Protein 3S52 (pdb70)

CATH classification: 3.90.850.10

Nearest PDB structures (foldseek):
  3s52-assembly2_C  TM=1.003E+00  e=5.191E-43  Yersinia pestis CO92
  3s52-assembly2_B  TM=9.760E-01  e=1.378E-41  Yersinia pestis CO92
  3s52-assembly1_D  TM=9.719E-01  e=2.179E-40  Yersinia pestis CO92
  6sbi-assembly2_C  TM=9.554E-01  e=9.461E-24  Mus musculus
  6fog-assembly4_D  TM=9.236E-01  e=5.322E-24  Homo sapiens

InterPro domains:
  IPR011234 Fumarylacetoacetase-like, C-terminal [PF01557] (30-222)
  IPR036663 Fumarylacetoacetase-like, C-terminal domain superfamily [G3DSA:3.90.850.10] (11-230)
  IPR036663 Fumarylacetoacetase-like, C-terminal domain superfamily [SSF56529] (23-224)

B-factor: mean 24.14, std 11.39, range [5.95, 95.55]

Solvent-accessible surface area: 31736 Å² total

Organism: Yersinia pestis (NCBI:txid632)

Structure (mmCIF, N/CA/C/O backbone):
data_3S52
#
_entry.id   3S52
#
_cell.length_a   61.169
_cell.length_b   92.143
_cell.length_c   157.950
_cell.angle_alpha   90.00
_cell.angle_beta   90.00
_cell.angle_gamma   90.00
#
_symmetry.space_group_name_H-M   'P 21 21 21'
#
loop_
_entity.id
_entity.type
_entity.pdbx_description
1 polymer 'Putative fumarylacetoacetate hydrolase family protein'
2 non-polymer 'SULFATE ION'
3 non-polymer 'CHLORIDE ION'
4 water water
#
loop_
_atom_site.group_PDB
_atom_site.id
_atom_site.type_symbol
_atom_site.label_atom_id
_atom_site.label_alt_id
_atom_site.label_comp_id
_atom_site.label_asym_id
_atom_site.label_entity_id
_atom_site.label_seq_id
_atom_site.pdbx_PDB_ins_code
_atom_site.Cartn_x
_atom_site.Cartn_y
_atom_site.Cartn_z
_atom_site.occupancy
_atom_site.B_iso_or_equiv
_atom_site.auth_seq_id
_atom_site.auth_comp_id
_atom_site.auth_asym_id
_atom_site.auth_atom_id
_atom_site.pdbx_PDB_model_num
ATOM 9 N N . TYR A 1 5 ? 27.773 44.887 -21.799 1.00 23.26 2 TYR A N 1
ATOM 10 C CA . TYR A 1 5 ? 28.789 43.888 -22.054 1.00 18.36 2 TYR A CA 1
ATOM 11 C C . TYR A 1 5 ? 28.226 42.480 -21.923 1.00 20.03 2 TYR A C 1
ATOM 12 O O . TYR A 1 5 ? 27.367 42.224 -21.074 1.00 17.65 2 TYR A O 1
ATOM 21 N N . GLN A 1 6 ? 28.719 41.568 -22.759 1.00 15.93 3 GLN A N 1
ATOM 22 C CA . GLN A 1 6 ? 28.455 40.136 -22.587 1.00 12.93 3 GLN A CA 1
ATOM 23 C C . GLN A 1 6 ? 29.764 39.329 -22.561 1.00 15.55 3 GLN A C 1
ATOM 24 O O . GLN A 1 6 ? 30.697 39.612 -23.314 1.00 16.76 3 GLN A O 1
ATOM 30 N N . HIS A 1 7 ? 29.825 38.321 -21.702 1.00 11.71 4 HIS A N 1
ATOM 31 C CA . HIS A 1 7 ? 30.987 37.440 -21.640 1.00 7.82 4 HIS A CA 1
ATOM 32 C C . HIS A 1 7 ? 31.118 36.698 -22.946 1.00 9.25 4 HIS A C 1
ATOM 33 O O . HIS A 1 7 ? 30.119 36.311 -23.530 1.00 14.69 4 HIS A O 1
ATOM 40 N N . ARG A 1 8 ? 32.350 36.460 -23.377 1.00 13.44 5 ARG A N 1
ATOM 41 C CA . ARG A 1 8 ? 32.597 35.748 -24.616 1.00 16.01 5 ARG A CA 1
ATOM 42 C C . ARG A 1 8 ? 33.788 34.810 -24.485 1.00 13.58 5 ARG A C 1
ATOM 43 O O . ARG A 1 8 ? 34.676 35.045 -23.668 1.00 13.65 5 ARG A O 1
ATOM 51 N N . ASP A 1 9 ? 33.827 33.746 -25.285 1.00 10.54 6 ASP A N 1
ATOM 52 C CA . ASP A 1 9 ? 35.057 32.960 -25.314 1.00 9.92 6 ASP A CA 1
ATOM 53 C C . ASP A 1 9 ? 36.098 33.586 -26.250 1.00 14.12 6 ASP A C 1
ATOM 54 O O . ASP A 1 9 ? 35.828 34.605 -26.897 1.00 12.75 6 ASP A O 1
ATOM 59 N N . TRP A 1 10 ? 37.292 32.999 -26.313 1.00 16.54 7 TRP A N 1
ATOM 60 C CA . TRP A 1 10 ? 38.349 33.586 -27.133 1.00 23.87 7 TRP A CA 1
ATOM 61 C C . TRP A 1 10 ? 37.902 33.750 -28.584 1.00 26.01 7 TRP A C 1
ATOM 62 O O . TRP A 1 10 ? 38.275 34.708 -29.253 1.00 29.28 7 TRP A O 1
ATOM 73 N N . GLN A 1 11 ? 37.100 32.806 -29.063 1.00 25.34 8 GLN A N 1
ATOM 74 C CA . GLN A 1 11 ? 36.628 32.831 -30.440 1.00 27.70 8 GLN A CA 1
ATOM 75 C C . GLN A 1 11 ? 35.542 33.864 -30.696 1.00 30.80 8 GLN A C 1
ATOM 76 O O . GLN A 1 11 ? 35.197 34.125 -31.849 1.00 34.58 8 GLN A O 1
ATOM 82 N N . GLY A 1 12 ? 34.979 34.429 -29.633 1.00 15.77 9 GLY A N 1
ATOM 83 C CA . GLY A 1 12 ? 33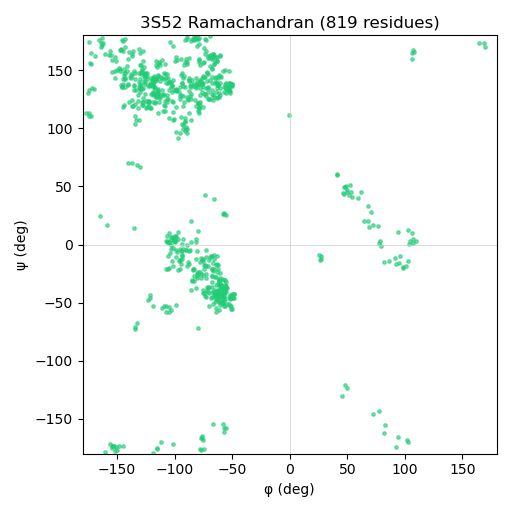.930 35.421 -29.795 1.00 13.95 9 GLY A CA 1
ATOM 84 C C . GLY A 1 12 ? 32.541 34.888 -29.518 1.00 19.49 9 GLY A C 1
ATOM 85 O O . GLY A 1 12 ? 31.563 35.619 -29.612 1.00 23.74 9 GLY A O 1
ATOM 86 N N . ALA A 1 13 ? 32.448 33.610 -29.163 1.00 17.71 10 ALA A N 1
ATOM 87 C CA . ALA A 1 13 ? 31.154 33.020 -28.853 1.00 22.19 10 ALA A CA 1
ATOM 88 C C . ALA A 1 13 ? 30.614 33.552 -27.532 1.00 16.76 10 ALA A C 1
ATOM 89 O O . ALA A 1 13 ? 31.327 33.614 -26.535 1.00 18.04 10 ALA A O 1
ATOM 91 N N . LEU A 1 14 ? 29.337 33.894 -27.520 1.00 13.74 11 LEU A N 1
ATOM 92 C CA . LEU A 1 14 ? 28.671 34.303 -26.293 1.00 15.53 11 LEU A CA 1
ATOM 93 C C . LEU A 1 14 ? 28.692 33.197 -25.244 1.00 21.01 11 LEU A C 1
ATOM 94 O O . LEU A 1 14 ? 28.467 32.029 -25.555 1.00 20.59 11 LEU A O 1
ATOM 99 N N . LEU A 1 15 ? 28.931 33.585 -23.997 1.00 17.48 12 LEU A N 1
ATOM 100 C CA . LEU A 1 15 ? 28.900 32.672 -22.858 1.00 15.53 12 LEU A CA 1
ATOM 101 C C . LEU A 1 15 ? 27.664 33.005 -22.050 1.00 17.19 12 LEU A C 1
ATOM 102 O O . LEU A 1 15 ? 27.153 34.121 -22.124 1.00 15.88 12 LEU A O 1
ATOM 107 N N . ASP A 1 16 ? 27.162 32.032 -21.305 1.00 19.88 13 ASP A N 1
ATOM 108 C CA . ASP A 1 16 ? 25.866 32.167 -20.662 1.00 21.86 13 ASP A CA 1
ATOM 109 C C . ASP A 1 16 ? 25.876 32.607 -19.190 1.00 25.09 13 ASP A C 1
ATOM 110 O O . ASP A 1 16 ? 24.819 32.628 -18.562 1.00 21.93 13 ASP A O 1
ATOM 115 N N . PHE A 1 17 ? 27.049 32.925 -18.634 1.00 20.60 14 PHE A N 1
ATOM 116 C CA . PHE A 1 17 ? 27.118 33.383 -17.247 1.00 14.19 14 PHE A CA 1
ATOM 117 C C . PHE A 1 17 ? 26.536 34.783 -17.165 1.00 14.68 14 PHE A C 1
ATOM 118 O O . PHE A 1 17 ? 26.696 35.564 -18.091 1.00 16.21 14 PHE A O 1
ATOM 126 N N . PRO A 1 18 ? 25.909 35.125 -16.031 1.00 16.92 15 PRO A N 1
ATOM 127 C CA . PRO A 1 18 ? 25.478 36.507 -15.765 1.00 13.04 15 PRO A CA 1
ATOM 128 C C . PRO A 1 18 ? 26.651 37.502 -15.671 1.00 11.07 15 PRO A C 1
ATOM 129 O O . PRO A 1 18 ? 27.792 37.139 -15.399 1.00 18.45 15 PRO A O 1
ATOM 133 N N . VAL A 1 19 ? 26.359 38.770 -15.895 1.00 13.56 16 VAL A N 1
ATOM 134 C CA . VAL A 1 19 ? 27.351 39.811 -15.735 1.00 11.69 16 VAL A CA 1
ATOM 135 C C . VAL A 1 19 ? 26.913 40.657 -14.550 1.00 17.90 16 VAL A C 1
ATOM 136 O O . VAL A 1 19 ? 25.765 41.097 -14.501 1.00 15.78 16 VAL A O 1
ATOM 140 N N . ASN A 1 20 ? 27.791 40.833 -13.566 1.00 10.70 17 ASN A N 1
ATOM 141 C CA . ASN A 1 20 ? 27.470 41.727 -12.448 1.00 11.85 17 ASN A CA 1
ATOM 142 C C . ASN A 1 20 ? 28.585 42.687 -12.097 1.00 12.59 17 ASN A C 1
ATOM 143 O O . ASN A 1 20 ? 28.446 43.903 -12.261 1.00 16.41 17 ASN A O 1
ATOM 148 N N . LYS A 1 21 ? 29.691 42.147 -11.592 1.00 12.20 18 LYS A N 1
ATOM 149 C CA . LYS A 1 21 ? 30.779 43.002 -11.117 1.00 10.46 18 LYS A CA 1
ATOM 150 C C . LYS A 1 21 ? 32.156 42.426 -11.412 1.00 10.65 18 LYS A C 1
ATOM 151 O O . LYS A 1 21 ? 32.299 41.261 -11.808 1.00 9.61 18 LYS A O 1
ATOM 157 N N . VAL A 1 22 ? 33.159 43.267 -11.190 1.00 8.94 19 VAL A N 1
ATOM 158 C CA . VAL A 1 22 ? 34.566 42.922 -11.334 1.00 7.48 19 VAL A CA 1
ATOM 159 C C . VAL A 1 22 ? 35.250 43.316 -10.018 1.00 12.20 19 VAL A C 1
ATOM 160 O O . VAL A 1 22 ? 35.187 44.475 -9.626 1.00 16.16 19 VAL A O 1
ATOM 164 N N . VAL A 1 23 ? 35.848 42.351 -9.319 1.00 10.83 20 VAL A N 1
ATOM 165 C CA . VAL A 1 23 ? 36.557 42.619 -8.065 1.00 7.73 20 VAL A CA 1
ATOM 166 C C . VAL A 1 23 ? 38.036 42.615 -8.389 1.00 11.56 20 VAL A C 1
ATOM 167 O O . VAL A 1 23 ? 38.526 41.727 -9.073 1.00 14.13 20 VAL A O 1
ATOM 171 N N . CYS A 1 24 ? 38.736 43.640 -7.930 1.00 7.18 21 CYS A N 1
ATOM 172 C CA . CYS A 1 24 ? 40.072 43.942 -8.423 1.00 5.97 21 CYS A CA 1
ATOM 173 C C . CYS A 1 24 ? 41.015 44.113 -7.275 1.00 12.78 21 CYS A C 1
ATOM 174 O O . CYS A 1 24 ? 40.593 44.477 -6.180 1.00 13.64 21 CYS A O 1
ATOM 177 N N . VAL A 1 25 ? 42.302 43.873 -7.524 1.00 14.94 22 VAL A N 1
ATOM 178 C CA . VAL A 1 25 ? 43.305 44.094 -6.492 1.00 15.50 22 VAL A CA 1
ATOM 179 C C . VAL A 1 25 ? 44.312 45.163 -6.918 1.00 12.25 22 VAL A C 1
ATOM 180 O O . VAL A 1 25 ? 44.796 45.150 -8.045 1.00 16.75 22 VAL A O 1
ATOM 184 N N . GLY A 1 26 ? 44.624 46.094 -6.022 1.00 9.61 23 GLY A N 1
ATOM 185 C CA . GLY A 1 26 ? 45.673 47.069 -6.305 1.00 14.90 23 GLY A CA 1
ATOM 186 C C . GLY A 1 26 ? 46.983 46.654 -5.660 1.00 20.96 23 GLY A C 1
ATOM 187 O O . GLY A 1 26 ? 47.000 45.825 -4.747 1.00 25.18 23 GLY A O 1
ATOM 188 N N . SER A 1 27 ? 48.087 47.218 -6.132 1.00 15.46 24 SER A N 1
ATOM 189 C CA . SER A 1 27 ? 49.378 46.970 -5.512 1.00 13.80 24 SER A CA 1
ATOM 190 C C . SER A 1 27 ? 49.676 45.488 -5.384 1.00 15.15 24 SER A C 1
ATOM 191 O O . SER A 1 27 ? 50.092 45.060 -4.317 1.00 13.44 24 SER A O 1
ATOM 194 N N . ASN A 1 28 ? 49.437 44.703 -6.433 1.00 9.24 25 ASN A N 1
ATOM 195 C CA . ASN A 1 28 ? 49.757 43.268 -6.379 1.00 9.18 25 ASN A CA 1
ATOM 196 C C . ASN A 1 28 ? 51.069 42.791 -7.061 1.00 11.54 25 ASN A C 1
ATOM 197 O O . ASN A 1 28 ? 51.338 41.601 -7.119 1.00 10.81 25 ASN A O 1
ATOM 202 N N . TYR A 1 29 ? 51.860 43.718 -7.595 1.00 16.99 26 TYR A N 1
ATOM 203 C CA . TYR A 1 29 ? 53.186 43.412 -8.140 1.00 6.30 26 TYR A CA 1
ATOM 204 C C . TYR A 1 29 ? 54.190 44.421 -7.576 1.00 10.55 26 TYR A C 1
ATOM 205 O O . TYR A 1 29 ? 53.966 45.637 -7.655 1.00 10.47 26 TYR A O 1
ATOM 214 N N . ALA A 1 30 ? 55.295 43.934 -7.026 1.00 13.05 27 ALA A N 1
ATOM 215 C CA . ALA A 1 30 ? 56.255 44.814 -6.346 1.00 17.27 27 ALA A CA 1
ATOM 216 C C . ALA A 1 30 ? 56.815 45.938 -7.220 1.00 15.70 27 ALA A C 1
ATOM 217 O O . ALA A 1 30 ? 56.955 47.069 -6.760 1.00 17.81 27 ALA A O 1
ATOM 219 N N . GLU A 1 31 ? 57.136 45.633 -8.475 1.00 10.03 28 GLU A N 1
ATOM 220 C CA . GLU A 1 31 ? 57.674 46.652 -9.368 1.00 19.67 28 GLU A CA 1
ATOM 221 C C . GLU A 1 31 ? 56.637 47.725 -9.721 1.00 18.52 28 GLU A C 1
ATOM 222 O O . GLU A 1 31 ? 56.995 48.863 -10.014 1.00 16.55 28 GLU A O 1
ATOM 228 N N . HIS A 1 32 ? 55.356 47.369 -9.684 1.00 12.64 29 HIS A N 1
ATOM 229 C CA . HIS A 1 32 ? 54.316 48.361 -9.898 1.00 13.84 29 HIS A CA 1
ATOM 230 C C . HIS A 1 32 ? 54.157 49.233 -8.653 1.00 17.62 29 HIS A C 1
ATOM 231 O O . HIS A 1 32 ? 54.014 50.464 -8.746 1.00 19.30 29 HIS A O 1
ATOM 238 N N . ILE A 1 33 ? 54.197 48.608 -7.484 1.00 14.15 30 ILE A N 1
ATOM 239 C CA . ILE A 1 33 ? 54.175 49.383 -6.256 1.00 10.06 30 ILE A CA 1
ATOM 240 C C . ILE A 1 33 ? 55.300 50.426 -6.237 1.00 18.67 30 ILE A C 1
ATOM 241 O O . ILE A 1 33 ? 55.117 51.553 -5.773 1.00 17.07 30 ILE A O 1
ATOM 246 N N . LYS A 1 34 ? 56.455 50.051 -6.770 1.00 17.55 31 LYS A N 1
ATOM 247 C CA . LYS A 1 34 ? 57.628 50.914 -6.757 1.00 23.14 31 LYS A CA 1
ATOM 248 C C . LYS A 1 34 ? 57.467 52.118 -7.702 1.00 27.01 31 LYS A C 1
ATOM 249 O O . LYS A 1 34 ? 57.810 53.243 -7.340 1.00 31.03 31 LYS A O 1
ATOM 255 N N . GLU A 1 35 ? 56.915 51.887 -8.891 1.00 21.32 32 GLU A N 1
ATOM 256 C CA . GLU A 1 35 ? 56.727 52.960 -9.870 1.00 20.37 32 GLU A CA 1
ATOM 257 C C . GLU A 1 35 ? 55.583 53.909 -9.494 1.00 20.98 32 GLU A C 1
ATOM 258 O O . GLU A 1 35 ? 55.552 55.049 -9.954 1.00 22.68 32 GLU A O 1
ATOM 272 N N . GLY A 1 37 ? 55.309 54.833 -6.452 1.00 27.37 34 GLY A N 1
ATOM 273 C CA . GLY A 1 37 ? 55.837 55.466 -5.254 1.00 33.26 34 GLY A CA 1
ATOM 274 C C . GLY A 1 37 ? 55.143 55.052 -3.963 1.00 36.52 34 GLY A C 1
ATOM 275 O O . GLY A 1 37 ? 55.269 55.720 -2.943 1.00 35.80 34 GLY A O 1
ATOM 276 N N . SER A 1 38 ? 54.406 53.949 -3.994 1.00 34.19 35 SER A N 1
ATOM 277 C CA . SER A 1 38 ? 53.707 53.487 -2.796 1.00 33.94 35 SER A CA 1
ATOM 278 C C . SER A 1 38 ? 54.417 52.330 -2.099 1.00 30.22 35 SER A C 1
ATOM 279 O O . SER A 1 38 ? 55.567 52.010 -2.400 1.00 28.55 35 SER A O 1
ATOM 282 N N . THR A 1 39 ? 53.748 51.748 -1.116 1.00 33.18 36 THR A N 1
ATOM 283 C CA . THR A 1 39 ? 54.248 50.541 -0.480 1.00 38.06 36 THR A CA 1
ATOM 284 C C . THR A 1 39 ? 53.159 49.485 -0.434 1.00 30.83 36 THR A C 1
ATOM 285 O O . THR A 1 39 ? 51.980 49.779 -0.630 1.00 32.22 36 THR A O 1
ATOM 289 N N . ALA A 1 40 ? 53.563 48.251 -0.165 1.00 23.59 37 ALA A N 1
ATOM 290 C CA . ALA A 1 40 ? 52.616 47.146 -0.061 1.00 22.34 37 ALA A CA 1
ATOM 291 C C . ALA A 1 40 ? 51.694 47.306 1.148 1.00 22.82 37 ALA A C 1
ATOM 292 O O . ALA A 1 40 ? 51.995 48.050 2.088 1.00 21.16 37 ALA A O 1
ATOM 294 N N . SER A 1 41 ? 50.574 46.591 1.124 1.00 16.36 38 SER A N 1
ATOM 295 C CA . SER A 1 41 ? 49.613 46.655 2.214 1.00 17.46 38 SER A CA 1
ATOM 296 C C . SER A 1 41 ? 49.605 45.311 2.921 1.00 18.91 38 SER A C 1
ATOM 297 O O . SER A 1 41 ? 49.960 44.298 2.326 1.00 20.69 38 SER A O 1
ATOM 300 N N . VAL A 1 42 ? 49.232 45.284 4.196 1.00 16.90 39 VAL A N 1
ATOM 301 C CA . VAL A 1 42 ? 49.260 44.009 4.900 1.00 15.50 39 VAL A CA 1
ATOM 302 C C . VAL A 1 42 ? 48.308 43.037 4.241 1.00 17.17 39 VAL A C 1
ATOM 303 O O . VAL A 1 42 ? 48.656 41.878 4.008 1.00 20.04 39 VAL A O 1
ATOM 307 N N . GLU A 1 43 ? 47.110 43.519 3.929 1.00 14.92 40 GLU A N 1
ATOM 308 C CA . GLU A 1 43 ? 46.108 42.707 3.241 1.00 12.15 40 GLU A CA 1
ATOM 309 C C . GLU A 1 43 ? 45.799 43.293 1.871 1.00 12.32 40 GLU A C 1
ATOM 310 O O . GLU A 1 43 ? 45.977 44.502 1.645 1.00 13.61 40 GLU A O 1
ATOM 316 N N . PRO A 1 44 ? 45.340 42.438 0.945 1.00 14.26 41 PRO A N 1
ATOM 317 C CA . PRO A 1 44 ? 45.100 42.878 -0.424 1.00 13.36 41 PRO A CA 1
ATOM 318 C C . PRO A 1 44 ? 44.242 44.126 -0.463 1.00 16.64 41 PRO A C 1
ATOM 319 O O . PRO A 1 44 ? 43.253 44.238 0.262 1.00 16.32 41 PRO A O 1
ATOM 323 N N . VAL A 1 45 ? 44.639 45.056 -1.319 1.00 17.90 42 VAL A N 1
ATOM 324 C CA . VAL A 1 45 ? 43.863 46.258 -1.598 1.00 13.63 42 VAL A CA 1
ATOM 325 C C . VAL A 1 45 ? 42.772 45.914 -2.605 1.00 13.95 42 VAL A C 1
ATOM 326 O O . VAL A 1 45 ? 43.058 45.467 -3.709 1.00 16.88 42 VAL A O 1
ATOM 330 N N . LEU A 1 46 ? 41.518 46.095 -2.208 1.00 9.45 43 LEU A N 1
ATOM 331 C CA . LEU A 1 46 ? 40.388 45.641 -3.021 1.00 13.62 43 LEU A CA 1
ATOM 332 C C . LEU A 1 46 ? 39.526 46.806 -3.477 1.00 16.38 43 LEU A C 1
ATOM 333 O O . LEU A 1 46 ? 39.214 47.696 -2.692 1.00 12.25 43 LEU A O 1
ATOM 338 N N . PHE A 1 47 ? 39.139 46.804 -4.747 1.00 16.26 44 PHE A N 1
ATOM 339 C CA . PHE A 1 47 ? 38.116 47.730 -5.214 1.00 15.27 44 PHE A CA 1
ATOM 340 C C . PHE A 1 47 ? 37.311 47.009 -6.272 1.00 14.69 44 PHE A C 1
ATOM 341 O O . PHE A 1 47 ? 37.652 45.882 -6.643 1.00 15.33 44 PHE A O 1
ATOM 349 N N . ILE A 1 48 ? 36.258 47.645 -6.772 1.00 8.78 45 ILE A N 1
ATOM 350 C CA . ILE A 1 48 ? 35.308 46.940 -7.635 1.00 10.10 45 ILE A CA 1
ATOM 351 C C . ILE A 1 48 ? 34.925 47.825 -8.813 1.00 9.56 45 ILE A C 1
ATOM 352 O O . ILE A 1 48 ? 34.848 49.038 -8.656 1.00 13.14 45 ILE A O 1
ATOM 357 N N . LYS A 1 49 ? 34.698 47.219 -9.981 1.00 7.39 46 LYS A N 1
ATOM 358 C CA . LYS A 1 49 ? 34.150 47.928 -11.125 1.00 7.51 46 LYS A CA 1
ATOM 359 C C . LYS A 1 49 ? 32.766 47.353 -11.425 1.00 16.44 46 LYS A C 1
ATOM 360 O O . LYS A 1 49 ? 32.535 46.151 -11.256 1.00 16.63 46 LYS A O 1
ATOM 366 N N . PRO A 1 50 ? 31.835 48.204 -11.879 1.00 16.12 47 PRO A N 1
ATOM 367 C CA . PRO A 1 50 ? 30.477 47.697 -12.112 1.00 12.51 47 PRO A CA 1
ATOM 368 C C . PRO A 1 50 ? 30.317 47.194 -13.537 1.00 14.07 47 PRO A C 1
ATOM 369 O O . PRO A 1 50 ? 31.228 47.354 -14.342 1.00 12.18 47 PRO A O 1
ATOM 373 N N . GLU A 1 51 ? 29.155 46.636 -13.855 1.00 12.62 48 GLU A N 1
ATOM 374 C CA . GLU A 1 51 ? 28.899 46.140 -15.201 1.00 13.28 48 GLU A CA 1
ATOM 375 C C . GLU A 1 51 ? 29.129 47.224 -16.268 1.00 10.19 48 GLU A C 1
ATOM 376 O O . GLU A 1 51 ? 29.597 46.939 -17.373 1.00 13.22 48 GLU A O 1
ATOM 382 N N . THR A 1 52 ? 28.804 48.469 -15.944 1.00 9.44 49 THR A N 1
ATOM 383 C CA . THR A 1 52 ? 28.995 49.557 -16.898 1.00 12.48 49 THR A CA 1
ATOM 384 C C . THR A 1 52 ? 30.461 49.849 -17.259 1.00 14.77 49 THR A C 1
ATOM 385 O O . THR A 1 52 ? 30.734 50.599 -18.199 1.00 16.04 49 THR A O 1
ATOM 389 N N . ALA A 1 53 ? 31.403 49.293 -16.504 1.00 11.30 50 ALA A N 1
ATOM 390 C CA . ALA A 1 53 ? 32.829 49.470 -16.825 1.00 7.28 50 ALA A CA 1
ATOM 391 C C . ALA A 1 53 ? 33.254 48.510 -17.943 1.00 12.50 50 ALA A C 1
ATOM 392 O O . ALA A 1 53 ? 34.174 48.785 -18.713 1.00 12.99 50 ALA A O 1
ATOM 394 N N . LEU A 1 54 ? 32.572 47.372 -18.013 1.00 15.69 51 LEU A N 1
ATOM 395 C CA . LEU A 1 54 ? 32.983 46.285 -18.886 1.00 18.23 51 LEU A CA 1
ATOM 396 C C . LEU A 1 54 ? 32.659 46.518 -20.357 1.00 15.98 51 LEU A C 1
ATOM 397 O O . LEU A 1 54 ? 31.582 46.992 -20.690 1.00 11.85 51 LEU A O 1
ATOM 402 N N . CYS A 1 55 ? 33.601 46.161 -21.230 1.00 17.52 52 CYS A N 1
ATOM 403 C CA . CYS A 1 55 ? 33.392 46.220 -22.674 1.00 15.37 52 CYS A CA 1
ATOM 404 C C . CYS A 1 55 ? 34.321 45.252 -23.404 1.00 15.32 52 CYS A C 1
ATOM 405 O O . CYS A 1 55 ? 35.262 44.710 -22.812 1.00 12.36 52 CYS A O 1
ATOM 408 N N . ASP A 1 56 ? 34.033 45.011 -24.678 1.00 13.08 53 ASP A N 1
ATOM 409 C CA . ASP A 1 56 ? 34.801 44.053 -25.471 1.00 16.86 53 ASP A CA 1
ATOM 410 C C . ASP A 1 56 ? 36.112 44.728 -25.929 1.00 16.94 53 ASP A C 1
ATOM 411 O O . ASP A 1 56 ? 36.106 45.669 -26.718 1.00 16.58 53 ASP A O 1
ATOM 416 N N . ILE A 1 57 ? 37.242 44.226 -25.446 1.00 11.22 54 ILE A N 1
ATOM 417 C CA . ILE A 1 57 ? 38.532 44.812 -25.797 1.00 13.49 54 ILE A CA 1
ATOM 418 C C . ILE A 1 57 ? 38.804 44.765 -27.305 1.00 15.36 54 ILE A C 1
ATOM 419 O O . ILE A 1 57 ? 39.562 45.572 -27.832 1.00 22.82 54 ILE A O 1
ATOM 424 N N . ARG A 1 58 ? 38.181 43.829 -28.010 1.00 12.17 55 ARG A N 1
ATOM 425 C CA . ARG A 1 58 ? 38.473 43.679 -29.435 1.00 15.76 55 ARG A CA 1
ATOM 426 C C . ARG A 1 58 ? 37.885 44.818 -30.260 1.00 18.92 55 ARG A C 1
ATOM 427 O O . ARG A 1 58 ? 38.286 45.030 -31.394 1.00 17.78 55 ARG A O 1
ATOM 435 N N . GLN A 1 59 ? 36.922 45.532 -29.691 1.00 16.03 56 GLN A N 1
ATOM 436 C CA . GLN A 1 59 ? 36.334 46.688 -30.352 1.00 16.22 56 GLN A CA 1
ATOM 437 C C . GLN A 1 59 ? 37.137 47.932 -29.988 1.00 16.91 56 GLN A C 1
ATOM 438 O O . GLN A 1 59 ? 37.801 47.960 -28.940 1.00 15.19 56 GLN A O 1
ATOM 444 N N . PRO A 1 60 ? 37.061 48.980 -30.824 1.00 18.39 57 PRO A N 1
ATOM 445 C CA . PRO A 1 60 ? 37.753 50.216 -30.435 1.00 15.57 57 PRO A CA 1
ATOM 446 C C . PRO A 1 60 ? 37.401 50.618 -29.011 1.00 19.63 57 PRO A C 1
ATOM 447 O O . PRO A 1 60 ? 36.248 50.529 -28.592 1.00 16.91 57 PRO A O 1
ATOM 451 N N . VAL A 1 61 ? 38.412 51.059 -28.275 1.00 18.88 58 VAL A N 1
ATOM 452 C CA . VAL A 1 61 ? 38.287 51.332 -26.853 1.00 17.69 58 VAL A CA 1
ATOM 453 C C . VAL A 1 61 ? 38.139 52.829 -26.607 1.00 20.25 58 VAL A C 1
ATOM 454 O O . VAL A 1 61 ? 39.055 53.600 -26.851 1.00 16.93 58 VAL A O 1
ATOM 458 N N . SER A 1 62 ? 36.971 53.224 -26.119 1.00 18.49 59 SER A N 1
ATOM 459 C CA . SER A 1 62 ? 36.678 54.623 -25.825 1.00 18.33 59 SER A CA 1
ATOM 460 C C . SER A 1 62 ? 37.261 55.020 -24.473 1.00 21.96 59 SER A C 1
ATOM 461 O O . SER A 1 62 ? 37.143 54.278 -23.502 1.00 25.11 59 SER A O 1
ATOM 464 N N . ILE A 1 63 ? 37.886 56.190 -24.406 1.00 16.75 60 ILE A N 1
ATOM 465 C CA . ILE A 1 63 ? 38.353 56.713 -23.128 1.00 15.31 60 ILE A CA 1
ATOM 466 C C . ILE A 1 63 ? 37.776 58.120 -22.921 1.00 20.93 60 ILE A C 1
ATOM 467 O O . ILE A 1 63 ? 37.561 58.841 -23.894 1.00 16.32 60 ILE A O 1
ATOM 472 N N . PRO A 1 64 ? 37.501 58.508 -21.661 1.00 16.67 61 PRO A N 1
ATOM 473 C CA . PRO A 1 64 ? 36.935 59.851 -21.485 1.00 21.23 61 PRO A CA 1
ATOM 474 C C . PRO A 1 64 ? 37.979 60.933 -21.770 1.00 24.18 61 PRO A C 1
ATOM 475 O O . PRO A 1 64 ? 39.167 60.686 -21.544 1.00 19.50 61 PRO A O 1
ATOM 479 N N . LYS A 1 65 ? 37.556 62.077 -22.315 1.00 22.26 62 LYS A N 1
ATOM 480 C CA . LYS A 1 65 ? 38.494 63.155 -22.637 1.00 22.53 62 LYS A CA 1
ATOM 481 C C . LYS A 1 65 ? 38.707 64.267 -21.591 1.00 28.61 62 LYS A C 1
ATOM 482 O O . LYS A 1 65 ? 39.683 65.019 -21.694 1.00 35.14 62 LYS A O 1
ATOM 488 N N . ASP A 1 66 ? 37.812 64.404 -20.612 1.00 27.46 63 ASP A N 1
ATOM 489 C CA . ASP A 1 66 ? 37.876 65.577 -19.716 1.00 38.39 63 ASP A CA 1
ATOM 490 C C . ASP A 1 66 ? 38.456 65.403 -18.300 1.00 33.87 63 ASP A C 1
ATOM 491 O O . ASP A 1 66 ? 38.542 66.379 -17.523 1.00 28.82 63 ASP A O 1
ATOM 496 N N . PHE A 1 67 ? 38.797 64.166 -17.956 1.00 28.33 64 PHE A N 1
ATOM 497 C CA . PHE A 1 67 ? 39.172 63.804 -16.589 1.00 31.54 64 PHE A CA 1
ATOM 498 C C . PHE A 1 67 ? 40.670 63.689 -16.316 1.00 28.58 64 PHE A C 1
ATOM 499 O O . PHE A 1 67 ? 41.079 63.205 -15.252 1.00 27.15 64 PHE A O 1
ATOM 507 N N . GLY A 1 68 ? 41.478 64.073 -17.296 1.00 23.25 65 GLY A N 1
ATOM 508 C CA . GLY A 1 68 ? 42.919 63.973 -17.166 1.00 19.56 65 GLY A CA 1
ATOM 509 C C . GLY A 1 68 ? 43.386 62.758 -17.945 1.00 25.01 65 GLY A C 1
ATOM 510 O O . GLY A 1 68 ? 42.627 62.191 -18.726 1.00 21.92 65 GLY A O 1
ATOM 511 N N . SER A 1 69 ? 44.634 62.358 -17.745 1.00 20.05 66 SER A N 1
ATOM 512 C CA . SER A 1 69 ? 45.197 61.272 -18.537 1.00 24.02 66 SER A CA 1
ATOM 513 C C . SER A 1 69 ? 44.633 59.922 -18.105 1.00 14.57 66 SER A C 1
ATOM 514 O O . SER A 1 69 ? 44.347 59.700 -16.925 1.00 18.79 66 SER A O 1
ATOM 517 N N . VAL A 1 70 ? 44.453 59.045 -19.086 1.00 20.78 67 VAL A N 1
ATOM 518 C CA . VAL A 1 70 ? 43.983 57.691 -18.874 1.00 13.46 67 VAL A CA 1
ATOM 519 C C . VAL A 1 70 ? 45.151 56.716 -19.053 1.00 19.27 67 VAL A C 1
ATOM 520 O O . VAL A 1 70 ? 45.795 56.691 -20.110 1.00 13.20 67 VAL A O 1
ATOM 524 N N . HIS A 1 71 ? 45.422 55.920 -18.018 1.00 19.04 68 HIS A N 1
ATOM 525 C CA . HIS A 1 71 ? 46.539 54.973 -18.033 1.00 15.22 68 HIS A CA 1
ATOM 526 C C . HIS A 1 71 ? 46.100 53.517 -18.233 1.00 13.36 68 HIS A C 1
ATOM 527 O O . HIS A 1 71 ? 45.106 53.078 -17.657 1.00 14.56 68 HIS A O 1
ATOM 534 N N . HIS A 1 72 ? 46.855 52.768 -19.030 1.00 11.43 69 HIS A N 1
ATOM 535 C CA . HIS A 1 72 ? 46.607 51.340 -19.188 1.00 14.58 69 HIS A CA 1
ATOM 536 C C . HIS A 1 72 ? 47.171 50.549 -17.984 1.00 15.56 69 HIS A C 1
ATOM 537 O O . HIS A 1 72 ? 48.241 50.884 -17.467 1.00 11.65 69 HIS A O 1
ATOM 544 N N . GLU A 1 73 ? 46.428 49.554 -17.491 1.00 12.68 70 GLU A N 1
ATOM 545 C CA . GLU A 1 73 ? 47.028 48.578 -16.593 1.00 11.18 70 GLU A CA 1
ATOM 546 C C . GLU A 1 73 ? 46.606 47.178 -17.013 1.00 13.77 70 GLU A C 1
ATOM 547 O O . GLU A 1 73 ? 45.512 46.735 -16.657 1.00 18.86 70 GLU A O 1
ATOM 553 N N . ILE A 1 74 ? 47.505 46.441 -17.655 1.00 8.30 71 ILE A N 1
ATOM 554 C CA . ILE A 1 74 ? 47.161 45.109 -18.156 1.00 9.06 71 ILE A CA 1
ATOM 555 C C . ILE A 1 74 ? 47.124 44.128 -16.977 1.00 14.29 71 ILE A C 1
ATOM 556 O O . ILE A 1 74 ? 47.905 44.263 -16.028 1.00 12.78 71 ILE A O 1
ATOM 561 N N . GLU A 1 75 ? 46.189 43.179 -17.018 1.00 8.68 72 GLU A N 1
ATOM 562 C CA . GLU A 1 75 ? 45.967 42.272 -15.893 1.00 10.24 72 GLU A CA 1
ATOM 563 C C . GLU A 1 75 ? 45.363 40.966 -16.352 1.00 13.20 72 GLU A C 1
ATOM 564 O O . GLU A 1 75 ? 44.598 40.933 -17.320 1.00 14.63 72 GLU A O 1
ATOM 570 N N . LEU A 1 76 ? 45.702 39.897 -15.641 1.00 10.06 73 LEU A N 1
ATOM 571 C CA . LEU A 1 76 ? 45.048 38.609 -15.831 1.00 14.14 73 LEU A CA 1
ATOM 572 C C . LEU A 1 76 ? 43.644 38.693 -15.232 1.00 17.42 73 LEU A C 1
ATOM 573 O O . LEU A 1 76 ? 43.477 39.132 -14.082 1.00 10.11 73 LEU A O 1
ATOM 578 N N . ALA A 1 77 ? 42.635 38.319 -16.017 1.00 6.96 74 ALA A N 1
ATOM 579 C CA . ALA A 1 77 ? 41.255 38.298 -15.513 1.00 6.91 74 ALA A CA 1
ATOM 580 C C . ALA A 1 77 ? 40.814 36.847 -15.315 1.00 15.66 74 ALA A C 1
ATOM 581 O O . ALA A 1 77 ? 41.106 35.992 -16.142 1.00 14.89 74 ALA A O 1
ATOM 583 N N . VAL A 1 78 ? 40.107 36.585 -14.223 1.00 8.41 75 VAL A N 1
ATOM 584 C CA . VAL A 1 78 ? 39.657 35.245 -13.883 1.00 14.06 75 VAL A CA 1
ATOM 585 C C . VAL A 1 78 ? 38.134 35.261 -13.847 1.00 14.70 75 VAL A C 1
ATOM 586 O O . VAL A 1 78 ? 37.536 36.128 -13.212 1.00 11.59 75 VAL A O 1
ATOM 590 N N . LEU A 1 79 ? 37.515 34.323 -14.552 1.00 11.75 76 LEU A N 1
ATOM 591 C CA . LEU A 1 79 ? 36.060 34.209 -14.590 1.00 8.11 76 LEU A CA 1
ATOM 592 C C . LEU A 1 79 ? 35.596 33.190 -13.560 1.00 14.82 76 LEU A C 1
ATOM 593 O O . LEU A 1 79 ? 36.052 32.040 -13.555 1.00 12.70 76 LEU A O 1
ATOM 598 N N . ILE A 1 80 ? 34.686 33.613 -12.688 1.00 12.77 77 ILE A N 1
ATOM 599 C CA . ILE A 1 80 ? 34.128 32.727 -11.687 1.00 12.94 77 ILE A CA 1
ATOM 600 C C . ILE A 1 80 ? 32.924 31.979 -12.277 1.00 16.03 77 ILE A C 1
ATOM 601 O O . ILE A 1 80 ? 32.021 32.598 -12.833 1.00 16.49 77 ILE A O 1
ATOM 606 N N . GLY A 1 81 ? 32.921 30.652 -12.171 1.00 16.40 78 GLY A N 1
ATOM 607 C CA . GLY A 1 81 ? 31.819 29.852 -12.697 1.00 17.26 78 GLY A CA 1
ATOM 608 C C . GLY A 1 81 ? 30.873 29.287 -11.649 1.00 19.25 78 GLY A C 1
ATOM 609 O O . GLY A 1 81 ? 29.823 28.736 -11.987 1.00 18.16 78 GLY A O 1
ATOM 610 N N . THR A 1 82 ? 31.250 29.408 -10.377 1.00 18.79 79 THR A N 1
ATOM 611 C CA . THR A 1 82 ? 30.452 28.886 -9.270 1.00 17.03 79 THR A CA 1
ATOM 612 C C . THR A 1 82 ? 30.505 29.898 -8.144 1.00 18.68 79 THR A C 1
ATOM 613 O O . THR A 1 82 ? 31.578 30.383 -7.824 1.00 21.27 79 THR A O 1
ATOM 617 N N . PRO A 1 83 ? 29.366 30.168 -7.486 1.00 19.52 80 PRO A N 1
ATOM 618 C CA . PRO A 1 83 ? 29.393 31.262 -6.510 1.00 14.86 80 PRO A CA 1
ATOM 619 C C . PRO A 1 83 ? 30.310 30.969 -5.333 1.00 15.99 80 PRO A C 1
ATOM 620 O O . PRO A 1 83 ? 30.439 29.829 -4.874 1.00 12.31 80 PRO A O 1
ATOM 624 N N . LEU A 1 84 ? 30.977 32.009 -4.856 1.00 9.79 81 LEU A N 1
ATOM 625 C CA . LEU A 1 84 ? 31.901 31.863 -3.736 1.00 10.55 81 LEU A CA 1
ATOM 626 C C . LEU A 1 84 ? 31.587 32.869 -2.638 1.00 17.84 81 LEU A C 1
ATOM 627 O O . LEU A 1 84 ? 31.487 34.076 -2.902 1.00 16.01 81 LEU A O 1
ATOM 632 N N . LYS A 1 85 ? 31.404 32.375 -1.415 1.00 14.11 82 LYS A N 1
ATOM 633 C CA . LYS A 1 85 ? 31.244 33.258 -0.262 1.00 19.67 82 LYS A CA 1
ATOM 634 C C . LYS A 1 85 ? 32.016 32.665 0.915 1.00 15.72 82 LYS A C 1
ATOM 635 O O . LYS A 1 85 ? 31.765 31.527 1.299 1.00 15.48 82 LYS A O 1
ATOM 641 N N . GLN A 1 86 ? 32.959 33.424 1.468 1.00 19.34 83 GLN A N 1
ATOM 642 C CA . GLN A 1 86 ? 33.795 32.910 2.552 1.00 23.93 83 GLN A CA 1
ATOM 643 C C . GLN A 1 86 ? 34.341 31.545 2.166 1.00 27.89 83 GLN A C 1
ATOM 644 O O . GLN A 1 86 ? 34.228 30.590 2.924 1.00 24.63 83 GLN A O 1
ATOM 650 N N . ALA A 1 87 ? 34.927 31.457 0.976 1.00 21.57 84 ALA A N 1
ATOM 651 C CA . ALA A 1 87 ? 35.306 30.170 0.411 1.00 21.20 84 ALA A CA 1
ATOM 652 C C . ALA A 1 87 ? 36.747 29.794 0.743 1.00 23.08 84 ALA A C 1
ATOM 653 O O . ALA A 1 87 ? 37.625 30.651 0.788 1.00 21.12 84 ALA A O 1
ATOM 655 N N . SER A 1 88 ? 36.975 28.507 0.970 1.00 24.08 85 SER A N 1
ATOM 656 C CA . SER A 1 88 ? 38.312 27.977 1.191 1.00 24.55 85 SER A CA 1
ATOM 657 C C . SER A 1 88 ? 39.093 28.009 -0.113 1.00 21.48 85 SER A C 1
ATOM 658 O O . SER A 1 88 ? 38.516 28.124 -1.194 1.00 22.98 85 SER A O 1
ATOM 661 N N . GLU A 1 89 ? 40.413 27.909 -0.012 1.00 17.32 86 GLU A N 1
ATOM 662 C CA . GLU A 1 89 ? 41.246 27.912 -1.202 1.00 20.71 86 GLU A CA 1
ATOM 663 C C . GLU A 1 89 ? 40.859 26.790 -2.156 1.00 19.11 86 GLU A C 1
ATOM 664 O O . GLU A 1 89 ? 40.818 26.992 -3.359 1.00 17.18 86 GLU A O 1
ATOM 670 N N . ASP A 1 90 ? 40.549 25.611 -1.622 1.00 20.10 87 ASP A N 1
ATOM 671 C CA . ASP A 1 90 ? 40.154 24.497 -2.483 1.00 19.46 87 ASP A CA 1
ATOM 672 C C . ASP A 1 90 ? 38.820 24.739 -3.207 1.00 20.65 87 ASP A C 1
ATOM 673 O O . ASP A 1 90 ? 38.682 24.432 -4.394 1.00 19.43 87 ASP A O 1
ATOM 675 N N . ARG A 1 91 ? 37.849 25.312 -2.511 1.00 22.53 88 ARG A N 1
ATOM 676 C CA . ARG A 1 91 ? 36.589 25.631 -3.159 1.00 19.36 88 ARG A CA 1
ATOM 677 C C . ARG A 1 91 ? 36.805 26.667 -4.266 1.00 14.15 88 ARG A C 1
ATOM 678 O O . ARG A 1 91 ? 36.205 26.577 -5.342 1.00 14.35 88 ARG A O 1
ATOM 686 N N . VAL A 1 92 ? 37.674 27.641 -4.004 1.00 14.64 89 VAL A N 1
ATOM 687 C CA . VAL A 1 92 ? 38.010 28.660 -5.003 1.00 14.62 89 VAL A CA 1
ATOM 688 C C . VAL A 1 92 ? 38.613 28.012 -6.238 1.00 21.62 89 VAL A C 1
ATOM 689 O O . VAL A 1 92 ? 38.158 28.246 -7.358 1.00 18.03 89 VAL A O 1
ATOM 693 N N . ALA A 1 93 ? 39.631 27.186 -6.034 1.00 19.13 90 ALA A N 1
ATOM 694 C CA . ALA A 1 93 ? 40.253 26.487 -7.155 1.00 23.57 90 ALA A CA 1
ATOM 695 C C . ALA A 1 93 ? 39.214 25.814 -8.077 1.00 29.28 90 ALA A C 1
ATOM 696 O O . ALA A 1 93 ? 39.333 25.888 -9.297 1.00 28.70 90 ALA A O 1
ATOM 698 N N . ARG A 1 94 ? 38.200 25.171 -7.494 1.00 20.99 91 ARG A N 1
ATOM 699 C CA . ARG A 1 94 ? 37.208 24.410 -8.266 1.00 23.94 91 ARG A CA 1
ATOM 700 C C . ARG A 1 94 ? 36.198 25.310 -8.969 1.00 21.18 91 ARG A C 1
ATOM 701 O O . ARG A 1 94 ? 35.422 24.853 -9.815 1.00 19.15 91 ARG A O 1
ATOM 709 N N . ALA A 1 95 ? 36.168 26.576 -8.578 1.00 21.03 92 ALA A N 1
ATOM 710 C CA . ALA A 1 95 ? 35.139 27.492 -9.047 1.00 18.58 92 ALA A CA 1
ATOM 711 C C . ALA A 1 95 ? 35.555 28.293 -10.288 1.00 20.37 92 ALA A C 1
ATOM 712 O O . ALA A 1 95 ? 34.736 28.989 -10.894 1.00 22.62 92 ALA A O 1
ATOM 714 N N . ILE A 1 96 ? 36.826 28.219 -10.653 1.00 17.75 93 ILE A N 1
ATOM 715 C CA . ILE A 1 96 ? 37.321 29.057 -11.746 1.00 19.39 93 ILE A CA 1
ATOM 716 C C . ILE A 1 96 ? 36.915 28.497 -13.119 1.00 16.88 93 ILE A C 1
ATOM 717 O O . ILE A 1 96 ? 37.153 27.321 -13.416 1.00 11.89 93 ILE A O 1
ATOM 722 N N . ALA A 1 97 ? 36.208 29.312 -13.902 1.00 12.30 94 ALA A N 1
ATOM 723 C CA . ALA A 1 97 ? 35.736 28.905 -15.230 1.00 17.92 94 ALA A CA 1
ATOM 724 C C . ALA A 1 97 ? 36.734 29.107 -16.375 1.00 20.67 94 ALA A C 1
ATOM 725 O O . ALA A 1 97 ? 36.818 28.299 -17.286 1.00 24.99 94 ALA A O 1
ATOM 727 N N . GLY A 1 98 ? 37.475 30.201 -16.352 1.00 17.51 95 GLY A N 1
ATOM 728 C CA . GLY A 1 98 ? 38.379 30.482 -17.452 1.00 14.91 95 GLY A CA 1
ATOM 729 C C . GLY A 1 98 ? 39.229 31.698 -17.176 1.00 16.29 95 GLY A C 1
ATOM 730 O O . GLY A 1 98 ? 39.045 32.384 -16.167 1.00 10.94 95 GLY A O 1
ATOM 731 N N . TYR A 1 99 ? 40.163 31.973 -18.071 1.00 12.27 96 TYR A N 1
ATOM 732 C CA . TYR A 1 99 ? 41.029 33.115 -17.874 1.00 10.40 96 TYR A CA 1
ATOM 733 C C . TYR A 1 99 ? 41.043 34.043 -19.083 1.00 13.64 96 TYR A C 1
ATOM 734 O O . TYR A 1 99 ? 40.862 33.610 -20.214 1.00 12.82 96 TYR A O 1
ATOM 743 N N . GLY A 1 100 ? 41.306 35.319 -18.834 1.00 12.58 97 GLY A N 1
ATOM 744 C CA . GLY A 1 100 ? 41.258 36.321 -19.874 1.00 8.10 97 GLY A CA 1
ATOM 745 C C . GLY A 1 100 ? 42.248 37.418 -19.539 1.00 11.51 97 GLY A C 1
ATOM 746 O O . GLY A 1 100 ? 43.005 37.309 -18.575 1.00 14.10 97 GLY A O 1
ATOM 747 N N . VAL A 1 101 ? 42.278 38.449 -20.369 1.00 10.03 98 VAL A N 1
ATOM 748 C CA . VAL A 1 101 ? 43.160 39.567 -20.118 1.00 12.46 98 VAL A CA 1
ATOM 749 C C . VAL A 1 101 ? 42.356 40.852 -20.216 1.00 15.58 98 VAL A C 1
ATOM 750 O O . VAL A 1 101 ? 41.535 41.015 -21.126 1.00 15.48 98 VAL A O 1
ATOM 754 N N . ALA A 1 102 ? 42.565 41.748 -19.254 1.00 11.64 99 ALA A N 1
ATOM 755 C CA . ALA A 1 102 ? 41.860 43.023 -19.246 1.00 12.87 99 ALA A CA 1
ATOM 756 C C . ALA A 1 102 ? 42.820 44.199 -19.117 1.00 11.83 99 ALA A C 1
ATOM 757 O O . ALA A 1 102 ? 44.000 44.030 -18.795 1.00 14.78 99 ALA A O 1
ATOM 759 N N . LEU A 1 103 ? 42.289 45.387 -19.377 1.00 14.24 100 LEU A N 1
ATOM 760 C CA . LEU A 1 103 ? 42.930 46.651 -19.023 1.00 13.35 100 LEU A CA 1
ATOM 761 C C . LEU A 1 103 ? 42.137 47.290 -17.893 1.00 16.55 100 LEU A C 1
ATOM 762 O O . LEU A 1 103 ? 40.955 47.592 -18.048 1.00 19.28 100 LEU A O 1
ATOM 767 N N . ASP A 1 104 ? 42.775 47.509 -16.752 1.00 18.68 101 ASP A N 1
ATOM 768 C CA . ASP A 1 104 ? 42.103 48.242 -15.712 1.00 18.07 101 ASP A CA 1
ATOM 769 C C . ASP A 1 104 ? 42.522 49.667 -16.013 1.00 25.31 101 ASP A C 1
ATOM 770 O O . ASP A 1 104 ? 43.572 50.135 -15.551 1.00 28.57 101 ASP A O 1
ATOM 775 N N . LEU A 1 105 ? 41.642 50.388 -16.711 1.00 15.66 102 LEU A N 1
ATOM 776 C CA . LEU A 1 105 ? 41.937 51.761 -17.124 1.00 14.68 102 LEU A CA 1
ATOM 777 C C . LEU A 1 105 ? 41.678 52.678 -15.953 1.00 11.38 102 LEU A C 1
ATOM 778 O O . LEU A 1 105 ? 40.664 52.554 -15.268 1.00 14.60 102 LEU A O 1
ATOM 783 N N . THR A 1 106 ? 42.570 53.635 -15.755 1.00 11.09 103 THR A N 1
ATOM 784 C CA . THR A 1 106 ? 42.566 54.399 -14.525 1.00 11.50 103 THR A CA 1
ATOM 785 C C . THR A 1 106 ? 42.741 55.864 -14.848 1.00 11.31 103 THR A C 1
ATOM 786 O O . THR 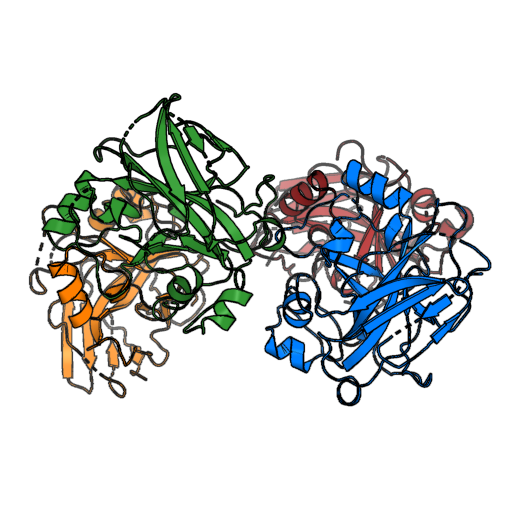A 1 106 ? 43.600 56.217 -15.649 1.00 13.64 103 THR A O 1
ATOM 790 N N . LEU A 1 107 ? 41.974 56.733 -14.204 1.00 13.88 104 LEU A N 1
ATOM 791 C CA . LEU A 1 107 ? 42.248 58.144 -14.411 1.00 15.77 104 LEU A CA 1
ATOM 792 C C . LEU A 1 107 ? 43.260 58.448 -13.336 1.00 15.63 104 LEU A C 1
ATOM 793 O O . LEU A 1 107 ? 42.923 58.716 -12.186 1.00 17.59 104 LEU A O 1
ATOM 798 N N . ARG A 1 108 ? 44.520 58.476 -13.746 1.00 18.97 105 ARG A N 1
ATOM 799 C CA . ARG A 1 108 ? 45.612 58.370 -12.790 1.00 15.64 105 ARG A CA 1
ATOM 800 C C . ARG A 1 108 ? 45.729 59.631 -11.956 1.00 20.30 105 ARG A C 1
ATOM 801 O O . ARG A 1 108 ? 46.037 59.559 -10.771 1.00 21.14 105 ARG A O 1
ATOM 809 N N . GLU A 1 109 ? 45.504 60.784 -12.586 1.00 20.04 106 GLU A N 1
ATOM 810 C CA . GLU A 1 109 ? 45.559 62.061 -11.886 1.00 22.49 106 GLU A CA 1
ATOM 811 C C . GLU A 1 109 ? 44.477 62.137 -10.817 1.00 18.06 106 GLU A C 1
ATOM 812 O O . GLU A 1 109 ? 44.748 62.535 -9.686 1.00 15.47 106 GLU A O 1
ATOM 818 N N . LEU A 1 110 ? 43.251 61.764 -11.172 1.00 17.46 107 LEU A N 1
ATOM 819 C CA . LEU A 1 110 ? 42.167 61.734 -10.182 1.00 16.73 107 LEU A CA 1
ATOM 820 C C . LEU A 1 110 ? 42.497 60.761 -9.059 1.00 17.73 107 LEU A C 1
ATOM 821 O O . LEU A 1 110 ? 42.392 61.106 -7.879 1.00 19.30 107 LEU A O 1
ATOM 826 N N . GLN A 1 111 ? 42.891 59.542 -9.421 1.00 15.56 108 GLN A N 1
ATOM 827 C CA . GLN A 1 111 ? 43.252 58.547 -8.410 1.00 12.81 108 GLN A CA 1
ATOM 828 C C . GLN A 1 111 ? 44.267 59.111 -7.428 1.00 11.43 108 GLN A C 1
ATOM 829 O O . GLN A 1 111 ? 44.116 58.969 -6.213 1.00 16.07 108 GLN A O 1
ATOM 835 N N . ALA A 1 112 ? 45.298 59.768 -7.942 1.00 16.25 109 ALA A N 1
ATOM 836 C CA . ALA A 1 112 ? 46.299 60.348 -7.045 1.00 16.56 109 ALA A CA 1
ATOM 837 C C . ALA A 1 112 ? 45.666 61.345 -6.069 1.00 14.27 109 ALA A C 1
ATOM 838 O O . ALA A 1 112 ? 46.009 61.375 -4.892 1.00 20.32 109 ALA A O 1
ATOM 840 N N . GLY A 1 113 ? 44.729 62.151 -6.547 1.00 16.48 110 GLY A N 1
ATOM 841 C CA . GLY A 1 113 ? 44.035 63.079 -5.665 1.00 13.43 110 GLY A CA 1
ATOM 842 C C . GLY A 1 113 ? 43.189 62.362 -4.617 1.00 17.49 110 GLY A C 1
ATOM 843 O O . GLY A 1 113 ? 43.184 62.748 -3.449 1.00 19.15 110 GLY A O 1
ATOM 844 N N . PHE A 1 114 ? 42.463 61.323 -5.038 1.00 18.12 111 PHE A N 1
ATOM 845 C CA . PHE A 1 114 ? 41.651 60.519 -4.122 1.00 21.83 111 PHE A CA 1
ATOM 846 C C . PHE A 1 114 ? 42.502 59.926 -2.995 1.00 20.16 111 PHE A C 1
ATOM 847 O O . PHE A 1 114 ? 42.108 59.974 -1.828 1.00 19.94 111 PHE A O 1
ATOM 855 N N . LYS A 1 115 ? 43.670 59.385 -3.345 1.00 17.75 112 LYS A N 1
ATOM 856 C CA . LYS A 1 115 ? 44.586 58.815 -2.350 1.00 17.47 112 LYS A CA 1
ATOM 857 C C . LYS A 1 115 ? 45.022 59.841 -1.306 1.00 19.00 112 LYS A C 1
ATOM 858 O O . LYS A 1 115 ? 45.001 59.567 -0.107 1.00 24.94 112 LYS A O 1
ATOM 864 N N . LYS A 1 116 ? 45.417 61.026 -1.758 1.00 22.03 113 LYS A N 1
ATOM 865 C CA . LYS A 1 116 ? 45.869 62.055 -0.833 1.00 20.74 113 LYS A CA 1
ATOM 866 C C . LYS A 1 116 ? 44.740 62.580 0.053 1.00 23.80 113 LYS A C 1
ATOM 867 O O . LYS A 1 116 ? 44.980 63.031 1.170 1.00 25.22 113 LYS A O 1
ATOM 873 N N . ALA A 1 117 ? 43.509 62.511 -0.440 1.00 18.98 114 ALA A N 1
ATOM 874 C CA . ALA A 1 117 ? 42.362 63.035 0.303 1.00 18.76 114 ALA A CA 1
ATOM 875 C C . ALA A 1 117 ? 41.663 61.941 1.104 1.00 20.90 114 ALA A C 1
ATOM 876 O O . ALA A 1 117 ? 40.710 62.210 1.825 1.00 22.93 114 ALA A O 1
ATOM 878 N N . GLY A 1 118 ? 42.118 60.705 0.959 1.00 16.49 115 GLY A N 1
ATOM 879 C CA . GLY A 1 118 ? 41.442 59.578 1.582 1.00 16.94 115 GLY A CA 1
ATOM 880 C C . GLY A 1 118 ? 40.016 59.416 1.068 1.00 20.61 115 GLY A C 1
ATOM 881 O O . GLY A 1 118 ? 39.103 59.177 1.843 1.00 27.17 115 GLY A O 1
ATOM 882 N N . GLN A 1 119 ? 39.832 59.514 -0.247 1.00 14.54 116 GLN A N 1
ATOM 883 C CA . GLN A 1 119 ? 38.498 59.468 -0.860 1.00 13.81 116 GLN A CA 1
ATOM 884 C C . GLN A 1 119 ? 38.340 58.174 -1.665 1.00 13.20 116 GLN A C 1
ATOM 885 O O . GLN A 1 119 ? 39.329 57.533 -1.984 1.00 15.65 116 GLN A O 1
ATOM 891 N N . PRO A 1 120 ? 37.097 57.752 -1.929 1.00 17.12 117 PRO A N 1
ATOM 892 C CA . PRO A 1 120 ? 36.880 56.501 -2.665 1.00 17.92 117 PRO A CA 1
ATOM 893 C C . PRO A 1 120 ? 37.396 56.608 -4.100 1.00 17.31 117 PRO A C 1
ATOM 894 O O . PRO A 1 120 ? 37.521 57.707 -4.639 1.00 14.19 117 PRO A O 1
ATOM 898 N N . TRP A 1 121 ? 37.723 55.473 -4.704 1.00 10.24 118 TRP A N 1
ATOM 899 C CA . TRP A 1 121 ? 38.403 55.496 -5.992 1.00 10.51 118 TRP A CA 1
ATOM 900 C C . TRP A 1 121 ? 37.472 55.395 -7.200 1.00 9.26 118 TRP A C 1
ATOM 901 O O . TRP A 1 121 ? 37.939 55.491 -8.339 1.00 11.89 118 TRP A O 1
ATOM 912 N N . GLU A 1 122 ? 36.175 55.189 -6.960 1.00 9.47 119 GLU A N 1
ATOM 913 C CA . GLU A 1 122 ? 35.233 54.845 -8.037 1.00 12.10 119 GLU A CA 1
ATOM 914 C C . GLU A 1 122 ? 35.282 55.759 -9.261 1.00 14.05 119 GLU A C 1
ATOM 915 O O . GLU A 1 122 ? 35.199 55.293 -10.399 1.00 15.13 119 GLU A O 1
ATOM 921 N N . LYS A 1 123 ? 35.373 57.065 -9.041 1.00 11.70 120 LYS A N 1
ATOM 922 C CA . LYS A 1 123 ? 35.399 57.963 -10.185 1.00 12.41 120 LYS A CA 1
ATOM 923 C C . LYS A 1 123 ? 36.623 57.704 -11.055 1.00 12.75 120 LYS A C 1
ATOM 924 O O . LYS A 1 123 ? 36.570 57.901 -12.272 1.00 10.74 120 LYS A O 1
ATOM 930 N N . ALA A 1 124 ? 37.740 57.326 -10.429 1.00 11.94 121 ALA A N 1
ATOM 931 C CA . ALA A 1 124 ? 38.972 57.030 -11.172 1.00 14.37 121 ALA A CA 1
ATOM 932 C C . ALA A 1 124 ? 39.058 55.615 -11.749 1.00 12.47 121 ALA A C 1
ATOM 933 O O . ALA A 1 124 ? 39.801 55.373 -12.712 1.00 16.95 121 ALA A O 1
ATOM 935 N N . LYS A 1 125 ? 38.447 54.666 -11.058 1.00 8.97 122 LYS A N 1
ATOM 936 C CA . LYS A 1 125 ? 38.511 53.259 -11.470 1.00 13.76 122 LYS A CA 1
ATOM 937 C C . LYS A 1 125 ? 37.265 52.601 -12.066 1.00 18.03 122 LYS A C 1
ATOM 938 O O . LYS A 1 125 ? 37.353 51.541 -12.705 1.00 18.75 122 LYS A O 1
ATOM 944 N N . ALA A 1 126 ? 36.105 53.190 -11.786 1.00 15.06 123 ALA A N 1
ATOM 945 C CA . ALA A 1 126 ? 34.810 52.570 -12.107 1.00 13.04 123 ALA A CA 1
ATOM 946 C C . ALA A 1 126 ? 34.049 53.187 -13.268 1.00 14.92 123 ALA A C 1
ATOM 947 O O . ALA A 1 126 ? 32.924 52.769 -13.560 1.00 11.89 123 ALA A O 1
ATOM 949 N N . PHE A 1 127 ? 34.636 54.196 -13.907 1.00 14.79 124 PHE A N 1
ATOM 950 C CA . PHE A 1 127 ? 33.927 54.976 -14.913 1.00 12.91 124 PHE A CA 1
ATOM 951 C C . PHE A 1 127 ? 33.550 54.097 -16.116 1.00 16.49 124 PHE A C 1
ATOM 952 O O . PHE A 1 127 ? 34.112 53.011 -16.307 1.00 12.75 124 PHE A O 1
ATOM 960 N N . ASP A 1 128 ? 32.585 54.553 -16.913 1.00 9.96 125 ASP A N 1
ATOM 961 C CA . ASP A 1 128 ? 32.111 53.761 -18.048 1.00 12.43 125 ASP A CA 1
ATOM 962 C C . ASP A 1 128 ? 33.265 53.331 -18.927 1.00 14.34 125 ASP A C 1
ATOM 963 O O . ASP A 1 128 ? 34.117 54.146 -19.269 1.00 12.14 125 ASP A O 1
ATOM 968 N N . GLY A 1 129 ? 33.285 52.055 -19.290 1.00 15.86 126 GLY A N 1
ATOM 969 C CA . GLY A 1 129 ? 34.291 51.532 -20.191 1.00 14.23 126 GLY A CA 1
ATOM 970 C C . GLY A 1 129 ? 35.676 51.395 -19.594 1.00 14.33 126 GLY A C 1
ATOM 971 O O . GLY A 1 129 ? 36.641 51.206 -20.332 1.00 16.13 126 GLY A O 1
ATOM 972 N N . SER A 1 130 ? 35.795 51.427 -18.269 1.00 11.88 127 SER A N 1
ATOM 973 C CA . SER A 1 130 ? 37.138 51.382 -17.660 1.00 14.91 127 SER A CA 1
ATOM 974 C C . SER A 1 130 ? 37.708 49.962 -17.564 1.00 16.99 127 SER A C 1
ATOM 975 O O . SER A 1 130 ? 38.750 49.741 -16.941 1.00 14.89 127 SER A O 1
ATOM 978 N N . CYS A 1 131 ? 36.990 48.991 -18.112 1.00 11.63 128 CYS A N 1
ATOM 979 C CA . CYS A 1 131 ? 37.459 47.612 -18.061 1.00 11.40 128 CYS A CA 1
ATOM 980 C C . CYS A 1 131 ? 37.193 46.863 -19.373 1.00 16.73 128 CYS A C 1
ATOM 981 O O . CYS A 1 131 ? 36.351 45.972 -19.439 1.00 17.04 128 CYS A O 1
ATOM 984 N N . PRO A 1 132 ? 37.929 47.230 -20.424 1.00 13.78 129 PRO A N 1
ATOM 985 C CA . PRO A 1 132 ? 37.995 46.462 -21.671 1.00 9.11 129 PRO A CA 1
ATOM 986 C C . PRO A 1 132 ? 38.564 45.091 -21.372 1.00 11.05 129 PRO A C 1
ATOM 987 O O . PRO A 1 132 ? 39.620 45.004 -20.735 1.00 11.34 129 PRO A O 1
ATOM 991 N N . ILE A 1 133 ? 37.904 44.041 -21.850 1.00 9.10 130 ILE A N 1
ATOM 992 C CA . ILE A 1 133 ? 38.324 42.688 -21.525 1.00 9.02 130 ILE A CA 1
ATOM 993 C C . ILE A 1 133 ? 38.186 41.751 -22.727 1.00 13.82 130 ILE A C 1
ATOM 994 O O . ILE A 1 133 ? 37.314 41.950 -23.587 1.00 10.60 130 ILE A O 1
ATOM 999 N N . SER A 1 134 ? 39.063 40.749 -22.775 1.00 9.91 131 SER A N 1
ATOM 1000 C CA . SER A 1 134 ? 39.071 39.731 -23.820 1.00 11.56 131 SER A CA 1
ATOM 1001 C C . SER A 1 134 ? 38.003 38.658 -23.581 1.00 17.42 131 SER A C 1
ATOM 1002 O O . SER A 1 134 ? 37.299 38.666 -22.569 1.00 9.22 131 SER A O 1
ATOM 1005 N N . GLY A 1 135 ? 37.923 37.716 -24.513 1.00 9.33 132 GLY A N 1
ATOM 1006 C CA . GLY A 1 135 ? 37.164 36.502 -24.308 1.00 12.73 132 GLY A CA 1
ATOM 1007 C C . GLY A 1 135 ? 37.933 35.637 -23.324 1.00 13.59 132 GLY A C 1
ATOM 1008 O O . GLY A 1 135 ? 39.106 35.893 -23.054 1.00 11.81 132 GLY A O 1
ATOM 1009 N N . PHE A 1 136 ? 37.277 34.613 -22.798 1.00 12.87 133 PHE A N 1
ATOM 1010 C CA . PHE A 1 136 ? 37.901 33.712 -21.844 1.00 13.27 133 PHE A CA 1
ATOM 1011 C C . PHE A 1 136 ? 38.361 32.391 -22.450 1.00 16.93 133 PHE A C 1
ATOM 1012 O O . PHE A 1 136 ? 37.695 31.824 -23.328 1.00 17.75 133 PHE A O 1
ATOM 1020 N N . ILE A 1 137 ? 39.519 31.941 -21.972 1.00 11.28 134 ILE A N 1
ATOM 1021 C CA . ILE A 1 137 ? 40.123 30.660 -22.324 1.00 10.17 134 ILE A CA 1
ATOM 1022 C C . ILE A 1 137 ? 39.761 29.581 -21.307 1.00 11.86 134 ILE A C 1
ATOM 1023 O O . ILE A 1 137 ? 39.826 29.823 -20.113 1.00 16.59 134 ILE A O 1
ATOM 1028 N N . PRO A 1 138 ? 39.387 28.374 -21.774 1.00 14.54 135 PRO A N 1
ATOM 1029 C CA . PRO A 1 138 ? 38.982 27.353 -20.801 1.00 13.58 135 PRO A CA 1
ATOM 1030 C C . PRO A 1 138 ? 40.093 27.032 -19.816 1.00 15.09 135 PRO A C 1
ATOM 1031 O O . PRO A 1 138 ? 41.274 27.027 -20.166 1.00 15.26 135 PRO A O 1
ATOM 1035 N N . VAL A 1 139 ? 39.712 26.763 -18.579 1.00 16.81 136 VAL A N 1
ATOM 1036 C CA . VAL A 1 139 ? 40.668 26.293 -17.585 1.00 18.57 136 VAL A CA 1
ATOM 1037 C C . VAL A 1 139 ? 41.534 25.146 -18.133 1.00 22.83 136 VAL A C 1
ATOM 1038 O O . VAL A 1 139 ? 42.752 25.122 -17.926 1.00 21.15 136 VAL A O 1
ATOM 1042 N N . ALA A 1 140 ? 40.903 24.212 -18.843 1.00 21.44 137 ALA A N 1
ATOM 1043 C CA . ALA A 1 140 ? 41.596 23.037 -19.396 1.00 28.26 137 ALA A CA 1
ATOM 1044 C C . ALA A 1 140 ? 42.712 23.343 -20.409 1.00 33.56 137 ALA A C 1
ATOM 1045 O O . ALA A 1 140 ? 43.657 22.572 -20.534 1.00 37.63 137 ALA A O 1
ATOM 1047 N N . GLU A 1 141 ? 42.585 24.428 -21.166 1.00 24.25 138 GLU A N 1
ATOM 1048 C CA . GLU A 1 141 ? 43.611 24.778 -22.145 1.00 25.00 138 GLU A CA 1
ATOM 1049 C C . GLU A 1 141 ? 44.600 25.836 -21.649 1.00 24.33 138 GLU A C 1
ATOM 1050 O O . GLU A 1 141 ? 45.581 26.137 -22.335 1.00 26.04 138 GLU A O 1
ATOM 1056 N N . PHE A 1 142 ? 44.352 26.410 -20.474 1.00 15.80 139 PHE A N 1
ATOM 1057 C CA . PHE A 1 142 ? 45.110 27.601 -20.077 1.00 14.73 139 PHE A CA 1
ATOM 1058 C C . PHE A 1 142 ? 46.474 27.312 -19.445 1.00 21.43 139 PHE A C 1
ATOM 1059 O O . PHE A 1 142 ? 47.377 28.133 -19.508 1.00 19.28 139 PHE A O 1
ATOM 1067 N N . GLY A 1 143 ? 46.616 26.153 -18.822 1.00 23.34 140 GLY A N 1
ATOM 1068 C CA . GLY A 1 143 ? 47.861 25.829 -18.147 1.00 26.70 140 GLY A CA 1
ATOM 1069 C C . GLY A 1 143 ? 47.922 26.435 -16.753 1.00 26.51 140 GLY A C 1
ATOM 1070 O O . GLY A 1 143 ? 46.890 26.732 -16.145 1.00 19.60 140 GLY A O 1
ATOM 1071 N N . ASP A 1 144 ? 49.136 26.649 -16.257 1.00 22.68 141 ASP A N 1
ATOM 1072 C CA . ASP A 1 144 ? 49.316 27.152 -14.909 1.00 17.65 141 ASP A CA 1
ATOM 1073 C C . ASP A 1 144 ? 49.063 28.648 -14.921 1.00 12.09 141 ASP A C 1
ATOM 1074 O O . ASP A 1 144 ? 49.821 29.420 -15.506 1.00 15.18 141 ASP A O 1
ATOM 1079 N N . ALA A 1 145 ? 47.984 29.048 -14.254 1.00 19.27 142 ALA A N 1
ATOM 1080 C CA . ALA A 1 145 ? 47.531 30.438 -14.198 1.00 15.60 142 ALA A CA 1
ATOM 1081 C C . ALA A 1 145 ? 48.551 31.367 -13.548 1.00 13.67 142 ALA A C 1
ATOM 1082 O O . ALA A 1 145 ? 48.697 32.521 -13.944 1.00 12.68 142 ALA A O 1
ATOM 1084 N N . GLN A 1 146 ? 49.249 30.826 -12.555 1.00 13.18 143 GLN A N 1
ATOM 1085 C CA . GLN A 1 146 ? 50.252 31.554 -11.793 1.00 15.87 143 GLN A CA 1
ATOM 1086 C C . GLN A 1 146 ? 51.585 31.658 -12.530 1.00 20.04 143 GLN A C 1
ATOM 1087 O O . GLN A 1 146 ? 52.590 32.055 -11.949 1.00 22.98 143 GLN A O 1
ATOM 1093 N N . GLN A 1 147 ? 51.589 31.302 -13.809 1.00 15.68 144 GLN A N 1
ATOM 1094 C CA . GLN A 1 147 ? 52.803 31.372 -14.614 1.00 20.62 144 GLN A CA 1
ATOM 1095 C C . GLN A 1 147 ? 52.523 31.984 -15.980 1.00 21.04 144 GLN A C 1
ATOM 1096 O O . GLN A 1 147 ? 53.339 31.904 -16.893 1.00 21.26 144 GLN A O 1
ATOM 1102 N N . ALA A 1 148 ? 51.355 32.598 -16.105 1.00 17.15 145 ALA A N 1
ATOM 1103 C CA . ALA A 1 148 ? 50.943 33.246 -17.354 1.00 17.52 145 ALA A CA 1
ATOM 1104 C C . ALA A 1 148 ? 51.675 34.555 -17.687 1.00 15.28 145 ALA A C 1
ATOM 1105 O O . ALA A 1 148 ? 51.935 35.375 -16.811 1.00 17.25 145 ALA A O 1
ATOM 1107 N N . ASP A 1 149 ? 51.984 34.736 -18.970 1.00 14.71 146 ASP A N 1
ATOM 1108 C CA . ASP A 1 149 ? 52.635 35.929 -19.476 1.00 18.19 146 ASP A CA 1
ATOM 1109 C C . ASP A 1 149 ? 51.622 36.959 -19.982 1.00 17.63 146 ASP A C 1
ATOM 1110 O O . ASP A 1 149 ? 50.637 36.615 -20.622 1.00 22.51 146 ASP A O 1
ATOM 1115 N N . LEU A 1 150 ? 51.880 38.224 -19.683 1.00 13.73 147 LEU A N 1
ATOM 1116 C CA . LEU A 1 150 ? 51.035 39.319 -20.131 1.00 15.13 147 LEU A CA 1
ATOM 1117 C C . LEU A 1 150 ? 51.924 40.350 -20.803 1.00 17.31 147 LEU A C 1
ATOM 1118 O O . LEU A 1 150 ? 52.955 40.722 -20.256 1.00 15.73 147 LEU A O 1
ATOM 1123 N N . SER A 1 151 ? 51.514 40.844 -21.963 1.00 10.60 148 SER A N 1
ATOM 1124 C CA . SER A 1 151 ? 52.292 41.871 -22.627 1.00 14.79 148 SER A CA 1
ATOM 1125 C C . SER A 1 151 ? 51.371 42.867 -23.301 1.00 12.13 148 SER A C 1
ATOM 1126 O O . SER A 1 151 ? 50.307 42.513 -23.810 1.00 11.98 148 SER A O 1
ATOM 1129 N N . LEU A 1 152 ? 51.772 44.128 -23.272 1.00 9.61 149 LEU A N 1
ATOM 1130 C CA . LEU A 1 152 ? 50.987 45.170 -23.896 1.00 15.06 149 LEU A CA 1
ATOM 1131 C C . LEU A 1 152 ? 51.960 45.954 -24.716 1.00 15.95 149 LEU A C 1
ATOM 1132 O O . LEU A 1 152 ? 52.959 46.421 -24.189 1.00 13.13 149 LEU A O 1
ATOM 1137 N N . THR A 1 153 ? 51.675 46.052 -26.009 1.00 15.79 150 THR A N 1
ATOM 1138 C CA . THR A 1 153 ? 52.476 46.816 -26.949 1.00 17.07 150 THR A CA 1
ATOM 1139 C C . THR A 1 153 ? 51.596 47.961 -27.429 1.00 14.30 150 THR A C 1
ATOM 1140 O O . THR A 1 153 ? 50.447 47.747 -27.802 1.00 14.00 150 THR A O 1
ATOM 1144 N N . ILE A 1 154 ? 52.120 49.180 -27.375 1.00 15.48 151 ILE A N 1
ATOM 1145 C CA . ILE A 1 154 ? 51.390 50.338 -27.858 1.00 16.75 151 ILE A CA 1
ATOM 1146 C C . ILE A 1 154 ? 52.211 51.037 -28.934 1.00 12.88 151 ILE A C 1
ATOM 1147 O O . ILE A 1 154 ? 53.365 51.415 -28.698 1.00 13.94 151 ILE A O 1
ATOM 1152 N N . ASN A 1 155 ? 51.611 51.175 -30.112 1.00 15.75 152 ASN A N 1
ATOM 1153 C CA . ASN A 1 155 ? 52.272 51.740 -31.288 1.00 13.91 152 ASN A CA 1
ATOM 1154 C C . ASN A 1 155 ? 53.618 51.074 -31.528 1.00 13.72 152 ASN A C 1
ATOM 1155 O O . ASN A 1 155 ? 54.626 51.744 -31.748 1.00 19.62 152 ASN A O 1
ATOM 1160 N N . GLY A 1 156 ? 53.632 49.746 -31.473 1.00 20.63 153 GLY A N 1
ATOM 1161 C CA . GLY A 1 156 ? 54.832 48.980 -31.778 1.00 18.44 153 GLY A CA 1
ATOM 1162 C C . GLY A 1 156 ? 55.895 48.943 -30.693 1.00 23.20 153 GLY A C 1
ATOM 1163 O O . GLY A 1 156 ? 56.945 48.329 -30.877 1.00 22.71 153 GLY A O 1
ATOM 1164 N N . GLU A 1 157 ? 55.629 49.589 -29.559 1.00 17.38 154 GLU A N 1
ATOM 1165 C CA . GLU A 1 157 ? 56.592 49.642 -28.461 1.00 17.72 154 GLU A CA 1
ATOM 1166 C C . GLU A 1 157 ? 56.076 48.898 -27.229 1.00 21.10 154 GLU A C 1
ATOM 1167 O O . GLU A 1 157 ? 54.957 49.137 -26.770 1.00 21.41 154 GLU A O 1
ATOM 1173 N N . ILE A 1 158 ? 56.887 48.011 -26.675 1.00 17.26 155 ILE A N 1
ATOM 1174 C CA . ILE A 1 158 ? 56.450 47.262 -25.500 1.00 16.93 155 ILE A CA 1
ATOM 1175 C C . ILE A 1 158 ? 56.301 48.207 -24.326 1.00 19.09 155 ILE A C 1
ATOM 1176 O O . ILE A 1 158 ? 57.214 48.954 -24.006 1.00 20.03 155 ILE A O 1
ATOM 1181 N N . ARG A 1 159 ? 55.147 48.152 -23.682 1.00 13.46 156 ARG A N 1
ATOM 1182 C CA . ARG A 1 159 ? 54.801 49.037 -22.568 1.00 21.71 156 ARG A CA 1
ATOM 1183 C C . ARG A 1 159 ? 54.781 48.274 -21.244 1.00 20.03 156 ARG A C 1
ATOM 1184 O O . ARG A 1 159 ? 55.331 48.731 -20.237 1.00 18.35 156 ARG A O 1
ATOM 1192 N N . GLN A 1 160 ? 54.032 47.180 -21.216 1.00 13.45 157 GLN A N 1
ATOM 1193 C CA . GLN A 1 160 ? 54.107 46.256 -20.093 1.00 12.36 157 GLN A CA 1
ATOM 1194 C C . GLN A 1 160 ? 54.406 44.844 -20.583 1.00 15.89 157 GLN A C 1
ATOM 1195 O O . GLN A 1 160 ? 53.921 44.429 -21.640 1.00 15.14 157 GLN A O 1
ATOM 1201 N N . GLN A 1 161 ? 55.285 44.148 -19.870 1.00 15.04 158 GLN A N 1
ATOM 1202 C CA . GLN A 1 161 ? 55.511 42.723 -20.110 1.00 18.69 158 GLN A CA 1
ATOM 1203 C C . GLN A 1 161 ? 55.791 42.069 -18.772 1.00 26.03 158 GLN A C 1
ATOM 1204 O O . GLN A 1 161 ? 56.800 42.379 -18.143 1.00 21.32 158 GLN A O 1
ATOM 1210 N N . GLY A 1 162 ? 54.953 41.125 -18.357 1.00 19.25 159 GLY A N 1
ATOM 1211 C CA . GLY A 1 162 ? 55.096 40.571 -17.029 1.00 19.13 159 GLY A CA 1
ATOM 1212 C C . GLY A 1 162 ? 54.595 39.147 -16.949 1.00 20.38 159 GLY A C 1
ATOM 1213 O O . GLY A 1 162 ? 54.198 38.565 -17.953 1.00 17.02 159 GLY A O 1
ATOM 1214 N N . ASN A 1 163 ? 54.639 38.580 -15.753 1.00 15.09 160 ASN A N 1
ATOM 1215 C CA . ASN A 1 163 ? 54.198 37.215 -15.572 1.00 20.84 160 ASN A CA 1
ATOM 1216 C C . ASN A 1 163 ? 53.542 37.095 -14.214 1.00 17.22 160 ASN A C 1
ATOM 1217 O O . ASN A 1 163 ? 54.035 37.663 -13.235 1.00 12.89 160 ASN A O 1
ATOM 1222 N N . THR A 1 164 ? 52.427 36.372 -14.153 1.00 12.17 161 THR A N 1
ATOM 1223 C CA . THR A 1 164 ? 51.669 36.258 -12.903 1.00 15.06 161 THR A CA 1
ATOM 1224 C C . THR A 1 164 ? 52.433 35.569 -11.769 1.00 18.57 161 THR A C 1
ATOM 1225 O O . THR A 1 164 ? 51.982 35.574 -10.616 1.00 13.09 161 THR A O 1
ATOM 1229 N N . ARG A 1 165 ? 53.584 34.976 -12.076 1.00 17.39 162 ARG A N 1
ATOM 1230 C CA . ARG A 1 165 ? 54.401 34.408 -11.004 1.00 15.26 162 ARG A CA 1
ATOM 1231 C C . ARG A 1 165 ? 54.859 35.502 -10.043 1.00 22.20 162 ARG A C 1
ATOM 1232 O O . ARG A 1 165 ? 55.264 35.218 -8.909 1.00 17.98 162 ARG A O 1
ATOM 1240 N N . ASP A 1 166 ? 54.783 36.757 -10.483 1.00 13.99 163 ASP A N 1
ATOM 1241 C CA . ASP A 1 166 ? 55.267 37.856 -9.661 1.00 11.85 163 ASP A CA 1
ATOM 1242 C C . ASP A 1 166 ? 54.172 38.442 -8.763 1.00 18.24 163 ASP A C 1
ATOM 1243 O O . ASP A 1 166 ? 54.425 39.359 -7.993 1.00 21.47 163 ASP A O 1
ATOM 1256 N N . ILE A 1 168 ? 52.078 39.282 -5.710 1.00 11.68 165 ILE A N 1
ATOM 1257 C CA . ILE A 1 168 ? 52.369 39.276 -4.278 1.00 11.18 165 ILE A CA 1
ATOM 1258 C C . ILE A 1 168 ? 51.381 38.373 -3.551 1.00 11.72 165 ILE A C 1
ATOM 1259 O O . ILE A 1 168 ? 51.776 37.544 -2.749 1.00 15.69 165 ILE A O 1
ATOM 1264 N N . THR A 1 169 ? 50.095 38.522 -3.846 1.00 7.10 166 THR A N 1
ATOM 1265 C CA . THR A 1 169 ? 49.109 37.567 -3.357 1.00 11.38 166 THR A CA 1
ATOM 1266 C C . THR A 1 169 ? 48.634 36.739 -4.553 1.00 13.57 166 THR A C 1
ATOM 1267 O O . THR A 1 169 ? 48.044 37.284 -5.477 1.00 17.48 166 THR A O 1
ATOM 1271 N N . PRO A 1 170 ? 48.929 35.425 -4.556 1.00 14.79 167 PRO A N 1
ATOM 1272 C CA . PRO A 1 170 ? 48.592 34.531 -5.667 1.00 14.10 167 PRO A CA 1
ATOM 1273 C C . PRO A 1 170 ? 47.083 34.438 -5.869 1.00 10.04 167 PRO A C 1
ATOM 1274 O O . PRO A 1 170 ? 46.328 34.775 -4.956 1.00 12.38 167 PRO A O 1
ATOM 1278 N N . ILE A 1 171 ? 46.665 33.986 -7.051 1.00 7.84 168 ILE A N 1
ATOM 1279 C CA . ILE A 1 171 ? 45.255 33.976 -7.454 1.00 12.55 168 ILE A CA 1
ATOM 1280 C C . ILE A 1 171 ? 44.287 33.341 -6.458 1.00 9.66 168 ILE A C 1
ATOM 1281 O O . ILE A 1 171 ? 43.270 33.933 -6.089 1.00 11.50 168 ILE A O 1
ATOM 1286 N N . ILE A 1 172 ? 44.583 32.119 -6.042 1.00 8.12 169 ILE A N 1
ATOM 1287 C CA . ILE A 1 172 ? 43.656 31.396 -5.176 1.00 8.68 169 ILE A CA 1
ATOM 1288 C C . ILE A 1 172 ? 43.436 32.035 -3.791 1.00 14.89 169 ILE A C 1
ATOM 1289 O O . ILE A 1 172 ? 42.309 32.368 -3.442 1.00 13.44 169 ILE A O 1
ATOM 1294 N N . PRO A 1 173 ? 44.509 32.227 -3.007 1.00 14.97 170 PRO A N 1
ATOM 1295 C CA . PRO A 1 173 ? 44.309 32.960 -1.750 1.00 13.10 170 PRO A CA 1
ATOM 1296 C C . PRO A 1 173 ? 43.703 34.356 -1.950 1.00 11.56 170 PRO A C 1
ATOM 1297 O O . PRO A 1 173 ? 42.996 34.852 -1.067 1.00 11.44 170 PRO A O 1
ATOM 1301 N N . LEU A 1 174 ? 43.978 34.997 -3.080 1.00 9.84 171 LEU A N 1
ATOM 1302 C CA . LEU A 1 174 ? 43.408 36.326 -3.311 1.00 16.82 171 LEU A CA 1
ATOM 1303 C C . LEU A 1 174 ? 41.883 36.219 -3.408 1.00 15.94 171 LEU A C 1
ATOM 1304 O O . LEU A 1 174 ? 41.130 36.950 -2.749 1.00 12.73 171 LEU A O 1
ATOM 1309 N N . ILE A 1 175 ? 41.429 35.289 -4.230 1.00 15.72 172 ILE A N 1
ATOM 1310 C CA . ILE A 1 175 ? 40.007 35.152 -4.458 1.00 10.68 172 ILE A CA 1
ATOM 1311 C C . ILE A 1 175 ? 39.335 34.670 -3.182 1.00 14.27 172 ILE A C 1
ATOM 1312 O O . ILE A 1 175 ? 38.231 35.089 -2.852 1.00 11.53 172 ILE A O 1
ATOM 1317 N N . SER A 1 176 ? 40.021 33.806 -2.445 1.00 17.02 173 SER A N 1
ATOM 1318 C CA . SER A 1 176 ? 39.505 33.361 -1.167 1.00 12.17 173 SER A CA 1
ATOM 1319 C C . SER A 1 176 ? 39.296 34.579 -0.276 1.00 15.98 173 SER A C 1
ATOM 1320 O O . SER A 1 176 ? 38.223 34.779 0.295 1.00 15.91 173 SER A O 1
ATOM 1323 N N . TYR A 1 177 ? 40.325 35.407 -0.180 1.00 14.34 174 TYR A N 1
ATOM 1324 C CA . TYR A 1 177 ? 40.240 36.635 0.601 1.00 15.01 174 TYR A CA 1
ATOM 1325 C C . TYR A 1 177 ? 39.072 37.546 0.179 1.00 17.82 174 TYR A C 1
ATOM 1326 O O . TYR A 1 177 ? 38.267 37.963 1.030 1.00 15.76 174 TYR A O 1
ATOM 1343 N N . SER A 1 179 ? 36.342 36.859 -1.227 1.00 10.17 176 SER A N 1
ATOM 1344 C CA . SER A 1 179 ? 35.039 36.258 -0.919 1.00 10.11 176 SER A CA 1
ATOM 1345 C C . SER A 1 179 ? 34.662 36.422 0.559 1.00 15.09 176 SER A C 1
ATOM 1346 O O . SER A 1 179 ? 33.535 36.125 0.927 1.00 18.05 176 SER A O 1
ATOM 1349 N N . ARG A 1 180 ? 35.591 36.875 1.407 1.00 10.08 177 ARG A N 1
ATOM 1350 C CA . ARG A 1 180 ? 35.250 37.139 2.807 1.00 12.36 177 ARG A CA 1
ATOM 1351 C C . ARG A 1 180 ? 34.397 38.392 2.891 1.00 15.90 177 ARG A C 1
ATOM 1352 O O . ARG A 1 180 ? 33.587 38.542 3.789 1.00 14.46 177 ARG A O 1
ATOM 1360 N N . PHE A 1 181 ? 34.598 39.291 1.937 1.00 8.66 178 PHE A N 1
ATOM 1361 C CA . PHE A 1 181 ? 33.887 40.570 1.874 1.00 16.98 178 PHE A CA 1
ATOM 1362 C C . PHE A 1 181 ? 32.715 40.512 0.904 1.00 18.64 178 PHE A C 1
ATOM 1363 O O . PHE A 1 181 ? 31.620 40.979 1.222 1.00 16.32 178 PHE A O 1
ATOM 1371 N N . PHE A 1 182 ? 32.999 40.073 -0.323 1.00 15.10 179 PHE A N 1
ATOM 1372 C CA . PHE A 1 182 ? 32.011 40.082 -1.398 1.00 9.97 179 PHE A CA 1
ATOM 1373 C C . PHE A 1 182 ? 31.652 38.677 -1.883 1.00 14.75 179 PHE A C 1
ATOM 1374 O O . PHE A 1 182 ? 32.526 37.866 -2.178 1.00 12.99 179 PHE A O 1
ATOM 1382 N N . THR A 1 183 ? 30.362 38.373 -1.923 1.00 11.24 180 THR A N 1
ATOM 1383 C CA . THR A 1 183 ? 29.944 37.149 -2.597 1.00 16.12 180 THR A CA 1
ATOM 1384 C C . THR A 1 183 ? 30.328 37.303 -4.066 1.00 16.39 180 THR A C 1
ATOM 1385 O O . THR A 1 183 ? 29.991 38.302 -4.704 1.00 12.76 180 THR A O 1
ATOM 1389 N N . LEU A 1 184 ? 31.060 36.337 -4.601 1.00 16.40 181 LEU A N 1
ATOM 1390 C CA . LEU A 1 184 ? 31.415 36.367 -6.012 1.00 13.29 181 LEU A CA 1
ATOM 1391 C C . LEU A 1 184 ? 30.481 35.432 -6.766 1.00 15.78 181 LEU A C 1
ATOM 1392 O O . LEU A 1 184 ? 30.578 34.214 -6.633 1.00 19.50 181 LEU A O 1
ATOM 1397 N N . ARG A 1 185 ? 29.562 36.001 -7.538 1.00 13.02 182 ARG A N 1
ATOM 1398 C CA . ARG A 1 185 ? 28.567 35.192 -8.216 1.00 16.16 182 ARG A CA 1
ATOM 1399 C C . ARG A 1 185 ? 29.192 34.551 -9.447 1.00 16.93 182 ARG A C 1
ATOM 1400 O O . ARG A 1 185 ? 30.193 35.042 -9.973 1.00 10.12 182 ARG A O 1
ATOM 1408 N N . ALA A 1 186 ? 28.608 33.450 -9.897 1.00 15.64 183 ALA A N 1
ATOM 1409 C CA . ALA A 1 186 ? 28.966 32.907 -11.197 1.00 22.35 183 ALA A CA 1
ATOM 1410 C C . ALA A 1 186 ? 28.851 34.051 -12.191 1.00 16.92 183 ALA A C 1
ATOM 1411 O O . ALA A 1 186 ? 27.867 34.788 -12.177 1.00 14.12 183 ALA A O 1
ATOM 1413 N N . GLY A 1 187 ? 29.865 34.222 -13.032 1.00 14.08 184 GLY A N 1
ATOM 1414 C CA . GLY A 1 187 ? 29.860 35.306 -13.995 1.00 11.62 184 GLY A CA 1
ATOM 1415 C C . GLY A 1 187 ? 30.607 36.534 -13.503 1.00 15.95 184 GLY A C 1
ATOM 1416 O O . GLY A 1 187 ? 30.837 37.462 -14.271 1.00 13.72 184 GLY A O 1
ATOM 1417 N N . ASP A 1 188 ? 30.981 36.567 -12.224 1.00 15.54 185 ASP A N 1
ATOM 1418 C CA . ASP A 1 188 ? 31.805 37.683 -11.775 1.00 10.33 185 ASP A CA 1
ATOM 1419 C C . ASP A 1 188 ? 33.217 37.488 -12.296 1.00 12.90 185 ASP A C 1
ATOM 1420 O O . ASP A 1 188 ? 33.627 36.374 -12.612 1.00 9.56 185 ASP A O 1
ATOM 1425 N N . ILE A 1 189 ? 33.957 38.583 -12.391 1.00 13.58 186 ILE A N 1
ATOM 1426 C CA . ILE A 1 189 ? 35.308 38.543 -12.907 1.00 11.50 186 ILE A CA 1
ATOM 1427 C C . ILE A 1 189 ? 36.234 39.056 -11.815 1.00 10.43 186 ILE A C 1
ATOM 1428 O O . ILE A 1 189 ? 35.881 39.984 -11.080 1.00 14.47 186 ILE A O 1
ATOM 1433 N N . VAL A 1 190 ? 37.418 38.460 -11.712 1.00 7.69 187 VAL A N 1
ATOM 1434 C CA . VAL A 1 190 ? 38.422 38.942 -10.779 1.00 8.31 187 VAL A CA 1
ATOM 1435 C C . VAL A 1 190 ? 39.629 39.416 -11.561 1.00 13.55 187 VAL A C 1
ATOM 1436 O O . VAL A 1 190 ? 40.126 38.696 -12.439 1.00 14.17 187 VAL A O 1
ATOM 1440 N N . LEU A 1 191 ? 40.071 40.641 -11.272 1.00 11.50 188 LEU A N 1
ATOM 1441 C CA . LEU A 1 191 ? 41.293 41.187 -11.862 1.00 11.80 188 LEU A CA 1
ATOM 1442 C C . LEU A 1 191 ? 42.404 41.017 -10.850 1.00 8.84 188 LEU A C 1
ATOM 1443 O O . LEU A 1 191 ? 42.219 41.301 -9.665 1.00 18.33 188 LEU A O 1
ATOM 1448 N N . THR A 1 192 ? 43.539 40.511 -11.310 1.00 10.26 189 THR A N 1
ATOM 1449 C CA . THR A 1 192 ? 44.603 40.076 -10.412 1.00 10.58 189 THR A CA 1
ATOM 1450 C C . THR A 1 192 ? 45.767 41.075 -10.239 1.00 8.83 189 THR A C 1
ATOM 1451 O O . THR A 1 192 ? 46.754 40.763 -9.580 1.00 13.73 189 THR A O 1
ATOM 1455 N N . GLY A 1 193 ? 45.668 42.244 -10.857 1.00 14.66 190 GLY A N 1
ATOM 1456 C CA . GLY A 1 193 ? 46.645 43.302 -10.645 1.00 13.93 190 GLY A CA 1
ATOM 1457 C C . GLY A 1 193 ? 47.561 43.507 -11.834 1.00 17.98 190 GLY A C 1
ATOM 1458 O O . GLY A 1 193 ? 47.647 42.660 -12.725 1.00 12.28 190 GLY A O 1
ATOM 1459 N N . THR A 1 194 ? 48.274 44.629 -11.845 1.00 9.13 191 THR A N 1
ATOM 1460 C CA . THR A 1 194 ? 49.082 44.951 -13.004 1.00 12.80 191 THR A CA 1
ATOM 1461 C C . THR A 1 194 ? 50.575 45.012 -12.646 1.00 11.86 191 THR A C 1
ATOM 1462 O O . THR A 1 194 ? 50.951 45.506 -11.585 1.00 16.95 191 THR A O 1
ATOM 1466 N N . PRO A 1 195 ? 51.430 44.511 -13.549 1.00 13.62 192 PRO A N 1
ATOM 1467 C CA . PRO A 1 195 ? 52.878 44.587 -13.347 1.00 10.75 192 PRO A CA 1
ATOM 1468 C C . PRO A 1 195 ? 53.349 45.996 -13.685 1.00 15.97 192 PRO A C 1
ATOM 1469 O O . PRO A 1 195 ? 52.515 46.858 -13.988 1.00 16.18 192 PRO A O 1
ATOM 1473 N N . GLN A 1 196 ? 54.657 46.229 -13.641 1.00 15.83 193 GLN A N 1
ATOM 1474 C CA . GLN A 1 196 ? 55.211 47.559 -13.884 1.00 13.76 193 GLN A CA 1
ATOM 1475 C C . GLN A 1 196 ? 54.993 47.991 -15.335 1.00 20.77 193 GLN A C 1
ATOM 1476 O O . GLN A 1 196 ? 54.672 47.167 -16.198 1.00 19.48 193 GLN A O 1
ATOM 1482 N N . GLY A 1 197 ? 55.144 49.285 -15.595 1.00 21.79 194 GLY A N 1
ATOM 1483 C CA . GLY A 1 197 ? 55.036 49.789 -16.950 1.00 19.24 194 GLY A CA 1
ATOM 1484 C C . GLY A 1 197 ? 53.763 50.567 -17.226 1.00 13.96 194 GLY A C 1
ATOM 1485 O O . GLY A 1 197 ? 53.514 50.975 -18.348 1.00 11.82 194 GLY A O 1
ATOM 1486 N N . VAL A 1 198 ? 52.952 50.778 -16.204 1.00 11.66 195 VAL A N 1
ATOM 1487 C CA . VAL A 1 198 ? 51.716 51.516 -16.386 1.00 13.23 195 VAL A CA 1
ATOM 1488 C C . VAL A 1 198 ? 51.990 52.891 -16.994 1.00 21.65 195 VAL A C 1
ATOM 1489 O O . VAL A 1 198 ? 52.957 53.567 -16.622 1.00 17.41 195 VAL A O 1
ATOM 1493 N N . GLY A 1 199 ? 51.138 53.306 -17.929 1.00 15.95 196 GLY A N 1
ATOM 1494 C CA . GLY A 1 199 ? 51.363 54.555 -18.628 1.00 17.59 196 GLY A CA 1
ATOM 1495 C C . GLY A 1 199 ? 50.151 55.095 -19.354 1.00 16.45 196 GLY A C 1
ATOM 1496 O O . GLY A 1 199 ? 49.129 54.423 -19.456 1.00 18.67 196 GLY A O 1
ATOM 1497 N N . PRO A 1 200 ? 50.265 56.325 -19.873 1.00 17.47 197 PRO A N 1
ATOM 1498 C CA . PRO A 1 200 ? 49.127 57.004 -20.505 1.00 17.43 197 PRO A CA 1
ATOM 1499 C C . PRO A 1 200 ? 48.838 56.470 -21.904 1.00 20.37 197 PRO A C 1
ATOM 1500 O O . PRO A 1 200 ? 49.721 55.975 -22.599 1.00 17.99 197 PRO A O 1
ATOM 1512 N N . GLN A 1 202 ? 46.464 57.614 -25.528 1.00 23.55 199 GLN A N 1
ATOM 1513 C CA . GLN A 1 202 ? 45.678 58.682 -26.139 1.00 26.71 199 GLN A CA 1
ATOM 1514 C C . GLN A 1 202 ? 44.937 58.187 -27.368 1.00 18.06 199 GLN A C 1
ATOM 1515 O O . GLN A 1 202 ? 45.241 57.126 -27.920 1.00 17.24 199 GLN A O 1
ATOM 1521 N N . SER A 1 203 ? 43.938 58.959 -27.770 1.00 16.45 200 SER A N 1
ATOM 1522 C CA . SER A 1 203 ? 43.162 58.640 -28.944 1.00 21.76 200 SER A CA 1
ATOM 1523 C C . SER A 1 203 ? 44.096 58.396 -30.136 1.00 23.10 200 SER A C 1
ATOM 1524 O O . SER A 1 203 ? 45.008 59.179 -30.400 1.00 24.81 200 SER A O 1
ATOM 1527 N N . GLY A 1 204 ? 43.886 57.289 -30.838 1.00 19.63 201 GLY A N 1
ATOM 1528 C CA . GLY A 1 204 ? 44.695 56.975 -32.009 1.00 19.60 201 GLY A CA 1
ATOM 1529 C C . GLY A 1 204 ? 45.762 55.914 -31.766 1.00 14.84 201 GLY A C 1
ATOM 1530 O O . GLY A 1 204 ? 46.331 55.385 -32.708 1.00 21.38 201 GLY A O 1
ATOM 1531 N N . ASP A 1 205 ? 46.043 55.600 -30.507 1.00 13.93 202 ASP A N 1
ATOM 1532 C CA . ASP A 1 205 ? 47.033 54.569 -30.209 1.00 15.14 202 ASP A CA 1
ATOM 1533 C C . ASP A 1 205 ? 46.525 53.213 -30.665 1.00 17.94 202 ASP A C 1
ATOM 1534 O O . ASP A 1 205 ? 45.329 52.932 -30.586 1.00 14.06 202 ASP A O 1
ATOM 1547 N N . LEU A 1 207 ? 46.858 49.182 -29.951 1.00 17.30 204 LEU A N 1
ATOM 1548 C CA . LEU A 1 207 ? 47.242 48.286 -28.884 1.00 17.13 204 LEU A CA 1
ATOM 1549 C C . LEU A 1 207 ? 47.356 46.866 -29.398 1.00 15.53 204 LEU A C 1
ATOM 1550 O O . LEU A 1 207 ? 46.483 46.392 -30.121 1.00 17.20 204 LEU A O 1
ATOM 1555 N N . LYS A 1 208 ? 48.431 46.188 -29.028 1.00 17.04 205 LYS A N 1
ATOM 1556 C CA . LYS A 1 208 ? 48.498 44.741 -29.231 1.00 18.41 205 LYS A CA 1
ATOM 1557 C C . LYS A 1 208 ? 48.649 44.111 -27.864 1.00 18.55 205 LYS A C 1
ATOM 1558 O O . LYS A 1 208 ? 49.581 44.441 -27.127 1.00 16.03 205 LYS A O 1
ATOM 1564 N N . ILE A 1 209 ? 47.726 43.223 -27.513 1.00 17.99 206 ILE A N 1
ATOM 1565 C CA . ILE A 1 209 ? 47.724 42.657 -26.176 1.00 19.30 206 ILE A CA 1
ATOM 1566 C C . ILE A 1 209 ? 47.912 41.164 -26.276 1.00 18.55 206 ILE A C 1
ATOM 1567 O O . ILE A 1 209 ? 47.273 40.511 -27.090 1.00 20.80 206 ILE A O 1
ATOM 1580 N N . LEU A 1 211 ? 48.237 37.349 -24.145 1.00 15.75 208 LEU A N 1
ATOM 1581 C CA . LEU A 1 211 ? 48.066 36.543 -22.943 1.00 13.64 208 LEU A CA 1
ATOM 1582 C C . LEU A 1 211 ? 48.630 35.193 -23.331 1.00 17.37 208 LEU A C 1
ATOM 1583 O O . LEU A 1 211 ? 48.080 34.505 -24.202 1.00 17.34 208 LEU A O 1
ATOM 1588 N N . ASN A 1 212 ? 49.738 34.838 -22.697 1.00 15.52 209 ASN A N 1
ATOM 1589 C CA . ASN A 1 212 ? 50.572 33.760 -23.179 1.00 19.86 209 ASN A CA 1
ATOM 1590 C C . ASN A 1 212 ? 50.754 33.926 -24.677 1.00 22.63 209 ASN A C 1
ATOM 1591 O O . ASN A 1 212 ? 51.072 35.019 -25.137 1.00 24.95 209 ASN A O 1
ATOM 1596 N N . GLY A 1 213 ? 50.524 32.864 -25.438 1.00 15.26 210 GLY A N 1
ATOM 1597 C CA . GLY A 1 213 ? 50.733 32.933 -26.872 1.00 35.67 210 GLY A CA 1
ATOM 1598 C C . GLY A 1 213 ? 49.552 33.456 -27.683 1.00 38.74 210 GLY A C 1
ATOM 1599 O O . GLY A 1 213 ? 49.476 33.215 -28.893 1.00 43.98 210 GLY A O 1
ATOM 1600 N N . LYS A 1 214 ? 48.630 34.171 -27.043 1.00 21.06 211 LYS A N 1
ATOM 1601 C CA . LYS A 1 214 ? 47.401 34.532 -27.738 1.00 22.55 211 LYS A CA 1
ATOM 1602 C C . LYS A 1 214 ? 47.213 36.036 -27.790 1.00 19.72 211 LYS A C 1
ATOM 1603 O O . LYS A 1 214 ? 47.436 36.724 -26.797 1.00 19.76 211 LYS A O 1
ATOM 1609 N N . THR A 1 215 ? 46.786 36.532 -28.948 1.00 21.13 212 THR A N 1
ATOM 1610 C CA . THR A 1 215 ? 46.809 37.967 -29.229 1.00 22.73 212 THR A CA 1
ATOM 1611 C C . THR A 1 215 ? 45.442 38.610 -29.502 1.00 21.50 212 THR A C 1
ATOM 1612 O O . THR A 1 215 ? 44.604 38.031 -30.189 1.00 21.71 212 THR A O 1
ATOM 1616 N N . VAL A 1 216 ? 45.220 39.802 -28.948 1.00 17.51 213 VAL A N 1
ATOM 1617 C CA . VAL A 1 216 ? 44.106 40.653 -29.367 1.00 14.89 213 VAL A CA 1
ATOM 1618 C C . VAL A 1 216 ? 44.656 42.022 -29.740 1.00 24.68 213 VAL A C 1
ATOM 1619 O O . VAL A 1 216 ? 45.605 42.511 -29.119 1.00 18.59 213 VAL A O 1
ATOM 1623 N N . ASN A 1 217 ? 44.047 42.640 -30.747 1.00 17.93 214 ASN A N 1
ATOM 1624 C CA . ASN A 1 217 ? 44.443 43.961 -31.207 1.00 21.89 214 ASN A CA 1
ATOM 1625 C C . ASN A 1 217 ? 43.288 44.941 -31.183 1.00 24.17 214 ASN A C 1
ATOM 1626 O O . ASN A 1 217 ? 42.135 44.587 -31.445 1.00 26.31 214 ASN A O 1
ATOM 1631 N N . THR A 1 218 ? 43.598 46.185 -30.872 1.00 22.33 215 THR A N 1
ATOM 1632 C CA . THR A 1 218 ? 42.560 47.189 -30.863 1.00 26.00 215 THR A CA 1
ATOM 1633 C C . THR A 1 218 ? 43.174 48.580 -30.971 1.00 24.22 215 THR A C 1
ATOM 1634 O O . THR A 1 218 ? 44.390 48.728 -31.098 1.00 18.37 215 THR A O 1
ATOM 1638 N N . ARG A 1 219 ? 42.318 49.589 -30.949 1.00 15.08 216 ARG A N 1
ATOM 1639 C CA . ARG A 1 219 ? 42.731 50.961 -31.158 1.00 20.63 216 ARG A CA 1
ATOM 1640 C C . ARG A 1 219 ? 41.979 51.811 -30.153 1.00 16.53 216 ARG A C 1
ATOM 1641 O O . ARG A 1 219 ? 40.839 51.487 -29.799 1.00 15.93 216 ARG A O 1
ATOM 1649 N N . ILE A 1 220 ? 42.612 52.878 -29.677 1.00 17.92 217 ILE A N 1
ATOM 1650 C CA . ILE A 1 220 ? 41.944 53.827 -28.789 1.00 21.62 217 ILE A CA 1
ATOM 1651 C C . ILE A 1 220 ? 41.201 54.861 -29.632 1.00 24.83 217 ILE A C 1
ATOM 1652 O O . ILE A 1 220 ? 41.787 55.462 -30.537 1.00 23.70 217 ILE A O 1
ATOM 1657 N N . ILE A 1 221 ? 39.923 55.078 -29.325 1.00 30.17 218 ILE A N 1
ATOM 1658 C CA . ILE A 1 221 ? 39.063 55.920 -30.158 1.00 36.17 218 ILE A CA 1
ATOM 1659 C C . ILE A 1 221 ? 37.592 55.767 -29.800 1.00 35.73 218 ILE A C 1
ATOM 1660 O O . ILE A 1 221 ? 36.922 54.848 -30.276 1.00 36.49 218 ILE A O 1
ATOM 1670 N N . TYR B 1 5 ? 33.763 25.316 18.097 1.00 53.74 2 TYR B N 1
ATOM 1671 C CA . TYR B 1 5 ? 32.710 24.942 19.039 1.00 37.44 2 TYR B CA 1
ATOM 1672 C C . TYR B 1 5 ? 31.842 26.127 19.428 1.00 30.35 2 TYR B C 1
ATOM 1673 O O . TYR B 1 5 ? 32.318 27.257 19.450 1.00 30.90 2 TYR B O 1
ATOM 1682 N N . GLN B 1 6 ? 30.573 25.877 19.746 1.00 22.18 3 GLN B N 1
ATOM 1683 C CA . GLN B 1 6 ? 29.719 26.939 20.291 1.00 28.26 3 GLN B CA 1
ATOM 1684 C C . GLN B 1 6 ? 29.096 26.521 21.615 1.00 27.06 3 GLN B C 1
ATOM 1685 O O . GLN B 1 6 ? 28.798 25.346 21.819 1.00 24.20 3 GLN B O 1
ATOM 1691 N N . HIS B 1 7 ? 28.895 27.477 22.520 1.00 21.08 4 HIS B N 1
ATOM 1692 C CA . HIS B 1 7 ? 28.259 27.161 23.794 1.00 21.01 4 HIS B CA 1
ATOM 1693 C C . HIS B 1 7 ? 26.835 26.662 23.537 1.00 21.79 4 HIS B C 1
ATOM 1694 O O . HIS B 1 7 ? 26.164 27.149 22.632 1.00 20.54 4 HIS B O 1
ATOM 1701 N N . ARG B 1 8 ? 26.376 25.695 24.328 1.00 20.57 5 ARG B N 1
ATOM 1702 C CA . ARG B 1 8 ? 24.991 25.231 24.224 1.00 25.36 5 ARG B CA 1
ATOM 1703 C C . ARG B 1 8 ? 24.420 24.960 25.604 1.00 25.53 5 ARG B C 1
ATOM 1704 O O . ARG B 1 8 ? 25.179 24.766 26.550 1.00 27.72 5 ARG B O 1
ATOM 1712 N N . ASP B 1 9 ? 23.091 24.935 25.728 1.00 23.00 6 ASP B N 1
ATOM 1713 C CA . ASP B 1 9 ? 22.492 24.458 26.972 1.00 24.87 6 ASP B CA 1
ATOM 1714 C C . ASP B 1 9 ? 22.499 22.931 26.931 1.00 30.00 6 ASP B C 1
ATOM 1715 O O . ASP B 1 9 ? 22.903 22.343 25.933 1.00 28.75 6 ASP B O 1
ATOM 1720 N N . TRP B 1 10 ? 22.058 22.289 28.004 1.00 32.62 7 TRP B N 1
ATOM 1721 C CA . TRP B 1 10 ? 22.201 20.845 28.096 1.00 27.32 7 TRP B CA 1
ATOM 1722 C C . TRP B 1 10 ? 21.545 20.154 26.918 1.00 28.18 7 TRP B C 1
ATOM 1723 O O . TRP B 1 10 ? 22.059 19.140 26.424 1.00 27.64 7 TRP B O 1
ATOM 1734 N N . GLN B 1 11 ? 20.424 20.703 26.450 1.00 25.45 8 GLN B N 1
ATOM 1735 C CA . GLN B 1 11 ? 19.680 20.056 25.366 1.00 28.02 8 GLN B CA 1
ATOM 1736 C C . GLN B 1 11 ? 20.296 20.261 23.990 1.00 33.58 8 GLN B C 1
ATOM 1737 O O . GLN B 1 11 ? 19.908 19.600 23.032 1.00 38.32 8 GLN B O 1
ATOM 1743 N N . GLY B 1 12 ? 21.257 21.171 23.890 1.00 33.74 9 GLY B N 1
ATOM 1744 C CA . GLY B 1 12 ? 21.935 21.409 22.629 1.00 26.72 9 GLY B CA 1
ATOM 1745 C C . GLY B 1 12 ? 21.572 22.702 21.933 1.00 28.27 9 GLY B C 1
ATOM 1746 O O . GLY B 1 12 ? 22.096 22.988 20.857 1.00 34.07 9 GLY B O 1
ATOM 1747 N N . ALA B 1 13 ? 20.694 23.496 22.541 1.00 19.15 10 ALA B N 1
ATOM 1748 C CA . ALA B 1 13 ? 20.346 24.790 21.981 1.00 23.05 10 ALA B CA 1
ATOM 1749 C C . ALA B 1 13 ? 21.449 25.817 22.270 1.00 29.66 10 ALA B C 1
ATOM 1750 O O . ALA B 1 13 ? 22.029 25.822 23.355 1.00 33.01 10 ALA B O 1
ATOM 1752 N N . LEU B 1 14 ? 21.731 26.683 21.299 1.00 30.74 11 LEU B N 1
ATOM 1753 C CA . LEU B 1 14 ? 22.815 27.657 21.425 1.00 36.59 11 LEU B CA 1
ATOM 1754 C C . LEU B 1 14 ? 22.540 28.726 22.483 1.00 36.53 11 LEU B C 1
ATOM 1755 O O . LEU B 1 14 ? 21.462 29.314 22.522 1.00 38.32 11 LEU B O 1
ATOM 1760 N N . LEU B 1 15 ? 23.536 28.976 23.325 1.00 31.72 12 LEU B N 1
ATOM 1761 C CA . LEU B 1 15 ? 23.492 30.050 24.316 1.00 29.56 12 LEU B CA 1
ATOM 1762 C C . LEU B 1 15 ? 24.153 31.279 23.706 1.00 31.91 12 LEU B C 1
ATOM 1763 O O . LEU B 1 15 ? 25.077 31.146 22.907 1.00 34.11 12 LEU B O 1
ATOM 1768 N N . ASP B 1 16 ? 23.712 32.479 24.054 1.00 32.35 13 ASP B N 1
ATOM 1769 C CA . ASP B 1 16 ? 24.339 33.621 23.408 1.00 37.42 13 ASP B CA 1
ATOM 1770 C C . ASP B 1 16 ? 25.427 34.189 24.329 1.00 34.09 13 ASP B C 1
ATOM 1771 O O . ASP B 1 16 ? 25.205 35.113 25.119 1.00 24.61 13 ASP B O 1
ATOM 1776 N N . PHE B 1 17 ? 26.638 33.672 24.121 1.00 30.65 14 PHE B N 1
ATOM 1777 C CA . PHE B 1 17 ? 27.861 34.148 24.755 1.00 28.29 14 PHE B CA 1
ATOM 1778 C C . PHE B 1 17 ? 28.962 33.820 23.770 1.00 24.97 14 PHE B C 1
ATOM 1779 O O . PHE B 1 17 ? 28.870 32.813 23.067 1.00 26.51 14 PHE B O 1
ATOM 1787 N N . PRO B 1 18 ? 30.024 34.632 23.731 1.00 24.19 15 PRO B N 1
ATOM 1788 C CA . PRO B 1 18 ? 31.108 34.225 22.837 1.00 28.20 15 PRO B CA 1
ATOM 1789 C C . PRO B 1 18 ? 31.991 33.151 23.465 1.00 23.53 15 PRO B C 1
ATOM 1790 O O . PRO B 1 18 ? 31.805 32.748 24.626 1.00 17.27 15 PRO B O 1
ATOM 1794 N N . VAL B 1 19 ? 32.950 32.692 22.676 1.00 23.16 16 VAL B N 1
ATOM 1795 C CA . VAL B 1 19 ? 33.868 31.643 23.071 1.00 18.39 16 VAL B CA 1
ATOM 1796 C C . VAL B 1 19 ? 35.257 32.265 23.105 1.00 20.36 16 VAL B C 1
ATOM 1797 O O . VAL B 1 19 ? 35.658 32.941 22.162 1.00 25.59 16 VAL B O 1
ATOM 1801 N N . ASN B 1 20 ? 35.990 32.086 24.213 1.00 17.29 17 ASN B N 1
ATOM 1802 C CA . ASN B 1 20 ? 37.326 32.656 24.285 1.00 19.77 17 ASN B CA 1
ATOM 1803 C C . ASN B 1 20 ? 38.399 31.712 24.826 1.00 15.53 17 ASN B C 1
ATOM 1804 O O . ASN B 1 20 ? 39.257 31.249 24.073 1.00 22.38 17 ASN B O 1
ATOM 1809 N N . LYS B 1 21 ? 38.331 31.432 26.114 1.00 12.75 18 LYS B N 1
ATOM 1810 C CA . LYS B 1 21 ? 39.314 30.560 26.771 1.00 18.86 18 LYS B CA 1
ATOM 1811 C C . LYS B 1 21 ? 38.691 29.745 27.907 1.00 17.21 18 LYS B C 1
ATOM 1812 O O . LYS B 1 21 ? 37.554 30.001 28.317 1.00 14.38 18 LYS B O 1
ATOM 1818 N N . VAL B 1 22 ? 39.442 28.756 28.386 1.00 14.81 19 VAL B N 1
ATOM 1819 C CA . VAL B 1 22 ? 39.064 27.934 29.530 1.00 19.29 19 VAL B CA 1
ATOM 1820 C C . VAL B 1 22 ? 40.148 28.091 30.609 1.00 20.09 19 VAL B C 1
ATOM 1821 O O . VAL B 1 22 ? 41.309 27.782 30.353 1.00 18.93 19 VAL B O 1
ATOM 1825 N N . VAL B 1 23 ? 39.793 28.617 31.785 1.00 12.42 20 VAL B N 1
ATOM 1826 C CA . VAL B 1 23 ? 40.763 28.734 32.883 1.00 10.89 20 VAL B CA 1
ATOM 1827 C C . VAL B 1 23 ? 40.593 27.527 33.816 1.00 16.15 20 VAL B C 1
ATOM 1828 O O . VAL B 1 23 ? 39.480 27.193 34.213 1.00 21.81 20 VAL B O 1
ATOM 1832 N N . CYS B 1 24 ? 41.699 26.880 34.158 1.00 14.20 21 CYS B N 1
ATOM 1833 C CA . CYS B 1 24 ? 41.666 25.563 34.786 1.00 10.98 21 CYS B CA 1
ATOM 1834 C C . CYS B 1 24 ? 42.491 25.504 36.050 1.00 18.86 21 CYS B C 1
ATOM 1835 O O . CYS B 1 24 ? 43.511 26.188 36.162 1.00 20.69 21 CYS B O 1
ATOM 1838 N N . VAL B 1 25 ? 42.077 24.638 36.976 1.00 16.94 22 VAL B N 1
ATOM 1839 C CA . VAL B 1 25 ? 42.842 24.384 38.187 1.00 14.47 22 VAL B CA 1
ATOM 1840 C C . VAL B 1 25 ? 43.415 22.957 38.205 1.00 20.59 22 VAL B C 1
ATOM 1841 O O . VAL B 1 25 ? 42.769 21.999 37.761 1.00 19.64 22 VAL B O 1
ATOM 1845 N N . GLY B 1 26 ? 44.642 22.818 38.685 1.00 17.71 23 GLY B N 1
ATOM 1846 C CA . GLY B 1 26 ? 45.208 21.495 38.881 1.00 18.36 23 GLY B CA 1
ATOM 1847 C C . GLY B 1 26 ? 45.100 21.079 40.340 1.00 25.74 23 GLY B C 1
ATOM 1848 O O . GLY B 1 26 ? 44.969 21.929 41.227 1.00 32.19 23 GLY B O 1
ATOM 1849 N N . SER B 1 27 ? 45.155 19.775 40.586 1.00 26.12 24 SER B N 1
ATOM 1850 C CA . SER B 1 27 ? 45.149 19.220 41.938 1.00 34.76 24 SER B CA 1
ATOM 1851 C C . SER B 1 27 ? 44.168 19.948 42.855 1.00 36.28 24 SER B C 1
ATOM 1852 O O . SER B 1 27 ? 44.572 20.550 43.860 1.00 36.46 24 SER B O 1
ATOM 1855 N N . ASN B 1 28 ? 42.886 19.918 42.495 1.00 31.11 25 ASN B N 1
ATOM 1856 C CA . ASN B 1 28 ? 41.856 20.553 43.319 1.00 28.58 25 ASN B CA 1
ATOM 1857 C C . ASN B 1 28 ? 41.012 19.623 44.205 1.00 30.93 25 ASN B C 1
ATOM 1858 O O . ASN B 1 28 ? 40.035 20.058 44.817 1.00 28.67 25 ASN B O 1
ATOM 1863 N N . TYR B 1 29 ? 41.359 18.338 44.213 1.00 26.75 26 TYR B N 1
ATOM 1864 C CA . TYR B 1 29 ? 40.681 17.335 45.030 1.00 25.03 26 TYR B CA 1
ATOM 1865 C C . TYR B 1 29 ? 41.759 16.570 45.798 1.00 28.11 26 TYR B C 1
ATOM 1866 O O . TYR B 1 29 ? 42.805 16.237 45.232 1.00 32.74 26 TYR B O 1
ATOM 1875 N N . ALA B 1 30 ? 41.509 16.285 47.072 1.00 31.21 27 ALA B N 1
ATOM 1876 C CA . ALA B 1 30 ? 42.525 15.676 47.937 1.00 45.84 27 ALA B CA 1
ATOM 1877 C C . ALA B 1 30 ? 43.088 14.346 47.397 1.00 49.88 27 ALA B C 1
ATOM 1878 O O . ALA B 1 30 ? 44.299 14.075 47.473 1.00 46.01 27 ALA B O 1
ATOM 1880 N N . GLU B 1 31 ? 42.196 13.532 46.841 1.00 84.19 28 GLU B N 1
ATOM 1881 C CA . GLU B 1 31 ? 42.524 12.173 46.424 1.00 83.01 28 GLU B CA 1
ATOM 1882 C C . GLU B 1 31 ? 43.291 12.109 45.102 1.00 77.59 28 GLU B C 1
ATOM 1883 O O . GLU B 1 31 ? 43.986 11.129 44.831 1.00 73.40 28 GLU B O 1
ATOM 1885 N N . HIS B 1 32 ? 43.146 13.143 44.276 1.00 72.43 29 HIS B N 1
ATOM 1886 C CA . HIS B 1 32 ? 43.849 13.215 42.997 1.00 66.38 29 HIS B CA 1
ATOM 1887 C C . HIS B 1 32 ? 45.333 13.553 43.176 1.00 67.17 29 HIS B C 1
ATOM 1888 O O . HIS B 1 32 ? 46.197 12.981 42.508 1.00 51.52 29 HIS B O 1
ATOM 1895 N N . ILE B 1 33 ? 45.622 14.483 44.081 1.00 66.41 30 ILE B N 1
ATOM 1896 C CA . ILE B 1 33 ? 46.999 14.840 44.399 1.00 67.25 30 ILE B CA 1
ATOM 1897 C C . ILE B 1 33 ? 47.797 13.613 44.827 1.00 66.76 30 ILE B C 1
ATOM 1898 O O . ILE B 1 33 ? 48.884 13.360 44.308 1.00 67.53 30 ILE B O 1
ATOM 1903 N N . SER B 1 41 ? 49.244 22.888 46.459 1.00 63.98 38 SER B N 1
ATOM 1904 C CA . SER B 1 41 ? 50.205 23.978 46.578 1.00 65.79 38 SER B CA 1
ATOM 1905 C C . SER B 1 41 ? 49.781 24.995 47.638 1.00 61.47 38 SER B C 1
ATOM 1906 O O . SER B 1 41 ? 48.813 24.787 48.370 1.00 53.64 38 SER B O 1
ATOM 1909 N N . VAL B 1 42 ? 50.517 26.096 47.722 1.00 60.10 39 VAL B N 1
ATOM 1910 C CA . VAL B 1 42 ? 50.127 27.174 48.618 1.00 59.09 39 VAL B CA 1
ATOM 1911 C C . VAL B 1 42 ? 48.873 27.864 48.072 1.00 56.86 39 VAL B C 1
ATOM 1912 O O . VAL B 1 42 ? 47.861 27.972 48.763 1.00 66.04 39 VAL B O 1
ATOM 1916 N N . GLU B 1 43 ? 48.939 28.284 46.812 1.00 40.15 40 GLU B N 1
ATOM 1917 C CA . GLU B 1 43 ? 47.800 28.860 46.116 1.00 30.31 40 GLU B CA 1
ATOM 1918 C C . GLU B 1 43 ? 47.409 27.890 44.989 1.00 29.65 40 GLU B C 1
ATOM 1919 O O . GLU B 1 43 ? 48.232 27.087 44.555 1.00 38.07 40 GLU B O 1
ATOM 1925 N N . PRO B 1 44 ? 46.147 27.947 44.529 1.00 27.42 41 PRO B N 1
ATOM 1926 C CA . PRO B 1 44 ? 45.675 27.092 43.435 1.00 26.50 41 PRO B CA 1
ATOM 1927 C C . PRO B 1 44 ? 46.586 27.110 42.205 1.00 33.94 41 PRO B C 1
ATOM 1928 O O . PRO B 1 44 ? 47.051 28.161 41.769 1.00 26.46 41 PRO B O 1
ATOM 1932 N N . VAL B 1 45 ? 46.828 25.931 41.652 1.00 17.79 42 VAL B N 1
ATOM 1933 C CA . VAL B 1 45 ? 47.580 25.779 40.404 1.00 16.58 42 VAL B CA 1
ATOM 1934 C C . VAL B 1 45 ? 46.670 26.076 39.216 1.00 18.08 42 VAL B C 1
ATOM 1935 O O . VAL B 1 45 ? 45.639 25.420 39.041 1.00 26.20 42 VAL B O 1
ATOM 1939 N N . LEU B 1 46 ? 47.051 27.046 38.392 1.00 10.34 43 LEU B N 1
ATOM 1940 C CA . LEU B 1 46 ? 46.216 27.474 37.267 1.00 10.59 43 LEU B CA 1
ATOM 1941 C C . LEU B 1 46 ? 46.882 27.290 35.911 1.00 13.78 43 LEU B C 1
ATOM 1942 O O . LEU B 1 46 ? 48.064 27.562 35.741 1.00 13.48 43 LEU B O 1
ATOM 1947 N N . PHE B 1 47 ? 46.111 26.838 34.935 1.00 11.46 44 PHE B N 1
ATOM 1948 C CA . PHE B 1 47 ? 46.586 26.785 33.562 1.00 12.60 44 PHE B CA 1
ATOM 1949 C C . PHE B 1 47 ? 45.407 27.081 32.672 1.00 16.49 44 PHE B C 1
ATOM 1950 O O . PHE B 1 47 ? 44.265 27.086 33.132 1.00 13.14 44 PHE B O 1
ATOM 1958 N N . ILE B 1 48 ? 45.672 27.351 31.404 1.00 9.49 45 ILE B N 1
ATOM 1959 C CA . ILE B 1 48 ? 44.607 27.806 30.527 1.00 8.88 45 ILE B CA 1
ATOM 1960 C C . ILE B 1 48 ? 44.561 26.988 29.256 1.00 17.20 45 ILE B C 1
ATOM 1961 O O . ILE B 1 48 ? 45.595 26.516 28.779 1.00 21.19 45 ILE B O 1
ATOM 1966 N N . LYS B 1 49 ? 43.366 26.826 28.701 1.00 10.38 46 LYS B N 1
ATOM 1967 C CA . LYS B 1 49 ? 43.223 26.169 27.411 1.00 17.73 46 LYS B CA 1
ATOM 1968 C C . LYS B 1 49 ? 42.613 27.160 26.428 1.00 13.37 46 LYS B C 1
ATOM 1969 O O . LYS B 1 49 ? 41.722 27.928 26.790 1.00 19.24 46 LYS B O 1
ATOM 1975 N N . PRO B 1 50 ? 43.067 27.134 25.170 1.00 17.69 47 PRO B N 1
ATOM 1976 C CA . PRO B 1 50 ? 42.508 28.100 24.218 1.00 17.21 47 PRO B CA 1
ATOM 1977 C C . PRO B 1 50 ? 41.222 27.572 23.614 1.00 17.32 47 PRO B C 1
ATOM 1978 O O . PRO B 1 50 ? 40.820 26.426 23.874 1.00 16.18 47 PRO B O 1
ATOM 1982 N N . GLU B 1 51 ? 40.598 28.395 22.783 1.00 15.55 48 GLU B N 1
ATOM 1983 C CA . GLU B 1 51 ? 39.350 28.022 22.124 1.00 14.85 48 GLU B CA 1
ATOM 1984 C C . GLU B 1 51 ? 39.479 26.753 21.252 1.00 20.74 48 GLU B C 1
ATOM 1985 O O . GLU B 1 51 ? 38.504 26.007 21.068 1.00 14.10 48 GLU B O 1
ATOM 1991 N N . THR B 1 52 ? 40.670 26.517 20.708 1.00 12.75 49 THR B N 1
ATOM 1992 C CA . THR B 1 52 ? 40.868 25.358 19.842 1.00 16.70 49 THR B CA 1
ATOM 1993 C C . THR B 1 52 ? 40.824 24.047 20.618 1.00 13.70 49 THR B C 1
ATOM 1994 O O . THR B 1 52 ? 40.726 22.973 20.023 1.00 20.11 49 THR B O 1
ATOM 1998 N N . ALA B 1 53 ? 40.888 24.142 21.942 1.00 9.74 50 ALA B N 1
ATOM 1999 C CA . ALA B 1 53 ? 40.779 22.968 22.810 1.00 19.60 50 ALA B CA 1
ATOM 2000 C C . ALA B 1 53 ? 39.336 22.477 22.947 1.00 18.55 50 ALA B C 1
ATOM 2001 O O . ALA B 1 53 ? 39.090 21.294 23.177 1.00 15.21 50 ALA B O 1
ATOM 2003 N N . LEU B 1 54 ? 38.381 23.394 22.827 1.00 17.35 51 LEU B N 1
ATOM 2004 C CA . LEU B 1 54 ? 36.983 23.056 23.088 1.00 15.66 51 LEU B CA 1
ATOM 2005 C C . LEU B 1 54 ? 36.327 22.227 21.989 1.00 19.81 51 LEU B C 1
ATOM 2006 O O . LEU B 1 54 ? 36.620 22.390 20.810 1.00 19.00 51 LEU B O 1
ATOM 2011 N N . CYS B 1 55 ? 35.446 21.320 22.387 1.00 21.79 52 CYS B N 1
ATOM 2012 C CA . CYS B 1 55 ? 34.631 20.595 21.418 1.00 18.83 52 CYS B CA 1
ATOM 2013 C C . CYS B 1 55 ? 33.403 19.983 22.082 1.00 22.51 52 CYS B C 1
ATOM 2014 O O . CYS B 1 55 ? 33.345 19.855 23.304 1.00 24.39 52 CYS B O 1
ATOM 2017 N N . ASP B 1 56 ? 32.431 19.595 21.267 1.00 23.26 53 ASP B N 1
ATOM 2018 C CA . ASP B 1 56 ? 31.168 19.077 21.758 1.00 18.65 53 ASP B CA 1
ATOM 2019 C C . ASP B 1 56 ? 31.332 17.617 22.191 1.00 20.42 53 ASP B C 1
ATOM 2020 O O . ASP B 1 56 ? 31.620 16.747 21.377 1.00 27.19 53 ASP B O 1
ATOM 2025 N N . ILE B 1 57 ? 31.123 17.358 23.476 1.00 18.54 54 ILE B N 1
ATOM 2026 C CA . ILE B 1 57 ? 31.296 16.025 24.048 1.00 21.93 54 ILE B CA 1
ATOM 2027 C C . ILE B 1 57 ? 30.278 15.009 23.518 1.00 23.06 54 ILE B C 1
ATOM 2028 O O . ILE B 1 57 ? 30.533 13.808 23.537 1.00 20.89 54 ILE B O 1
ATOM 2033 N N . ARG B 1 58 ? 29.134 15.488 23.030 1.00 23.22 55 ARG B N 1
ATOM 2034 C CA . ARG B 1 58 ? 28.121 14.590 22.468 1.00 22.05 55 ARG B CA 1
ATOM 2035 C C . ARG B 1 58 ? 28.627 13.945 21.183 1.00 26.28 55 ARG B C 1
ATOM 2036 O O . ARG B 1 58 ? 28.122 12.907 20.756 1.00 29.91 55 ARG B O 1
ATOM 2044 N N . GLN B 1 59 ? 29.617 14.574 20.558 1.00 26.77 56 GLN B N 1
ATOM 2045 C CA . GLN B 1 59 ? 30.217 14.027 19.349 1.00 28.23 56 GLN B CA 1
ATOM 2046 C C . GLN B 1 59 ? 31.366 13.067 19.687 1.00 31.56 56 GLN B C 1
ATOM 2047 O O . GLN B 1 59 ? 31.889 13.082 20.807 1.00 24.61 56 GLN B O 1
ATOM 2053 N N . PRO B 1 60 ? 31.741 12.203 18.729 1.00 32.08 57 PRO B N 1
ATOM 2054 C CA . PRO B 1 60 ? 32.888 11.317 18.944 1.00 30.46 57 PRO B CA 1
ATOM 2055 C C . PRO B 1 60 ? 34.124 12.138 19.310 1.00 29.19 57 PRO B C 1
ATOM 2056 O O . PRO B 1 60 ? 34.402 13.150 18.668 1.00 29.04 57 PRO B O 1
ATOM 2060 N N . VAL B 1 61 ? 34.842 11.706 20.341 1.00 23.16 58 VAL B N 1
ATOM 2061 C CA . VAL B 1 61 ? 35.976 12.463 20.864 1.00 24.75 58 VAL B CA 1
ATOM 2062 C C . VAL B 1 61 ? 37.293 12.021 20.228 1.00 25.67 58 VAL B C 1
ATOM 2063 O O . VAL B 1 61 ? 37.715 10.868 20.342 1.00 20.67 58 VAL B O 1
ATOM 2067 N N . SER B 1 62 ? 37.941 12.956 19.553 1.00 26.63 59 SER B N 1
ATOM 2068 C CA . SER B 1 62 ? 39.202 12.677 18.900 1.00 26.60 59 SER B CA 1
ATOM 2069 C C . SER B 1 62 ? 40.353 12.856 19.894 1.00 27.97 59 SER B C 1
ATOM 2070 O O . SER B 1 62 ? 40.376 13.826 20.653 1.00 22.19 59 SER B O 1
ATOM 2073 N N . ILE B 1 63 ? 41.298 11.917 19.904 1.00 19.41 60 ILE B N 1
ATOM 2074 C CA . ILE B 1 63 ? 42.507 12.069 20.718 1.00 23.86 60 ILE B CA 1
ATOM 2075 C C . ILE B 1 63 ? 43.778 11.915 19.873 1.00 24.73 60 ILE B C 1
ATOM 2076 O O . ILE B 1 63 ? 43.784 11.163 18.908 1.00 22.93 60 ILE B O 1
ATOM 2081 N N . PRO B 1 64 ? 44.853 12.646 20.221 1.00 19.50 61 PRO B N 1
ATOM 2082 C CA . PRO B 1 64 ? 46.104 12.522 19.443 1.00 23.02 61 PRO B CA 1
ATOM 2083 C C . PRO B 1 64 ? 46.751 11.147 19.606 1.00 23.11 61 PRO B C 1
ATOM 2084 O O . PRO B 1 64 ? 46.616 10.549 20.678 1.00 21.47 61 PRO B O 1
ATOM 2088 N N . LYS B 1 65 ? 47.360 10.619 18.542 1.00 22.87 62 LYS B N 1
ATOM 2089 C CA . LYS B 1 65 ? 47.986 9.295 18.592 1.00 29.02 62 LYS B CA 1
ATOM 2090 C C . LYS B 1 65 ? 49.496 9.176 18.877 1.00 34.07 62 LYS B C 1
ATOM 2091 O O . LYS B 1 65 ? 49.964 8.103 19.279 1.00 33.42 62 LYS B O 1
ATOM 2097 N N . ASP B 1 66 ? 50.255 10.245 18.641 1.00 24.98 63 ASP B N 1
ATOM 2098 C CA . ASP B 1 66 ? 51.722 10.183 18.743 1.00 20.12 63 ASP B CA 1
ATOM 2099 C C . ASP B 1 66 ? 52.336 10.796 20.006 1.00 23.55 63 ASP B C 1
ATOM 2100 O O . ASP B 1 66 ? 53.559 10.809 20.163 1.00 25.24 63 ASP B O 1
ATOM 2105 N N . PHE B 1 67 ? 51.480 11.335 20.871 1.00 15.26 64 PHE B N 1
ATOM 2106 C CA . PHE B 1 67 ? 51.897 12.140 22.024 1.00 13.83 64 PHE B CA 1
ATOM 2107 C C . PHE B 1 67 ? 51.982 11.378 23.351 1.00 19.41 64 PHE B C 1
ATOM 2108 O O . PHE B 1 67 ? 52.007 11.998 24.412 1.00 18.04 64 PHE B O 1
ATOM 2116 N N . GLY B 1 68 ? 51.896 10.055 23.307 1.00 17.90 65 GLY B N 1
ATOM 2117 C CA . GLY B 1 68 ? 51.900 9.259 24.526 1.00 18.46 65 GLY B CA 1
ATOM 2118 C C . GLY B 1 68 ? 50.470 9.027 24.975 1.00 19.17 65 GLY B C 1
ATOM 2119 O O . GLY B 1 68 ? 49.540 9.420 24.278 1.00 20.26 65 GLY B O 1
ATOM 2120 N N . SER B 1 69 ? 50.283 8.413 26.139 1.00 21.36 66 SER B N 1
ATOM 2121 C CA . SER B 1 69 ? 48.936 8.113 26.636 1.00 28.39 66 SER B CA 1
ATOM 2122 C C . SER B 1 69 ? 48.097 9.371 26.896 1.00 26.60 66 SER B C 1
ATOM 2123 O O . SER B 1 69 ? 48.596 10.376 27.401 1.00 21.65 66 SER B O 1
ATOM 2126 N N . VAL B 1 70 ? 46.824 9.309 26.520 1.00 21.89 67 VAL B N 1
ATOM 2127 C CA . VAL B 1 70 ? 45.887 10.392 26.766 1.00 16.06 67 VAL B CA 1
ATOM 2128 C C . VAL B 1 70 ? 45.020 9.994 27.954 1.00 20.87 67 VAL B C 1
ATOM 2129 O O . VAL B 1 70 ? 44.395 8.930 27.942 1.00 22.39 67 VAL B O 1
ATOM 2133 N N . HIS B 1 71 ? 44.998 10.825 28.992 1.00 16.39 68 HIS B N 1
ATOM 2134 C CA . HIS B 1 71 ? 44.222 10.508 30.188 1.00 14.88 68 HIS B CA 1
ATOM 2135 C C . HIS B 1 71 ? 42.983 11.378 30.352 1.00 24.68 68 HIS B C 1
ATOM 2136 O O . HIS B 1 71 ? 42.977 12.552 29.991 1.00 21.45 68 HIS B O 1
ATOM 2143 N N . HIS B 1 72 ? 41.939 10.790 30.922 1.00 22.92 69 HIS B N 1
ATOM 2144 C CA . HIS B 1 72 ? 40.716 11.520 31.203 1.00 21.63 69 HIS B CA 1
ATOM 2145 C C . HIS B 1 72 ? 40.792 12.184 32.569 1.00 22.72 69 HIS B C 1
ATOM 2146 O O . HIS B 1 72 ? 41.377 11.625 33.509 1.00 15.29 69 HIS B O 1
ATOM 2153 N N . GLU B 1 73 ? 40.265 13.404 32.658 1.00 17.99 70 GLU B N 1
ATOM 2154 C CA . GLU B 1 73 ? 39.931 13.986 33.952 1.00 20.86 70 GLU B CA 1
ATOM 2155 C C . GLU B 1 73 ? 38.539 14.609 33.904 1.00 22.12 70 GLU B C 1
ATOM 2156 O O . GLU B 1 73 ? 38.355 15.703 33.361 1.00 21.05 70 GLU B O 1
ATOM 2162 N N . ILE B 1 74 ? 37.568 13.971 34.546 1.00 18.68 71 ILE B N 1
ATOM 2163 C CA . ILE B 1 74 ? 36.220 14.521 34.532 1.00 17.90 71 ILE B CA 1
ATOM 2164 C C . ILE B 1 74 ? 36.197 15.709 35.481 1.00 19.24 71 ILE B C 1
ATOM 2165 O O . ILE B 1 74 ? 36.821 15.679 36.532 1.00 19.99 71 ILE B O 1
ATOM 2170 N N . GLU B 1 75 ? 35.523 16.778 35.089 1.00 17.68 72 GLU B N 1
ATOM 2171 C CA . GLU B 1 75 ? 35.520 17.987 35.903 1.00 20.56 72 GLU B CA 1
ATOM 2172 C C . GLU B 1 75 ? 34.194 18.712 35.753 1.00 16.42 72 GLU B C 1
ATOM 2173 O O . GLU B 1 75 ? 33.554 18.639 34.707 1.00 22.42 72 GLU B O 1
ATOM 2179 N N . LEU B 1 76 ? 33.790 19.427 36.798 1.00 12.90 73 LEU B N 1
ATOM 2180 C CA . LEU B 1 76 ? 32.661 20.337 36.689 1.00 11.79 73 LEU B CA 1
ATOM 2181 C C . LEU B 1 76 ? 33.136 21.583 35.936 1.00 25.48 73 LEU B C 1
ATOM 2182 O O . LEU B 1 76 ? 34.179 22.151 36.271 1.00 18.97 73 LEU B O 1
ATOM 2187 N N . ALA B 1 77 ? 32.378 22.014 34.930 1.00 21.65 74 ALA B N 1
ATOM 2188 C CA . ALA B 1 77 ? 32.717 23.235 34.200 1.00 18.91 74 ALA B CA 1
ATOM 2189 C C . ALA B 1 77 ? 31.736 24.352 34.526 1.00 19.37 74 ALA B C 1
ATOM 2190 O O . ALA B 1 77 ? 30.566 24.109 34.783 1.00 14.84 74 ALA B O 1
ATOM 2192 N N . VAL B 1 78 ? 32.223 25.581 34.508 1.00 21.19 75 VAL B N 1
ATOM 2193 C CA . VAL B 1 78 ? 31.413 26.714 34.894 1.00 17.07 75 VAL B CA 1
ATOM 2194 C C . VAL B 1 78 ? 31.440 27.727 33.766 1.00 16.03 75 VAL B C 1
ATOM 2195 O O . VAL B 1 78 ? 32.498 28.085 33.277 1.00 15.64 75 VAL B O 1
ATOM 2199 N N . LEU B 1 79 ? 30.264 28.176 33.343 1.00 16.00 76 LEU B N 1
ATOM 2200 C CA . LEU B 1 79 ? 30.177 29.191 32.309 1.00 14.33 76 LEU B CA 1
ATOM 2201 C C . LEU B 1 79 ? 30.136 30.576 32.941 1.00 12.43 76 LEU B C 1
ATOM 2202 O O . LEU B 1 79 ? 29.268 30.850 33.768 1.00 15.36 76 LEU B O 1
ATOM 2207 N N . ILE B 1 80 ? 31.074 31.446 32.576 1.00 16.84 77 ILE B N 1
ATOM 2208 C CA . ILE B 1 80 ? 31.027 32.831 33.051 1.00 17.96 77 ILE B CA 1
ATOM 2209 C C . ILE B 1 80 ? 30.075 33.663 32.182 1.00 20.25 77 ILE B C 1
ATOM 2210 O O . ILE B 1 80 ? 30.251 33.735 30.965 1.00 19.96 77 ILE B O 1
ATOM 2215 N N . GLY B 1 81 ? 29.085 34.306 32.799 1.00 22.33 78 GLY B N 1
ATOM 2216 C CA . GLY B 1 81 ? 28.137 35.131 32.057 1.00 15.81 78 GLY B CA 1
ATOM 2217 C C . GLY B 1 81 ? 28.383 36.634 32.056 1.00 27.21 78 GLY B C 1
ATOM 2218 O O . GLY B 1 81 ? 27.749 37.375 31.303 1.00 30.80 78 GLY B O 1
ATOM 2219 N N . THR B 1 82 ? 29.296 37.091 32.906 1.00 25.96 79 THR B N 1
ATOM 2220 C CA . THR B 1 82 ? 29.583 38.513 33.062 1.00 18.74 79 THR B CA 1
ATOM 2221 C C . THR B 1 82 ? 31.083 38.645 33.320 1.00 18.83 79 THR B C 1
ATOM 2222 O O . THR B 1 82 ? 31.654 37.798 33.990 1.00 21.18 79 THR B O 1
ATOM 2226 N N . PRO B 1 83 ? 31.723 39.713 32.810 1.00 20.81 80 PRO B N 1
ATOM 2227 C CA . PRO B 1 83 ? 33.188 39.753 32.930 1.00 24.63 80 PRO B CA 1
ATOM 2228 C C . PRO B 1 83 ? 33.680 39.916 34.365 1.00 22.51 80 PRO B C 1
ATOM 2229 O O . PRO B 1 83 ? 33.120 40.696 35.134 1.00 19.06 80 PRO B O 1
ATOM 2233 N N . LEU B 1 84 ? 34.730 39.182 34.715 1.00 16.08 81 LEU B N 1
ATOM 2234 C CA . LEU B 1 84 ? 35.296 39.266 36.049 1.00 15.76 81 LEU B CA 1
ATOM 2235 C C . LEU B 1 84 ? 36.777 39.631 35.997 1.00 18.29 81 LEU B C 1
ATOM 2236 O O . LEU B 1 84 ? 37.566 38.958 35.345 1.00 14.09 81 LEU B O 1
ATOM 2241 N N . LYS B 1 85 ? 37.143 40.720 36.669 1.00 12.40 82 LYS B N 1
ATOM 2242 C CA . LYS B 1 85 ? 38.542 41.101 36.824 1.00 15.90 82 LYS B CA 1
ATOM 2243 C C . LYS B 1 85 ? 38.767 41.516 38.277 1.00 12.32 82 LYS B C 1
ATOM 2244 O O . LYS B 1 85 ? 38.128 42.457 38.764 1.00 13.85 82 LYS B O 1
ATOM 2250 N N . GLN B 1 86 ? 39.652 40.812 38.975 1.00 15.68 83 GLN B N 1
ATOM 2251 C CA . GLN B 1 86 ? 39.876 41.082 40.390 1.00 19.12 83 GLN B CA 1
ATOM 2252 C C . GLN B 1 86 ? 38.523 41.180 41.084 1.00 24.01 83 GLN B C 1
ATOM 2253 O O . GLN B 1 86 ? 38.250 42.142 41.801 1.00 17.24 83 GLN B O 1
ATOM 2259 N N . ALA B 1 87 ? 37.669 40.193 40.838 1.00 19.84 84 ALA B N 1
ATOM 2260 C CA . ALA B 1 87 ? 36.298 40.226 41.327 1.00 15.80 84 ALA B CA 1
ATOM 2261 C C . A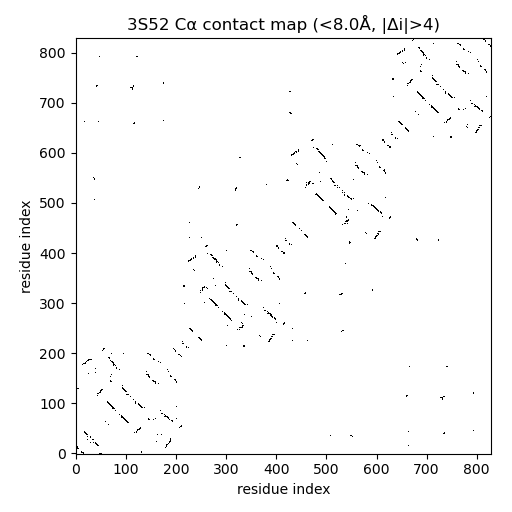LA B 1 87 ? 36.169 39.636 42.731 1.00 18.21 84 ALA B C 1
ATOM 2262 O O . ALA B 1 87 ? 36.854 38.672 43.086 1.00 21.35 84 ALA B O 1
ATOM 2264 N N . SER B 1 88 ? 35.297 40.236 43.531 1.00 16.35 85 SER B N 1
ATOM 2265 C CA . SER B 1 88 ? 34.934 39.689 44.829 1.00 17.47 85 SER B CA 1
ATOM 2266 C C . SER B 1 88 ? 34.119 38.408 44.648 1.00 22.24 85 SER B C 1
ATOM 2267 O O . SER B 1 88 ? 33.573 38.135 43.567 1.00 15.92 85 SER B O 1
ATOM 2270 N N . GLU B 1 89 ? 34.038 37.622 45.712 1.00 13.54 86 GLU B N 1
ATOM 2271 C CA . GLU B 1 89 ? 33.267 36.391 45.685 1.00 16.17 86 GLU B CA 1
ATOM 2272 C C . GLU B 1 89 ? 31.785 36.657 45.396 1.00 26.14 86 GLU B C 1
ATOM 2273 O O . GLU B 1 89 ? 31.159 35.900 44.659 1.00 23.48 86 GLU B O 1
ATOM 2279 N N . ASP B 1 90 ? 31.237 37.741 45.953 1.00 17.80 87 ASP B N 1
ATOM 2280 C CA . ASP B 1 90 ? 29.864 38.158 45.650 1.00 22.44 87 ASP B CA 1
ATOM 2281 C C . ASP B 1 90 ? 29.653 38.460 44.167 1.00 20.99 87 ASP B C 1
ATOM 2282 O O . ASP B 1 90 ? 28.640 38.077 43.592 1.00 18.56 87 ASP B O 1
ATOM 2287 N N . ARG B 1 91 ? 30.591 39.181 43.564 1.00 15.82 88 ARG B N 1
ATOM 2288 C CA . ARG B 1 91 ? 30.505 39.513 42.140 1.00 19.96 88 ARG B CA 1
ATOM 2289 C C . ARG B 1 91 ? 30.589 38.223 41.315 1.00 19.09 88 ARG B C 1
ATOM 2290 O O . ARG B 1 91 ? 29.831 38.015 40.363 1.00 22.65 88 ARG B O 1
ATOM 2298 N N . VAL B 1 92 ? 31.498 37.339 41.700 1.00 15.61 89 VAL B N 1
ATOM 2299 C CA . VAL B 1 92 ? 31.596 36.026 41.051 1.00 20.50 89 VAL B CA 1
ATOM 2300 C C . VAL B 1 92 ? 30.280 35.239 41.126 1.00 22.99 89 VAL B C 1
ATOM 2301 O O . VAL B 1 92 ? 29.833 34.659 40.137 1.00 18.54 89 VAL B O 1
ATOM 2305 N N . ALA B 1 93 ? 29.673 35.206 42.306 1.00 22.83 90 ALA B N 1
ATOM 2306 C CA . ALA B 1 93 ? 28.447 34.432 42.497 1.00 28.15 90 ALA B CA 1
ATOM 2307 C C . ALA B 1 93 ? 27.322 34.947 41.606 1.00 27.81 90 ALA B C 1
ATOM 2308 O O . ALA B 1 93 ? 26.459 34.187 41.174 1.00 31.71 90 ALA B O 1
ATOM 2310 N N . ARG B 1 94 ? 27.351 36.244 41.327 1.00 21.42 91 ARG B N 1
ATOM 2311 C CA . ARG B 1 94 ? 26.369 36.872 40.453 1.00 23.43 91 ARG B CA 1
ATOM 2312 C C . ARG B 1 94 ? 26.661 36.661 38.969 1.00 23.73 91 ARG B C 1
ATOM 2313 O O . ARG B 1 94 ? 25.761 36.761 38.143 1.00 26.41 91 ARG B O 1
ATOM 2321 N N . ALA B 1 95 ? 27.922 36.404 38.630 1.00 19.56 92 ALA B N 1
ATOM 2322 C CA . ALA B 1 95 ? 28.323 36.311 37.225 1.00 20.57 92 ALA B CA 1
ATOM 2323 C C . ALA B 1 95 ? 28.162 34.922 36.597 1.00 22.68 92 ALA B C 1
ATOM 2324 O O . ALA B 1 95 ? 28.187 34.778 35.370 1.00 21.47 92 ALA B O 1
ATOM 2326 N N . ILE B 1 96 ? 28.018 33.897 37.428 1.00 18.73 93 ILE B N 1
ATOM 2327 C CA . ILE B 1 96 ? 27.985 32.530 36.921 1.00 21.40 93 ILE B CA 1
ATOM 2328 C C . ILE B 1 96 ? 26.742 32.313 36.092 1.00 22.14 93 ILE B C 1
ATOM 2329 O O . ILE B 1 96 ? 25.646 32.599 36.552 1.00 20.51 93 ILE B O 1
ATOM 2334 N N . ALA B 1 97 ? 26.916 31.871 34.846 1.00 21.76 94 ALA B N 1
ATOM 2335 C CA . ALA B 1 97 ? 25.768 31.675 33.966 1.00 24.74 94 ALA B CA 1
ATOM 2336 C C . ALA B 1 97 ? 25.230 30.242 33.917 1.00 30.59 94 ALA B C 1
ATOM 2337 O O . ALA B 1 97 ? 24.103 30.026 33.486 1.00 34.04 94 ALA B O 1
ATOM 2339 N N . GLY B 1 98 ? 25.994 29.276 34.416 1.00 23.63 95 GLY B N 1
ATOM 2340 C CA . GLY B 1 98 ? 25.583 27.890 34.303 1.00 20.43 95 GLY B CA 1
ATOM 2341 C C . GLY B 1 98 ? 26.659 26.848 34.553 1.00 24.48 95 GLY B C 1
ATOM 2342 O O . GLY B 1 98 ? 27.836 27.175 34.708 1.00 17.48 95 GLY B O 1
ATOM 2343 N N . TYR B 1 99 ? 26.248 25.581 34.575 1.00 18.77 96 TYR B N 1
ATOM 2344 C CA . TYR B 1 99 ? 27.159 24.488 34.885 1.00 16.70 96 TYR B CA 1
ATOM 2345 C C . TYR B 1 99 ? 27.067 23.340 33.866 1.00 21.11 96 TYR B C 1
ATOM 2346 O O . TYR B 1 99 ? 25.997 23.034 33.333 1.00 19.12 96 TYR B O 1
ATOM 2355 N N . GLY B 1 100 ? 28.198 22.688 33.636 1.00 19.99 97 GLY B N 1
ATOM 2356 C CA . GLY B 1 100 ? 28.294 21.635 32.643 1.00 21.64 97 GLY B CA 1
ATOM 2357 C C . GLY B 1 100 ? 29.367 20.670 33.109 1.00 16.33 97 GLY B C 1
ATOM 2358 O O . GLY B 1 100 ? 29.869 20.784 34.223 1.00 17.05 97 GLY B O 1
ATOM 2359 N N . VAL B 1 101 ? 29.694 19.687 32.286 1.00 20.94 98 VAL B N 1
ATOM 2360 C CA . VAL B 1 101 ? 30.766 18.781 32.642 1.00 18.43 98 VAL B CA 1
ATOM 2361 C C . VAL B 1 101 ? 31.740 18.671 31.480 1.00 21.75 98 VAL B C 1
ATOM 2362 O O . VAL B 1 101 ? 31.328 18.664 30.318 1.00 15.96 98 VAL B O 1
ATOM 2366 N N . ALA B 1 102 ? 33.029 18.585 31.798 1.00 18.32 99 ALA B N 1
ATOM 2367 C CA . ALA B 1 102 ? 34.056 18.495 30.775 1.00 18.01 99 ALA B CA 1
ATOM 2368 C C . ALA B 1 102 ? 35.019 17.371 31.069 1.00 22.63 99 ALA B C 1
ATOM 2369 O O . ALA B 1 102 ? 35.016 16.802 32.158 1.00 21.64 99 ALA B O 1
ATOM 2371 N N . LEU B 1 103 ? 35.840 17.049 30.077 1.00 24.31 100 LEU B N 1
ATOM 2372 C CA . LEU B 1 103 ? 37.017 16.234 30.312 1.00 18.70 100 LEU B CA 1
ATOM 2373 C C . LEU B 1 103 ? 38.236 17.108 30.056 1.00 21.13 100 LEU B C 1
ATOM 2374 O O . LEU B 1 103 ? 38.388 17.674 28.975 1.00 32.27 100 LEU B O 1
ATOM 2379 N N . ASP B 1 104 ? 39.103 17.247 31.046 1.00 22.84 101 ASP B N 1
ATOM 2380 C CA . ASP B 1 104 ? 40.332 17.956 30.786 1.00 19.07 101 ASP B CA 1
ATOM 2381 C C . ASP B 1 104 ? 41.297 16.845 30.390 1.00 23.71 101 ASP B C 1
ATOM 2382 O O . ASP B 1 104 ? 41.890 16.169 31.235 1.00 29.65 101 ASP B O 1
ATOM 2387 N N . LEU B 1 105 ? 41.483 16.701 29.079 1.00 20.41 102 LEU B N 1
ATOM 2388 C CA . LEU B 1 105 ? 42.282 15.607 28.550 1.00 13.00 102 LEU B CA 1
ATOM 2389 C C . LEU B 1 105 ? 43.721 16.010 28.758 1.00 19.75 102 LEU B C 1
ATOM 2390 O O . LEU B 1 105 ? 44.085 17.160 28.509 1.00 24.85 102 LEU B O 1
ATOM 2395 N N . THR B 1 106 ? 44.533 15.086 29.250 1.00 18.18 103 THR B N 1
ATOM 2396 C CA . THR B 1 106 ? 45.898 15.420 29.640 1.00 17.04 103 THR B CA 1
ATOM 2397 C C . THR B 1 106 ? 46.882 14.437 29.030 1.00 21.47 103 THR B C 1
ATOM 2398 O O . THR B 1 106 ? 46.695 13.226 29.157 1.00 16.67 103 THR B O 1
ATOM 2402 N N . LEU B 1 107 ? 47.953 14.933 28.407 1.00 15.09 104 LEU B N 1
ATOM 2403 C CA . LEU B 1 107 ? 48.950 13.996 27.912 1.00 17.78 104 LEU B CA 1
ATOM 2404 C C . LEU B 1 107 ? 49.948 13.807 29.023 1.00 16.81 104 LEU B C 1
ATOM 2405 O O . LEU B 1 107 ? 50.935 14.541 29.139 1.00 16.48 104 LEU B O 1
ATOM 2410 N N . ARG B 1 108 ? 49.766 12.708 29.741 1.00 24.22 105 ARG B N 1
ATOM 2411 C CA . ARG B 1 108 ? 50.313 12.582 31.089 1.00 23.85 105 ARG B CA 1
ATOM 2412 C C . ARG B 1 108 ? 51.803 12.337 31.069 1.00 20.18 105 ARG B C 1
ATOM 2413 O O . ARG B 1 108 ? 52.541 12.869 31.899 1.00 16.39 105 ARG B O 1
ATOM 2421 N N . GLU B 1 109 ? 52.244 11.525 30.118 1.00 19.69 106 GLU B N 1
ATOM 2422 C CA . GLU B 1 109 ? 53.665 11.231 29.977 1.00 24.87 106 GLU B CA 1
ATOM 2423 C C . GLU B 1 109 ? 54.429 12.463 29.533 1.00 21.44 106 GLU B C 1
ATOM 2424 O O . GLU B 1 109 ? 55.501 12.744 30.062 1.00 21.01 106 GLU B O 1
ATOM 2430 N N . LEU B 1 110 ? 53.899 13.177 28.541 1.00 14.88 107 LEU B N 1
ATOM 2431 C CA . LEU B 1 110 ? 54.531 14.422 28.092 1.00 16.75 107 LEU B CA 1
ATOM 2432 C C . LEU B 1 110 ? 54.621 15.377 29.266 1.00 18.77 107 LEU B C 1
ATOM 2433 O O . LEU B 1 110 ? 55.658 16.016 29.483 1.00 19.09 107 LEU B O 1
ATOM 2438 N N . GLN B 1 111 ? 53.520 15.472 30.012 1.00 15.73 108 GLN B N 1
ATOM 2439 C CA . GLN B 1 111 ? 53.427 16.394 31.153 1.00 16.49 108 GLN B CA 1
ATOM 2440 C C . GLN B 1 111 ? 54.465 16.074 32.219 1.00 19.84 108 GLN B C 1
ATOM 2441 O O . GLN B 1 111 ? 55.097 16.972 32.769 1.00 22.06 108 GLN B O 1
ATOM 2447 N N . ALA B 1 112 ? 54.625 14.790 32.523 1.00 12.43 109 ALA B N 1
ATOM 2448 C CA . ALA B 1 112 ? 55.590 14.375 33.531 1.00 16.40 109 ALA B CA 1
ATOM 2449 C C . ALA B 1 112 ? 56.988 14.859 33.165 1.00 18.44 109 ALA B C 1
ATOM 2450 O O . ALA B 1 112 ? 57.762 15.266 34.029 1.00 20.94 109 ALA B O 1
ATOM 2452 N N . GLY B 1 113 ? 57.310 14.822 31.877 1.00 18.95 110 GLY B N 1
ATOM 2453 C CA . GLY B 1 113 ? 58.587 15.336 31.411 1.00 17.70 110 GLY B CA 1
ATOM 2454 C C . GLY B 1 113 ? 58.700 16.845 31.597 1.00 23.97 110 GLY B C 1
ATOM 2455 O O . GLY B 1 113 ? 59.736 17.344 32.043 1.00 21.00 110 GLY B O 1
ATOM 2456 N N . PHE B 1 114 ? 57.632 17.575 31.273 1.00 23.50 111 PHE B N 1
ATOM 2457 C CA . PHE B 1 114 ? 57.621 19.029 31.438 1.00 17.26 111 PHE B CA 1
ATOM 2458 C C . PHE B 1 114 ? 57.814 19.438 32.902 1.00 24.35 111 PHE B C 1
ATOM 2459 O O . PHE B 1 114 ? 58.648 20.300 33.203 1.00 22.94 111 PHE B O 1
ATOM 2467 N N . LYS B 1 115 ? 57.045 18.836 33.808 1.00 20.76 112 LYS B N 1
ATOM 2468 C CA . LYS B 1 115 ? 57.189 19.141 35.234 1.00 22.05 112 LYS B CA 1
ATOM 2469 C C . LYS B 1 115 ? 58.638 18.989 35.674 1.00 25.59 112 LYS B C 1
ATOM 2470 O O . LYS B 1 115 ? 59.163 19.827 36.407 1.00 23.10 112 LYS B O 1
ATOM 2476 N N . LYS B 1 116 ? 59.273 17.901 35.244 1.00 22.14 113 LYS B N 1
ATOM 2477 C CA . LYS B 1 116 ? 60.635 17.595 35.663 1.00 23.34 113 LYS B CA 1
ATOM 2478 C C . LYS B 1 116 ? 61.633 18.639 35.185 1.00 24.22 113 LYS B C 1
ATOM 2479 O O . LYS B 1 116 ? 62.606 18.941 35.881 1.00 23.77 113 LYS B O 1
ATOM 2485 N N . ALA B 1 117 ? 61.382 19.183 33.997 1.00 16.06 114 ALA B N 1
ATOM 2486 C CA . ALA B 1 117 ? 62.276 20.144 33.377 1.00 14.67 114 ALA B CA 1
ATOM 2487 C C . ALA B 1 117 ? 61.878 21.573 33.718 1.00 18.45 114 ALA B C 1
ATOM 2488 O O . ALA B 1 117 ? 62.557 22.512 33.329 1.00 20.81 114 ALA B O 1
ATOM 2490 N N . GLY B 1 118 ? 60.774 21.730 34.440 1.00 17.29 115 GLY B N 1
ATOM 2491 C CA . GLY B 1 118 ? 60.266 23.053 34.758 1.00 22.74 115 GLY B CA 1
ATOM 2492 C C . GLY B 1 118 ? 59.687 23.778 33.553 1.00 22.04 115 GLY B C 1
ATOM 2493 O O . GLY B 1 118 ? 59.697 25.006 33.498 1.00 29.51 115 GLY B O 1
ATOM 2494 N N . GLN B 1 119 ? 59.193 23.012 32.584 1.00 18.65 116 GLN B N 1
ATOM 2495 C CA . GLN B 1 119 ? 58.623 23.554 31.352 1.00 8.17 116 GLN B CA 1
ATOM 2496 C C . GLN B 1 119 ? 57.119 23.814 31.425 1.00 14.05 116 GLN B C 1
ATOM 2497 O O . GLN B 1 119 ? 56.416 23.203 32.228 1.00 16.30 116 GLN B O 1
ATOM 2503 N N . PRO B 1 120 ? 56.614 24.720 30.570 1.00 15.20 117 PRO B N 1
ATOM 2504 C CA . PRO B 1 120 ? 55.168 24.997 30.544 1.00 14.41 117 PRO B CA 1
ATOM 2505 C C . PRO B 1 120 ? 54.355 23.769 30.122 1.00 13.25 117 PRO B C 1
ATOM 2506 O O . PRO B 1 120 ? 54.893 22.877 29.470 1.00 14.91 117 PRO B O 1
ATOM 2510 N N . TRP B 1 121 ? 53.078 23.745 30.494 1.00 13.31 118 TRP B N 1
ATOM 2511 C CA . TRP B 1 121 ? 52.216 22.585 30.333 1.00 14.46 118 TRP B CA 1
ATOM 2512 C C . TRP B 1 121 ? 51.387 22.576 29.044 1.00 15.52 118 TRP B C 1
ATOM 2513 O O . TRP B 1 121 ? 50.737 21.575 28.733 1.00 14.38 118 TRP B O 1
ATOM 2524 N N . GLU B 1 122 ? 51.384 23.681 28.304 1.00 14.71 119 GLU B N 1
ATOM 2525 C CA . GLU B 1 122 ? 50.446 23.823 27.186 1.00 15.73 119 GLU B CA 1
ATOM 2526 C C . GLU B 1 122 ? 50.401 22.629 26.228 1.00 14.10 119 GLU B C 1
ATOM 2527 O O . GLU B 1 122 ? 49.312 22.182 25.849 1.00 15.45 119 GLU B O 1
ATOM 2533 N N . LYS B 1 123 ? 51.561 22.118 25.822 1.00 9.98 120 LYS B N 1
ATOM 2534 C CA . LYS B 1 123 ? 51.576 20.980 24.903 1.00 11.10 120 LYS B CA 1
ATOM 2535 C C . LYS B 1 123 ? 50.787 19.777 25.450 1.00 16.80 120 LYS B C 1
ATOM 2536 O O . LYS B 1 123 ? 50.133 19.053 24.688 1.00 15.53 120 LYS B O 1
ATOM 2542 N N . ALA B 1 124 ? 50.864 19.563 26.761 1.00 17.10 121 ALA B N 1
ATOM 2543 C CA . ALA B 1 124 ? 50.156 18.459 27.413 1.00 12.00 121 ALA B CA 1
ATOM 2544 C C . ALA B 1 124 ? 48.688 18.731 27.797 1.00 18.42 121 ALA B C 1
ATOM 2545 O O . ALA B 1 124 ? 47.894 17.795 27.916 1.00 17.46 121 ALA B O 1
ATOM 2547 N N . LYS B 1 125 ? 48.367 19.980 28.124 1.00 13.39 122 LYS B N 1
ATOM 2548 C CA . LYS B 1 125 ? 46.991 20.376 28.459 1.00 11.92 122 LYS B CA 1
ATOM 2549 C C . LYS B 1 125 ? 46.157 21.174 27.446 1.00 16.32 122 LYS B C 1
ATOM 2550 O O . LYS B 1 125 ? 44.932 21.254 27.571 1.00 15.94 122 LYS B O 1
ATOM 2556 N N . ALA B 1 126 ? 46.822 21.825 26.500 1.00 10.58 123 ALA B N 1
ATOM 2557 C CA . ALA B 1 126 ? 46.152 22.817 25.644 1.00 14.10 123 ALA B CA 1
ATOM 2558 C C . ALA B 1 126 ? 45.907 22.404 24.194 1.00 13.62 123 ALA B C 1
ATOM 2559 O O . ALA B 1 126 ? 45.461 23.217 23.375 1.00 12.36 123 ALA B O 1
ATOM 2561 N N . PHE B 1 127 ? 46.259 21.167 23.869 1.00 13.20 124 PHE B N 1
ATOM 2562 C CA . PHE B 1 127 ? 46.232 20.702 22.488 1.00 9.79 124 PHE B CA 1
ATOM 2563 C C . PHE B 1 127 ? 44.805 20.641 21.948 1.00 10.62 124 PHE B C 1
ATOM 2564 O O . PHE B 1 127 ? 43.843 20.664 22.715 1.00 14.43 124 PHE B O 1
ATOM 2572 N N . ASP B 1 128 ? 44.676 20.585 20.624 1.00 13.73 125 ASP B N 1
ATOM 2573 C CA . ASP B 1 128 ? 43.371 20.574 19.973 1.00 16.70 125 ASP B CA 1
ATOM 2574 C C . ASP B 1 128 ? 42.463 19.494 20.522 1.00 20.00 125 ASP B C 1
ATOM 2575 O O . ASP B 1 128 ? 42.855 18.331 20.669 1.00 16.93 125 ASP B O 1
ATOM 2580 N N . GLY B 1 129 ? 41.237 19.882 20.819 1.00 18.81 126 GLY B N 1
ATOM 2581 C CA . GLY B 1 129 ? 40.260 18.941 21.325 1.00 18.00 126 GLY B CA 1
ATOM 2582 C C . GLY B 1 129 ? 40.572 18.428 22.713 1.00 19.99 126 GLY B C 1
ATOM 2583 O O . GLY B 1 129 ? 40.047 17.396 23.121 1.00 16.71 126 GLY B O 1
ATOM 2584 N N . SER B 1 130 ? 41.397 19.145 23.465 1.00 12.70 127 SER B N 1
ATOM 2585 C CA . SER B 1 130 ? 41.723 18.680 24.820 1.00 18.88 127 SER B CA 1
ATOM 2586 C C . SER B 1 130 ? 40.639 19.038 25.848 1.00 22.76 127 SER B C 1
ATOM 2587 O O . SER B 1 130 ? 40.797 18.775 27.039 1.00 15.92 127 SER B O 1
ATOM 2590 N N . CYS B 1 131 ? 39.554 19.666 25.399 1.00 18.77 128 CYS B N 1
ATOM 2591 C CA . CYS B 1 131 ? 38.463 19.970 26.315 1.00 16.19 128 CYS B CA 1
ATOM 2592 C C . CYS B 1 131 ? 37.079 19.692 25.722 1.00 21.81 128 CYS B C 1
ATOM 2593 O O . CYS B 1 131 ? 36.319 20.623 25.449 1.00 18.52 128 CYS B O 1
ATOM 2596 N N . PRO B 1 132 ? 36.742 18.404 25.542 1.00 19.65 129 PRO B N 1
ATOM 2597 C CA . PRO B 1 132 ? 35.364 18.011 25.221 1.00 19.10 129 PRO B CA 1
ATOM 2598 C C . PRO B 1 132 ? 34.455 18.448 26.361 1.00 16.27 129 PRO B C 1
ATOM 2599 O O . PRO B 1 132 ? 34.787 18.226 27.526 1.00 19.94 129 PRO B O 1
ATOM 2603 N N . ILE B 1 133 ? 33.313 19.040 26.046 1.00 16.64 130 ILE B N 1
ATOM 2604 C CA . ILE B 1 133 ? 32.496 19.630 27.098 1.00 11.27 130 ILE B CA 1
ATOM 2605 C C . ILE B 1 133 ? 31.016 19.523 26.760 1.00 15.50 130 ILE B C 1
ATOM 2606 O O . ILE B 1 133 ? 30.646 19.504 25.585 1.00 18.39 130 ILE B O 1
ATOM 2611 N N . SER B 1 134 ? 30.188 19.409 27.795 1.00 19.14 131 SER B N 1
ATOM 2612 C CA . SER B 1 134 ? 28.735 19.339 27.652 1.00 16.88 131 SER B CA 1
ATOM 2613 C C . SER B 1 134 ? 28.113 20.720 27.459 1.00 24.18 131 SER B C 1
ATOM 2614 O O . SER B 1 134 ? 28.806 21.730 27.444 1.00 24.15 131 SER B O 1
ATOM 2617 N N . GLY B 1 135 ? 26.791 20.762 27.318 1.00 24.43 132 GLY B N 1
ATOM 2618 C CA . GLY B 1 135 ? 26.089 22.029 27.362 1.00 20.46 132 GLY B CA 1
ATOM 2619 C C . GLY B 1 135 ? 25.912 22.438 28.810 1.00 20.54 132 GLY B C 1
ATOM 2620 O O . GLY B 1 135 ? 26.174 21.650 29.716 1.00 21.46 132 GLY B O 1
ATOM 2621 N N . PHE B 1 136 ? 25.459 23.668 29.036 1.00 22.91 133 PHE B N 1
ATOM 2622 C CA . PHE B 1 136 ? 25.330 24.186 30.396 1.00 17.89 133 PHE B CA 1
ATOM 2623 C C . PHE B 1 136 ? 23.903 24.178 30.921 1.00 22.69 133 PHE B C 1
ATOM 2624 O O . PHE B 1 136 ? 22.958 24.508 30.211 1.00 27.10 133 PHE B O 1
ATOM 2632 N N . ILE B 1 137 ? 23.769 23.768 32.174 1.00 25.03 134 ILE B N 1
ATOM 2633 C CA . ILE B 1 137 ? 22.505 23.801 32.891 1.00 22.96 134 ILE B CA 1
ATOM 2634 C C . ILE B 1 137 ? 22.447 25.132 33.636 1.00 27.71 134 ILE B C 1
ATOM 2635 O O . ILE B 1 137 ? 23.388 25.472 34.360 1.00 24.62 134 ILE B O 1
ATOM 2640 N N . PRO B 1 138 ? 21.352 25.896 33.448 1.00 29.22 135 PRO B N 1
ATOM 2641 C CA . PRO B 1 138 ? 21.191 27.218 34.077 1.00 28.80 135 PRO B CA 1
ATOM 2642 C C . PRO B 1 138 ? 21.314 27.120 35.596 1.00 26.34 135 PRO B C 1
ATOM 2643 O O . PRO B 1 138 ? 20.979 26.079 36.149 1.00 26.18 135 PRO B O 1
ATOM 2647 N N . VAL B 1 139 ? 21.790 28.178 36.251 1.00 27.70 136 VAL B N 1
ATOM 2648 C CA . VAL B 1 139 ? 21.992 28.161 37.695 1.00 31.36 136 VAL B CA 1
ATOM 2649 C C . VAL B 1 139 ? 20.713 27.804 38.459 1.00 37.30 136 VAL B C 1
ATOM 2650 O O . VAL B 1 139 ? 20.748 27.066 39.448 1.00 38.88 136 VAL B O 1
ATOM 2654 N N . ALA B 1 140 ? 19.584 28.321 37.990 1.00 33.13 137 ALA B N 1
ATOM 2655 C CA . ALA B 1 140 ? 18.294 28.057 38.624 1.00 35.22 137 ALA B CA 1
ATOM 2656 C C . ALA B 1 140 ? 17.943 26.572 38.656 1.00 39.07 137 ALA B C 1
ATOM 2657 O O . ALA B 1 140 ? 17.303 26.106 39.593 1.00 46.82 137 ALA B O 1
ATOM 2659 N N . GLU B 1 141 ? 18.341 25.834 37.626 1.00 40.07 138 GLU B N 1
ATOM 2660 C CA . GLU B 1 141 ? 17.989 24.422 37.542 1.00 37.53 138 GLU B CA 1
ATOM 2661 C C . GLU B 1 141 ? 19.033 23.477 38.121 1.00 40.20 138 GLU B C 1
ATOM 2662 O O . GLU B 1 141 ? 18.757 22.295 38.306 1.00 46.64 138 GLU B O 1
ATOM 2668 N N . PHE B 1 142 ? 20.231 23.980 38.398 1.00 37.21 139 PHE B N 1
ATOM 2669 C CA . PHE B 1 142 ? 21.324 23.086 38.772 1.00 34.31 139 PHE B CA 1
ATOM 2670 C C . PHE B 1 142 ? 21.367 22.687 40.240 1.00 37.94 139 PHE B C 1
ATOM 2671 O O . PHE B 1 142 ? 21.951 21.657 40.586 1.00 40.68 139 PHE B O 1
ATOM 2679 N N . GLY B 1 143 ? 20.742 23.481 41.105 1.00 38.44 140 GLY B N 1
ATOM 2680 C CA . GLY B 1 143 ? 20.804 23.197 42.529 1.00 28.61 140 GLY B CA 1
ATOM 2681 C C . GLY B 1 143 ? 22.141 23.638 43.091 1.00 34.03 140 GLY B C 1
ATOM 2682 O O . GLY B 1 143 ? 22.705 24.642 42.649 1.00 37.94 140 GLY B O 1
ATOM 2683 N N . ASP B 1 144 ? 22.680 22.878 44.034 1.00 30.92 141 ASP B N 1
ATOM 2684 C CA . ASP B 1 144 ? 23.872 23.326 44.736 1.00 29.78 141 ASP B CA 1
ATOM 2685 C C . ASP B 1 144 ? 25.121 22.829 44.004 1.00 30.70 141 ASP B C 1
ATOM 2686 O O . ASP B 1 144 ? 25.467 21.644 44.056 1.00 27.84 141 ASP B O 1
ATOM 2691 N N . ALA B 1 145 ? 25.826 23.756 43.363 1.00 25.99 142 ALA B N 1
ATOM 2692 C CA . ALA B 1 145 ? 26.921 23.386 42.477 1.00 30.40 142 ALA B CA 1
ATOM 2693 C C . ALA B 1 145 ? 28.053 22.742 43.256 1.00 26.67 142 ALA B C 1
ATOM 2694 O O . ALA B 1 145 ? 28.877 22.022 42.692 1.00 25.22 142 ALA B O 1
ATOM 2696 N N . GLN B 1 146 ? 28.082 23.005 44.557 1.00 22.59 143 GLN B N 1
ATOM 2697 C CA . GLN B 1 146 ? 29.169 22.548 45.413 1.00 29.50 143 GLN B CA 1
ATOM 2698 C C . GLN B 1 146 ? 28.862 21.173 45.996 1.00 29.00 143 GLN B C 1
ATOM 2699 O O . GLN B 1 146 ? 29.664 20.614 46.731 1.00 32.61 143 GLN B O 1
ATOM 2705 N N . GLN B 1 147 ? 27.654 20.687 45.725 1.00 30.86 144 GLN B N 1
ATOM 2706 C CA . GLN B 1 147 ? 27.241 19.304 45.979 1.00 34.63 144 GLN B CA 1
ATOM 2707 C C . GLN B 1 147 ? 27.125 18.341 44.777 1.00 31.25 144 GLN B C 1
ATOM 2708 O O . GLN B 1 147 ? 26.525 17.280 44.907 1.00 32.84 144 GLN B O 1
ATOM 2714 N N . ALA B 1 148 ? 27.596 18.754 43.602 1.00 32.78 145 ALA B N 1
ATOM 2715 C CA . ALA B 1 148 ? 27.359 18.009 42.354 1.00 33.16 145 ALA B CA 1
ATOM 2716 C C . ALA B 1 148 ? 28.132 16.696 42.185 1.00 30.74 145 ALA B C 1
ATOM 2717 O O . ALA B 1 148 ? 29.339 16.629 42.419 1.00 29.22 145 ALA B O 1
ATOM 2719 N N . ASP B 1 149 ? 27.424 15.663 41.736 1.00 34.52 146 ASP B N 1
ATOM 2720 C CA . ASP B 1 149 ? 28.030 14.360 41.465 1.00 33.30 146 ASP B CA 1
ATOM 2721 C C . ASP B 1 149 ? 28.599 14.248 40.056 1.00 29.37 146 ASP B C 1
ATOM 2722 O O . ASP B 1 149 ? 27.938 14.592 39.076 1.00 24.06 146 ASP B O 1
ATOM 2727 N N . LEU B 1 150 ? 29.828 13.749 39.979 1.00 26.15 147 LEU B N 1
ATOM 2728 C CA . LEU B 1 150 ? 30.512 13.511 38.717 1.00 24.62 147 LEU B CA 1
ATOM 2729 C C . LEU B 1 150 ? 30.810 12.028 38.566 1.00 23.76 147 LEU B C 1
ATOM 2730 O O . LEU B 1 150 ? 31.268 11.378 39.507 1.00 26.73 147 LEU B O 1
ATOM 2735 N N . SER B 1 151 ? 30.558 11.490 37.383 1.00 19.80 148 SER B N 1
ATOM 2736 C CA . SER B 1 151 ? 30.851 10.088 37.141 1.00 24.57 148 SER B CA 1
ATOM 2737 C C . SER B 1 151 ? 31.315 9.820 35.715 1.00 25.81 148 SER B C 1
ATOM 2738 O O . SER B 1 151 ? 30.727 10.319 34.762 1.00 25.58 148 SER B O 1
ATOM 2741 N N . LEU B 1 152 ? 32.358 9.008 35.586 1.00 25.05 149 LEU B N 1
ATOM 2742 C CA . LEU B 1 152 ? 32.879 8.604 34.290 1.00 23.82 149 LEU B CA 1
ATOM 2743 C C . LEU B 1 152 ? 33.006 7.086 34.234 1.00 26.82 149 LEU B C 1
ATOM 2744 O O . LEU B 1 152 ? 33.689 6.483 35.063 1.00 24.03 149 LEU B O 1
ATOM 2749 N N . THR B 1 153 ? 32.339 6.487 33.256 1.00 20.22 150 THR B N 1
ATOM 2750 C CA . THR B 1 153 ? 32.413 5.055 33.004 1.00 20.61 150 THR B CA 1
ATOM 2751 C C . THR B 1 153 ? 32.977 4.849 31.607 1.00 25.39 150 THR B C 1
ATOM 2752 O O . THR B 1 153 ? 32.543 5.498 30.644 1.00 27.72 150 THR B O 1
ATOM 2756 N N . ILE B 1 154 ? 33.969 3.971 31.501 1.00 25.04 151 ILE B N 1
ATOM 2757 C CA . ILE B 1 154 ? 34.532 3.604 30.212 1.00 21.21 151 ILE B CA 1
ATOM 2758 C C . ILE B 1 154 ? 34.352 2.097 30.013 1.00 30.15 151 ILE B C 1
ATOM 2759 O O . ILE B 1 154 ? 34.671 1.300 30.900 1.00 25.05 151 ILE B O 1
ATOM 2764 N N . ASN B 1 155 ? 33.812 1.718 28.858 1.00 27.40 152 ASN B N 1
ATOM 2765 C CA . ASN B 1 155 ? 33.542 0.315 28.560 1.00 26.97 152 ASN B CA 1
ATOM 2766 C C . ASN B 1 155 ? 32.868 -0.398 29.725 1.00 32.48 152 ASN B C 1
ATOM 2767 O O . ASN B 1 155 ? 33.255 -1.509 30.092 1.00 33.39 152 ASN B O 1
ATOM 2772 N N . GLY B 1 156 ? 31.875 0.259 30.319 1.00 30.95 153 GLY B N 1
ATOM 2773 C CA . GLY B 1 156 ? 31.079 -0.342 31.376 1.00 34.59 153 GLY B CA 1
ATOM 2774 C C . GLY B 1 156 ? 31.715 -0.390 32.755 1.00 38.25 153 GLY B C 1
ATOM 2775 O O . GLY B 1 156 ? 31.124 -0.913 33.695 1.00 39.82 153 GLY B O 1
ATOM 2776 N N . GLU B 1 157 ? 32.912 0.164 32.895 1.00 31.42 154 GLU B N 1
ATOM 2777 C CA . GLU B 1 157 ? 33.602 0.120 34.175 1.00 29.20 154 GLU B CA 1
ATOM 2778 C C . GLU B 1 157 ? 33.737 1.528 34.723 1.00 29.52 154 GLU B C 1
ATOM 2779 O O . GLU B 1 157 ? 34.158 2.429 34.000 1.00 28.18 154 GLU B O 1
ATOM 2785 N N . ILE B 1 158 ? 33.366 1.734 35.986 1.00 29.11 155 ILE B N 1
ATOM 2786 C CA . ILE B 1 158 ? 33.510 3.061 36.573 1.00 25.81 155 ILE B CA 1
ATOM 2787 C C . ILE B 1 158 ? 34.993 3.392 36.704 1.00 32.00 155 ILE B C 1
ATOM 2788 O O . ILE B 1 158 ? 35.780 2.594 37.221 1.00 29.28 155 ILE B O 1
ATOM 2793 N N . ARG B 1 159 ? 35.358 4.569 36.215 1.00 28.66 156 ARG B N 1
ATOM 2794 C CA . ARG B 1 159 ? 36.731 5.070 36.218 1.00 20.66 156 ARG B CA 1
ATOM 2795 C C . ARG B 1 159 ? 36.891 6.185 37.247 1.00 29.40 156 ARG B C 1
ATOM 2796 O O . ARG B 1 159 ? 37.850 6.196 38.022 1.00 32.94 156 ARG B O 1
ATOM 2804 N N . GLN B 1 160 ? 36.026 7.190 37.159 1.00 23.69 157 GLN B N 1
ATOM 2805 C CA . GLN B 1 160 ? 35.963 8.219 38.183 1.00 23.60 157 GLN B CA 1
ATOM 2806 C C . GLN B 1 160 ? 34.550 8.463 38.680 1.00 27.46 157 GLN B C 1
ATOM 2807 O O . GLN B 1 160 ? 33.599 8.513 37.896 1.00 25.18 157 GLN B O 1
ATOM 2813 N N . GLN B 1 161 ? 34.414 8.606 39.993 1.00 22.53 158 GLN B N 1
ATOM 2814 C CA . GLN B 1 161 ? 33.202 9.179 40.539 1.00 29.24 158 GLN B CA 1
ATOM 2815 C C . GLN B 1 161 ? 33.523 9.972 41.803 1.00 34.11 158 GLN B C 1
ATOM 2816 O O . GLN B 1 161 ? 34.337 9.560 42.635 1.00 43.29 158 GLN B O 1
ATOM 2822 N N . GLY B 1 162 ? 32.902 11.135 41.917 1.00 27.05 159 GLY B N 1
ATOM 2823 C CA . GLY B 1 162 ? 33.167 12.016 43.031 1.00 29.29 159 GLY B CA 1
ATOM 2824 C C . GLY B 1 162 ? 32.077 13.057 43.075 1.00 30.54 159 GLY B C 1
ATOM 2825 O O . GLY B 1 162 ? 31.204 13.096 42.205 1.00 27.61 159 GLY B O 1
ATOM 2826 N N . ASN B 1 163 ? 32.133 13.899 44.096 1.00 28.14 160 ASN B N 1
ATOM 2827 C CA . ASN B 1 163 ? 31.175 14.971 44.271 1.00 30.08 160 ASN B CA 1
ATOM 2828 C C . ASN B 1 163 ? 31.961 16.258 44.496 1.00 30.69 160 ASN B C 1
ATOM 2829 O O . ASN B 1 163 ? 33.044 16.227 45.084 1.00 23.56 160 ASN B O 1
ATOM 2834 N N . THR B 1 164 ? 31.427 17.381 44.026 1.00 29.46 161 THR B N 1
ATOM 2835 C CA . THR B 1 164 ? 32.144 18.656 44.105 1.00 27.33 161 THR B CA 1
ATOM 2836 C C . THR B 1 164 ? 32.321 19.167 45.541 1.00 28.57 161 THR B C 1
ATOM 2837 O O . THR B 1 164 ? 33.063 20.115 45.780 1.00 25.77 161 THR B O 1
ATOM 2841 N N . ARG B 1 165 ? 31.648 18.538 46.501 1.00 19.88 162 ARG B N 1
ATOM 2842 C CA . ARG B 1 165 ? 31.815 18.926 47.895 1.00 20.79 162 ARG B CA 1
ATOM 2843 C C . ARG B 1 165 ? 33.242 18.668 48.346 1.00 26.73 162 ARG B C 1
ATOM 2844 O O . ARG B 1 165 ? 33.693 19.221 49.344 1.00 26.31 162 ARG B O 1
ATOM 2852 N N . ASP B 1 166 ? 33.953 17.835 47.594 1.00 24.75 163 ASP B N 1
ATOM 2853 C CA . ASP B 1 166 ? 35.317 17.460 47.940 1.00 22.81 163 ASP B CA 1
ATOM 2854 C C . ASP B 1 166 ? 36.397 18.384 47.361 1.00 26.76 163 ASP B C 1
ATOM 2855 O O . ASP B 1 166 ? 37.590 18.138 47.546 1.00 25.80 163 ASP B O 1
ATOM 2868 N N . ILE B 1 168 ? 39.050 21.271 47.045 1.00 19.89 165 ILE B N 1
ATOM 2869 C CA . ILE B 1 168 ? 39.889 21.898 48.062 1.00 21.78 165 ILE B CA 1
ATOM 2870 C C . ILE B 1 168 ? 39.611 23.401 48.123 1.00 24.11 165 ILE B C 1
ATOM 2871 O O . ILE B 1 168 ? 39.459 23.973 49.204 1.00 24.54 165 ILE B O 1
ATOM 2876 N N . THR B 1 169 ? 39.557 24.039 46.955 1.00 23.84 166 THR B N 1
ATOM 2877 C CA . THR B 1 169 ? 39.116 25.435 46.852 1.00 20.50 166 THR B CA 1
ATOM 2878 C C . THR B 1 169 ? 37.755 25.442 46.153 1.00 20.46 166 THR B C 1
ATOM 2879 O O . THR B 1 169 ? 37.664 25.056 44.991 1.00 23.98 166 THR B O 1
ATOM 2883 N N . PRO B 1 170 ? 36.693 25.863 46.861 1.00 19.97 167 PRO B N 1
ATOM 2884 C CA . PRO B 1 170 ? 35.338 25.876 46.288 1.00 25.72 167 PRO B CA 1
ATOM 2885 C C . PRO B 1 170 ? 35.204 26.765 45.046 1.00 28.92 167 PRO B C 1
ATOM 2886 O O . PRO B 1 170 ? 36.075 27.598 44.785 1.00 25.54 167 PRO B O 1
ATOM 2890 N N . ILE B 1 171 ? 34.128 26.557 44.289 1.00 21.04 168 ILE B N 1
ATOM 2891 C CA . ILE B 1 171 ? 33.900 27.240 43.016 1.00 24.34 168 ILE B CA 1
ATOM 2892 C C . ILE B 1 171 ? 34.060 28.760 43.085 1.00 19.98 168 ILE B C 1
ATOM 2893 O O . ILE B 1 171 ? 34.851 29.352 42.350 1.00 17.14 168 ILE B O 1
ATOM 2898 N N . ILE B 1 172 ? 33.318 29.396 43.974 1.00 13.45 169 ILE B N 1
ATOM 2899 C CA . ILE B 1 172 ? 33.326 30.860 44.011 1.00 14.96 169 ILE B CA 1
ATOM 2900 C C . ILE B 1 172 ? 34.690 31.441 44.442 1.00 16.08 169 ILE B C 1
ATOM 2901 O O . ILE B 1 172 ? 35.256 32.280 43.747 1.00 19.68 169 ILE B O 1
ATOM 2906 N N . PRO B 1 173 ? 35.245 30.973 45.566 1.00 22.33 170 PRO B N 1
ATOM 2907 C CA . PRO B 1 173 ? 36.596 31.436 45.903 1.00 20.62 170 PRO B CA 1
ATOM 2908 C C . PRO B 1 173 ? 37.595 31.139 44.782 1.00 21.29 170 PRO B C 1
ATOM 2909 O O . PRO B 1 173 ? 38.446 31.967 44.474 1.00 14.35 170 PRO B O 1
ATOM 2913 N N . LEU B 1 174 ? 37.474 29.974 44.160 1.00 15.36 171 LEU B N 1
ATOM 2914 C CA . LEU B 1 174 ? 38.372 29.617 43.073 1.00 17.71 171 LEU B CA 1
ATOM 2915 C C . LEU B 1 174 ? 38.345 30.640 41.952 1.00 18.65 171 LEU B C 1
ATOM 2916 O O . LEU B 1 174 ? 39.386 31.131 41.525 1.00 18.64 171 LEU B O 1
ATOM 2921 N N . ILE B 1 175 ? 37.146 30.942 41.470 1.00 15.14 172 ILE B N 1
ATOM 2922 C CA . ILE B 1 175 ? 36.969 31.889 40.380 1.00 13.09 172 ILE B CA 1
ATOM 2923 C C . ILE B 1 175 ? 37.374 33.310 40.783 1.00 16.09 172 ILE B C 1
ATOM 2924 O O . ILE B 1 175 ? 37.982 34.033 40.006 1.00 12.65 172 ILE B O 1
ATOM 2929 N N . SER B 1 176 ? 37.068 33.711 42.006 1.00 13.61 173 SER B N 1
ATOM 2930 C CA . SER B 1 176 ? 37.576 35.002 42.474 1.00 11.14 173 SER B CA 1
ATOM 2931 C C . SER B 1 176 ? 39.107 35.023 42.364 1.00 16.48 173 SER B C 1
ATOM 2932 O O . SER B 1 176 ? 39.696 35.972 41.850 1.00 16.41 173 SER B O 1
ATOM 2935 N N . TYR B 1 177 ? 39.749 33.957 42.828 1.00 19.35 174 TYR B N 1
ATOM 2936 C CA . TYR B 1 177 ? 41.202 33.848 42.722 1.00 17.69 174 TYR B CA 1
ATOM 2937 C C . TYR B 1 177 ? 41.708 33.959 41.283 1.00 16.56 174 TYR B C 1
ATOM 2938 O O . TYR B 1 177 ? 42.619 34.734 40.991 1.00 19.20 174 TYR B O 1
ATOM 2955 N N . SER B 1 179 ? 40.440 35.403 38.735 1.00 15.44 176 SER B N 1
ATOM 2956 C CA . SER B 1 179 ? 40.245 36.728 38.148 1.00 14.90 176 SER B CA 1
ATOM 2957 C C . SER B 1 179 ? 41.301 37.742 38.582 1.00 18.38 176 SER B C 1
ATOM 2958 O O . SER B 1 179 ? 41.400 38.824 38.008 1.00 19.45 176 SER B O 1
ATOM 2961 N N . ARG B 1 180 ? 42.078 37.407 39.605 1.00 19.80 177 ARG B N 1
ATOM 2962 C CA . ARG B 1 180 ? 43.156 38.281 40.048 1.00 19.60 177 ARG B CA 1
ATOM 2963 C C . ARG B 1 180 ? 44.350 38.234 39.097 1.00 28.68 177 ARG B C 1
ATOM 2964 O O . ARG B 1 180 ? 45.233 39.094 39.157 1.00 26.24 177 ARG B O 1
ATOM 2972 N N . PHE B 1 181 ? 44.353 37.226 38.221 1.00 20.51 178 PHE B N 1
ATOM 2973 C CA . PHE B 1 181 ? 45.403 37.012 37.209 1.00 25.93 178 PHE B CA 1
ATOM 2974 C C . PHE B 1 181 ? 44.887 37.262 35.805 1.00 28.87 178 PHE B C 1
ATOM 2975 O O . PHE B 1 181 ? 45.510 37.975 35.019 1.00 27.14 178 PHE B O 1
ATOM 2983 N N . PHE B 1 182 ? 43.803 36.576 35.462 1.00 19.91 179 PHE B N 1
ATOM 2984 C CA . PHE B 1 182 ? 43.219 36.693 34.138 1.00 23.90 179 PHE B CA 1
ATOM 2985 C C . PHE B 1 182 ? 41.835 37.314 34.184 1.00 25.65 179 PHE B C 1
ATOM 2986 O O . PHE B 1 182 ? 41.009 36.946 35.007 1.00 26.45 179 PHE B O 1
ATOM 2994 N N . THR B 1 183 ? 41.579 38.273 33.307 1.00 20.00 180 THR B N 1
ATOM 2995 C CA . THR B 1 183 ? 40.216 38.713 33.124 1.00 17.12 180 THR B CA 1
ATOM 2996 C C . THR B 1 183 ? 39.423 37.556 32.565 1.00 16.06 180 THR B C 1
ATOM 2997 O O . THR B 1 183 ? 39.859 36.893 31.619 1.00 11.91 180 THR B O 1
ATOM 3001 N N . LEU B 1 184 ? 38.271 37.288 33.166 1.00 10.31 181 LEU B N 1
ATOM 3002 C CA . LEU B 1 184 ? 37.413 36.227 32.666 1.00 18.06 181 LEU B CA 1
ATOM 3003 C C . LEU B 1 184 ? 36.272 36.925 31.964 1.00 21.32 181 LEU B C 1
ATOM 3004 O O . LEU B 1 184 ? 35.448 37.563 32.610 1.00 20.78 181 LEU B O 1
ATOM 3009 N N . ARG B 1 185 ? 36.244 36.840 30.641 1.00 16.94 182 ARG B N 1
ATOM 3010 C CA . ARG B 1 185 ? 35.186 37.485 29.873 1.00 15.59 182 ARG B CA 1
ATOM 3011 C C . ARG B 1 185 ? 33.905 36.668 29.894 1.00 19.27 182 ARG B C 1
ATOM 3012 O O . ARG B 1 185 ? 33.929 35.475 30.188 1.00 19.71 182 ARG B O 1
ATOM 3020 N N . ALA B 1 186 ? 32.781 37.317 29.610 1.00 21.55 183 ALA B N 1
ATOM 3021 C CA . ALA B 1 186 ? 31.541 36.596 29.400 1.00 17.58 183 ALA B CA 1
ATOM 3022 C C . ALA B 1 186 ? 31.832 35.529 28.353 1.00 17.45 183 ALA B C 1
ATOM 3023 O O . ALA B 1 186 ? 32.491 35.799 27.352 1.00 20.53 183 ALA B O 1
ATOM 3025 N N . GLY B 1 187 ? 31.360 34.313 28.583 1.00 17.40 184 GLY B N 1
ATOM 3026 C CA . GLY B 1 187 ? 31.618 33.241 27.639 1.00 16.37 184 GLY B CA 1
ATOM 3027 C C . GLY B 1 187 ? 32.871 32.436 27.936 1.00 19.74 184 GLY B C 1
ATOM 3028 O O . GLY B 1 187 ? 33.092 31.381 27.332 1.00 16.23 184 GLY B O 1
ATOM 3029 N N . ASP B 1 188 ? 33.704 32.918 28.854 1.00 17.07 185 ASP B N 1
ATOM 3030 C CA . ASP B 1 188 ? 34.826 32.108 29.320 1.00 17.59 185 ASP B CA 1
ATOM 3031 C C . ASP B 1 188 ? 34.325 30.932 30.153 1.00 17.03 185 ASP B C 1
ATOM 3032 O O . ASP B 1 188 ? 33.248 30.977 30.757 1.00 13.55 185 ASP B O 1
ATOM 3037 N N . ILE B 1 189 ? 35.106 29.865 30.176 1.00 15.68 186 ILE B N 1
ATOM 3038 C CA . ILE B 1 189 ? 34.724 28.682 30.920 1.00 14.96 186 ILE B CA 1
ATOM 3039 C C . ILE B 1 189 ? 35.765 28.450 31.999 1.00 15.13 186 ILE B C 1
ATOM 3040 O O . ILE B 1 189 ? 36.952 28.673 31.777 1.00 13.18 186 ILE B O 1
ATOM 3045 N N . VAL B 1 190 ? 35.321 28.012 33.165 1.00 11.05 187 VAL B N 1
ATOM 3046 C CA . VAL B 1 190 ? 36.238 27.607 34.216 1.00 9.40 187 VAL B CA 1
ATOM 3047 C C . VAL B 1 190 ? 36.091 26.117 34.476 1.00 18.08 187 VAL B C 1
ATOM 3048 O O . VAL B 1 190 ? 34.969 25.614 34.605 1.00 17.61 187 VAL B O 1
ATOM 3052 N N . LEU B 1 191 ? 37.216 25.404 34.533 1.00 15.57 188 LEU B N 1
ATOM 3053 C CA . LEU B 1 191 ? 37.215 24.004 34.969 1.00 13.41 188 LEU B CA 1
ATOM 3054 C C . LEU B 1 191 ? 37.705 23.936 36.411 1.00 17.15 188 LEU B C 1
ATOM 3055 O O . LEU B 1 191 ? 38.650 24.627 36.797 1.00 17.57 188 LEU B O 1
ATOM 3060 N N . THR B 1 192 ? 37.022 23.136 37.216 1.00 17.91 189 THR B N 1
ATOM 3061 C CA . THR B 1 192 ? 37.214 23.147 38.658 1.00 11.42 189 THR B CA 1
ATOM 3062 C C . THR B 1 192 ? 38.058 22.033 39.309 1.00 14.61 189 THR B C 1
ATOM 3063 O O . THR B 1 192 ? 38.105 21.941 40.532 1.00 17.91 189 THR B O 1
ATOM 3067 N N . GLY B 1 193 ? 38.686 21.174 38.515 1.00 23.62 190 GLY B N 1
ATOM 3068 C CA . GLY B 1 193 ? 39.480 20.090 39.072 1.00 16.69 190 GLY B CA 1
ATOM 3069 C C . GLY B 1 193 ? 38.817 18.727 38.944 1.00 21.87 190 GLY B C 1
ATOM 3070 O O . GLY B 1 193 ? 37.605 18.634 38.763 1.00 19.97 190 GLY B O 1
ATOM 3071 N N . THR B 1 194 ? 39.614 17.662 39.035 1.00 23.68 191 THR B N 1
ATOM 3072 C CA . THR B 1 194 ? 39.106 16.302 38.818 1.00 19.94 191 THR B CA 1
ATOM 3073 C C . THR B 1 194 ? 39.254 15.426 40.066 1.00 21.49 191 THR B C 1
ATOM 3074 O O . THR B 1 194 ? 40.237 15.528 40.784 1.00 21.11 191 THR B O 1
ATOM 3078 N N . PRO B 1 195 ? 38.271 14.551 40.321 1.00 25.96 192 PRO B N 1
ATOM 3079 C CA . PRO B 1 195 ? 38.412 13.609 41.432 1.00 28.07 192 PRO B CA 1
ATOM 3080 C C . PRO B 1 195 ? 39.485 12.585 41.110 1.00 28.32 192 PRO B C 1
ATOM 3081 O O . PRO B 1 195 ? 40.066 12.627 40.025 1.00 23.61 192 PRO B O 1
ATOM 3085 N N . GLN B 1 196 ? 39.728 11.662 42.032 1.00 32.12 193 GLN B N 1
ATOM 3086 C CA . GLN B 1 196 ? 40.685 10.587 41.800 1.00 36.04 193 GLN B CA 1
ATOM 3087 C C . GLN B 1 196 ? 40.186 9.646 40.699 1.00 29.49 193 GLN B C 1
ATOM 3088 O O . GLN B 1 196 ? 39.019 9.700 40.294 1.00 24.13 193 GLN B O 1
ATOM 3094 N N . GLY B 1 197 ? 41.095 8.831 40.178 1.00 27.79 194 GLY B N 1
ATOM 3095 C CA . GLY B 1 197 ? 40.750 7.847 39.177 1.00 24.60 194 GLY B CA 1
ATOM 3096 C C . GLY B 1 197 ? 41.157 8.251 37.781 1.00 24.19 194 GLY B C 1
ATOM 3097 O O . GLY B 1 197 ? 40.742 7.633 36.801 1.00 22.65 194 GLY B O 1
ATOM 3098 N N . VAL B 1 198 ? 41.976 9.289 37.677 1.00 23.08 195 VAL B N 1
ATOM 3099 C CA . VAL B 1 198 ? 42.514 9.661 36.375 1.00 20.08 195 VAL B CA 1
ATOM 3100 C C . VAL B 1 198 ? 43.173 8.429 35.731 1.00 25.58 195 VAL B C 1
ATOM 3101 O O . VAL B 1 198 ? 43.827 7.641 36.409 1.00 24.19 195 VAL B O 1
ATOM 3105 N N . GLY B 1 199 ? 42.972 8.237 34.434 1.00 29.66 196 GLY B N 1
ATOM 3106 C CA . GLY B 1 199 ? 43.561 7.089 33.765 1.00 28.90 196 GLY B CA 1
ATOM 3107 C C . GLY B 1 199 ? 43.559 7.235 32.257 1.00 24.23 196 GLY B C 1
ATOM 3108 O O . GLY B 1 199 ? 42.966 8.165 31.734 1.00 25.80 196 GLY B O 1
ATOM 3109 N N . PRO B 1 200 ? 44.201 6.292 31.551 1.00 25.69 197 PRO B N 1
ATOM 3110 C CA . PRO B 1 200 ? 44.345 6.367 30.094 1.00 23.35 197 PRO B CA 1
ATOM 3111 C C . PRO B 1 200 ? 43.067 6.016 29.340 1.00 22.47 197 PRO B C 1
ATOM 3112 O O . PRO B 1 200 ? 42.228 5.269 29.835 1.00 27.17 197 PRO B O 1
ATOM 3124 N N . GLN B 1 202 ? 41.601 5.063 25.167 1.00 27.86 199 GLN B N 1
ATOM 3125 C CA . GLN B 1 202 ? 42.069 4.594 23.878 1.00 31.80 199 GLN B CA 1
ATOM 3126 C C . GLN B 1 202 ? 40.981 4.684 22.827 1.00 27.52 199 GLN B C 1
ATOM 3127 O O . GLN B 1 202 ? 39.802 4.666 23.149 1.00 23.72 199 GLN B O 1
ATOM 3133 N N . SER B 1 203 ? 41.389 4.776 21.569 1.00 22.60 200 SER B N 1
ATOM 3134 C CA . SER B 1 203 ? 40.452 4.801 20.462 1.00 26.46 200 SER B CA 1
ATOM 3135 C C . SER B 1 203 ? 39.544 3.587 20.560 1.00 24.20 200 SER B C 1
ATOM 3136 O O . SER B 1 203 ? 40.007 2.480 20.812 1.00 28.36 200 SER B O 1
ATOM 3139 N N . GLY B 1 204 ? 38.246 3.801 20.381 1.00 24.18 201 GLY B N 1
ATOM 3140 C CA . GLY B 1 204 ? 37.273 2.736 20.521 1.00 29.54 201 GLY B CA 1
ATOM 3141 C C . GLY B 1 204 ? 36.556 2.701 21.865 1.00 31.89 201 GLY B C 1
ATOM 3142 O O . GLY B 1 204 ? 35.489 2.093 21.983 1.00 30.13 201 GLY B O 1
ATOM 3143 N N . ASP B 1 205 ? 37.130 3.340 22.884 1.00 26.67 202 ASP B N 1
ATOM 3144 C CA . ASP B 1 205 ? 36.507 3.353 24.207 1.00 20.97 202 ASP B CA 1
ATOM 3145 C C . ASP B 1 205 ? 35.096 3.941 24.168 1.00 24.03 202 ASP B C 1
ATOM 3146 O O . ASP B 1 205 ? 34.830 4.885 23.432 1.00 25.56 202 ASP B O 1
ATOM 3159 N N . LEU B 1 207 ? 32.215 5.814 26.239 1.00 26.47 204 LEU B N 1
ATOM 3160 C CA . LEU B 1 207 ? 32.128 6.691 27.403 1.00 27.55 204 LEU B CA 1
ATOM 3161 C C . LEU B 1 207 ? 30.709 7.008 27.836 1.00 30.50 204 LEU B C 1
ATOM 3162 O O . LEU B 1 207 ? 29.863 7.375 27.023 1.00 31.18 204 LEU B O 1
ATOM 3167 N N . LYS B 1 208 ? 30.466 6.889 29.134 1.00 28.54 205 LYS B N 1
ATOM 3168 C CA . LYS B 1 208 ? 29.210 7.321 29.719 1.00 24.59 205 LYS B CA 1
ATOM 3169 C C . LYS B 1 208 ? 29.534 8.295 30.831 1.00 23.19 205 LYS B C 1
ATOM 3170 O O . LYS B 1 208 ? 30.197 7.945 31.814 1.00 24.63 205 LYS B O 1
ATOM 3176 N N . ILE B 1 209 ? 29.076 9.525 30.671 1.00 19.95 206 ILE B N 1
ATOM 3177 C CA . ILE B 1 209 ? 29.428 10.570 31.611 1.00 22.78 206 ILE B CA 1
ATOM 3178 C C . ILE B 1 209 ? 28.168 11.003 32.312 1.00 27.91 206 ILE B C 1
ATOM 3179 O O . ILE B 1 209 ? 27.122 11.132 31.679 1.00 28.03 206 ILE B O 1
ATOM 3192 N N . LEU B 1 211 ? 26.526 13.863 35.148 1.00 22.25 208 LEU B N 1
ATOM 3193 C CA . LEU B 1 211 ? 26.613 15.036 35.975 1.00 26.18 208 LEU B CA 1
ATOM 3194 C C . LEU B 1 211 ? 25.313 15.062 36.750 1.00 28.25 208 LEU B C 1
ATOM 3195 O O . LEU B 1 211 ? 24.242 15.253 36.174 1.00 27.14 208 LEU B O 1
ATOM 3200 N N . ASN B 1 212 ? 25.414 14.863 38.059 1.00 25.41 209 ASN B N 1
ATOM 3201 C CA . ASN B 1 212 ? 24.248 14.547 38.852 1.00 30.85 209 ASN B CA 1
ATOM 3202 C C . ASN B 1 212 ? 23.522 13.411 38.162 1.00 35.75 209 ASN B C 1
ATOM 3203 O O . ASN B 1 212 ? 24.122 12.369 37.898 1.00 38.22 209 ASN B O 1
ATOM 3208 N N . GLY B 1 213 ? 22.256 13.595 37.832 1.00 43.47 210 GLY B N 1
ATOM 3209 C CA . GLY B 1 213 ? 21.529 12.515 37.188 1.00 53.20 210 GLY B CA 1
ATOM 3210 C C . GLY B 1 213 ? 21.810 12.402 35.702 1.00 51.51 210 GLY B C 1
ATOM 3211 O O . GLY B 1 213 ? 21.680 11.328 35.117 1.00 55.60 210 GLY B O 1
ATOM 3212 N N . LYS B 1 214 ? 22.226 13.516 35.105 1.00 40.15 211 LYS B N 1
ATOM 3213 C CA . LYS B 1 214 ? 22.191 13.708 33.663 1.00 34.13 211 LYS B CA 1
ATOM 3214 C C . LYS B 1 214 ? 23.318 13.007 32.906 1.00 37.40 211 LYS B C 1
ATOM 3215 O O . LYS B 1 214 ? 24.499 13.172 33.225 1.00 31.12 211 LYS B O 1
ATOM 3221 N N . THR B 1 215 ? 22.933 12.243 31.885 1.00 35.20 212 THR B N 1
ATOM 3222 C CA . THR B 1 215 ? 23.856 11.357 31.186 1.00 29.71 212 THR B CA 1
ATOM 3223 C C . THR B 1 215 ? 24.195 11.833 29.778 1.00 28.35 212 THR B C 1
ATOM 3224 O O . THR B 1 215 ? 23.350 12.372 29.068 1.00 34.19 212 THR B O 1
ATOM 3228 N N . VAL B 1 216 ? 25.452 11.645 29.393 1.00 30.48 213 VAL B N 1
ATOM 3229 C CA . VAL B 1 216 ? 25.869 11.806 28.007 1.00 29.01 213 VAL B CA 1
ATOM 3230 C C . VAL B 1 216 ? 26.657 10.563 27.604 1.00 30.14 213 VAL B C 1
ATOM 3231 O O . VAL B 1 216 ? 27.485 10.066 28.376 1.00 25.64 213 VAL B O 1
ATOM 3235 N N . ASN B 1 217 ? 26.373 10.038 26.414 1.00 27.15 214 ASN B N 1
ATOM 3236 C CA . ASN B 1 217 ? 27.082 8.867 25.906 1.00 26.62 214 ASN B CA 1
ATOM 3237 C C . ASN B 1 217 ? 27.913 9.253 24.695 1.00 28.69 214 ASN B C 1
ATOM 3238 O O . ASN B 1 217 ? 27.399 9.837 23.749 1.00 34.83 214 ASN B O 1
ATOM 3243 N N . THR B 1 218 ? 29.198 8.928 24.719 1.00 27.02 215 THR B N 1
ATOM 3244 C CA . THR B 1 218 ? 30.065 9.237 23.589 1.00 27.36 215 THR B CA 1
ATOM 3245 C C . THR B 1 218 ? 31.162 8.181 23.451 1.00 16.57 215 THR B C 1
ATOM 3246 O O . THR B 1 218 ? 31.136 7.163 24.128 1.00 20.94 215 THR B O 1
ATOM 3250 N N . ARG B 1 219 ? 32.108 8.405 22.559 1.00 25.41 216 ARG B N 1
ATOM 3251 C CA . ARG B 1 219 ? 33.121 7.399 22.310 1.00 27.86 216 ARG B CA 1
ATOM 3252 C C . ARG B 1 219 ? 34.383 8.053 21.782 1.00 25.78 216 ARG B C 1
ATOM 3253 O O . ARG B 1 219 ? 34.345 9.164 21.257 1.00 26.47 216 ARG B O 1
ATOM 3261 N N . ILE B 1 220 ? 35.500 7.350 21.916 1.00 26.01 217 ILE B N 1
ATOM 3262 C CA . ILE B 1 220 ? 36.790 7.884 21.507 1.00 26.34 217 ILE B CA 1
ATOM 3263 C C . ILE B 1 220 ? 37.085 7.392 20.096 1.00 26.95 217 ILE B C 1
ATOM 3264 O O . ILE B 1 220 ? 37.015 6.196 19.833 1.00 22.35 217 ILE B O 1
ATOM 3269 N N . ILE B 1 221 ? 37.405 8.311 19.191 1.00 25.63 218 ILE B N 1
ATOM 3270 C CA . ILE B 1 221 ? 37.563 7.973 17.780 1.00 27.32 218 ILE B CA 1
ATOM 3271 C C . ILE B 1 221 ? 37.805 9.214 16.947 1.00 32.79 218 ILE B C 1
ATOM 3272 O O . ILE B 1 221 ? 36.855 9.892 16.555 1.00 40.43 218 ILE B O 1
ATOM 3274 N N . TYR C 1 5 ? 41.625 44.540 22.300 1.00 39.29 2 TYR C N 1
ATOM 3275 C CA . TYR C 1 5 ? 42.711 44.725 21.338 1.00 32.37 2 TYR C CA 1
ATOM 3276 C C . TYR C 1 5 ? 42.264 44.349 19.949 1.00 23.65 2 TYR C C 1
ATOM 3277 O O . TYR C 1 5 ? 41.561 43.359 19.767 1.00 28.03 2 TYR C O 1
ATOM 3286 N N . GLN C 1 6 ? 42.710 45.117 18.964 1.00 20.03 3 GLN C N 1
ATOM 3287 C CA . GLN C 1 6 ? 42.460 44.778 17.570 1.00 16.31 3 GLN C CA 1
ATOM 3288 C C . GLN C 1 6 ? 43.799 44.758 16.842 1.00 19.49 3 GLN C C 1
ATOM 3289 O O . GLN C 1 6 ? 44.691 45.527 17.189 1.00 19.27 3 GLN C O 1
ATOM 3295 N N . HIS C 1 7 ? 43.957 43.857 15.869 1.00 14.08 4 HIS C N 1
ATOM 3296 C CA . HIS C 1 7 ? 45.182 43.812 15.069 1.00 10.13 4 HIS C CA 1
ATOM 3297 C C . HIS C 1 7 ? 45.245 45.044 14.187 1.00 12.08 4 HIS C C 1
ATOM 3298 O O . HIS C 1 7 ? 44.236 45.444 13.613 1.00 11.01 4 HIS C O 1
ATOM 3305 N N . ARG C 1 8 ? 46.436 45.601 14.015 1.00 12.84 5 ARG C N 1
ATOM 3306 C CA . AR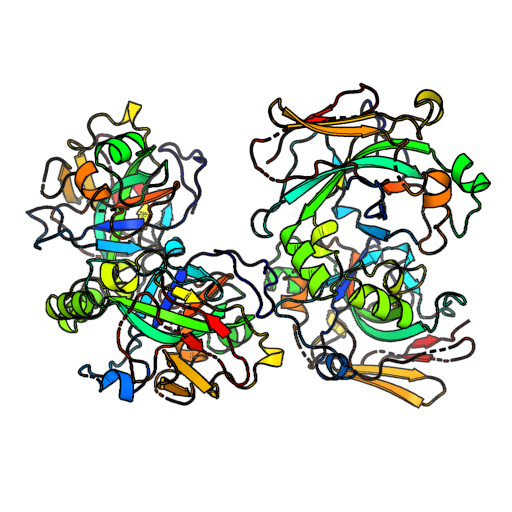G C 1 8 ? 46.585 46.782 13.172 1.00 12.61 5 ARG C CA 1
ATOM 3307 C C . ARG C 1 8 ? 47.813 46.674 12.298 1.00 11.77 5 ARG C C 1
ATOM 3308 O O . ARG C 1 8 ? 48.706 45.872 12.576 1.00 13.87 5 ARG C O 1
ATOM 3316 N N . ASP C 1 9 ? 47.878 47.475 11.237 1.00 11.01 6 ASP C N 1
ATOM 3317 C CA . ASP C 1 9 ? 49.142 47.569 10.528 1.00 10.85 6 ASP C CA 1
ATOM 3318 C C . ASP C 1 9 ? 50.023 48.582 11.240 1.00 11.38 6 ASP C C 1
ATOM 3319 O O . ASP C 1 9 ? 49.605 49.210 12.220 1.00 13.58 6 ASP C O 1
ATOM 3324 N N . TRP C 1 10 ? 51.241 48.738 10.750 1.00 13.66 7 TRP C N 1
ATOM 3325 C CA . TRP C 1 10 ? 52.219 49.568 11.423 1.00 23.96 7 TRP C CA 1
ATOM 3326 C C . TRP C 1 10 ? 51.745 51.010 11.514 1.00 23.33 7 TRP C C 1
ATOM 3327 O O . TRP C 1 10 ? 52.068 51.709 12.474 1.00 30.10 7 TRP C O 1
ATOM 3338 N N . GLN C 1 11 ? 50.975 51.451 10.521 1.00 14.06 8 GLN C N 1
ATOM 3339 C CA . GLN C 1 11 ? 50.451 52.828 10.513 1.00 23.15 8 GLN C CA 1
ATOM 3340 C C . GLN C 1 11 ? 49.206 53.030 11.386 1.00 24.50 8 GLN C C 1
ATOM 3341 O O . GLN C 1 11 ? 48.736 54.149 11.534 1.00 29.32 8 GLN C O 1
ATOM 3347 N N . GLY C 1 12 ? 48.670 51.949 11.945 1.00 14.91 9 GLY C N 1
ATOM 3348 C CA . GLY C 1 12 ? 47.548 52.036 12.866 1.00 14.98 9 GLY C CA 1
ATOM 3349 C C . GLY C 1 12 ? 46.210 51.622 12.271 1.00 12.38 9 GLY C C 1
ATOM 3350 O O . GLY C 1 12 ? 45.178 51.704 12.935 1.00 18.19 9 GLY C O 1
ATOM 3351 N N . ALA C 1 13 ? 46.227 51.183 11.018 1.00 15.38 10 ALA C N 1
ATOM 3352 C CA . ALA C 1 13 ? 45.009 50.758 10.328 1.00 18.33 10 ALA C CA 1
ATOM 3353 C C . ALA C 1 13 ? 44.499 49.442 10.898 1.00 15.82 10 ALA C C 1
ATOM 3354 O O . ALA C 1 13 ? 45.260 48.504 11.109 1.00 14.43 10 ALA C O 1
ATOM 3356 N N . LEU C 1 14 ? 43.201 49.374 11.138 1.00 18.27 11 LEU C N 1
ATOM 3357 C CA . LEU C 1 14 ? 42.591 48.149 11.605 1.00 11.24 11 LEU C CA 1
ATOM 3358 C C . LEU C 1 14 ? 42.764 47.057 10.565 1.00 15.08 11 LEU C C 1
ATOM 3359 O O . LEU C 1 14 ? 42.578 47.325 9.376 1.00 15.64 11 LEU C O 1
ATOM 3364 N N . LEU C 1 15 ? 43.110 45.836 10.988 1.00 11.17 12 LEU C N 1
ATOM 3365 C CA . LEU C 1 15 ? 43.057 44.727 10.032 1.00 15.94 12 LEU C CA 1
ATOM 3366 C C . LEU C 1 15 ? 41.789 43.925 10.273 1.00 19.33 12 LEU C C 1
ATOM 3367 O O . LEU C 1 15 ? 41.113 44.101 11.291 1.00 21.41 12 LEU C O 1
ATOM 3372 N N . ASP C 1 16 ? 41.514 42.997 9.365 1.00 17.06 13 ASP C N 1
ATOM 3373 C CA . ASP C 1 16 ? 40.254 42.247 9.363 1.00 16.99 13 ASP C CA 1
ATOM 3374 C C . ASP C 1 16 ? 40.319 40.846 9.974 1.00 13.49 13 ASP C C 1
ATOM 3375 O O . ASP C 1 16 ? 39.392 40.060 9.803 1.00 20.41 13 ASP C O 1
ATOM 3380 N N . PHE C 1 17 ? 41.454 40.491 10.565 1.00 17.36 14 PHE C N 1
ATOM 3381 C CA . PHE C 1 17 ? 41.586 39.188 11.228 1.00 19.69 14 PHE C CA 1
ATOM 3382 C C . PHE C 1 17 ? 40.993 39.194 12.633 1.00 20.95 14 PHE C C 1
ATOM 3383 O O . PHE C 1 17 ? 41.103 40.185 13.350 1.00 22.30 14 PHE C O 1
ATOM 3391 N N . PRO C 1 18 ? 40.364 38.084 13.044 1.00 21.70 15 PRO C N 1
ATOM 3392 C CA . PRO C 1 18 ? 39.924 38.091 14.442 1.00 22.92 15 PRO C CA 1
ATOM 3393 C C . PRO C 1 18 ? 41.105 37.923 15.401 1.00 17.09 15 PRO C C 1
ATOM 3394 O O . PRO C 1 18 ? 42.229 37.703 14.965 1.00 21.67 15 PRO C O 1
ATOM 3398 N N . VAL C 1 19 ? 40.826 37.985 16.697 1.00 16.55 16 VAL C N 1
ATOM 3399 C CA . VAL C 1 19 ? 41.836 37.877 17.732 1.00 16.96 16 VAL C CA 1
ATOM 3400 C C . VAL C 1 19 ? 41.494 36.661 18.565 1.00 21.02 16 VAL C C 1
ATOM 3401 O O . VAL C 1 19 ? 40.340 36.482 18.962 1.00 21.07 16 VAL C O 1
ATOM 3405 N N . ASN C 1 20 ? 42.470 35.783 18.771 1.00 17.75 17 ASN C N 1
ATOM 3406 C CA A ASN C 1 20 ? 42.224 34.554 19.522 0.56 19.44 17 ASN C CA 1
ATOM 3407 C CA B ASN C 1 20 ? 42.225 34.563 19.519 0.44 19.44 17 ASN C CA 1
ATOM 3408 C C . ASN C 1 20 ? 43.280 34.259 20.585 1.00 15.91 17 ASN C C 1
ATOM 3409 O O . ASN C 1 20 ? 43.022 34.367 21.788 1.00 19.21 17 ASN C O 1
ATOM 3418 N N . LYS C 1 21 ? 44.475 33.880 20.135 1.00 11.05 18 LYS C N 1
ATOM 3419 C CA . LYS C 1 21 ? 45.563 33.511 21.050 1.00 6.46 18 LYS C CA 1
ATOM 3420 C C . LYS C 1 21 ? 46.913 33.919 20.471 1.00 12.38 18 LYS C C 1
ATOM 3421 O O . LYS C 1 21 ? 47.010 34.295 19.300 1.00 14.86 18 LYS C O 1
ATOM 3427 N N . VAL C 1 22 ? 47.932 33.872 21.318 1.00 12.73 19 VAL C N 1
ATOM 3428 C CA . VAL C 1 22 ? 49.325 34.078 20.939 1.00 12.23 19 VAL C CA 1
ATOM 3429 C C . VAL C 1 22 ? 50.126 32.833 21.330 1.00 16.47 19 VAL C C 1
ATOM 3430 O O . VAL C 1 22 ? 50.166 32.467 22.511 1.00 14.45 19 VAL C O 1
ATOM 3434 N N . VAL C 1 23 ? 50.742 32.161 20.358 1.00 13.64 20 VAL C N 1
ATOM 3435 C CA . VAL C 1 23 ? 51.535 30.982 20.673 1.00 6.91 20 VAL C CA 1
ATOM 3436 C C . VAL C 1 23 ? 53.014 31.381 20.732 1.00 12.58 20 VAL C C 1
ATOM 3437 O O . VAL C 1 23 ? 53.508 32.068 19.839 1.00 12.13 20 VAL C O 1
ATOM 3441 N N . CYS C 1 24 ? 53.716 30.961 21.781 1.00 18.30 21 CYS C N 1
ATOM 3442 C CA . CYS C 1 24 ? 55.083 31.436 22.034 1.00 13.65 21 CYS C CA 1
ATOM 3443 C C . CYS C 1 24 ? 56.078 30.320 22.236 1.00 10.64 21 CYS C C 1
ATOM 3444 O O . CYS C 1 24 ? 55.700 29.219 22.636 1.00 12.12 21 CYS C O 1
ATOM 3447 N N . VAL C 1 25 ? 57.354 30.636 22.005 1.00 8.59 22 VAL C N 1
ATOM 3448 C CA . VAL C 1 25 ? 58.445 29.687 22.172 1.00 14.58 22 VAL C CA 1
ATOM 3449 C C . VAL C 1 25 ? 59.403 30.216 23.236 1.00 18.87 22 VAL C C 1
ATOM 3450 O O . VAL C 1 25 ? 59.798 31.374 23.196 1.00 15.66 22 VAL C O 1
ATOM 3454 N N . GLY C 1 26 ? 59.757 29.375 24.202 1.00 15.29 23 GLY C N 1
ATOM 3455 C CA . GLY C 1 26 ? 60.782 29.739 25.161 1.00 20.39 23 GLY C CA 1
ATOM 3456 C C . GLY C 1 26 ? 62.132 29.220 24.699 1.00 17.19 23 GLY C C 1
ATOM 3457 O O . GLY C 1 26 ? 62.197 28.298 23.885 1.00 20.19 23 GLY C O 1
ATOM 3458 N N . SER C 1 27 ? 63.206 29.811 25.214 1.00 18.29 24 SER C N 1
ATOM 3459 C CA . SER C 1 27 ? 64.560 29.324 24.959 1.00 16.02 24 SER C CA 1
ATOM 3460 C C . SER C 1 27 ? 64.840 29.157 23.474 1.00 17.09 24 SER C C 1
ATOM 3461 O O . SER C 1 27 ? 65.238 28.065 23.036 1.00 20.73 24 SER C O 1
ATOM 3464 N N . ASN C 1 28 ? 64.567 30.192 22.687 1.00 12.64 25 ASN C N 1
ATOM 3465 C CA . ASN C 1 28 ? 64.905 30.164 21.269 1.00 16.20 25 ASN C CA 1
ATOM 3466 C C . ASN C 1 28 ? 66.186 30.891 20.838 1.00 17.90 25 ASN C C 1
ATOM 3467 O O . ASN C 1 28 ? 66.441 31.006 19.641 1.00 17.31 25 ASN C O 1
ATOM 3472 N N . TYR C 1 29 ? 66.928 31.459 21.789 1.00 20.23 26 TYR C N 1
ATOM 3473 C CA . TYR C 1 29 ? 68.212 32.089 21.485 1.00 14.36 26 TYR C CA 1
ATOM 3474 C C . TYR C 1 29 ? 69.200 31.607 22.505 1.00 16.89 26 TYR C C 1
ATOM 3475 O O . TYR C 1 29 ? 68.921 31.651 23.711 1.00 15.97 26 TYR C O 1
ATOM 3484 N N . ALA C 1 30 ? 70.376 31.200 22.035 1.00 16.62 27 ALA C N 1
ATOM 3485 C CA . ALA C 1 30 ? 71.368 30.554 22.904 1.00 19.78 27 ALA C CA 1
ATOM 3486 C C . ALA C 1 30 ? 71.843 31.424 24.076 1.00 19.78 27 ALA C C 1
ATOM 3487 O O . ALA C 1 30 ? 72.084 30.922 25.169 1.00 21.81 27 ALA C O 1
ATOM 3489 N N . GLU C 1 31 ? 71.950 32.726 23.866 1.00 18.61 28 GLU C N 1
ATOM 3490 C CA . GLU C 1 31 ? 72.414 33.610 24.936 1.00 17.10 28 GLU C CA 1
ATOM 3491 C C . GLU C 1 31 ? 71.314 33.867 25.952 1.00 17.31 28 GLU C C 1
ATOM 3492 O O . GLU C 1 31 ? 71.593 34.191 27.105 1.00 15.95 28 GLU C O 1
ATOM 3498 N N . HIS C 1 32 ? 70.061 33.741 25.530 1.00 14.45 29 HIS C N 1
ATOM 3499 C CA . HIS C 1 32 ? 68.976 33.883 26.490 1.00 17.31 29 HIS C CA 1
ATOM 3500 C C . HIS C 1 32 ? 68.929 32.637 27.371 1.00 20.72 29 HIS C C 1
ATOM 3501 O O . HIS C 1 32 ? 68.792 32.730 28.585 1.00 18.63 29 HIS C O 1
ATOM 3508 N N . ILE C 1 33 ? 69.059 31.469 26.755 1.00 19.09 30 ILE C N 1
ATOM 3509 C CA . ILE C 1 33 ? 69.146 30.225 27.516 1.00 18.03 30 ILE C CA 1
ATOM 3510 C C . ILE C 1 33 ? 70.229 30.349 28.591 1.00 19.32 30 ILE C C 1
ATOM 3511 O O . ILE C 1 33 ? 70.010 30.005 29.756 1.00 25.19 30 ILE C O 1
ATOM 3516 N N . LYS C 1 34 ? 71.393 30.857 28.202 1.00 25.29 31 LYS C N 1
ATOM 3517 C CA . LYS C 1 34 ? 72.506 31.013 29.146 1.00 31.70 31 LYS C CA 1
ATOM 3518 C C . LYS C 1 34 ? 72.173 31.936 30.325 1.00 27.78 31 LYS C C 1
ATOM 3519 O O . LYS C 1 34 ? 72.388 31.574 31.477 1.00 23.89 31 LYS C O 1
ATOM 3525 N N . GLU C 1 35 ? 71.636 33.120 30.051 1.00 30.22 32 GLU C N 1
ATOM 3526 C CA . GLU C 1 35 ? 71.314 34.048 31.137 1.00 24.91 32 GLU C CA 1
ATOM 3527 C C . GLU C 1 35 ? 70.196 33.515 32.040 1.00 25.37 32 GLU C C 1
ATOM 3528 O O . GLU C 1 35 ? 70.125 33.869 33.208 1.00 26.88 32 GLU C O 1
ATOM 3542 N N . GLY C 1 37 ? 70.003 30.432 32.862 1.00 27.45 34 GLY C N 1
ATOM 3543 C CA . GLY C 1 37 ? 70.548 29.238 33.493 1.00 28.89 34 GLY C CA 1
ATOM 3544 C C . GLY C 1 37 ? 69.796 27.994 33.051 1.00 34.88 34 GLY C C 1
ATOM 3545 O O . GLY C 1 37 ? 69.749 26.988 33.759 1.00 28.62 34 GLY C O 1
ATOM 3546 N N . SER C 1 38 ? 69.191 28.079 31.872 1.00 31.54 35 SER C N 1
ATOM 3547 C CA . SER C 1 38 ? 68.399 26.992 31.324 1.00 31.94 35 SER C CA 1
ATOM 3548 C C . SER C 1 38 ? 69.273 26.050 30.490 1.00 32.81 35 SER C C 1
ATOM 3549 O O . SER C 1 38 ? 70.474 26.279 30.325 1.00 32.13 35 SER C O 1
ATOM 3552 N N . THR C 1 39 ? 68.665 24.992 29.966 1.00 33.42 36 THR C N 1
ATOM 3553 C CA . THR C 1 39 ? 69.355 24.051 29.088 1.00 43.99 36 THR C CA 1
ATOM 3554 C C . THR C 1 39 ? 68.491 23.823 27.856 1.00 42.75 36 THR C C 1
ATOM 3555 O O . THR C 1 39 ? 67.282 23.624 27.984 1.00 44.19 36 THR C O 1
ATOM 3559 N N . ALA C 1 40 ? 69.105 23.834 26.673 1.00 34.15 37 ALA C N 1
ATOM 3560 C CA . ALA C 1 40 ? 68.361 23.652 25.427 1.00 32.86 37 ALA C CA 1
ATOM 3561 C C . ALA C 1 40 ? 67.612 22.322 25.429 1.00 32.29 37 ALA C C 1
ATOM 3562 O O . ALA C 1 40 ? 68.058 21.356 26.038 1.00 30.55 37 ALA C O 1
ATOM 3564 N N . SER C 1 41 ? 66.474 22.281 24.742 1.00 29.46 38 SER C N 1
ATOM 3565 C CA . SER C 1 41 ? 65.661 21.073 24.672 1.00 25.49 38 SER C CA 1
ATOM 3566 C C . SER C 1 41 ? 65.605 20.569 23.237 1.00 22.10 38 SER C C 1
ATOM 3567 O O . SER C 1 41 ? 65.843 21.328 22.298 1.00 19.67 38 SER C O 1
ATOM 3570 N N . VAL C 1 42 ? 65.310 19.284 23.058 1.00 13.90 39 VAL C N 1
ATOM 3571 C CA . VAL C 1 42 ? 65.270 18.725 21.712 1.00 12.94 39 VAL C CA 1
ATOM 3572 C C . VAL C 1 42 ? 64.185 19.397 20.879 1.00 17.46 39 VAL C C 1
ATOM 3573 O O . VAL C 1 42 ? 64.408 19.727 19.731 1.00 19.69 39 VAL C O 1
ATOM 3577 N N . GLU C 1 43 ? 63.018 19.604 21.476 1.00 12.03 40 GLU C N 1
ATOM 3578 C CA . GLU C 1 43 ? 61.892 20.188 20.764 1.00 17.05 40 GLU C CA 1
ATOM 3579 C C . GLU C 1 43 ? 61.537 21.549 21.374 1.00 13.64 40 GLU C C 1
ATOM 3580 O O . GLU C 1 43 ? 61.804 21.796 22.541 1.00 11.88 40 GLU C O 1
ATOM 3586 N N . PRO C 1 44 ? 60.955 22.433 20.568 1.00 16.92 41 PRO C N 1
ATOM 3587 C CA . PRO C 1 44 ? 60.645 23.776 21.060 1.00 18.49 41 PRO C CA 1
ATOM 3588 C C . PRO C 1 44 ? 59.789 23.766 22.315 1.00 16.08 41 PRO C C 1
ATOM 3589 O O . PRO C 1 44 ? 58.831 22.996 22.436 1.00 13.56 41 PRO C O 1
ATOM 3593 N N . VAL C 1 45 ? 60.183 24.611 23.261 1.00 14.14 42 VAL C N 1
ATOM 3594 C CA . VAL C 1 45 ? 59.396 24.873 24.458 1.00 15.27 42 VAL C CA 1
ATOM 3595 C C . VAL C 1 45 ? 58.284 25.859 24.095 1.00 15.91 42 VAL C C 1
ATOM 3596 O O . VAL C 1 45 ? 58.564 26.973 23.654 1.00 17.94 42 VAL C O 1
ATOM 3600 N N . LEU C 1 46 ? 57.031 25.459 24.307 1.00 10.71 43 LEU C N 1
ATOM 3601 C CA . LEU C 1 46 ? 55.876 26.239 23.858 1.00 10.24 43 LEU C CA 1
ATOM 3602 C C . LEU C 1 46 ? 54.955 26.643 25.006 1.00 13.64 43 LEU C C 1
ATOM 3603 O O . LEU C 1 46 ? 54.685 25.855 25.923 1.00 14.12 43 LEU C O 1
ATOM 3608 N N . PHE C 1 47 ? 54.468 27.873 24.953 1.00 10.95 44 PHE C N 1
ATOM 3609 C CA . PHE C 1 47 ? 53.381 28.271 25.829 1.00 9.57 44 PHE C CA 1
ATOM 3610 C C . PHE C 1 47 ? 52.450 29.199 25.075 1.00 10.30 44 PHE C C 1
ATOM 3611 O O . PHE C 1 47 ? 52.713 29.562 23.933 1.00 14.21 44 PHE C O 1
ATOM 3619 N N . ILE C 1 48 ? 51.367 29.605 25.714 1.00 8.68 45 ILE C N 1
ATOM 3620 C CA . ILE C 1 48 ? 50.367 30.383 25.016 1.00 11.36 45 ILE C CA 1
ATOM 3621 C C . ILE C 1 48 ? 49.864 31.525 25.888 1.00 14.60 45 ILE C C 1
ATOM 3622 O O . ILE C 1 48 ? 49.693 31.354 27.098 1.00 14.95 45 ILE C O 1
ATOM 3627 N N . LYS C 1 49 ? 49.588 32.668 25.269 1.00 12.33 46 LYS C N 1
ATOM 3628 C CA . LYS C 1 49 ? 48.935 33.755 25.972 1.00 12.80 46 LYS C CA 1
ATOM 3629 C C . LYS C 1 49 ? 47.559 33.974 25.349 1.00 18.92 46 LYS C C 1
ATOM 3630 O O . LYS C 1 49 ? 47.377 33.835 24.135 1.00 18.86 46 LYS C O 1
ATOM 3636 N N . PRO C 1 50 ? 46.577 34.326 26.187 1.00 18.86 47 PRO C N 1
ATOM 3637 C CA . PRO C 1 50 ? 45.229 34.448 25.643 1.00 17.58 47 PRO C CA 1
ATOM 3638 C C . PRO C 1 50 ? 45.008 35.866 25.143 1.00 16.87 47 PRO C C 1
ATOM 3639 O O . PRO C 1 50 ? 45.882 36.715 25.319 1.00 9.99 47 PRO C O 1
ATOM 3643 N N . GLU C 1 51 ? 43.845 36.110 24.552 1.00 14.83 48 GLU C N 1
ATOM 3644 C CA . GLU C 1 51 ? 43.495 37.412 23.988 1.00 13.34 48 GLU C CA 1
ATOM 3645 C C . GLU C 1 51 ? 43.625 38.551 25.014 1.00 11.11 48 GLU C C 1
ATOM 3646 O O . GLU C 1 51 ? 43.958 39.677 24.658 1.00 15.17 48 GLU C O 1
ATOM 3652 N N . THR C 1 52 ? 43.360 38.246 26.278 1.00 10.53 49 THR C N 1
ATOM 3653 C CA . THR C 1 52 ? 43.410 39.250 27.355 1.00 14.21 49 THR C CA 1
ATOM 3654 C C . THR C 1 52 ? 44.826 39.720 27.649 1.00 14.51 49 THR C C 1
ATOM 3655 O O . THR C 1 52 ? 45.024 40.664 28.410 1.00 12.84 49 THR C O 1
ATOM 3659 N N . ALA C 1 53 ? 45.818 39.040 27.079 1.00 10.76 50 ALA C N 1
ATOM 3660 C CA . ALA C 1 53 ? 47.215 39.468 27.215 1.00 7.81 50 ALA C CA 1
ATOM 3661 C C . ALA C 1 53 ? 47.559 40.607 26.234 1.00 13.71 50 ALA C C 1
ATOM 3662 O O . ALA C 1 53 ? 48.456 41.412 26.485 1.00 11.26 50 ALA C O 1
ATOM 3664 N N . LEU C 1 54 ? 46.846 40.655 25.115 1.00 12.31 51 LEU C N 1
ATOM 3665 C CA . LEU C 1 54 ? 47.191 41.542 24.004 1.00 16.26 51 LEU C CA 1
ATOM 3666 C C . LEU C 1 54 ? 46.805 42.980 24.263 1.00 18.29 51 LEU C C 1
ATOM 3667 O O . LEU C 1 54 ? 45.716 43.266 24.756 1.00 19.94 51 LEU C O 1
ATOM 3672 N N . CYS C 1 55 ? 47.703 43.880 23.888 1.00 13.06 52 CYS C N 1
ATOM 3673 C CA . CYS C 1 55 ? 47.405 45.300 23.900 1.00 12.04 52 CYS C CA 1
ATOM 3674 C C . CYS C 1 55 ? 48.298 46.046 22.895 1.00 16.92 52 CYS C C 1
ATOM 3675 O O . CYS C 1 55 ? 49.321 45.537 22.435 1.00 17.89 52 CYS C O 1
ATOM 3678 N N . ASP C 1 56 ? 47.891 47.259 22.559 1.00 14.26 53 ASP C N 1
ATOM 3679 C CA . ASP C 1 56 ? 48.592 48.071 21.575 1.00 14.99 53 ASP C CA 1
ATOM 3680 C C . ASP C 1 56 ? 49.823 48.687 22.251 1.00 15.02 53 ASP C C 1
ATOM 3681 O O . ASP C 1 56 ? 49.710 49.486 23.172 1.00 19.76 53 ASP C O 1
ATOM 3686 N N . ILE C 1 57 ? 51.006 48.343 21.759 1.00 14.81 54 ILE C N 1
ATOM 3687 C CA . ILE C 1 57 ? 52.241 48.807 22.374 1.00 12.05 54 ILE C CA 1
ATOM 3688 C C . ILE C 1 57 ? 52.417 50.322 22.226 1.00 19.07 54 ILE C C 1
ATOM 3689 O O . ILE C 1 57 ? 53.218 50.923 22.932 1.00 19.70 54 ILE C O 1
ATOM 3694 N N . ARG C 1 58 ? 51.661 50.942 21.321 1.00 15.79 55 ARG C N 1
ATOM 3695 C CA A ARG C 1 58 ? 51.806 52.377 21.106 0.44 20.57 55 ARG C CA 1
ATOM 3696 C CA B ARG C 1 58 ? 51.764 52.384 21.088 0.56 20.48 55 ARG C CA 1
ATOM 3697 C C . ARG C 1 58 ? 51.190 53.186 22.245 1.00 22.99 55 ARG C C 1
ATOM 3698 O O . ARG C 1 58 ? 51.518 54.357 22.429 1.00 26.00 55 ARG C O 1
ATOM 3713 N N . GLN C 1 59 ? 50.299 52.560 22.998 1.00 23.48 56 GLN C N 1
ATOM 3714 C CA . GLN C 1 59 ? 49.701 53.194 24.161 1.00 21.17 56 GLN C CA 1
ATOM 3715 C C . GLN C 1 59 ? 50.565 52.909 25.381 1.00 22.05 56 GLN C C 1
ATOM 3716 O O . GLN C 1 59 ? 51.288 51.911 25.397 1.00 24.03 56 GLN C O 1
ATOM 3722 N N . PRO C 1 60 ? 50.497 53.780 26.410 1.00 17.87 57 PRO C N 1
ATOM 3723 C CA . PRO C 1 60 ? 51.266 53.526 27.631 1.00 14.95 57 PRO C CA 1
ATOM 3724 C C . PRO C 1 60 ? 50.972 52.114 28.136 1.00 19.68 57 PRO C C 1
ATOM 3725 O O . PRO C 1 60 ? 49.831 51.666 28.107 1.00 26.35 57 PRO C O 1
ATOM 3729 N N . VAL C 1 61 ? 52.009 51.426 28.586 1.00 22.61 58 VAL C N 1
ATOM 3730 C CA . VAL C 1 61 ? 51.919 50.012 28.898 1.00 17.43 58 VAL C CA 1
ATOM 3731 C C . VAL C 1 61 ? 51.737 49.847 30.403 1.00 21.07 58 VAL C C 1
ATOM 3732 O O . VAL C 1 61 ? 52.581 50.267 31.194 1.00 20.42 58 VAL C O 1
ATOM 3736 N N . SER C 1 62 ? 50.619 49.266 30.809 1.00 20.11 59 SER C N 1
ATOM 3737 C CA . SER C 1 62 ? 50.415 49.030 32.235 1.00 27.20 59 SER C CA 1
ATOM 3738 C C . SER C 1 62 ? 51.071 47.717 32.616 1.00 22.74 59 SER C C 1
ATOM 3739 O O . SER C 1 62 ? 51.050 46.756 31.846 1.00 21.81 59 SER C O 1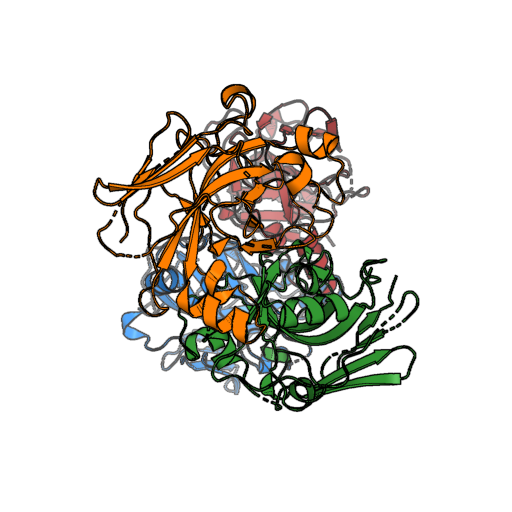
ATOM 3742 N N . ILE C 1 63 ? 51.683 47.682 33.788 1.00 20.61 60 ILE C N 1
ATOM 3743 C CA . ILE C 1 63 ? 52.228 46.431 34.304 1.00 20.82 60 ILE C CA 1
ATOM 3744 C C . ILE C 1 63 ? 51.626 46.148 35.670 1.00 22.20 60 ILE C C 1
ATOM 3745 O O . ILE C 1 63 ? 51.341 47.077 36.433 1.00 22.15 60 ILE C O 1
ATOM 3750 N N . PRO C 1 64 ? 51.438 44.861 35.997 1.00 23.67 61 PRO C N 1
ATOM 3751 C CA . PRO C 1 64 ? 50.817 44.580 37.288 1.00 27.58 61 PRO C CA 1
ATOM 3752 C C . PRO C 1 64 ? 51.737 45.021 38.398 1.00 30.76 61 PRO C C 1
ATOM 3753 O O . PRO C 1 64 ? 52.958 45.086 38.208 1.00 25.51 61 PRO C O 1
ATOM 3757 N N . LYS C 1 65 ? 51.152 45.298 39.553 1.00 33.81 62 LYS C N 1
ATOM 3758 C CA . LYS C 1 65 ? 51.925 45.651 40.722 1.00 35.41 62 LYS C CA 1
ATOM 3759 C C . LYS C 1 65 ? 51.745 44.531 41.743 1.00 33.37 62 LYS C C 1
ATOM 3760 O O . LYS C 1 65 ? 50.770 43.773 41.696 1.00 34.34 62 LYS C O 1
ATOM 3762 N N . ASP C 1 66 ? 52.716 44.415 42.634 1.00 29.00 63 ASP C N 1
ATOM 3763 C CA . ASP C 1 66 ? 52.685 43.461 43.729 1.00 20.29 63 ASP C CA 1
ATOM 3764 C C . ASP C 1 66 ? 52.706 42.003 43.290 1.00 21.56 63 ASP C C 1
ATOM 3765 O O . ASP C 1 66 ? 52.344 41.122 44.062 1.00 24.58 63 ASP C O 1
ATOM 3770 N N . PHE C 1 67 ? 53.148 41.741 42.067 1.00 18.09 64 PHE C N 1
ATOM 3771 C CA . PHE C 1 67 ? 53.536 40.392 41.690 1.00 22.00 64 PHE C CA 1
ATOM 3772 C C . PHE C 1 67 ? 55.053 40.189 41.692 1.00 21.98 64 PHE C C 1
ATOM 3773 O O . PHE C 1 67 ? 55.540 39.097 41.429 1.00 31.97 64 PHE C O 1
ATOM 3781 N N . GLY C 1 68 ? 55.800 41.246 41.971 1.00 25.15 65 GLY C N 1
ATOM 3782 C CA . GLY C 1 68 ? 57.244 41.183 41.855 1.00 26.96 65 GLY C CA 1
ATOM 3783 C C . GLY C 1 68 ? 57.725 41.868 40.593 1.00 25.06 65 GLY C C 1
ATOM 3784 O O . GLY C 1 68 ? 56.961 42.548 39.927 1.00 20.89 65 GLY C O 1
ATOM 3785 N N . SER C 1 69 ? 58.999 41.702 40.266 1.00 23.41 66 SER C N 1
ATOM 3786 C CA . SER C 1 69 ? 59.537 42.373 39.093 1.00 30.75 66 SER C CA 1
ATOM 3787 C C . SER C 1 69 ? 58.880 41.857 37.817 1.00 16.90 66 SER C C 1
ATOM 3788 O O . SER C 1 69 ? 58.596 40.665 37.668 1.00 20.37 66 SER C O 1
ATOM 3791 N N . VAL C 1 70 ? 58.605 42.793 36.927 1.00 17.72 67 VAL C N 1
ATOM 3792 C CA . VAL C 1 70 ? 58.090 42.494 35.611 1.00 20.24 67 VAL C CA 1
ATOM 3793 C C . VAL C 1 70 ? 59.224 42.723 34.623 1.00 16.71 67 VAL C C 1
ATOM 3794 O O . VAL C 1 70 ? 59.798 43.801 34.573 1.00 21.03 67 VAL C O 1
ATOM 3798 N N . HIS C 1 71 ? 59.530 41.707 33.830 1.00 13.31 68 HIS C N 1
ATOM 3799 C CA . HIS C 1 71 ? 60.641 41.779 32.907 1.00 17.27 68 HIS C CA 1
ATOM 3800 C C . HIS C 1 71 ? 60.217 41.914 31.441 1.00 16.70 68 HIS C C 1
ATOM 3801 O O . HIS C 1 71 ? 59.215 41.327 30.992 1.00 16.99 68 HIS C O 1
ATOM 3808 N N . HIS C 1 72 ? 60.988 42.700 30.697 1.00 15.79 69 HIS C N 1
ATOM 3809 C CA . HIS C 1 72 ? 60.756 42.860 29.268 1.00 16.40 69 HIS C CA 1
ATOM 3810 C C . HIS C 1 72 ? 61.410 41.707 28.495 1.00 18.75 69 HIS C C 1
ATOM 3811 O O . HIS C 1 72 ? 62.519 41.260 28.827 1.00 15.88 69 HIS C O 1
ATOM 3818 N N . GLU C 1 73 ? 60.691 41.161 27.522 1.00 10.43 70 GLU C N 1
ATOM 3819 C CA . GLU C 1 73 ? 61.331 40.264 26.587 1.00 13.50 70 GLU C CA 1
ATOM 3820 C C . GLU C 1 73 ? 60.879 40.636 25.184 1.00 19.73 70 GLU C C 1
ATOM 3821 O O . GLU C 1 73 ? 59.761 40.325 24.776 1.00 19.48 70 GLU C O 1
ATOM 3827 N N . ILE C 1 74 ? 61.781 41.175 24.391 1.00 18.15 71 ILE C N 1
ATOM 3828 C CA . ILE C 1 74 ? 61.362 41.669 23.093 1.00 14.57 71 ILE C CA 1
ATOM 3829 C C . ILE C 1 74 ? 61.443 40.490 22.143 1.00 12.54 71 ILE C C 1
ATOM 3830 O O . ILE C 1 74 ? 62.342 39.658 22.261 1.00 16.33 71 ILE C O 1
ATOM 3835 N N . GLU C 1 75 ? 60.485 40.387 21.227 1.00 12.41 72 GLU C N 1
ATOM 3836 C CA . GLU C 1 75 ? 60.437 39.235 20.333 1.00 11.66 72 GLU C CA 1
ATOM 3837 C C . GLU C 1 75 ? 59.859 39.632 18.987 1.00 15.17 72 GLU C C 1
ATOM 3838 O O . GLU C 1 75 ? 59.055 40.560 18.900 1.00 11.38 72 GLU C O 1
ATOM 3844 N N . LEU C 1 76 ? 60.252 38.919 17.940 1.00 9.31 73 LEU C N 1
ATOM 3845 C CA . LEU C 1 76 ? 59.610 39.085 16.653 1.00 9.59 73 LEU C CA 1
ATOM 3846 C C . LEU C 1 76 ? 58.251 38.416 16.732 1.00 12.52 73 LEU C C 1
ATOM 3847 O O . LEU C 1 76 ? 58.139 37.264 17.143 1.00 10.58 73 LEU C O 1
ATOM 3852 N N . ALA C 1 77 ? 57.211 39.131 16.330 1.00 11.05 74 ALA C N 1
ATOM 3853 C CA . ALA C 1 77 ? 55.875 38.558 16.317 1.00 9.60 74 ALA C CA 1
ATOM 3854 C C . ALA C 1 77 ? 55.488 38.269 14.879 1.00 15.43 74 ALA C C 1
ATOM 3855 O O . ALA C 1 77 ? 55.821 39.047 13.989 1.00 11.21 74 ALA C O 1
ATOM 3857 N N . VAL C 1 78 ? 54.767 37.164 14.677 1.00 14.24 75 VAL C N 1
ATOM 3858 C CA . VAL C 1 78 ? 54.311 36.727 13.359 1.00 14.88 75 VAL C CA 1
ATOM 3859 C C . VAL C 1 78 ? 52.785 36.588 13.313 1.00 11.13 75 VAL C C 1
ATOM 3860 O O . VAL C 1 78 ? 52.195 35.846 14.084 1.00 16.54 75 VAL C O 1
ATOM 3864 N N . LEU C 1 79 ? 52.158 37.289 12.381 1.00 9.47 76 LEU C N 1
ATOM 3865 C CA . LEU C 1 79 ? 50.712 37.230 12.212 1.00 9.99 76 LEU C CA 1
ATOM 3866 C C . LEU C 1 79 ? 50.337 36.108 11.262 1.00 16.59 76 LEU C C 1
ATOM 3867 O O . LEU C 1 79 ? 50.822 36.088 10.131 1.00 12.22 76 LEU C O 1
ATOM 3872 N N . ILE C 1 80 ? 49.477 35.189 11.706 1.00 12.20 77 ILE C N 1
ATOM 3873 C CA . ILE C 1 80 ? 49.043 34.094 10.841 1.00 14.50 77 ILE C CA 1
ATOM 3874 C C . ILE C 1 80 ? 47.798 34.521 10.065 1.00 16.20 77 ILE C C 1
ATOM 3875 O O . ILE C 1 80 ? 46.810 34.941 10.655 1.00 13.88 77 ILE C O 1
ATOM 3880 N N . GLY C 1 81 ? 47.837 34.394 8.747 1.00 13.99 78 GLY C N 1
ATOM 3881 C CA . GLY C 1 81 ? 46.735 34.840 7.908 1.00 18.69 78 GLY C CA 1
ATOM 3882 C C . GLY C 1 81 ? 45.815 33.768 7.332 1.00 23.46 78 GLY C C 1
ATOM 3883 O O . GLY C 1 81 ? 44.812 34.087 6.703 1.00 23.66 78 GLY C O 1
ATOM 3884 N N . THR C 1 82 ? 46.175 32.501 7.517 1.00 23.95 79 THR C N 1
ATOM 3885 C CA . THR C 1 82 ? 45.377 31.371 7.036 1.00 22.56 79 THR C CA 1
ATOM 3886 C C . THR C 1 82 ? 45.472 30.268 8.085 1.00 16.43 79 THR C C 1
ATOM 3887 O O . THR C 1 82 ? 46.538 30.058 8.656 1.00 22.89 79 THR C O 1
ATOM 3891 N N . PRO C 1 83 ? 44.379 29.534 8.321 1.00 15.63 80 PRO C N 1
ATOM 3892 C CA . PRO C 1 83 ? 44.437 28.537 9.399 1.00 16.81 80 PRO C CA 1
ATOM 3893 C C . PRO C 1 83 ? 45.512 27.475 9.144 1.00 20.89 80 PRO C C 1
ATOM 3894 O O . PRO C 1 83 ? 45.770 27.100 8.007 1.00 20.44 80 PRO C O 1
ATOM 3898 N N . LEU C 1 84 ? 46.152 27.012 10.205 1.00 23.88 81 LEU C N 1
ATOM 3899 C CA . LEU C 1 84 ? 47.178 25.991 10.074 1.00 17.19 81 LEU C CA 1
ATOM 3900 C C . LEU C 1 84 ? 47.003 24.901 11.116 1.00 15.16 81 LEU C C 1
ATOM 3901 O O . LEU C 1 84 ? 47.043 25.159 12.319 1.00 14.62 81 LEU C O 1
ATOM 3906 N N . LYS C 1 85 ? 46.831 23.679 10.641 1.00 11.95 82 LYS C N 1
ATOM 3907 C CA . LYS C 1 85 ? 46.787 22.535 11.524 1.00 17.57 82 LYS C CA 1
ATOM 3908 C C . LYS C 1 85 ? 47.616 21.420 10.889 1.00 15.66 82 LYS C C 1
ATOM 3909 O O . LYS C 1 85 ? 47.380 21.058 9.745 1.00 15.81 82 LYS C O 1
ATOM 3915 N N . GLN C 1 86 ? 48.600 20.915 11.627 1.00 13.63 83 GLN C N 1
ATOM 3916 C CA . GLN C 1 86 ? 49.490 19.867 11.134 1.00 15.67 83 GLN C CA 1
ATOM 3917 C C . GLN C 1 86 ? 50.064 20.267 9.788 1.00 14.76 83 GLN C C 1
ATOM 3918 O O . GLN C 1 86 ? 50.167 19.446 8.882 1.00 13.97 83 GLN C O 1
ATOM 3924 N N . ALA C 1 87 ? 50.458 21.536 9.691 1.00 12.94 84 ALA C N 1
ATOM 3925 C CA . ALA C 1 87 ? 50.866 22.161 8.438 1.00 17.12 84 ALA C CA 1
ATOM 3926 C C . ALA C 1 87 ? 52.295 21.837 8.048 1.00 16.38 84 ALA C C 1
ATOM 3927 O O . ALA C 1 87 ? 53.179 21.861 8.894 1.00 14.63 84 ALA C O 1
ATOM 3929 N N . SER C 1 88 ? 52.524 21.601 6.754 1.00 16.08 85 SER C N 1
ATOM 3930 C CA . SER C 1 88 ? 53.880 21.460 6.196 1.00 16.25 85 SER C CA 1
ATOM 3931 C C . SER C 1 88 ? 54.642 22.782 6.258 1.00 19.76 85 SER C C 1
ATOM 3932 O O . SER C 1 88 ? 54.037 23.831 6.445 1.00 15.68 85 SER C O 1
ATOM 3935 N N . GLU C 1 89 ? 55.971 22.736 6.146 1.00 17.22 86 GLU C N 1
ATOM 3936 C CA . GLU C 1 89 ? 56.742 23.973 6.099 1.00 15.06 86 GLU C CA 1
ATOM 3937 C C . GLU C 1 89 ? 56.271 24.872 4.952 1.00 19.20 86 GLU C C 1
ATOM 3938 O O . GLU C 1 89 ? 56.105 26.071 5.133 1.00 13.10 86 GLU C O 1
ATOM 3944 N N . ASP C 1 90 ? 56.010 24.287 3.787 1.00 19.36 87 ASP C N 1
ATOM 3945 C CA . ASP C 1 90 ? 55.531 25.067 2.650 1.00 23.25 87 ASP C CA 1
ATOM 3946 C C . ASP C 1 90 ? 54.191 25.750 2.941 1.00 20.74 87 ASP C C 1
ATOM 3947 O O . ASP C 1 90 ? 53.998 26.914 2.606 1.00 19.75 87 ASP C O 1
ATOM 3952 N N . ARG C 1 91 ? 53.258 25.032 3.557 1.00 20.53 88 ARG C N 1
ATOM 3953 C CA . ARG C 1 91 ? 51.964 25.631 3.855 1.00 26.53 88 ARG C CA 1
ATOM 3954 C C . ARG C 1 91 ? 52.114 26.801 4.830 1.00 24.98 88 ARG C C 1
ATOM 3955 O O . ARG C 1 91 ? 51.490 27.849 4.659 1.00 18.84 88 ARG C O 1
ATOM 3963 N N . VAL C 1 92 ? 52.944 26.611 5.852 1.00 19.03 89 VAL C N 1
ATOM 3964 C CA . VAL C 1 92 ? 53.257 27.681 6.797 1.00 15.63 89 VAL C CA 1
ATOM 3965 C C . VAL C 1 92 ? 53.774 28.927 6.081 1.00 20.43 89 VAL C C 1
ATOM 3966 O O . VAL C 1 92 ? 53.286 30.035 6.316 1.00 24.21 89 VAL C O 1
ATOM 3970 N N . ALA C 1 93 ? 54.769 28.752 5.215 1.00 18.80 90 ALA C N 1
ATOM 3971 C CA . ALA C 1 93 ? 55.320 29.887 4.463 1.00 20.46 90 ALA C CA 1
ATOM 3972 C C . ALA C 1 93 ? 54.229 30.724 3.778 1.00 20.46 90 ALA C C 1
ATOM 3973 O O . ALA C 1 93 ? 54.260 31.948 3.818 1.00 24.54 90 ALA C O 1
ATOM 3975 N N . ARG C 1 94 ? 53.264 30.051 3.161 1.00 19.38 91 ARG C N 1
ATOM 3976 C CA . ARG C 1 94 ? 52.176 30.713 2.444 1.00 25.04 91 ARG C CA 1
ATOM 3977 C C . ARG C 1 94 ? 51.119 31.348 3.356 1.00 22.59 91 ARG C C 1
ATOM 3978 O O . ARG C 1 94 ? 50.307 32.153 2.895 1.00 23.70 91 ARG C O 1
ATOM 3986 N N . ALA C 1 95 ? 51.092 30.946 4.624 1.00 12.94 92 ALA C N 1
ATOM 3987 C CA . ALA C 1 95 ? 50.088 31.441 5.559 1.00 17.75 92 ALA C CA 1
ATOM 3988 C C . ALA C 1 95 ? 50.465 32.745 6.300 1.00 15.16 92 ALA C C 1
ATOM 3989 O O . ALA C 1 95 ? 49.607 33.399 6.861 1.00 16.12 92 ALA C O 1
ATOM 3991 N N . ILE C 1 96 ? 51.734 33.137 6.268 1.00 17.41 93 ILE C N 1
ATOM 3992 C CA . ILE C 1 96 ? 52.185 34.244 7.108 1.00 12.11 93 ILE C CA 1
ATOM 3993 C C . ILE C 1 96 ? 51.753 35.560 6.484 1.00 20.43 93 ILE C C 1
ATOM 3994 O O . ILE C 1 96 ? 52.060 35.830 5.329 1.00 23.67 93 ILE C O 1
ATOM 3999 N N . ALA C 1 97 ? 50.948 36.323 7.225 1.00 21.35 94 ALA C N 1
ATOM 4000 C CA . ALA C 1 97 ? 50.436 37.612 6.749 1.00 19.28 94 ALA C CA 1
ATOM 4001 C C . ALA C 1 97 ? 51.296 38.852 7.039 1.00 24.62 94 ALA C C 1
ATOM 4002 O O . ALA C 1 97 ? 51.149 39.873 6.364 1.00 23.86 94 ALA C O 1
ATOM 4004 N N . GLY C 1 98 ? 52.218 38.764 7.993 1.00 14.88 95 GLY C N 1
ATOM 4005 C CA . GLY C 1 98 ? 52.952 39.950 8.389 1.00 15.48 95 GLY C CA 1
ATOM 4006 C C . GLY C 1 98 ? 53.781 39.786 9.642 1.00 17.75 95 GLY C C 1
ATOM 4007 O O . GLY C 1 98 ? 53.676 38.785 10.353 1.00 11.06 95 GLY C O 1
ATOM 4008 N N . TYR C 1 99 ? 54.617 40.782 9.902 1.00 6.63 96 TYR C N 1
ATOM 4009 C CA . TYR C 1 99 ? 55.556 40.724 11.001 1.00 8.81 96 TYR C CA 1
ATOM 4010 C C . TYR C 1 99 ? 55.472 41.950 11.889 1.00 17.49 96 TYR C C 1
ATOM 4011 O O . TYR C 1 99 ? 55.212 43.067 11.426 1.00 17.91 96 TYR C O 1
ATOM 4020 N N . GLY C 1 100 ? 55.766 41.747 13.163 1.00 9.18 97 GLY C N 1
ATOM 4021 C CA . GLY C 1 100 ? 55.683 42.824 14.128 1.00 12.46 97 GLY C CA 1
ATOM 4022 C C . GLY C 1 100 ? 56.633 42.568 15.272 1.00 12.69 97 GLY C C 1
ATOM 4023 O O . GLY C 1 100 ? 57.464 41.649 15.234 1.00 10.68 97 GLY C O 1
ATOM 4024 N N . VAL C 1 101 ? 56.547 43.416 16.283 1.00 13.69 98 VAL C N 1
ATOM 4025 C CA . VAL C 1 101 ? 57.421 43.278 17.428 1.00 13.07 98 VAL C CA 1
ATOM 4026 C C . VAL C 1 101 ? 56.565 43.333 18.689 1.00 9.26 98 VAL C C 1
ATOM 4027 O O . VAL C 1 101 ? 55.598 44.080 18.754 1.00 16.89 98 VAL C O 1
ATOM 4031 N N . ALA C 1 102 ? 56.883 42.497 19.667 1.00 14.23 99 ALA C N 1
ATOM 4032 C CA . ALA C 1 102 ? 56.122 42.498 20.904 1.00 14.25 99 ALA C CA 1
ATOM 4033 C C . ALA C 1 102 ? 57.048 42.427 22.083 1.00 16.62 99 ALA C C 1
ATOM 4034 O O . ALA C 1 102 ? 58.241 42.125 21.939 1.00 11.51 99 ALA C O 1
ATOM 4036 N N . LEU C 1 103 ? 56.498 42.704 23.257 1.00 11.04 100 LEU C N 1
ATOM 4037 C CA . LEU C 1 103 ? 57.197 42.405 24.495 1.00 13.85 100 LEU C CA 1
ATOM 4038 C C . LEU C 1 103 ? 56.473 41.227 25.143 1.00 18.24 100 LEU C C 1
ATOM 4039 O O . LEU C 1 103 ? 55.271 41.304 25.387 1.00 26.86 100 LEU C O 1
ATOM 4044 N N . ASP C 1 104 ? 57.170 40.134 25.425 1.00 18.83 101 ASP C N 1
ATOM 4045 C CA . ASP C 1 104 ? 56.501 39.067 26.139 1.00 22.18 101 ASP C CA 1
ATOM 4046 C C . ASP C 1 104 ? 56.849 39.414 27.582 1.00 23.20 101 ASP C C 1
ATOM 4047 O O . ASP C 1 104 ? 57.921 39.064 28.085 1.00 23.42 101 ASP C O 1
ATOM 4052 N N . LEU C 1 105 ? 55.881 39.988 28.289 1.00 14.74 102 LEU C N 1
ATOM 4053 C CA . LEU C 1 105 ? 56.154 40.522 29.608 1.00 13.20 102 LEU C CA 1
ATOM 4054 C C . LEU C 1 105 ? 56.062 39.333 30.544 1.00 16.98 102 LEU C C 1
ATOM 4055 O O . LEU C 1 105 ? 55.178 38.489 30.399 1.00 21.98 102 LEU C O 1
ATOM 4060 N N . THR C 1 106 ? 56.977 39.249 31.494 1.00 13.02 103 THR C N 1
ATOM 4061 C CA . THR C 1 106 ? 57.095 38.046 32.302 1.00 12.53 103 THR C CA 1
ATOM 4062 C C . THR C 1 106 ? 57.249 38.384 33.775 1.00 17.21 103 THR C C 1
ATOM 4063 O O . THR C 1 106 ? 58.021 39.277 34.132 1.00 16.74 103 THR C O 1
ATOM 4067 N N . LEU C 1 107 ? 56.554 37.658 34.642 1.00 12.13 104 LEU C N 1
ATOM 4068 C CA . LEU C 1 107 ? 56.786 37.895 36.049 1.00 16.66 104 LEU C CA 1
ATOM 4069 C C . LEU C 1 107 ? 57.886 36.900 36.362 1.00 18.71 104 LEU C C 1
ATOM 4070 O O . LEU C 1 107 ? 57.647 35.703 36.539 1.00 16.73 104 LEU C O 1
ATOM 4075 N N . ARG C 1 108 ? 59.084 37.440 36.536 1.00 12.35 105 ARG C N 1
ATOM 4076 C CA . ARG C 1 108 ? 60.302 36.651 36.420 1.00 27.96 105 ARG C CA 1
ATOM 4077 C C . ARG C 1 108 ? 60.425 35.737 37.625 1.00 19.95 105 ARG C C 1
ATOM 4078 O O . ARG C 1 108 ? 60.700 34.550 37.489 1.00 22.03 105 ARG C O 1
ATOM 4086 N N . GLU C 1 109 ? 60.181 36.300 38.802 1.00 18.12 106 GLU C N 1
ATOM 4087 C CA . GLU C 1 109 ? 60.275 35.534 40.037 1.00 28.74 106 GLU C CA 1
ATOM 4088 C C . GLU C 1 109 ? 59.197 34.467 40.164 1.00 24.96 106 GLU C C 1
ATOM 4089 O O . GLU C 1 109 ? 59.472 33.354 40.615 1.00 20.70 106 GLU C O 1
ATOM 4095 N N . LEU C 1 110 ? 57.973 34.805 39.778 1.00 20.27 107 LEU C N 1
ATOM 4096 C CA . LEU C 1 110 ? 56.920 33.805 39.756 1.00 14.74 107 LEU C CA 1
ATOM 4097 C C . LEU C 1 110 ? 57.308 32.669 38.831 1.00 16.34 107 LEU C C 1
ATOM 4098 O O . LEU C 1 110 ? 57.139 31.502 39.175 1.00 24.66 107 LEU C O 1
ATOM 4103 N N . GLN C 1 111 ? 57.827 33.005 37.654 1.00 15.07 108 GLN C N 1
ATOM 4104 C CA . GLN C 1 111 ? 58.164 31.978 36.675 1.00 15.96 108 GLN C CA 1
ATOM 4105 C C . GLN C 1 111 ? 59.209 31.044 37.244 1.00 18.79 108 GLN C C 1
ATOM 4106 O O . GLN C 1 111 ? 59.134 29.824 37.050 1.00 17.36 108 GLN C O 1
ATOM 4112 N N . ALA C 1 112 ? 60.187 31.627 37.938 1.00 18.03 109 ALA C N 1
ATOM 4113 C CA . ALA C 1 112 ? 61.285 30.866 38.521 1.00 21.81 109 ALA C CA 1
ATOM 4114 C C . ALA C 1 112 ? 60.773 29.871 39.550 1.00 26.17 109 ALA C C 1
ATOM 4115 O O . ALA C 1 112 ? 61.247 28.736 39.615 1.00 24.64 109 ALA C O 1
ATOM 4117 N N . GLY C 1 113 ? 59.797 30.294 40.347 1.00 21.89 110 GLY C N 1
ATOM 4118 C CA . GLY C 1 113 ? 59.173 29.403 41.304 1.00 21.60 110 GLY C CA 1
ATOM 4119 C C . GLY C 1 113 ? 58.436 28.286 40.592 1.00 17.57 110 GLY C C 1
ATOM 4120 O O . GLY C 1 113 ? 58.533 27.126 40.982 1.00 20.29 110 GLY C O 1
ATOM 4121 N N . PHE C 1 114 ? 57.686 28.640 39.553 1.00 14.76 111 PHE C N 1
ATOM 4122 C CA . PHE C 1 114 ? 56.935 27.653 38.776 1.00 16.20 111 PHE C CA 1
ATOM 4123 C C . PHE C 1 114 ? 57.858 26.613 38.159 1.00 16.51 111 PHE C C 1
ATOM 4124 O O . PHE C 1 114 ? 57.549 25.417 38.169 1.00 17.30 111 PHE C O 1
ATOM 4132 N N . LYS C 1 115 ? 58.992 27.068 37.624 1.00 15.69 112 LYS C N 1
ATOM 4133 C CA . LYS C 1 115 ? 59.997 26.174 37.052 1.00 23.31 112 LYS C CA 1
ATOM 4134 C C . LYS C 1 115 ? 60.507 25.178 38.095 1.00 22.31 112 LYS C C 1
ATOM 4135 O O . LYS C 1 115 ? 60.687 23.998 37.808 1.00 23.96 112 LYS C O 1
ATOM 4141 N N . LYS C 1 116 ? 60.761 25.671 39.302 1.00 18.14 113 LYS C N 1
ATOM 4142 C CA . LYS C 1 116 ? 61.304 24.836 40.378 1.00 14.71 113 LYS C CA 1
ATOM 4143 C C . LYS C 1 116 ? 60.264 23.824 40.868 1.00 21.48 113 LYS C C 1
ATOM 4144 O O . LYS C 1 116 ? 60.597 22.671 41.184 1.00 28.60 113 LYS C O 1
ATOM 4150 N N . ALA C 1 117 ? 59.001 24.239 40.912 1.00 18.61 114 ALA C N 1
ATOM 4151 C CA . ALA C 1 117 ? 57.928 23.349 41.375 1.00 23.41 114 ALA C CA 1
ATOM 4152 C C . ALA C 1 117 ? 57.316 22.514 40.242 1.00 21.01 114 ALA C C 1
ATOM 4153 O O . ALA C 1 117 ? 56.401 21.726 40.477 1.00 26.69 114 ALA C O 1
ATOM 4155 N N . GLY C 1 118 ? 57.801 22.699 39.020 1.00 17.85 115 GLY C N 1
ATOM 4156 C CA . GLY C 1 118 ? 57.232 22.009 37.867 1.00 14.81 115 GLY C CA 1
ATOM 4157 C C . GLY C 1 118 ? 55.759 22.345 37.680 1.00 20.51 115 GLY C C 1
ATOM 4158 O O . GLY C 1 118 ? 54.948 21.481 37.386 1.00 25.04 115 GLY C O 1
ATOM 4159 N N . GLN C 1 119 ? 55.397 23.603 37.891 1.00 16.84 116 GLN C N 1
ATOM 4160 C CA . GLN C 1 119 ? 54.015 24.005 37.705 1.00 13.72 116 GLN C CA 1
ATOM 4161 C C . GLN C 1 119 ? 53.834 24.774 36.394 1.00 15.75 116 GLN C C 1
ATOM 4162 O O . GLN C 1 119 ? 54.814 25.110 35.727 1.00 14.56 116 GLN C O 1
ATOM 4168 N N . PRO C 1 120 ? 52.582 25.102 36.044 1.00 10.48 117 PRO C N 1
ATOM 4169 C CA . PRO C 1 120 ? 52.376 25.768 34.752 1.00 13.68 117 PRO C CA 1
ATOM 4170 C C . PRO C 1 120 ? 52.734 27.249 34.806 1.00 14.31 117 PRO C C 1
ATOM 4171 O O . PRO C 1 120 ? 52.671 27.850 35.874 1.00 17.52 117 PRO C O 1
ATOM 4175 N N . TRP C 1 121 ? 53.086 27.824 33.662 1.00 7.90 118 TRP C N 1
ATOM 4176 C CA . TRP C 1 121 ? 53.603 29.194 33.611 1.00 15.06 118 TRP C CA 1
ATOM 4177 C C . TRP C 1 121 ? 52.564 30.308 33.487 1.00 14.18 118 TRP C C 1
ATOM 4178 O O . TRP C 1 121 ? 52.916 31.501 33.536 1.00 10.49 118 TRP C O 1
ATOM 4189 N N . GLU C 1 122 ? 51.299 29.940 33.321 1.00 8.01 119 GLU C N 1
ATOM 4190 C CA . GLU C 1 122 ? 50.281 30.917 32.931 1.00 14.11 119 GLU C CA 1
ATOM 4191 C C . GLU C 1 122 ? 50.238 32.166 33.811 1.00 18.30 119 GLU C C 1
ATOM 4192 O O . GLU C 1 122 ? 50.117 33.276 33.294 1.00 17.73 119 GLU C O 1
ATOM 4198 N N . LYS C 1 123 ? 50.328 31.998 35.126 1.00 16.69 120 LYS C N 1
ATOM 4199 C CA . LYS C 1 123 ? 50.265 33.157 36.021 1.00 14.39 120 LYS C CA 1
ATOM 4200 C C . LYS C 1 123 ? 51.372 34.156 35.717 1.00 17.12 120 LYS C C 1
ATOM 4201 O O . LYS C 1 123 ? 51.178 35.369 35.822 1.00 17.22 120 LYS C O 1
ATOM 4207 N N . ALA C 1 124 ? 52.543 33.635 35.384 1.00 13.55 121 ALA C N 1
ATOM 4208 C CA . ALA C 1 124 ? 53.691 34.460 35.017 1.00 15.41 121 ALA C CA 1
ATOM 4209 C C . ALA C 1 124 ? 53.707 34.957 33.572 1.00 19.38 121 ALA C C 1
ATOM 4210 O O . ALA C 1 124 ? 54.293 35.988 33.295 1.00 19.68 121 ALA C O 1
ATOM 4212 N N . LYS C 1 125 ? 53.258 34.144 32.625 1.00 15.08 122 LYS C N 1
ATOM 4213 C CA . LYS C 1 125 ? 53.243 34.600 31.231 1.00 23.21 122 LYS C CA 1
ATOM 4214 C C . LYS C 1 125 ? 51.927 35.078 30.610 1.00 18.64 122 LYS C C 1
ATOM 4215 O O . LYS C 1 125 ? 51.926 35.712 29.553 1.00 21.75 122 LYS C O 1
ATOM 4221 N N . ALA C 1 126 ? 50.817 34.703 31.236 1.00 15.03 123 ALA C N 1
ATOM 4222 C CA . ALA C 1 126 ? 49.486 34.864 30.638 1.00 13.85 123 ALA C CA 1
ATOM 4223 C C . ALA C 1 126 ? 48.613 35.986 31.164 1.00 18.82 123 ALA C C 1
ATOM 4224 O O . ALA C 1 126 ? 47.448 36.114 30.775 1.00 20.75 123 ALA C O 1
ATOM 4226 N N . PHE C 1 127 ? 49.152 36.749 32.102 1.00 14.44 124 PHE C N 1
ATOM 4227 C CA . PHE C 1 127 ? 48.364 37.749 32.814 1.00 16.51 124 PHE C CA 1
ATOM 4228 C C . PHE C 1 127 ? 47.929 38.891 31.889 1.00 19.70 124 PHE C C 1
ATOM 4229 O O . PHE C 1 127 ? 48.521 39.101 30.826 1.00 11.76 124 PHE C O 1
ATOM 4237 N N . ASP C 1 128 ? 46.885 39.609 32.297 1.00 18.89 125 ASP C N 1
ATOM 4238 C CA . ASP C 1 128 ? 46.288 40.646 31.464 1.00 21.78 125 ASP C CA 1
ATOM 4239 C C . ASP C 1 128 ? 47.361 41.610 31.005 1.00 21.43 125 ASP C C 1
ATOM 4240 O O . ASP C 1 128 ? 48.213 42.023 31.798 1.00 20.83 125 ASP C O 1
ATOM 4245 N N . GLY C 1 129 ? 47.329 41.960 29.723 1.00 19.98 126 GLY C N 1
ATOM 4246 C CA . GLY C 1 129 ? 48.283 42.899 29.158 1.00 15.45 126 GLY C CA 1
ATOM 4247 C C . GLY C 1 129 ? 49.726 42.409 29.046 1.00 18.11 126 GLY C C 1
ATOM 4248 O O . GLY C 1 129 ? 50.617 43.210 28.811 1.00 14.54 126 GLY C O 1
ATOM 4249 N N . SER C 1 130 ? 49.964 41.103 29.173 1.00 13.87 127 SER C N 1
ATOM 4250 C CA . SER C 1 130 ? 51.336 40.574 29.120 1.00 15.56 127 SER C CA 1
ATOM 4251 C C . SER C 1 130 ? 51.972 40.582 27.719 1.00 16.63 127 SER C C 1
ATOM 4252 O O . SER C 1 130 ? 53.139 40.213 27.546 1.00 17.04 127 SER C O 1
ATOM 4255 N N . CYS C 1 131 ? 51.201 40.967 26.715 1.00 14.26 128 CYS C N 1
ATOM 4256 C CA . CYS C 1 131 ? 51.726 40.982 25.350 1.00 14.05 128 CYS C CA 1
ATOM 4257 C C . CYS C 1 131 ? 51.423 42.277 24.611 1.00 14.80 128 CYS C C 1
ATOM 4258 O O . CYS C 1 131 ? 50.629 42.289 23.660 1.00 13.47 128 CYS C O 1
ATOM 4261 N N . PRO C 1 132 ? 52.040 43.377 25.046 1.00 11.96 129 PRO C N 1
ATOM 4262 C CA . PRO C 1 132 ? 51.965 44.583 24.220 1.00 9.63 129 PRO C CA 1
ATOM 4263 C C . PRO C 1 132 ? 52.643 44.320 22.895 1.00 11.94 129 PRO C C 1
ATOM 4264 O O . PRO C 1 132 ? 53.728 43.737 22.838 1.00 16.76 129 PRO C O 1
ATOM 4268 N N . ILE C 1 133 ? 52.001 44.732 21.818 1.00 13.81 130 ILE C N 1
ATOM 4269 C CA . ILE C 1 133 ? 52.485 44.370 20.503 1.00 10.69 130 ILE C CA 1
ATOM 4270 C C . ILE C 1 133 ? 52.278 45.510 19.514 1.00 16.85 130 ILE C C 1
ATOM 4271 O O . ILE C 1 133 ? 51.372 46.322 19.668 1.00 13.69 130 ILE C O 1
ATOM 4276 N N . SER C 1 134 ? 53.150 45.570 18.513 1.00 11.61 131 SER C N 1
ATOM 4277 C CA . SER C 1 134 ? 53.106 46.605 17.499 1.00 13.11 131 SER C CA 1
ATOM 4278 C C . SER C 1 134 ? 52.090 46.220 16.438 1.00 17.66 131 SER C C 1
ATOM 4279 O O . SER C 1 134 ? 51.502 45.132 16.480 1.00 13.11 131 SER C O 1
ATOM 4282 N N . GLY C 1 135 ? 51.917 47.104 15.463 1.00 12.38 132 GLY C N 1
ATOM 4283 C CA . GLY C 1 135 ? 51.145 46.782 14.285 1.00 12.32 132 GLY C CA 1
ATOM 4284 C C . GLY C 1 135 ? 52.045 45.951 13.392 1.00 16.18 132 GLY C C 1
ATOM 4285 O O . GLY C 1 135 ? 53.246 45.823 13.653 1.00 8.82 132 GLY C O 1
ATOM 4286 N N . PHE C 1 136 ? 51.476 45.420 12.315 1.00 14.15 133 PHE C N 1
ATOM 4287 C CA . PHE C 1 136 ? 52.196 44.495 11.459 1.00 12.33 133 PHE C CA 1
ATOM 4288 C C . PHE C 1 136 ? 52.700 45.091 10.150 1.00 12.76 133 PHE C C 1
ATOM 4289 O O . PHE C 1 136 ? 52.037 45.901 9.519 1.00 12.52 133 PHE C O 1
ATOM 4297 N N . ILE C 1 137 ? 53.909 44.691 9.781 1.00 17.98 134 ILE C N 1
ATOM 4298 C CA . ILE C 1 137 ? 54.515 45.074 8.515 1.00 14.52 134 ILE C CA 1
ATOM 4299 C C . ILE C 1 137 ? 54.226 44.008 7.469 1.00 12.62 134 ILE C C 1
ATOM 4300 O O . ILE C 1 137 ? 54.304 42.833 7.784 1.00 11.32 134 ILE C O 1
ATOM 4305 N N . PRO C 1 138 ? 53.904 44.407 6.222 1.00 14.79 135 PRO C N 1
ATOM 4306 C CA . PRO C 1 138 ? 53.611 43.402 5.185 1.00 16.66 135 PRO C CA 1
ATOM 4307 C C . PRO C 1 138 ? 54.795 42.488 4.888 1.00 16.64 135 PRO C C 1
ATOM 4308 O O . PRO C 1 138 ? 55.935 42.926 4.936 1.00 12.51 135 PRO C O 1
ATOM 4312 N N . VAL C 1 139 ? 54.516 41.226 4.578 1.00 9.52 136 VAL C N 1
ATOM 4313 C CA . VAL C 1 139 ? 55.551 40.297 4.132 1.00 16.48 136 VAL C CA 1
ATOM 4314 C C . VAL C 1 139 ? 56.383 40.898 3.002 1.00 18.66 136 VAL C C 1
ATOM 4315 O O . VAL C 1 139 ? 57.614 40.828 3.016 1.00 19.10 136 VAL C O 1
ATOM 4319 N N . ALA C 1 140 ? 55.703 41.503 2.034 1.00 15.83 137 ALA C N 1
ATOM 4320 C CA . ALA C 1 140 ? 56.360 42.061 0.852 1.00 19.49 137 ALA C CA 1
ATOM 4321 C C . ALA C 1 140 ? 57.313 43.204 1.182 1.00 18.76 137 ALA C C 1
ATOM 4322 O O . ALA C 1 140 ? 58.230 43.488 0.424 1.00 21.25 137 ALA C O 1
ATOM 4324 N N . GLU C 1 141 ? 57.036 43.913 2.267 1.00 18.64 138 GLU C N 1
ATOM 4325 C CA . GLU C 1 141 ? 57.888 45.008 2.694 1.00 20.18 138 GLU C CA 1
ATOM 4326 C C . GLU C 1 141 ? 58.952 44.657 3.753 1.00 24.74 138 GLU C C 1
ATOM 4327 O O . GLU C 1 141 ? 59.885 45.425 3.970 1.00 22.48 138 GLU C O 1
ATOM 4333 N N . PHE C 1 142 ? 58.839 43.489 4.380 1.00 22.06 139 PHE C N 1
ATOM 4334 C CA . PHE C 1 142 ? 59.640 43.214 5.577 1.00 19.89 139 PHE C CA 1
ATOM 4335 C C . PHE C 1 142 ? 61.048 42.697 5.330 1.00 22.56 139 PHE C C 1
ATOM 4336 O O . PHE C 1 142 ? 61.906 42.795 6.203 1.00 24.74 139 PHE C O 1
ATOM 4344 N N . GLY C 1 143 ? 61.291 42.139 4.152 1.00 23.07 140 GLY C N 1
ATOM 4345 C CA . GLY C 1 143 ? 62.589 41.549 3.875 1.00 20.21 140 GLY C CA 1
ATOM 4346 C C . GLY C 1 143 ? 62.679 40.143 4.445 1.00 15.97 140 GLY C C 1
ATOM 4347 O O . GLY C 1 143 ? 61.672 39.521 4.761 1.00 17.56 140 GLY C O 1
ATOM 4348 N N . ASP C 1 144 ? 63.892 39.636 4.586 1.00 20.75 141 ASP C N 1
ATOM 4349 C CA . ASP C 1 144 ? 64.069 38.274 5.054 1.00 13.39 141 ASP C CA 1
ATOM 4350 C C . ASP C 1 144 ? 63.802 38.272 6.564 1.00 16.67 141 ASP C C 1
ATOM 4351 O O . ASP C 1 144 ? 64.528 38.905 7.337 1.00 15.43 141 ASP C O 1
ATOM 4356 N N . ALA C 1 145 ? 62.790 37.513 6.984 1.00 17.25 142 ALA C N 1
ATOM 4357 C CA . ALA C 1 145 ? 62.314 37.563 8.364 1.00 18.12 142 ALA C CA 1
ATOM 4358 C C . ALA C 1 145 ? 63.279 36.883 9.310 1.00 15.66 142 ALA C C 1
ATOM 4359 O O . ALA C 1 145 ? 63.227 37.090 10.524 1.00 17.89 142 ALA C O 1
ATOM 4361 N N . GLN C 1 146 ? 64.161 36.073 8.746 1.00 13.73 143 GLN C N 1
ATOM 4362 C CA . GLN C 1 146 ? 65.152 35.340 9.533 1.00 16.12 143 GLN C CA 1
ATOM 4363 C C . GLN C 1 146 ? 66.453 36.139 9.611 1.00 17.88 143 GLN C C 1
ATOM 4364 O O . GLN C 1 146 ? 67.475 35.647 10.091 1.00 22.33 143 GLN C O 1
ATOM 4370 N N . GLN C 1 147 ? 66.443 37.311 8.986 1.00 15.10 144 GLN C N 1
ATOM 4371 C CA . GLN C 1 147 ? 67.478 38.344 9.116 1.00 16.87 144 GLN C CA 1
ATOM 4372 C C . GLN C 1 147 ? 67.177 39.569 9.999 1.00 21.27 144 GLN C C 1
ATOM 4373 O O . GLN C 1 147 ? 67.899 40.558 9.909 1.00 21.88 144 GLN C O 1
ATOM 4379 N N . ALA C 1 148 ? 66.044 39.576 10.703 1.00 18.55 145 ALA C N 1
ATOM 4380 C CA . ALA C 1 148 ? 65.521 40.805 11.328 1.00 15.29 145 ALA C CA 1
ATOM 4381 C C . ALA C 1 148 ? 66.255 41.262 12.586 1.00 20.78 145 ALA C C 1
ATOM 4382 O O . ALA C 1 148 ? 66.535 40.457 13.473 1.00 18.13 145 ALA C O 1
ATOM 4384 N N . ASP C 1 149 ? 66.536 42.564 12.675 1.00 14.78 146 ASP C N 1
ATOM 4385 C CA . ASP C 1 149 ? 67.136 43.142 13.886 1.00 16.77 146 ASP C CA 1
ATOM 4386 C C . ASP C 1 149 ? 66.084 43.648 14.888 1.00 20.67 146 ASP C C 1
ATOM 4387 O O . ASP C 1 149 ? 65.120 44.318 14.508 1.00 19.77 146 ASP C O 1
ATOM 4392 N N . LEU C 1 150 ? 66.290 43.341 16.163 1.00 18.59 147 LEU C N 1
ATOM 4393 C CA . LEU C 1 150 ? 65.409 43.812 17.235 1.00 19.22 147 LEU C CA 1
ATOM 4394 C C . LEU C 1 150 ? 66.209 44.608 18.238 1.00 18.53 147 LEU C C 1
ATOM 4395 O O . LEU C 1 150 ? 67.305 44.196 18.621 1.00 20.25 147 LEU C O 1
ATOM 4400 N N . SER C 1 151 ? 65.652 45.730 18.687 1.00 18.88 148 SER C N 1
ATOM 4401 C CA . SER C 1 151 ? 66.300 46.553 19.701 1.00 19.50 148 SER C CA 1
ATOM 4402 C C . SER C 1 151 ? 65.266 47.081 20.680 1.00 21.25 148 SER C C 1
ATOM 4403 O O . SER C 1 151 ? 64.184 47.502 20.278 1.00 16.97 148 SER C O 1
ATOM 4406 N N . LEU C 1 152 ? 65.611 47.054 21.959 1.00 19.04 149 LEU C N 1
ATOM 4407 C CA . LEU C 1 152 ? 64.800 47.660 23.008 1.00 16.32 149 LEU C CA 1
ATOM 4408 C C . LEU C 1 152 ? 65.707 48.560 23.823 1.00 20.58 149 LEU C C 1
ATOM 4409 O O . LEU C 1 152 ? 66.703 48.088 24.378 1.00 18.23 149 LEU C O 1
ATOM 4414 N N . THR C 1 153 ? 65.371 49.851 23.869 1.00 22.98 150 THR C N 1
ATOM 4415 C CA . THR C 1 153 ? 66.096 50.833 24.671 1.00 18.56 150 THR C CA 1
ATOM 4416 C C . THR C 1 153 ? 65.171 51.371 25.758 1.00 21.37 150 THR C C 1
ATOM 4417 O O . THR C 1 153 ? 64.025 51.726 25.480 1.00 25.28 150 THR C O 1
ATOM 4421 N N . ILE C 1 154 ? 65.666 51.423 26.993 1.00 16.76 151 ILE C N 1
ATOM 4422 C CA . ILE C 1 154 ? 64.896 51.945 28.116 1.00 20.33 151 ILE C CA 1
ATOM 4423 C C . ILE C 1 154 ? 65.645 53.088 28.787 1.00 26.55 151 ILE C C 1
ATOM 4424 O O . ILE C 1 154 ? 66.769 52.912 29.262 1.00 24.61 151 ILE C O 1
ATOM 4429 N N . ASN C 1 155 ? 65.020 54.257 28.836 1.00 26.67 152 ASN C N 1
ATOM 4430 C CA . ASN C 1 155 ? 65.674 55.438 29.399 1.00 27.58 152 ASN C CA 1
ATOM 4431 C C . ASN C 1 155 ? 67.025 55.730 28.741 1.00 26.07 152 ASN C C 1
ATOM 4432 O O . ASN C 1 155 ? 67.980 56.089 29.419 1.00 25.05 152 ASN C O 1
ATOM 4437 N N . GLY C 1 156 ? 67.097 55.576 27.420 1.00 26.10 153 GLY C N 1
ATOM 4438 C CA . GLY C 1 156 ? 68.316 55.875 26.686 1.00 23.84 153 GLY C CA 1
ATOM 4439 C C . GLY C 1 156 ? 69.395 54.806 26.732 1.00 25.36 153 GLY C C 1
ATOM 4440 O O . GLY C 1 156 ? 70.451 54.960 26.126 1.00 28.86 153 GLY C O 1
ATOM 4441 N N . GLU C 1 157 ? 69.160 53.718 27.453 1.00 20.38 154 GLU C N 1
ATOM 4442 C CA . GLU C 1 157 ? 70.164 52.664 27.490 1.00 24.82 154 GLU C CA 1
ATOM 4443 C C . GLU C 1 157 ? 69.699 51.395 26.766 1.00 26.94 154 GLU C C 1
ATOM 4444 O O . GLU C 1 157 ? 68.602 50.893 27.022 1.00 24.03 154 GLU C O 1
ATOM 4450 N N . ILE C 1 158 ? 70.528 50.886 25.858 1.00 29.26 155 ILE C N 1
ATOM 4451 C CA . ILE C 1 158 ? 70.224 49.626 25.180 1.00 29.92 155 ILE C CA 1
ATOM 4452 C C . ILE C 1 158 ? 70.129 48.498 26.213 1.00 26.89 155 ILE C C 1
ATOM 4453 O O . ILE C 1 158 ? 71.036 48.305 27.027 1.00 24.59 155 ILE C O 1
ATOM 4458 N N . ARG C 1 159 ? 69.014 47.776 26.184 1.00 22.82 156 ARG C N 1
ATOM 4459 C CA . ARG C 1 159 ? 68.738 46.658 27.101 1.00 21.54 156 ARG C CA 1
ATOM 4460 C C . ARG C 1 159 ? 68.842 45.312 26.377 1.00 24.49 156 ARG C C 1
ATOM 4461 O O . ARG C 1 159 ? 69.506 44.381 26.847 1.00 28.91 156 ARG C O 1
ATOM 4469 N N . GLN C 1 160 ? 68.042 45.159 25.329 1.00 21.97 157 GLN C N 1
ATOM 4470 C CA . GLN C 1 160 ? 68.170 44.008 24.438 1.00 15.44 157 GLN C CA 1
ATOM 4471 C C . GLN C 1 160 ? 68.484 44.408 22.998 1.00 18.95 157 GLN C C 1
ATOM 4472 O O . GLN C 1 160 ? 67.959 45.399 22.494 1.00 19.64 157 GLN C O 1
ATOM 4478 N N . GLN C 1 161 ? 69.348 43.621 22.359 1.00 16.65 158 GLN C N 1
ATOM 4479 C CA . GLN C 1 161 ? 69.653 43.711 20.935 1.00 25.13 158 GLN C CA 1
ATOM 4480 C C . GLN C 1 161 ? 69.861 42.304 20.431 1.00 22.62 158 GLN C C 1
ATOM 4481 O O . GLN C 1 161 ? 70.568 41.517 21.067 1.00 25.51 158 GLN C O 1
ATOM 4487 N N . GLY C 1 162 ? 69.286 41.994 19.282 1.00 18.57 159 GLY C N 1
ATOM 4488 C CA . GLY C 1 162 ? 69.419 40.659 18.730 1.00 17.93 159 GLY C CA 1
ATOM 4489 C C . GLY C 1 162 ? 69.021 40.672 17.274 1.00 22.02 159 GLY C C 1
ATOM 4490 O O . GLY C 1 162 ? 68.503 41.671 16.776 1.00 20.75 159 GLY C O 1
ATOM 4491 N N . ASN C 1 163 ? 69.278 39.568 16.581 1.00 10.85 160 ASN C N 1
ATOM 4492 C CA . ASN C 1 163 ? 68.850 39.436 15.206 1.00 14.86 160 ASN C CA 1
ATOM 4493 C C . ASN C 1 163 ? 68.238 38.056 15.096 1.00 12.80 160 ASN C C 1
ATOM 4494 O O . ASN C 1 163 ? 68.722 37.126 15.729 1.00 15.01 160 ASN C O 1
ATOM 4499 N N . THR C 1 164 ? 67.170 37.913 14.315 1.00 12.50 161 THR C N 1
ATOM 4500 C CA . THR C 1 164 ? 66.467 36.632 14.264 1.00 12.92 161 THR C CA 1
ATOM 4501 C C . THR C 1 164 ? 67.282 35.517 13.608 1.00 19.76 161 THR C C 1
ATOM 4502 O O . THR C 1 164 ? 66.880 34.347 13.668 1.00 19.22 161 THR C O 1
ATOM 4506 N N . ARG C 1 165 ? 68.412 35.858 12.983 1.00 18.68 162 ARG C N 1
ATOM 4507 C CA . ARG C 1 165 ? 69.279 34.816 12.419 1.00 21.71 162 ARG C CA 1
ATOM 4508 C C . ARG C 1 165 ? 69.798 33.894 13.538 1.00 20.25 162 ARG C C 1
ATOM 4509 O O . ARG C 1 165 ? 70.173 32.749 13.296 1.00 19.23 162 ARG C O 1
ATOM 4517 N N . ASP C 1 166 ? 69.783 34.394 14.767 1.00 14.69 163 ASP C N 1
ATOM 4518 C CA . ASP C 1 166 ? 70.244 33.618 15.913 1.00 19.54 163 ASP C CA 1
ATOM 4519 C C . ASP C 1 166 ? 69.171 32.711 16.523 1.00 18.36 163 ASP C C 1
ATOM 4520 O O . ASP C 1 166 ? 69.421 32.059 17.533 1.00 16.60 163 ASP C O 1
ATOM 4533 N N . ILE C 1 168 ? 67.252 29.581 17.447 1.00 16.89 165 ILE C N 1
ATOM 4534 C CA . ILE C 1 168 ? 67.603 28.170 17.455 1.00 13.22 165 ILE C CA 1
ATOM 4535 C C . ILE C 1 168 ? 66.682 27.342 16.557 1.00 15.51 165 ILE C C 1
ATOM 4536 O O . ILE C 1 168 ? 67.142 26.467 15.826 1.00 19.03 165 ILE C O 1
ATOM 4541 N N . THR C 1 169 ? 65.384 27.615 16.619 1.00 14.67 166 THR C N 1
ATOM 4542 C CA . THR C 1 169 ? 64.427 27.025 15.688 1.00 18.52 166 THR C CA 1
ATOM 4543 C C . THR C 1 169 ? 63.852 28.141 14.847 1.00 12.51 166 THR C C 1
ATOM 4544 O O . THR C 1 169 ? 63.135 28.995 15.366 1.00 17.88 166 THR C O 1
ATOM 4548 N N . PRO C 1 170 ? 64.154 28.133 13.545 1.00 15.44 167 PRO C N 1
ATOM 4549 C CA . PRO C 1 170 ? 63.705 29.189 12.630 1.00 15.40 167 PRO C CA 1
ATOM 4550 C C . PRO C 1 170 ? 62.182 29.279 12.558 1.00 15.46 167 PRO C C 1
ATOM 4551 O O . PRO C 1 170 ? 61.487 28.346 12.950 1.00 11.32 167 PRO C O 1
ATOM 4555 N N . ILE C 1 171 ? 61.691 30.412 12.066 1.00 9.73 168 ILE C N 1
ATOM 4556 C CA . ILE C 1 171 ? 60.266 30.726 12.033 1.00 8.33 168 ILE C CA 1
ATOM 4557 C C . ILE C 1 171 ? 59.404 29.635 11.393 1.00 12.14 168 ILE C C 1
ATOM 4558 O O . ILE C 1 171 ? 58.435 29.177 11.987 1.00 13.45 168 ILE C O 1
ATOM 4563 N N . ILE C 1 172 ? 59.756 29.222 10.182 1.00 11.02 169 ILE C N 1
ATOM 4564 C CA . ILE C 1 172 ? 58.901 28.300 9.455 1.00 16.41 169 ILE C CA 1
ATOM 4565 C C . ILE C 1 172 ? 58.804 26.958 10.174 1.00 22.08 169 ILE C C 1
ATOM 4566 O O . ILE C 1 172 ? 57.703 26.486 10.455 1.00 16.59 169 ILE C O 1
ATOM 4571 N N . PRO C 1 173 ? 59.956 26.333 10.469 1.00 19.89 170 PRO C N 1
ATOM 4572 C CA . PRO C 1 173 ? 59.871 25.054 11.185 1.00 18.70 170 PRO C CA 1
ATOM 4573 C C . PRO C 1 173 ? 59.211 25.183 12.554 1.00 19.37 170 PRO C C 1
ATOM 4574 O O . PRO C 1 173 ? 58.534 24.254 12.980 1.00 15.00 170 PRO C O 1
ATOM 4578 N N . LEU C 1 174 ? 59.390 26.319 13.223 1.00 9.53 171 LEU C N 1
ATOM 4579 C CA . LEU C 1 174 ? 58.795 26.523 14.529 1.00 9.84 171 LEU C CA 1
ATOM 4580 C C . LEU C 1 174 ? 57.271 26.499 14.437 1.00 8.70 171 LEU C C 1
ATOM 4581 O O . LEU C 1 174 ? 56.588 25.846 15.239 1.00 10.91 171 LEU C O 1
ATOM 4586 N N . ILE C 1 175 ? 56.741 27.213 13.453 1.00 11.25 172 ILE C N 1
ATOM 4587 C CA . ILE C 1 175 ? 55.289 27.331 13.293 1.00 8.28 172 ILE C CA 1
ATOM 4588 C C . ILE C 1 175 ? 54.708 26.011 12.799 1.00 12.85 172 ILE C C 1
ATOM 4589 O O . ILE C 1 175 ? 53.619 25.607 13.218 1.00 11.81 172 ILE C O 1
ATOM 4594 N N . SER C 1 176 ? 55.447 25.318 11.939 1.00 9.48 173 SER C N 1
ATOM 4595 C CA . SER C 1 176 ? 55.023 23.984 11.520 1.00 10.53 173 SER C CA 1
ATOM 4596 C C . SER C 1 176 ? 54.864 23.079 12.750 1.00 17.76 173 SER C C 1
ATOM 4597 O O . SER C 1 176 ? 53.845 22.406 12.911 1.00 15.22 173 SER C O 1
ATOM 4600 N N . TYR C 1 177 ? 55.876 23.081 13.618 1.00 12.79 174 TYR C N 1
ATOM 4601 C CA . TYR C 1 177 ? 55.834 22.330 14.866 1.00 9.29 174 TYR C CA 1
ATOM 4602 C C . TYR C 1 177 ? 54.641 22.729 15.748 1.00 14.21 174 TYR C C 1
ATOM 4603 O O . TYR C 1 177 ? 53.855 21.885 16.148 1.00 11.69 174 TYR C O 1
ATOM 4620 N N . SER C 1 179 ? 51.868 23.923 15.004 1.00 11.35 176 SER C N 1
ATOM 4621 C CA . SER C 1 179 ? 50.598 23.490 14.423 1.00 16.11 176 SER C CA 1
ATOM 4622 C C . SER C 1 179 ? 50.298 21.998 14.653 1.00 16.70 176 SER C C 1
ATOM 4623 O O . SER C 1 179 ? 49.172 21.559 14.423 1.00 18.30 176 SER C O 1
ATOM 4626 N N . ARG C 1 180 ? 51.290 21.227 15.107 1.00 16.75 177 ARG C N 1
ATOM 4627 C CA . ARG C 1 180 ? 51.078 19.786 15.380 1.00 15.74 177 ARG C CA 1
ATOM 4628 C C . ARG C 1 180 ? 50.282 19.620 16.671 1.00 15.67 177 ARG C C 1
ATOM 4629 O O . ARG C 1 180 ? 49.660 18.591 16.920 1.00 19.98 177 ARG C O 1
ATOM 4637 N N . PHE C 1 181 ? 50.323 20.664 17.489 1.00 15.01 178 PHE C N 1
ATOM 4638 C CA . PHE C 1 181 ? 49.684 20.720 18.797 1.00 14.26 178 PHE C CA 1
ATOM 4639 C C . PHE C 1 181 ? 48.419 21.582 18.774 1.00 19.88 178 PHE C C 1
ATOM 4640 O O . PHE C 1 181 ? 47.355 21.165 19.229 1.00 20.17 178 PHE C O 1
ATOM 4648 N N . PHE C 1 182 ? 48.587 22.844 18.391 1.00 16.07 179 PHE C N 1
ATOM 4649 C CA . PHE C 1 182 ? 47.498 23.805 18.424 1.00 18.14 179 PHE C CA 1
ATOM 4650 C C . PHE C 1 182 ? 47.162 24.271 17.032 1.00 18.12 179 PHE C C 1
ATOM 4651 O O . PHE C 1 182 ? 48.036 24.724 16.301 1.00 17.75 179 PHE C O 1
ATOM 4659 N N . THR C 1 183 ? 45.897 24.179 16.657 1.00 13.89 180 THR C N 1
ATOM 4660 C CA . THR C 1 183 ? 45.479 24.813 15.421 1.00 14.40 180 THR C CA 1
ATOM 4661 C C . THR C 1 183 ? 45.683 26.318 15.552 1.00 14.18 180 THR C C 1
ATOM 4662 O O . THR C 1 183 ? 45.185 26.935 16.498 1.00 16.52 180 THR C O 1
ATOM 4666 N N . LEU C 1 184 ? 46.417 26.894 14.602 1.00 11.62 181 LEU C N 1
ATOM 4667 C CA . LEU C 1 184 ? 46.600 28.340 14.503 1.00 10.53 181 LEU C CA 1
ATOM 4668 C C . LEU C 1 184 ? 45.579 28.925 13.538 1.00 21.01 181 LEU C C 1
ATOM 4669 O O . LEU C 1 184 ? 45.654 28.706 12.330 1.00 20.52 181 LEU C O 1
ATOM 4674 N N . ARG C 1 185 ? 44.623 29.670 14.081 1.00 17.37 182 ARG C N 1
ATOM 4675 C CA . ARG C 1 185 ? 43.593 30.304 13.264 1.00 17.43 182 ARG C CA 1
ATOM 4676 C C . ARG C 1 185 ? 44.123 31.562 12.586 1.00 20.91 182 ARG C C 1
ATOM 4677 O O . ARG C 1 185 ? 45.134 32.114 13.006 1.00 15.11 182 ARG C O 1
ATOM 4685 N N . ALA C 1 186 ? 43.483 31.988 11.504 1.00 12.21 183 ALA C N 1
ATOM 4686 C CA . ALA C 1 186 ? 43.851 33.269 10.916 1.00 18.94 183 ALA C CA 1
ATOM 4687 C C . ALA C 1 186 ? 43.684 34.288 12.038 1.00 21.36 183 ALA C C 1
ATOM 4688 O O . ALA C 1 186 ? 42.714 34.226 12.786 1.00 12.16 183 ALA C O 1
ATOM 4690 N N . GLY C 1 187 ? 44.644 35.191 12.197 1.00 17.47 184 GLY C N 1
ATOM 4691 C CA . GLY C 1 187 ? 44.551 36.158 13.274 1.00 16.45 184 GLY C CA 1
ATOM 4692 C C . GLY C 1 187 ? 45.297 35.737 14.523 1.00 15.67 184 GLY C C 1
ATOM 4693 O O . GLY C 1 187 ? 45.563 36.561 15.394 1.00 17.05 184 GLY C O 1
ATOM 4694 N N . ASP C 1 188 ? 45.653 34.462 14.628 1.00 13.37 185 ASP C N 1
ATOM 4695 C CA . ASP C 1 188 ? 46.529 34.060 15.721 1.00 13.02 185 ASP C CA 1
ATOM 4696 C C . ASP C 1 188 ? 47.929 34.672 15.528 1.00 12.15 185 ASP C C 1
ATOM 4697 O O . ASP C 1 188 ? 48.349 34.950 14.417 1.00 9.75 185 ASP C O 1
ATOM 4702 N N . ILE C 1 189 ? 48.628 34.889 16.630 1.00 8.82 186 ILE C N 1
ATOM 4703 C CA . ILE C 1 189 ? 49.970 35.455 16.612 1.00 9.05 186 ILE C CA 1
ATOM 4704 C C . ILE C 1 189 ? 50.955 34.442 17.158 1.00 12.15 186 ILE C C 1
ATOM 4705 O O . ILE C 1 189 ? 50.630 33.681 18.070 1.00 15.84 186 ILE C O 1
ATOM 4710 N N . VAL C 1 190 ? 52.138 34.409 16.558 1.00 7.27 187 VAL C N 1
ATOM 4711 C CA . VAL C 1 190 ? 53.214 33.554 17.017 1.00 11.49 187 VAL C CA 1
ATOM 4712 C C . VAL C 1 190 ? 54.357 34.445 17.486 1.00 17.53 187 VAL C C 1
ATOM 4713 O O . VAL C 1 190 ? 54.769 35.351 16.759 1.00 13.99 187 VAL C O 1
ATOM 4717 N N . LEU C 1 191 ? 54.829 34.221 18.711 1.00 13.49 188 LEU C N 1
ATOM 4718 C CA . LEU C 1 191 ? 56.013 34.916 19.214 1.00 10.98 188 LEU C CA 1
ATOM 4719 C C . LEU C 1 191 ? 57.217 34.009 19.064 1.00 16.39 188 LEU C C 1
ATOM 4720 O O . LEU C 1 191 ? 57.140 32.820 19.361 1.00 13.79 188 LEU C O 1
ATOM 4725 N N . THR C 1 192 ? 58.307 34.563 18.542 1.00 12.24 189 THR C N 1
ATOM 4726 C CA . THR C 1 192 ? 59.450 33.759 18.101 1.00 11.17 189 THR C CA 1
ATOM 4727 C C . THR C 1 192 ? 60.611 33.662 19.097 1.00 15.09 189 THR C C 1
ATOM 4728 O O . THR C 1 192 ? 61.654 33.125 18.761 1.00 18.30 189 THR C O 1
ATOM 4732 N N . GLY C 1 193 ? 60.454 34.230 20.289 1.00 13.12 190 GLY C N 1
ATOM 4733 C CA . GLY C 1 193 ? 61.466 34.108 21.329 1.00 13.47 190 GLY C CA 1
ATOM 4734 C C . GLY C 1 193 ? 62.260 35.385 21.545 1.00 16.56 190 GLY C C 1
ATOM 4735 O O . GLY C 1 193 ? 62.247 36.274 20.693 1.00 14.65 190 GLY C O 1
ATOM 4736 N N . THR C 1 194 ? 62.973 35.476 22.667 1.00 16.14 191 THR C N 1
ATOM 4737 C CA . THR C 1 194 ? 63.672 36.710 23.004 1.00 12.72 191 THR C CA 1
ATOM 4738 C C . THR C 1 194 ? 65.178 36.480 23.099 1.00 15.08 191 THR C C 1
ATOM 4739 O O . THR C 1 194 ? 65.628 35.440 23.554 1.00 15.19 191 THR C O 1
ATOM 4743 N N . PRO C 1 195 ? 65.966 37.462 22.648 1.00 18.53 192 PRO C N 1
ATOM 4744 C CA . PRO C 1 195 ? 67.431 37.407 22.768 1.00 15.38 192 PRO C CA 1
ATOM 4745 C C . PRO C 1 195 ? 67.865 37.728 24.202 1.00 18.04 192 PRO C C 1
ATOM 4746 O O . PRO C 1 195 ? 67.004 37.935 25.064 1.00 12.70 192 PRO C O 1
ATOM 4750 N N . GLN C 1 196 ? 69.167 37.792 24.466 1.00 20.99 193 GLN C N 1
ATOM 4751 C CA . GLN C 1 196 ? 69.603 37.983 25.842 1.00 20.50 193 GLN C CA 1
ATOM 4752 C C . GLN C 1 196 ? 69.328 39.422 26.270 1.00 22.21 193 GLN C C 1
ATOM 4753 O O . GLN C 1 196 ? 68.927 40.252 25.452 1.00 17.19 193 GLN C O 1
ATOM 4759 N N . GLY C 1 197 ? 69.594 39.722 27.539 1.00 18.65 194 GLY C N 1
ATOM 4760 C CA . GLY C 1 197 ? 69.407 41.066 28.058 1.00 20.13 194 GLY C CA 1
ATOM 4761 C C . GLY C 1 197 ? 68.058 41.288 28.709 1.00 19.60 194 GLY C C 1
ATOM 4762 O O . GLY C 1 197 ? 67.678 42.415 28.996 1.00 18.31 194 GLY C O 1
ATOM 4763 N N . VAL C 1 198 ? 67.320 40.207 28.932 1.00 15.52 195 VAL C N 1
ATOM 4764 C CA . VAL C 1 198 ? 66.067 40.290 29.659 1.00 14.07 195 VAL C CA 1
ATOM 4765 C C . VAL C 1 198 ? 66.296 40.938 31.026 1.00 20.50 195 VAL C C 1
ATOM 4766 O O . VAL C 1 198 ? 67.252 40.609 31.731 1.00 16.02 195 VAL C O 1
ATOM 4770 N N . GLY C 1 199 ? 65.428 41.872 31.393 1.00 18.11 196 GLY C N 1
ATOM 4771 C CA . GLY C 1 199 ? 65.576 42.584 32.651 1.00 14.96 196 GLY C CA 1
ATOM 4772 C C . GLY C 1 199 ? 64.294 43.278 33.051 1.00 19.86 196 GLY C C 1
ATOM 4773 O O . GLY C 1 199 ? 63.303 43.211 32.318 1.00 19.41 196 GLY C O 1
ATOM 4774 N N . PRO C 1 200 ? 64.300 43.933 34.225 1.00 24.88 197 PRO C N 1
ATOM 4775 C CA . PRO C 1 200 ? 63.118 44.555 34.836 1.00 21.54 197 PRO C CA 1
ATOM 4776 C C . PRO C 1 200 ? 62.711 45.887 34.205 1.00 27.29 197 PRO C C 1
ATOM 4777 O O . PRO C 1 200 ? 63.550 46.605 33.663 1.00 23.03 197 PRO C O 1
ATOM 4789 N N . GLN C 1 202 ? 60.003 49.420 35.112 1.00 25.52 199 GLN C N 1
ATOM 4790 C CA . GLN C 1 202 ? 59.323 50.113 36.194 1.00 26.37 199 GLN C CA 1
ATOM 4791 C C . GLN C 1 202 ? 58.426 51.196 35.633 1.00 23.67 199 GLN C C 1
ATOM 4792 O O . GLN C 1 202 ? 58.683 51.724 34.550 1.00 23.18 199 GLN C O 1
ATOM 4798 N N . SER C 1 203 ? 57.412 51.573 36.402 1.00 26.55 200 SER C N 1
ATOM 4799 C CA . SER C 1 203 ? 56.557 52.689 36.034 1.00 31.50 200 SER C CA 1
ATOM 4800 C C . SER C 1 203 ? 57.424 53.893 35.724 1.00 27.29 200 SER C C 1
ATOM 4801 O O . SER C 1 203 ? 58.415 54.151 36.414 1.00 27.89 200 SER C O 1
ATOM 4804 N N . GLY C 1 204 ? 57.066 54.618 34.669 1.00 26.37 201 GLY C N 1
ATOM 4805 C CA . GLY C 1 204 ? 57.829 55.789 34.282 1.00 28.76 201 GLY C CA 1
ATOM 4806 C C . GLY C 1 204 ? 58.923 55.516 33.264 1.00 26.39 201 GLY C C 1
ATOM 4807 O O . GLY C 1 204 ? 59.423 56.450 32.638 1.00 29.57 201 GLY C O 1
ATOM 4808 N N . ASP C 1 205 ? 59.298 54.249 33.091 1.00 18.56 202 ASP C N 1
ATOM 4809 C CA . ASP C 1 205 ? 60.306 53.899 32.086 1.00 24.54 202 ASP C CA 1
ATOM 4810 C C . ASP C 1 205 ? 59.887 54.363 30.698 1.00 22.64 202 ASP C C 1
ATOM 4811 O O . ASP C 1 205 ? 58.715 54.276 30.336 1.00 24.52 202 ASP C O 1
ATOM 4824 N N . LEU C 1 207 ? 60.439 53.759 26.676 1.00 24.54 204 LEU C N 1
ATOM 4825 C CA . LEU C 1 207 ? 60.885 52.706 25.759 1.00 21.57 204 LEU C CA 1
ATOM 4826 C C . LEU C 1 207 ? 61.041 53.182 24.328 1.00 24.00 204 LEU C C 1
ATOM 4827 O O . LEU C 1 207 ? 60.181 53.878 23.793 1.00 24.50 204 LEU C O 1
ATOM 4832 N N . LYS C 1 208 ? 62.153 52.791 23.717 1.00 18.57 205 LYS C N 1
ATOM 4833 C CA . LYS C 1 208 ? 62.328 52.935 22.293 1.00 22.27 205 LYS C CA 1
ATOM 4834 C C . LYS C 1 208 ? 62.584 51.540 21.737 1.00 20.64 205 LYS C C 1
ATOM 4835 O O . LYS C 1 208 ? 63.558 50.873 22.094 1.00 19.29 205 LYS C O 1
ATOM 4841 N N . ILE C 1 209 ? 61.681 51.087 20.888 1.00 18.71 206 ILE C N 1
ATOM 4842 C CA . ILE C 1 209 ? 61.822 49.776 20.279 1.00 19.62 206 ILE C CA 1
ATOM 4843 C C . ILE C 1 209 ? 62.097 49.927 18.788 1.00 21.61 206 ILE C C 1
ATOM 4844 O O . ILE C 1 209 ? 61.465 50.740 18.115 1.00 26.60 206 ILE C O 1
ATOM 4857 N N . LEU C 1 211 ? 62.369 47.716 15.198 1.00 16.53 208 LEU C N 1
ATOM 4858 C CA . LEU C 1 211 ? 62.265 46.517 14.382 1.00 18.00 208 LEU C CA 1
ATOM 4859 C C . LEU C 1 211 ? 62.844 46.847 13.014 1.00 18.40 208 LEU C C 1
ATOM 4860 O O . LEU C 1 211 ? 62.268 47.637 12.273 1.00 23.74 208 LEU C O 1
ATOM 4865 N N . ASN C 1 212 ? 63.991 46.266 12.683 1.00 14.94 209 ASN C N 1
ATOM 4866 C CA . ASN C 1 212 ? 64.748 46.742 11.526 1.00 19.23 209 ASN C CA 1
ATOM 4867 C C . ASN C 1 212 ? 64.891 48.257 11.563 1.00 25.14 209 ASN C C 1
ATOM 4868 O O . ASN C 1 212 ? 65.436 48.807 12.523 1.00 26.11 209 ASN C O 1
ATOM 4873 N N . GLY C 1 213 ? 64.402 48.932 10.528 1.00 26.72 210 GLY C N 1
ATOM 4874 C CA . GLY C 1 213 ? 64.573 50.373 10.435 1.00 23.59 210 GLY C CA 1
ATOM 4875 C C . GLY C 1 213 ? 63.429 51.180 11.023 1.00 27.11 210 GLY C C 1
ATOM 4876 O O . GLY C 1 213 ? 63.414 52.404 10.926 1.00 26.82 210 GLY C O 1
ATOM 4877 N N . LYS C 1 214 ? 62.466 50.498 11.631 1.00 22.43 211 LYS C N 1
ATOM 4878 C CA . LYS C 1 214 ? 61.277 51.156 12.155 1.00 18.65 211 LYS C CA 1
ATOM 4879 C C . LYS C 1 214 ? 61.288 51.266 13.684 1.00 21.92 211 LYS C C 1
ATOM 4880 O O . LYS C 1 214 ? 61.633 50.311 14.382 1.00 19.21 211 LYS C O 1
ATOM 4886 N N . THR C 1 215 ? 60.855 52.418 14.190 1.00 21.69 212 THR C N 1
ATOM 4887 C CA . THR C 1 215 ? 60.892 52.710 15.616 1.00 21.62 212 THR C CA 1
ATOM 4888 C C . THR C 1 215 ? 59.494 52.948 16.175 1.00 26.94 212 THR C C 1
ATOM 4889 O O . THR C 1 215 ? 58.656 53.567 15.520 1.00 23.40 212 THR C O 1
ATOM 4893 N N . VAL C 1 216 ? 59.247 52.435 17.379 1.00 17.25 213 VAL C N 1
ATOM 4894 C CA . VAL C 1 216 ? 58.058 52.775 18.146 1.00 20.90 213 VAL C CA 1
ATOM 4895 C C . VAL C 1 216 ? 58.490 53.236 19.535 1.00 27.13 213 VAL C C 1
ATOM 4896 O O . VAL C 1 216 ? 59.353 52.625 20.173 1.00 26.10 213 VAL C O 1
ATOM 4900 N N . ASN C 1 217 ? 57.898 54.324 20.001 1.00 25.55 214 ASN C N 1
ATOM 4901 C CA . ASN C 1 217 ? 58.217 54.829 21.321 1.00 27.19 214 ASN C CA 1
ATOM 4902 C C . ASN C 1 217 ? 57.015 54.635 22.216 1.00 28.83 214 ASN C C 1
ATOM 4903 O O . ASN C 1 217 ? 55.876 54.762 21.772 1.00 34.82 214 ASN C O 1
ATOM 4908 N N . THR C 1 218 ? 57.260 54.303 23.474 1.00 21.72 215 THR C N 1
ATOM 4909 C CA . THR C 1 218 ? 56.171 54.222 24.434 1.00 16.06 215 THR C CA 1
ATOM 4910 C C . THR C 1 218 ? 56.722 54.406 25.842 1.00 23.98 215 THR C C 1
ATOM 4911 O O . THR C 1 218 ? 57.888 54.772 26.021 1.00 26.18 215 THR C O 1
ATOM 4915 N N . ARG C 1 219 ? 55.879 54.181 26.838 1.00 20.09 216 ARG C N 1
ATOM 4916 C CA . ARG C 1 219 ? 56.303 54.330 28.211 1.00 21.27 216 ARG C CA 1
ATOM 4917 C C . ARG C 1 219 ? 55.508 53.400 29.109 1.00 15.61 216 ARG C C 1
ATOM 4918 O O . ARG C 1 219 ? 54.409 52.972 28.763 1.00 24.12 216 ARG C O 1
ATOM 4926 N N . ILE C 1 220 ? 56.078 53.101 30.263 1.00 15.81 217 ILE C N 1
ATOM 4927 C CA . ILE C 1 220 ? 55.448 52.238 31.249 1.00 19.71 217 ILE C CA 1
ATOM 4928 C C . ILE C 1 220 ? 54.645 53.041 32.277 1.00 20.19 217 ILE C C 1
ATOM 4929 O O . ILE C 1 220 ? 55.112 54.076 32.777 1.00 19.87 217 ILE C O 1
ATOM 4934 N N . ILE C 1 221 ? 53.443 52.543 32.573 1.00 23.11 218 ILE C N 1
ATOM 4935 C CA . ILE C 1 221 ? 52.547 53.054 33.620 1.00 32.40 218 ILE C CA 1
ATOM 4936 C C . ILE C 1 221 ? 51.477 53.992 33.080 1.00 35.06 218 ILE C C 1
ATOM 4937 O O . ILE C 1 221 ? 50.465 53.538 32.544 1.00 40.47 218 ILE C O 1
ATOM 4947 N N . TYR D 1 5 ? 17.394 39.475 -3.441 1.00 35.89 2 TYR D N 1
ATOM 4948 C CA . TYR D 1 5 ? 16.790 40.809 -3.460 1.00 31.11 2 TYR D CA 1
ATOM 4949 C C . TYR D 1 5 ? 16.173 41.121 -4.818 1.00 26.50 2 TYR D C 1
ATOM 4950 O O . TYR D 1 5 ? 16.776 40.866 -5.862 1.00 33.30 2 TYR D O 1
ATOM 4959 N N . GLN D 1 6 ? 14.964 41.663 -4.782 1.00 25.68 3 GLN D N 1
ATOM 4960 C CA . GLN D 1 6 ? 14.301 42.223 -5.950 1.00 22.50 3 GLN D CA 1
ATOM 4961 C C . GLN D 1 6 ? 13.689 43.541 -5.520 1.00 21.62 3 GLN D C 1
ATOM 4962 O O . GLN D 1 6 ? 13.316 43.697 -4.359 1.00 27.04 3 GLN D O 1
ATOM 4968 N N . HIS D 1 7 ? 13.599 44.488 -6.448 1.00 21.43 4 HIS D N 1
ATOM 4969 C CA . HIS D 1 7 ? 12.938 45.762 -6.191 1.00 18.08 4 HIS D CA 1
ATOM 4970 C C . HIS D 1 7 ? 11.454 45.560 -5.905 1.00 19.47 4 HIS D C 1
ATOM 4971 O O . HIS D 1 7 ? 10.795 44.772 -6.576 1.00 19.53 4 HIS D O 1
ATOM 4978 N N . ARG D 1 8 ? 10.924 46.310 -4.946 1.00 18.61 5 ARG D N 1
ATOM 4979 C CA . ARG D 1 8 ? 9.503 46.234 -4.605 1.00 17.19 5 ARG D CA 1
ATOM 4980 C C . ARG D 1 8 ? 8.933 47.622 -4.390 1.00 16.99 5 ARG D C 1
ATOM 4981 O O . ARG D 1 8 ? 9.682 48.585 -4.209 1.00 23.18 5 ARG D O 1
ATOM 4989 N N . ASP D 1 9 ? 7.611 47.744 -4.402 1.00 20.41 6 ASP D N 1
ATOM 4990 C CA . ASP D 1 9 ? 7.020 49.004 -3.975 1.00 24.91 6 ASP D CA 1
ATOM 4991 C C . ASP D 1 9 ? 6.942 48.977 -2.457 1.00 26.78 6 ASP D C 1
ATOM 4992 O O . ASP D 1 9 ? 7.286 47.972 -1.842 1.00 25.05 6 ASP D O 1
ATOM 4997 N N . TRP D 1 10 ? 6.503 50.068 -1.846 1.00 28.41 7 TRP D N 1
ATOM 4998 C CA . TRP D 1 10 ? 6.552 50.145 -0.392 1.00 30.79 7 TRP D CA 1
ATOM 4999 C C . TRP D 1 10 ? 5.834 48.971 0.253 1.00 28.91 7 TRP D C 1
ATOM 5000 O O . TRP D 1 10 ? 6.278 48.459 1.272 1.00 35.23 7 TRP D O 1
ATOM 5011 N N . GLN D 1 11 ? 4.728 48.549 -0.355 1.00 27.82 8 GLN D N 1
ATOM 5012 C CA . GLN D 1 11 ? 3.875 47.512 0.221 1.00 34.91 8 GLN D CA 1
ATOM 5013 C C . GLN D 1 11 ? 4.401 46.105 -0.038 1.00 34.08 8 GLN D C 1
ATOM 5014 O O . GLN D 1 11 ? 3.935 45.151 0.574 1.00 34.17 8 GLN D O 1
ATOM 5020 N N . GLY D 1 12 ? 5.375 45.977 -0.932 1.00 27.00 9 GLY D N 1
ATOM 5021 C CA . GLY D 1 12 ? 5.987 44.681 -1.187 1.00 32.77 9 GLY D CA 1
ATOM 5022 C C . GLY D 1 12 ? 5.716 43.976 -2.508 1.00 31.25 9 GLY D C 1
ATOM 5023 O O . GLY D 1 12 ? 6.200 42.864 -2.713 1.00 31.53 9 GLY D O 1
ATOM 5024 N N . ALA D 1 13 ? 4.966 44.604 -3.409 1.00 28.00 10 ALA D N 1
ATOM 5025 C CA . ALA D 1 13 ? 4.793 44.051 -4.759 1.00 31.79 10 ALA D CA 1
ATOM 5026 C C . ALA D 1 13 ? 6.029 44.251 -5.653 1.00 33.77 10 ALA D C 1
ATOM 5027 O O . ALA D 1 13 ? 6.710 45.270 -5.563 1.00 33.82 10 ALA D O 1
ATOM 5029 N N . LEU D 1 14 ? 6.299 43.276 -6.520 1.00 38.33 11 LEU D N 1
ATOM 5030 C CA . LEU D 1 14 ? 7.430 43.333 -7.449 1.00 35.24 11 LEU D CA 1
ATOM 5031 C C . LEU D 1 14 ? 7.319 44.440 -8.501 1.00 35.04 11 LEU D C 1
ATOM 5032 O O . LEU D 1 14 ? 6.324 44.536 -9.228 1.00 34.90 11 LEU D O 1
ATOM 5037 N N . LEU D 1 15 ? 8.358 45.265 -8.590 1.00 27.62 12 LEU D N 1
ATOM 5038 C CA . LEU D 1 15 ? 8.437 46.266 -9.644 1.00 34.55 12 LEU D CA 1
ATOM 5039 C C . LEU D 1 15 ? 9.241 45.642 -10.762 1.00 41.26 12 LEU D C 1
ATOM 5040 O O . LEU D 1 15 ? 10.185 44.902 -10.490 1.00 38.04 12 LEU D O 1
ATOM 5045 N N . ASP D 1 16 ? 8.926 45.949 -12.016 1.00 47.06 13 ASP D N 1
ATOM 5046 C CA . ASP D 1 16 ? 9.703 45.325 -13.063 1.00 49.20 13 ASP D CA 1
ATOM 5047 C C . ASP D 1 16 ? 10.809 46.313 -13.429 1.00 43.54 13 ASP D C 1
ATOM 5048 O O . ASP D 1 16 ? 10.645 47.230 -14.245 1.00 47.03 13 ASP D O 1
ATOM 5053 N N . PHE D 1 17 ? 11.956 46.069 -12.801 1.00 36.72 14 PHE D N 1
ATOM 5054 C CA . PHE D 1 17 ? 13.217 46.709 -13.110 1.00 31.78 14 PHE D CA 1
ATOM 5055 C C . PHE D 1 17 ? 14.254 45.693 -12.719 1.00 26.38 14 PHE D C 1
ATOM 5056 O O . PHE D 1 17 ? 14.096 45.026 -11.694 1.00 31.85 14 PHE D O 1
ATOM 5064 N N . PRO D 1 18 ? 15.345 45.610 -13.483 1.00 22.11 15 PRO D N 1
ATOM 5065 C CA . PRO D 1 18 ? 16.426 44.718 -13.070 1.00 26.67 15 PRO D CA 1
ATOM 5066 C C . PRO D 1 18 ? 17.186 45.314 -11.881 1.00 25.91 15 PRO D C 1
ATOM 5067 O O . PRO D 1 18 ? 17.047 46.498 -11.567 1.00 19.98 15 PRO D O 1
ATOM 5071 N N . VAL D 1 19 ? 17.968 44.488 -11.205 1.00 19.07 16 VAL D N 1
ATOM 5072 C CA . VAL D 1 19 ? 18.837 44.973 -10.148 1.00 19.96 16 VAL D CA 1
ATOM 5073 C C . VAL D 1 19 ? 20.266 44.991 -10.666 1.00 22.25 16 VAL D C 1
ATOM 5074 O O . VAL D 1 19 ? 20.712 44.038 -11.319 1.00 22.70 16 VAL D O 1
ATOM 5078 N N . ASN D 1 20 ? 20.972 46.091 -10.436 1.00 14.67 17 ASN D N 1
ATOM 5079 C CA . ASN D 1 20 ? 22.328 46.201 -10.984 1.00 15.35 17 ASN D CA 1
ATOM 5080 C C . ASN D 1 20 ? 23.393 46.728 -10.014 1.00 15.10 17 ASN D C 1
ATOM 5081 O O . ASN D 1 20 ? 24.255 45.975 -9.540 1.00 19.14 17 ASN D O 1
ATOM 5086 N N . LYS D 1 21 ? 23.326 48.025 -9.724 1.00 13.20 18 LYS D N 1
ATOM 5087 C CA . LYS D 1 21 ? 24.269 48.678 -8.824 1.00 17.88 18 LYS D CA 1
ATOM 5088 C C . LYS D 1 21 ? 23.595 49.814 -8.043 1.00 18.81 18 LYS D C 1
ATOM 5089 O O . LYS D 1 21 ? 22.480 50.224 -8.358 1.00 12.54 18 LYS D O 1
ATOM 5095 N N . VAL D 1 22 ? 24.284 50.300 -7.018 1.00 13.53 19 VAL D N 1
ATOM 5096 C CA . VAL D 1 22 ? 23.821 51.408 -6.203 1.00 12.31 19 VAL D CA 1
ATOM 5097 C C . VAL D 1 22 ? 24.885 52.500 -6.205 1.00 17.56 19 VAL D C 1
ATOM 5098 O O . VAL D 1 22 ? 25.992 52.258 -5.747 1.00 19.48 19 VAL D O 1
ATOM 5102 N N . VAL D 1 23 ? 24.575 53.696 -6.704 1.00 16.93 20 VAL D N 1
ATOM 5103 C CA . VAL D 1 23 ? 25.568 54.772 -6.712 1.00 14.79 20 VAL D CA 1
ATOM 5104 C C . VAL D 1 23 ? 25.301 55.718 -5.548 1.00 18.91 20 VAL D C 1
ATOM 5105 O O . VAL D 1 23 ? 24.161 56.128 -5.324 1.00 15.97 20 VAL D O 1
ATOM 5109 N N . CYS D 1 24 ? 26.352 56.056 -4.808 1.00 14.88 21 CYS D N 1
ATOM 5110 C CA . CYS D 1 24 ? 26.203 56.693 -3.501 1.00 12.19 21 CYS D CA 1
ATOM 5111 C C . CYS D 1 24 ? 27.080 57.923 -3.394 1.00 18.35 21 CYS D C 1
ATOM 5112 O O . CYS D 1 24 ? 28.110 58.003 -4.052 1.00 16.75 21 CYS D O 1
ATOM 5115 N N . VAL D 1 25 ? 26.680 58.859 -2.536 1.00 18.72 22 VAL D N 1
ATOM 5116 C CA . VAL D 1 25 ? 27.468 60.060 -2.263 1.00 15.10 22 VAL D CA 1
ATOM 5117 C C . VAL D 1 25 ? 27.915 60.052 -0.804 1.00 17.56 22 VAL D C 1
ATOM 5118 O O . VAL D 1 25 ? 27.172 59.619 0.073 1.00 20.52 22 VAL D O 1
ATOM 5122 N N . GLY D 1 26 ? 29.140 60.495 -0.547 1.00 15.25 23 GLY D N 1
ATOM 5123 C CA . GLY D 1 26 ? 29.596 60.694 0.819 1.00 18.38 23 GLY D CA 1
ATOM 5124 C C . GLY D 1 26 ? 29.494 62.149 1.276 1.00 25.43 23 GLY D C 1
ATOM 5125 O O . GLY D 1 26 ? 29.427 63.082 0.461 1.00 25.41 23 GLY D O 1
ATOM 5126 N N . SER D 1 27 ? 29.470 62.345 2.589 1.00 30.99 24 SER D N 1
ATOM 5127 C CA . SER D 1 27 ? 29.489 63.685 3.180 1.00 36.00 24 SER D CA 1
ATOM 5128 C C . SER D 1 27 ? 28.597 64.639 2.391 1.00 35.33 24 SER D C 1
ATOM 5129 O O . SER D 1 27 ? 29.075 65.631 1.845 1.00 42.68 24 SER D O 1
ATOM 5132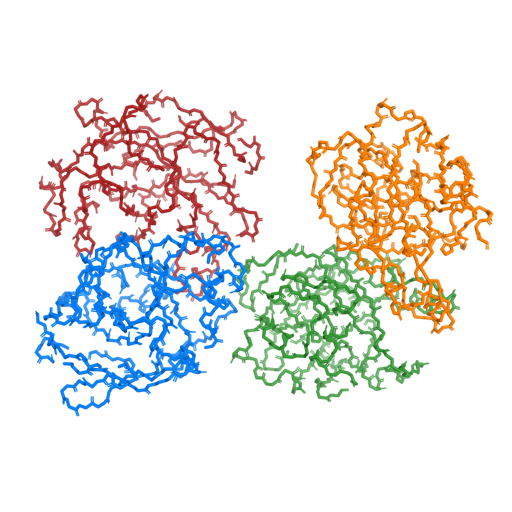 N N . ASN D 1 28 ? 27.314 64.314 2.307 1.00 21.10 25 ASN D N 1
ATOM 5133 C CA . ASN D 1 28 ? 26.330 65.157 1.636 1.00 22.46 25 ASN D CA 1
ATOM 5134 C C . ASN D 1 28 ? 25.414 65.976 2.561 1.00 24.45 25 ASN D C 1
ATOM 5135 O O . ASN D 1 28 ? 24.457 66.579 2.088 1.00 24.69 25 ASN D O 1
ATOM 5140 N N . TYR D 1 29 ? 25.656 65.909 3.871 1.00 23.48 26 TYR D N 1
ATOM 5141 C CA . TYR D 1 29 ? 24.931 66.717 4.869 1.00 32.63 26 TYR D CA 1
ATOM 5142 C C . TYR D 1 29 ? 25.935 67.407 5.794 1.00 36.48 26 TYR D C 1
ATOM 5143 O O . TYR D 1 29 ? 26.861 66.765 6.304 1.00 36.79 26 TYR D O 1
ATOM 5152 N N . ALA D 1 30 ? 25.736 68.698 6.034 1.00 44.00 27 ALA D N 1
ATOM 5153 C CA . ALA D 1 30 ? 26.696 69.494 6.808 1.00 55.03 27 ALA D CA 1
ATOM 5154 C C . ALA D 1 30 ? 27.059 68.904 8.176 1.00 58.78 27 ALA D C 1
ATOM 5155 O O . ALA D 1 30 ? 28.241 68.769 8.510 1.00 59.77 27 ALA D O 1
ATOM 5157 N N . GLU D 1 31 ? 26.049 68.558 8.969 1.00 55.03 28 GLU D N 1
ATOM 5158 C CA . GLU D 1 31 ? 26.300 68.058 10.320 1.00 50.01 28 GLU D CA 1
ATOM 5159 C C . GLU D 1 31 ? 27.049 66.716 10.331 1.00 47.77 28 GLU D C 1
ATOM 5160 O O . GLU D 1 31 ? 27.768 66.404 11.284 1.00 44.33 28 GLU D O 1
ATOM 5162 N N . HIS D 1 32 ? 26.874 65.915 9.284 1.00 47.03 29 HIS D N 1
ATOM 5163 C CA . HIS D 1 32 ? 27.644 64.678 9.161 1.00 50.49 29 HIS D CA 1
ATOM 5164 C C . HIS D 1 32 ? 29.054 64.965 8.647 1.00 53.91 29 HIS D C 1
ATOM 5165 O O . HIS D 1 32 ? 30.031 64.396 9.139 1.00 57.76 29 HIS D O 1
ATOM 5172 N N . GLU D 1 43 ? 32.909 69.230 -5.446 1.00 37.17 40 GLU D N 1
ATOM 5173 C CA . GLU D 1 43 ? 32.783 67.958 -6.165 1.00 38.35 40 GLU D CA 1
ATOM 5174 C C . GLU D 1 43 ? 32.358 66.803 -5.252 1.00 32.63 40 GLU D C 1
ATOM 5175 O O . GLU D 1 43 ? 33.119 66.352 -4.387 1.00 35.86 40 GLU D O 1
ATOM 5177 N N . PRO D 1 44 ? 31.133 66.312 -5.450 1.00 22.32 41 PRO D N 1
ATOM 5178 C CA . PRO D 1 44 ? 30.572 65.241 -4.622 1.00 24.55 41 PRO D CA 1
ATOM 5179 C C . PRO D 1 44 ? 31.506 64.033 -4.510 1.00 21.22 41 PRO D C 1
ATOM 5180 O O . PRO D 1 44 ? 32.122 63.646 -5.499 1.00 16.28 41 PRO D O 1
ATOM 5184 N N . VAL D 1 45 ? 31.628 63.475 -3.308 1.00 23.85 42 VAL D N 1
ATOM 5185 C CA . VAL D 1 45 ? 32.354 62.227 -3.104 1.00 23.54 42 VAL D CA 1
ATOM 5186 C C . VAL D 1 45 ? 31.437 61.072 -3.511 1.00 21.85 42 VAL D C 1
ATOM 5187 O O . VAL D 1 45 ? 30.341 60.939 -2.977 1.00 19.03 42 VAL D O 1
ATOM 5191 N N . LEU D 1 46 ? 31.878 60.254 -4.463 1.00 15.66 43 LEU D N 1
ATOM 5192 C CA . LEU D 1 46 ? 31.051 59.188 -4.999 1.00 12.79 43 LEU D CA 1
ATOM 5193 C C . LEU D 1 46 ? 31.657 57.802 -4.793 1.00 15.07 43 LEU D C 1
ATOM 5194 O O . LEU D 1 46 ? 32.856 57.582 -5.002 1.00 19.82 43 LEU D O 1
ATOM 5199 N N . PHE D 1 47 ? 30.817 56.860 -4.403 1.00 10.67 44 PHE D N 1
ATOM 5200 C CA . PHE D 1 47 ? 31.239 55.470 -4.359 1.00 11.30 44 PHE D CA 1
ATOM 5201 C C . PHE D 1 47 ? 30.050 54.618 -4.736 1.00 16.40 44 PHE D C 1
ATOM 5202 O O . PHE D 1 47 ? 28.948 55.138 -4.908 1.00 15.80 44 PHE D O 1
ATOM 5210 N N . ILE D 1 48 ? 30.266 53.312 -4.835 1.00 11.25 45 ILE D N 1
ATOM 5211 C CA . ILE D 1 48 ? 29.287 52.417 -5.424 1.00 14.12 45 ILE D CA 1
ATOM 5212 C C . ILE D 1 48 ? 29.204 51.146 -4.603 1.00 14.15 45 ILE D C 1
ATOM 5213 O O . ILE D 1 48 ? 30.209 50.692 -4.063 1.00 11.03 45 ILE D O 1
ATOM 5218 N N . LYS D 1 49 ? 28.005 50.587 -4.490 1.00 9.16 46 LYS D N 1
ATOM 5219 C CA . LYS D 1 49 ? 27.845 49.285 -3.861 1.00 10.44 46 LYS D CA 1
ATOM 5220 C C . LYS D 1 49 ? 27.317 48.370 -4.950 1.00 16.59 46 LYS D C 1
ATOM 5221 O O . LYS D 1 49 ? 26.506 48.791 -5.786 1.00 13.69 46 LYS D O 1
ATOM 5227 N N . PRO D 1 50 ? 27.765 47.116 -4.952 1.00 12.60 47 PRO D N 1
ATOM 5228 C CA . PRO D 1 50 ? 27.279 46.214 -5.997 1.00 14.33 47 PRO D CA 1
ATOM 5229 C C . PRO D 1 50 ? 25.956 45.569 -5.597 1.00 15.64 47 PRO D C 1
ATOM 5230 O O . PRO D 1 50 ? 25.485 45.725 -4.462 1.00 17.80 47 PRO D O 1
ATOM 5234 N N . GLU D 1 51 ? 25.385 44.810 -6.523 1.00 16.22 48 GLU D N 1
ATOM 5235 C CA . GLU D 1 51 ? 24.113 44.148 -6.306 1.00 11.26 48 GLU D CA 1
ATOM 5236 C C . GLU D 1 51 ? 24.127 43.246 -5.059 1.00 15.77 48 GLU D C 1
ATOM 5237 O O . GLU D 1 51 ? 23.103 43.076 -4.403 1.00 14.98 48 GLU D O 1
ATOM 5243 N N . THR D 1 52 ? 25.282 42.681 -4.723 1.00 10.35 49 THR D N 1
ATOM 5244 C CA . THR D 1 52 ? 25.356 41.778 -3.567 1.00 16.02 49 THR D CA 1
ATOM 5245 C C . THR D 1 52 ? 25.257 42.512 -2.223 1.00 17.69 49 THR D C 1
ATOM 5246 O O . THR D 1 52 ? 25.118 41.879 -1.173 1.00 18.76 49 THR D O 1
ATOM 5250 N N . ALA D 1 53 ? 25.341 43.843 -2.253 1.00 9.93 50 ALA D N 1
ATOM 5251 C CA . ALA D 1 53 ? 25.133 44.648 -1.042 1.00 9.74 50 ALA D CA 1
ATOM 5252 C C . ALA D 1 53 ? 23.655 44.739 -0.648 1.00 15.05 50 ALA D C 1
ATOM 5253 O O . ALA D 1 53 ? 23.319 44.951 0.521 1.00 13.18 50 ALA D O 1
ATOM 5255 N N . LEU D 1 54 ? 22.775 44.590 -1.630 1.00 17.23 51 LEU D N 1
ATOM 5256 C CA . LEU D 1 54 ? 21.353 44.881 -1.443 1.00 17.16 51 LEU D CA 1
ATOM 5257 C C . LEU D 1 54 ? 20.608 43.782 -0.705 1.00 22.33 51 LEU D C 1
ATOM 5258 O O . LEU D 1 54 ? 20.842 42.600 -0.932 1.00 20.13 51 LEU D O 1
ATOM 5263 N N . CYS D 1 55 ? 19.693 44.172 0.170 1.00 17.46 52 CYS D N 1
ATOM 5264 C CA . CYS D 1 55 ? 18.836 43.198 0.822 1.00 15.62 52 CYS D CA 1
ATOM 5265 C C . CYS D 1 55 ? 17.563 43.880 1.311 1.00 17.94 52 CYS D C 1
ATOM 5266 O O . CYS D 1 55 ? 17.488 45.115 1.427 1.00 13.72 52 CYS D O 1
ATOM 5269 N N . ASP D 1 56 ? 16.556 43.074 1.601 1.00 15.13 53 ASP D N 1
ATOM 5270 C CA . ASP D 1 56 ? 15.254 43.612 1.981 1.00 17.85 53 ASP D CA 1
ATOM 5271 C C . ASP D 1 56 ? 15.289 44.064 3.451 1.00 16.77 53 ASP D C 1
ATOM 5272 O O . ASP D 1 56 ? 15.490 43.263 4.355 1.00 18.19 53 ASP D O 1
ATOM 5277 N N . ILE D 1 57 ? 15.076 45.355 3.680 1.00 21.46 54 ILE D N 1
ATOM 5278 C CA . ILE D 1 57 ? 15.164 45.923 5.028 1.00 22.27 54 ILE D CA 1
ATOM 5279 C C . ILE D 1 57 ? 14.113 45.346 5.989 1.00 21.08 54 ILE D C 1
ATOM 5280 O O . ILE D 1 57 ? 14.311 45.353 7.201 1.00 23.79 54 ILE D O 1
ATOM 5285 N N . ARG D 1 58 ? 13.011 44.832 5.453 1.00 21.72 55 ARG D N 1
ATOM 5286 C CA . ARG D 1 58 ? 11.944 44.283 6.296 1.00 24.39 55 ARG D CA 1
ATOM 5287 C C . ARG D 1 58 ? 12.345 42.964 6.963 1.00 26.82 55 ARG D C 1
ATOM 5288 O O . ARG D 1 58 ? 11.711 42.535 7.924 1.00 24.55 55 ARG D O 1
ATOM 5296 N N . GLN D 1 59 ? 13.375 42.312 6.426 1.00 20.38 56 GLN D N 1
ATOM 5297 C CA . GLN D 1 59 ? 13.885 41.066 6.985 1.00 18.91 56 GLN D CA 1
ATOM 5298 C C . GLN D 1 59 ? 15.000 41.336 7.991 1.00 17.82 56 GLN D C 1
ATOM 5299 O O . GLN D 1 59 ? 15.682 42.351 7.901 1.00 22.91 56 GLN D O 1
ATOM 5305 N N . PRO D 1 60 ? 15.200 40.421 8.945 1.00 16.92 57 PRO D N 1
ATOM 5306 C CA . PRO D 1 60 ? 16.295 40.620 9.896 1.00 17.87 57 PRO D CA 1
ATOM 5307 C C . PRO D 1 60 ? 17.589 40.936 9.154 1.00 22.38 57 PRO D C 1
ATOM 5308 O O . PRO D 1 60 ? 17.867 40.342 8.119 1.00 26.56 57 PRO D O 1
ATOM 5312 N N . VAL D 1 61 ? 18.354 41.887 9.676 1.00 20.17 58 VAL D N 1
ATOM 5313 C CA . VAL D 1 61 ? 19.525 42.395 8.980 1.00 20.83 58 VAL D CA 1
ATOM 5314 C C . VAL D 1 61 ? 20.828 41.820 9.506 1.00 24.03 58 VAL D C 1
ATOM 5315 O O . VAL D 1 61 ? 21.138 41.949 10.683 1.00 23.53 58 VAL D O 1
ATOM 5319 N N . SER D 1 62 ? 21.587 41.189 8.610 1.00 21.63 59 SER D N 1
ATOM 5320 C CA . SER D 1 62 ? 22.850 40.549 8.960 1.00 22.67 59 SER D CA 1
ATOM 5321 C C . SER D 1 62 ? 23.990 41.568 8.905 1.00 22.21 59 SER D C 1
ATOM 5322 O O . SER D 1 62 ? 24.042 42.401 8.000 1.00 22.87 59 SER D O 1
ATOM 5325 N N . ILE D 1 63 ? 24.884 41.522 9.887 1.00 20.89 60 ILE D N 1
ATOM 5326 C CA . ILE D 1 63 ? 26.097 42.337 9.853 1.00 23.08 60 ILE D CA 1
ATOM 5327 C C . ILE D 1 63 ? 27.295 41.426 10.091 1.00 26.07 60 ILE D C 1
ATOM 5328 O O . ILE D 1 63 ? 27.170 40.417 10.785 1.00 24.80 60 ILE D O 1
ATOM 5333 N N . PRO D 1 64 ? 28.452 41.763 9.498 1.00 21.09 61 PRO D N 1
ATOM 5334 C CA . PRO D 1 64 ? 29.679 40.960 9.657 1.00 22.60 61 PRO D CA 1
ATOM 5335 C C . PRO D 1 64 ? 30.298 41.084 11.056 1.00 26.44 61 PRO D C 1
ATOM 5336 O O . PRO D 1 64 ? 30.109 42.122 11.698 1.00 26.80 61 PRO D O 1
ATOM 5340 N N . LYS D 1 65 ? 30.952 40.029 11.549 1.00 29.49 62 LYS D N 1
ATOM 5341 C CA . LYS D 1 65 ? 31.525 40.055 12.915 1.00 32.16 62 LYS D CA 1
ATOM 5342 C C . LYS D 1 65 ? 33.024 40.400 13.162 1.00 36.34 62 LYS D C 1
ATOM 5343 O O . LYS D 1 65 ? 33.401 40.782 14.283 1.00 32.50 62 LYS D O 1
ATOM 5345 N N . ASP D 1 66 ? 33.871 40.239 12.150 1.00 28.66 63 ASP D N 1
ATOM 5346 C CA . ASP D 1 66 ? 35.326 40.447 12.304 1.00 32.19 63 ASP D CA 1
ATOM 5347 C C . ASP D 1 66 ? 35.929 41.729 11.725 1.00 25.90 63 ASP D C 1
ATOM 5348 O O . ASP D 1 66 ? 37.146 41.888 11.698 1.00 32.35 63 ASP D O 1
ATOM 5353 N N . PHE D 1 67 ? 35.083 42.579 11.168 1.00 20.27 64 PHE D N 1
ATOM 5354 C CA . PHE D 1 67 ? 35.532 43.742 10.411 1.00 19.56 64 PHE D CA 1
ATOM 5355 C C . PHE D 1 67 ? 35.500 45.036 11.220 1.00 22.11 64 PHE D C 1
ATOM 5356 O O . PHE D 1 67 ? 35.666 46.126 10.660 1.00 14.00 64 PHE D O 1
ATOM 5364 N N . GLY D 1 68 ? 35.215 44.911 12.516 1.00 22.09 65 GLY D N 1
ATOM 5365 C CA . GLY D 1 68 ? 35.104 46.060 13.407 1.00 22.54 65 GLY D CA 1
ATOM 5366 C C . GLY D 1 68 ? 33.673 46.558 13.550 1.00 20.96 65 GLY D C 1
ATOM 5367 O O . GLY D 1 68 ? 32.725 45.888 13.152 1.00 19.12 65 GLY D O 1
ATOM 5368 N N . SER D 1 69 ? 33.509 47.759 14.092 1.00 17.29 66 SER D N 1
ATOM 5369 C CA . SER D 1 69 ? 32.171 48.313 14.293 1.00 24.95 66 SER D CA 1
ATOM 5370 C C . SER D 1 69 ? 31.432 48.533 12.975 1.00 19.96 66 SER D C 1
ATOM 5371 O O . SER D 1 69 ? 32.004 49.007 11.989 1.00 16.01 66 SER D O 1
ATOM 5374 N N . VAL D 1 70 ? 30.157 48.175 12.965 1.00 16.51 67 VAL D N 1
ATOM 5375 C CA . VAL D 1 70 ? 29.285 48.462 11.841 1.00 17.35 67 VAL D CA 1
ATOM 5376 C C . VAL D 1 70 ? 28.338 49.597 12.201 1.00 19.40 67 VAL D C 1
ATOM 5377 O O . VAL D 1 70 ? 27.624 49.528 13.196 1.00 17.76 67 VAL D O 1
ATOM 5381 N N . HIS D 1 71 ? 28.336 50.636 11.377 1.00 20.97 68 HIS D N 1
ATOM 5382 C CA . HIS D 1 71 ? 27.575 51.841 11.666 1.00 23.20 68 HIS D CA 1
ATOM 5383 C C . HIS D 1 71 ? 26.416 52.015 10.691 1.00 22.31 68 HIS D C 1
ATOM 5384 O O . HIS D 1 71 ? 26.537 51.682 9.515 1.00 21.16 68 HIS D O 1
ATOM 5391 N N . HIS D 1 72 ? 25.299 52.536 11.192 1.00 15.48 69 HIS D N 1
ATOM 5392 C CA . HIS D 1 72 ? 24.115 52.789 10.381 1.00 16.46 69 HIS D CA 1
ATOM 5393 C C . HIS D 1 72 ? 24.205 54.155 9.734 1.00 19.20 69 HIS D C 1
ATOM 5394 O O . HIS D 1 72 ? 24.618 55.123 10.364 1.00 23.46 69 HIS D O 1
ATOM 5401 N N . GLU D 1 73 ? 23.859 54.249 8.463 1.00 22.05 70 GLU D N 1
ATOM 5402 C CA . GLU D 1 73 ? 23.647 55.565 7.886 1.00 15.96 70 GLU D CA 1
ATOM 5403 C C . GLU D 1 73 ? 22.336 55.561 7.151 1.00 24.90 70 GLU D C 1
ATOM 5404 O O . GLU D 1 73 ? 22.246 55.037 6.034 1.00 23.41 70 GLU D O 1
ATOM 5410 N N . ILE D 1 74 ? 21.336 56.221 7.723 1.00 14.27 71 ILE D N 1
ATOM 5411 C CA . ILE D 1 74 ? 20.039 56.228 7.075 1.00 14.30 71 ILE D CA 1
ATOM 5412 C C . ILE D 1 74 ? 20.122 57.220 5.931 1.00 21.83 71 ILE D C 1
ATOM 5413 O O . ILE D 1 74 ? 20.758 58.264 6.071 1.00 16.86 71 ILE D O 1
ATOM 5418 N N . GLU D 1 75 ? 19.524 56.881 4.789 1.00 19.97 72 GLU D N 1
ATOM 5419 C CA . GLU D 1 75 ? 19.595 57.741 3.602 1.00 17.16 72 GLU D CA 1
ATOM 5420 C C . GLU D 1 75 ? 18.346 57.574 2.745 1.00 21.49 72 GLU D C 1
ATOM 5421 O O . GLU D 1 75 ? 17.739 56.497 2.727 1.00 19.26 72 GLU D O 1
ATOM 5427 N N . LEU D 1 76 ? 17.967 58.635 2.031 1.00 21.31 73 LEU D N 1
ATOM 5428 C CA . LEU D 1 76 ? 16.921 58.535 1.015 1.00 18.09 73 LEU D CA 1
ATOM 5429 C C . LEU D 1 76 ? 17.474 57.815 -0.204 1.00 23.63 73 LEU D C 1
ATOM 5430 O O . LEU D 1 76 ? 18.541 58.167 -0.707 1.00 24.96 73 LEU D O 1
ATOM 5435 N N . ALA D 1 77 ? 16.757 56.799 -0.676 1.00 20.50 74 ALA D N 1
ATOM 5436 C CA . ALA D 1 77 ? 17.195 56.057 -1.858 1.00 16.84 74 ALA D CA 1
ATOM 5437 C C . ALA D 1 77 ? 16.316 56.425 -3.029 1.00 17.09 74 ALA D C 1
ATOM 5438 O O . ALA D 1 77 ? 15.129 56.714 -2.855 1.00 19.47 74 ALA D O 1
ATOM 5440 N N . VAL D 1 78 ? 16.903 56.439 -4.221 1.00 17.67 75 VAL D N 1
ATOM 5441 C CA . VAL D 1 78 ? 16.188 56.869 -5.415 1.00 13.70 75 VAL D CA 1
ATOM 5442 C C . VAL D 1 78 ? 16.297 55.807 -6.492 1.00 18.90 75 VAL D C 1
ATOM 5443 O O . VAL D 1 78 ? 17.404 55.454 -6.893 1.00 17.65 75 VAL D O 1
ATOM 5447 N N . LEU D 1 79 ? 15.161 55.316 -6.981 1.00 16.00 76 LEU D N 1
ATOM 5448 C CA . LEU D 1 79 ? 15.162 54.312 -8.054 1.00 14.91 76 LEU D CA 1
ATOM 5449 C C . LEU D 1 79 ? 15.173 54.972 -9.430 1.00 16.60 76 LEU D C 1
ATOM 5450 O O . LEU D 1 79 ? 14.325 55.805 -9.738 1.00 18.69 76 LEU D O 1
ATOM 5455 N N . ILE D 1 80 ? 16.150 54.615 -10.256 1.00 19.34 77 ILE D N 1
ATOM 5456 C CA . ILE D 1 80 ? 16.220 55.133 -11.616 1.00 21.31 77 ILE D CA 1
ATOM 5457 C C . ILE D 1 80 ? 15.363 54.267 -12.530 1.00 26.02 77 ILE D C 1
ATOM 5458 O O . ILE D 1 80 ? 15.524 53.052 -12.560 1.00 24.24 77 ILE D O 1
ATOM 5463 N N . GLY D 1 81 ? 14.430 54.894 -13.240 1.00 27.09 78 GLY D N 1
ATOM 5464 C CA . GLY D 1 81 ? 13.502 54.181 -14.099 1.00 20.65 78 GLY D CA 1
ATOM 5465 C C . GLY D 1 81 ? 13.798 54.229 -15.588 1.00 25.96 78 GLY D C 1
ATOM 5466 O O . GLY D 1 81 ? 13.215 53.461 -16.347 1.00 35.07 78 GLY D O 1
ATOM 5467 N N . THR D 1 82 ? 14.688 55.127 -16.010 1.00 23.39 79 THR D N 1
ATOM 5468 C CA . THR D 1 82 ? 15.196 55.128 -17.380 1.00 26.38 79 THR D CA 1
ATOM 5469 C C . THR D 1 82 ? 16.673 55.528 -17.390 1.00 24.66 79 THR D C 1
ATOM 5470 O O . THR D 1 82 ? 17.096 56.334 -16.570 1.00 27.39 79 THR D O 1
ATOM 5474 N N . PRO D 1 83 ? 17.457 54.976 -18.333 1.00 19.44 80 PRO D N 1
ATOM 5475 C CA . PRO D 1 83 ? 18.925 55.111 -18.318 1.00 24.41 80 PRO D CA 1
ATOM 5476 C C . PRO D 1 83 ? 19.446 56.545 -18.447 1.00 27.89 80 PRO D C 1
ATOM 5477 O O . PRO D 1 83 ? 18.955 57.326 -19.261 1.00 25.62 80 PRO D O 1
ATOM 5481 N N . LEU D 1 84 ? 20.457 56.873 -17.648 1.00 27.21 81 LEU D N 1
ATOM 5482 C CA . LEU D 1 84 ? 21.029 58.217 -17.637 1.00 18.78 81 LEU D CA 1
ATOM 5483 C C . LEU D 1 84 ? 22.524 58.153 -17.884 1.00 21.41 81 LEU D C 1
ATOM 5484 O O . LEU D 1 84 ? 23.247 57.450 -17.172 1.00 18.39 81 LEU D O 1
ATOM 5489 N N . LYS D 1 85 ? 22.982 58.861 -18.910 1.00 19.26 82 LYS D N 1
ATOM 5490 C CA . LYS D 1 85 ? 24.405 59.010 -19.152 1.00 20.66 82 LYS D CA 1
ATOM 5491 C C . LYS D 1 85 ? 24.682 60.466 -19.521 1.00 25.01 82 LYS D C 1
ATOM 5492 O O . LYS D 1 85 ? 24.148 60.960 -20.515 1.00 21.66 82 LYS D O 1
ATOM 5498 N N . GLN D 1 86 ? 25.508 61.151 -18.729 1.00 21.16 83 GLN D N 1
ATOM 5499 C CA . GLN D 1 86 ? 25.809 62.561 -18.995 1.00 25.41 83 GLN D CA 1
ATOM 5500 C C . GLN D 1 86 ? 24.496 63.296 -19.244 1.00 23.80 83 GLN D C 1
ATOM 5501 O O . GLN D 1 86 ? 24.339 64.028 -20.225 1.00 27.07 83 GLN D O 1
ATOM 5507 N N . ALA D 1 87 ? 23.553 63.091 -18.336 1.00 17.97 84 ALA D N 1
ATOM 5508 C CA . ALA D 1 87 ? 22.204 63.594 -18.514 1.00 19.45 84 ALA D CA 1
ATOM 5509 C C . ALA D 1 87 ? 22.042 64.973 -17.886 1.00 26.34 84 ALA D C 1
ATOM 5510 O O . ALA D 1 87 ? 22.650 65.284 -16.859 1.00 25.97 84 ALA D O 1
ATOM 5512 N N . SER D 1 88 ? 21.229 65.798 -18.531 1.00 23.68 85 SER D N 1
ATOM 5513 C CA . SER D 1 88 ? 20.875 67.116 -18.014 1.00 29.30 85 SER D CA 1
ATOM 5514 C C . SER D 1 88 ? 19.961 66.957 -16.809 1.00 29.71 85 SER D C 1
ATOM 5515 O O . SER D 1 88 ? 19.362 65.899 -16.617 1.00 34.44 85 SER D O 1
ATOM 5518 N N . GLU D 1 89 ? 19.859 67.999 -15.993 1.00 30.87 86 GLU D N 1
ATOM 5519 C CA . GLU D 1 89 ? 18.993 67.945 -14.819 1.00 27.56 86 GLU D CA 1
ATOM 5520 C C . GLU D 1 89 ? 17.532 67.713 -15.196 1.00 31.28 86 GLU D C 1
ATOM 5521 O O . GLU D 1 89 ? 16.766 67.134 -14.425 1.00 32.29 86 GLU D O 1
ATOM 5527 N N . ASP D 1 90 ? 17.149 68.163 -16.389 1.00 37.65 87 ASP D N 1
ATOM 5528 C CA . ASP D 1 90 ? 15.786 67.976 -16.877 1.00 36.68 87 ASP D CA 1
ATOM 5529 C C . ASP D 1 90 ? 15.515 66.508 -17.169 1.00 37.89 87 ASP D C 1
ATOM 5530 O O . ASP D 1 90 ? 14.467 65.975 -16.795 1.00 38.57 87 ASP D O 1
ATOM 5532 N N . ARG D 1 91 ? 16.459 65.862 -17.852 1.00 34.66 88 ARG D N 1
ATOM 5533 C CA . ARG D 1 91 ? 16.347 64.444 -18.157 1.00 32.67 88 ARG D CA 1
ATOM 5534 C C . ARG D 1 91 ? 16.338 63.633 -16.868 1.00 28.60 88 ARG D C 1
ATOM 5535 O O . ARG D 1 91 ? 15.573 62.681 -16.734 1.00 29.59 88 ARG D O 1
ATOM 5537 N N . VAL D 1 92 ? 17.180 64.021 -15.916 1.00 30.18 89 VAL D N 1
ATOM 5538 C CA . VAL D 1 92 ? 17.256 63.313 -14.637 1.00 25.01 89 VAL D CA 1
ATOM 5539 C C . VAL D 1 92 ? 15.890 63.272 -13.962 1.00 29.72 89 VAL D C 1
ATOM 5540 O O . VAL D 1 92 ? 15.397 62.198 -13.607 1.00 27.51 89 VAL D O 1
ATOM 5544 N N . ALA D 1 93 ? 15.272 64.443 -13.802 1.00 29.52 90 ALA D N 1
ATOM 5545 C CA . ALA D 1 93 ? 13.954 64.544 -13.167 1.00 35.07 90 ALA D CA 1
ATOM 5546 C C . ALA D 1 93 ? 12.913 63.590 -13.751 1.00 32.49 90 ALA D C 1
ATOM 5547 O O . ALA D 1 93 ? 12.178 62.937 -13.015 1.00 36.96 90 ALA D O 1
ATOM 5549 N N . ARG D 1 94 ? 12.847 63.520 -15.075 1.00 30.19 91 ARG D N 1
ATOM 5550 C CA . ARG D 1 94 ? 11.917 62.626 -15.757 1.00 31.34 91 ARG D CA 1
ATOM 5551 C C . ARG D 1 94 ? 12.280 61.164 -15.545 1.00 27.90 91 ARG D C 1
ATOM 5552 O O . ARG D 1 94 ? 11.448 60.280 -15.719 1.00 32.32 91 ARG D O 1
ATOM 5560 N N . ALA D 1 95 ? 13.534 60.917 -15.194 1.00 25.00 92 ALA D N 1
ATOM 5561 C CA . ALA D 1 95 ? 14.064 59.560 -15.101 1.00 26.16 92 ALA D CA 1
ATOM 5562 C C . ALA D 1 95 ? 13.684 58.828 -13.808 1.00 26.87 92 ALA D C 1
ATOM 5563 O O . ALA D 1 95 ? 13.655 57.601 -13.769 1.00 33.11 92 ALA D O 1
ATOM 5565 N N . ILE D 1 96 ? 13.404 59.574 -12.751 1.00 24.34 93 ILE D N 1
ATOM 5566 C CA . ILE D 1 96 ? 13.190 58.962 -11.445 1.00 30.27 93 ILE D CA 1
ATOM 5567 C C . ILE D 1 96 ? 11.875 58.195 -11.380 1.00 31.21 93 ILE D C 1
ATOM 5568 O O . ILE D 1 96 ? 10.825 58.747 -11.698 1.00 31.42 93 ILE D O 1
ATOM 5573 N N . ALA D 1 97 ? 11.936 56.920 -11.007 1.00 26.68 94 ALA D N 1
ATOM 5574 C CA . ALA D 1 97 ? 10.726 56.109 -10.841 1.00 26.41 94 ALA D CA 1
ATOM 5575 C C . ALA D 1 97 ? 10.174 56.018 -9.418 1.00 27.20 94 ALA D C 1
ATOM 5576 O O . ALA D 1 97 ? 9.042 55.590 -9.216 1.00 32.04 94 ALA D O 1
ATOM 5578 N N . GLY D 1 98 ? 10.947 56.425 -8.426 1.00 24.36 95 GLY D N 1
ATOM 5579 C CA . GLY D 1 98 ? 10.482 56.269 -7.065 1.00 18.82 95 GLY D CA 1
ATOM 5580 C C . GLY D 1 98 ? 11.512 56.512 -5.991 1.00 21.26 95 GLY D C 1
ATOM 5581 O O . GLY D 1 98 ? 12.699 56.688 -6.276 1.00 20.94 95 GLY D O 1
ATOM 5582 N N . TYR D 1 99 ? 11.046 56.509 -4.745 1.00 16.71 96 TYR D N 1
ATOM 5583 C CA . TYR D 1 99 ? 11.874 56.860 -3.603 1.00 19.58 96 TYR D CA 1
ATOM 5584 C C . TYR D 1 99 ? 11.697 55.870 -2.479 1.00 17.83 96 TYR D C 1
ATOM 5585 O O . TYR D 1 99 ? 10.605 55.367 -2.270 1.00 17.69 96 TYR D O 1
ATOM 5594 N N . GLY D 1 100 ? 12.757 55.641 -1.715 1.00 19.50 97 GLY D N 1
ATOM 5595 C CA . GLY D 1 100 ? 12.708 54.705 -0.606 1.00 12.42 97 GLY D CA 1
ATOM 5596 C C . GLY D 1 100 ? 13.719 55.096 0.454 1.00 21.80 97 GLY D C 1
ATOM 5597 O O . GLY D 1 100 ? 14.308 56.167 0.401 1.00 20.25 97 GLY D O 1
ATOM 5598 N N . VAL D 1 101 ? 13.886 54.253 1.458 1.00 15.55 98 VAL D N 1
ATOM 5599 C CA . VAL D 1 101 ? 14.861 54.539 2.485 1.00 15.05 98 VAL D CA 1
ATOM 5600 C C . VAL D 1 101 ? 15.798 53.354 2.615 1.00 17.24 98 VAL D C 1
ATOM 5601 O O . VAL D 1 101 ? 15.375 52.208 2.481 1.00 18.74 98 VAL D O 1
ATOM 5605 N N . ALA D 1 102 ? 17.069 53.628 2.870 1.00 13.76 99 ALA D N 1
ATOM 5606 C CA . ALA D 1 102 ? 18.041 52.558 2.995 1.00 18.61 99 ALA D CA 1
ATOM 5607 C C . ALA D 1 102 ? 19.005 52.840 4.124 1.00 25.71 99 ALA D C 1
ATOM 5608 O O . ALA D 1 102 ? 19.084 53.965 4.636 1.00 21.83 99 ALA D O 1
ATOM 5610 N N . LEU D 1 103 ? 19.739 51.809 4.517 1.00 19.12 100 LEU D N 1
ATOM 5611 C CA . LEU D 1 103 ? 20.842 52.003 5.440 1.00 23.27 100 LEU D CA 1
ATOM 5612 C C . LEU D 1 103 ? 22.112 51.795 4.652 1.00 18.74 100 LEU D C 1
ATOM 5613 O O . LEU D 1 103 ? 22.260 50.781 3.985 1.00 22.59 100 LEU D O 1
ATOM 5618 N N . ASP D 1 104 ? 23.032 52.743 4.730 1.00 16.82 101 ASP D N 1
ATOM 5619 C CA . ASP D 1 104 ? 24.295 52.556 4.063 1.00 23.46 101 ASP D CA 1
ATOM 5620 C C . ASP D 1 104 ? 25.155 52.088 5.208 1.00 23.48 101 ASP D C 1
ATOM 5621 O O . ASP D 1 104 ? 25.724 52.895 5.937 1.00 33.19 101 ASP D O 1
ATOM 5626 N N . LEU D 1 105 ? 25.312 50.773 5.329 1.00 19.17 102 LEU D N 1
ATOM 5627 C CA . LEU D 1 105 ? 26.060 50.230 6.459 1.00 16.48 102 LEU D CA 1
ATOM 5628 C C . LEU D 1 105 ? 27.529 50.398 6.144 1.00 13.27 102 LEU D C 1
ATOM 5629 O O . LEU D 1 105 ? 27.962 50.175 5.013 1.00 22.15 102 LEU D O 1
ATOM 5634 N N . THR D 1 106 ? 28.292 50.801 7.142 1.00 13.38 103 THR D N 1
ATOM 5635 C CA . THR D 1 106 ? 29.658 51.235 6.913 1.00 13.32 103 THR D CA 1
ATOM 5636 C C . THR D 1 106 ? 30.518 50.599 7.972 1.00 18.99 103 THR D C 1
ATOM 5637 O O . THR D 1 106 ? 30.173 50.635 9.159 1.00 18.92 103 THR D O 1
ATOM 5641 N N . LEU D 1 107 ? 31.641 50.013 7.574 1.00 17.57 104 LEU D N 1
ATOM 5642 C CA . LEU D 1 107 ? 32.539 49.531 8.592 1.00 16.23 104 LEU D CA 1
ATOM 5643 C C . LEU D 1 107 ? 33.452 50.722 8.844 1.00 15.54 104 LEU D C 1
ATOM 5644 O O . LEU D 1 107 ? 34.413 50.962 8.110 1.00 20.37 104 LEU D O 1
ATOM 5649 N N . ARG D 1 108 ? 33.181 51.434 9.935 1.00 16.85 105 ARG D N 1
ATOM 5650 C CA . ARG D 1 108 ? 33.767 52.763 10.132 1.00 19.43 105 ARG D CA 1
ATOM 5651 C C . ARG D 1 108 ? 35.255 52.714 10.459 1.00 18.81 105 ARG D C 1
ATOM 5652 O O . ARG D 1 108 ? 36.020 53.542 9.968 1.00 15.57 105 ARG D O 1
ATOM 5654 N N . GLU D 1 109 ? 35.665 51.761 11.294 1.00 17.69 106 GLU D N 1
ATOM 5655 C CA . GLU D 1 109 ? 37.062 51.701 11.717 1.00 23.13 106 GLU D CA 1
ATOM 5656 C C . GLU D 1 109 ? 37.919 51.240 10.556 1.00 20.57 106 GLU D C 1
ATOM 5657 O O . GLU D 1 109 ? 39.045 51.722 10.371 1.00 17.45 106 GLU D O 1
ATOM 5663 N N . LEU D 1 110 ? 37.399 50.284 9.785 1.00 15.71 107 LEU D N 1
ATOM 5664 C CA . LEU D 1 110 ? 38.098 49.851 8.579 1.00 16.26 107 LEU D CA 1
ATOM 5665 C C . LEU D 1 110 ? 38.253 51.059 7.682 1.00 13.98 107 LEU D C 1
ATOM 5666 O O . LEU D 1 110 ? 39.334 51.324 7.152 1.00 13.70 107 LEU D O 1
ATOM 5671 N N . GLN D 1 111 ? 37.159 51.797 7.522 1.00 14.32 108 GLN D N 1
ATOM 5672 C CA . GLN D 1 111 ? 37.158 52.954 6.630 1.00 16.51 108 GLN D CA 1
ATOM 5673 C C . GLN D 1 111 ? 38.139 54.041 7.083 1.00 19.54 108 GLN D C 1
ATOM 5674 O O . GLN D 1 111 ? 38.835 54.652 6.260 1.00 19.59 108 GLN D O 1
ATOM 5680 N N . ALA D 1 112 ? 38.185 54.287 8.386 1.00 17.04 109 ALA D N 1
ATOM 5681 C CA . ALA D 1 112 ? 39.140 55.243 8.941 1.00 18.58 109 ALA D CA 1
ATOM 5682 C C . ALA D 1 112 ? 40.568 54.838 8.552 1.00 20.08 109 ALA D C 1
ATOM 5683 O O . ALA D 1 112 ? 41.378 55.681 8.199 1.00 19.59 109 ALA D O 1
ATOM 5685 N N . GLY D 1 113 ? 40.865 53.542 8.601 1.00 21.73 110 GLY D N 1
ATOM 5686 C CA . GLY D 1 113 ? 42.129 53.028 8.097 1.00 21.37 110 GLY D CA 1
ATOM 5687 C C . GLY D 1 113 ? 42.381 53.325 6.614 1.00 20.32 110 GLY D C 1
ATOM 5688 O O . GLY D 1 113 ? 43.450 53.818 6.260 1.00 17.89 110 GLY D O 1
ATOM 5689 N N . PHE D 1 114 ? 41.409 53.022 5.749 1.00 14.18 111 PHE D N 1
ATOM 5690 C CA . PHE D 1 114 ? 41.541 53.266 4.302 1.00 17.81 111 PHE D CA 1
ATOM 5691 C C . PHE D 1 114 ? 41.740 54.746 3.965 1.00 17.39 111 PHE D C 1
ATOM 5692 O O . PHE D 1 114 ? 42.519 55.093 3.075 1.00 22.19 111 PHE D O 1
ATOM 5700 N N . LYS D 1 115 ? 41.042 55.619 4.678 1.00 19.08 112 LYS D N 1
ATOM 5701 C CA . LYS D 1 115 ? 41.162 57.050 4.420 1.00 20.85 112 LYS D CA 1
ATOM 5702 C C . LYS D 1 115 ? 42.583 57.525 4.689 1.00 21.08 112 LYS D C 1
ATOM 5703 O O . LYS D 1 115 ? 43.157 58.268 3.893 1.00 18.57 112 LYS D O 1
ATOM 5709 N N . LYS D 1 116 ? 43.147 57.090 5.813 1.00 16.12 113 LYS D N 1
ATOM 5710 C CA . LYS D 1 116 ? 44.501 57.486 6.189 1.00 22.76 113 LYS D CA 1
ATOM 5711 C C . LYS D 1 116 ? 45.527 56.959 5.190 1.00 27.96 113 LYS D C 1
ATOM 5712 O O . LYS D 1 116 ? 46.478 57.661 4.833 1.00 25.33 113 LYS D O 1
ATOM 5714 N N . ALA D 1 117 ? 45.340 55.722 4.738 1.00 18.39 114 ALA D N 1
ATOM 5715 C CA . ALA D 1 117 ? 46.281 55.131 3.798 1.00 17.77 114 ALA D CA 1
ATOM 5716 C C . ALA D 1 117 ? 45.950 55.459 2.337 1.00 20.55 114 ALA D C 1
ATOM 5717 O O . ALA D 1 117 ? 46.698 55.104 1.428 1.00 26.40 114 ALA D O 1
ATOM 5719 N N . GLY D 1 118 ? 44.836 56.135 2.106 1.00 20.82 115 GLY D N 1
ATOM 5720 C CA . GLY D 1 118 ? 44.430 56.445 0.745 1.00 18.41 115 GLY D CA 1
ATOM 5721 C C . GLY D 1 118 ? 44.023 55.206 -0.043 1.00 21.39 115 GLY D C 1
ATOM 5722 O O . GLY D 1 118 ? 44.227 55.128 -1.265 1.00 21.20 115 GLY D O 1
ATOM 5723 N N . GLN D 1 119 ? 43.449 54.231 0.654 1.00 15.86 116 GLN D N 1
ATOM 5724 C CA . GLN D 1 119 ? 42.945 53.010 0.007 1.00 18.91 116 GLN D CA 1
ATOM 5725 C C . GLN D 1 119 ? 41.479 53.146 -0.416 1.00 16.16 116 GLN D C 1
ATOM 5726 O O . GLN D 1 119 ? 40.763 54.003 0.087 1.00 13.97 116 GLN D O 1
ATOM 5732 N N . PRO D 1 120 ? 41.032 52.302 -1.351 1.00 13.69 117 PRO D N 1
ATOM 5733 C CA . PRO D 1 120 ? 39.628 52.389 -1.769 1.00 9.75 117 PRO D CA 1
ATOM 5734 C C . PRO D 1 120 ? 38.718 51.935 -0.638 1.00 13.64 117 PRO D C 1
ATOM 5735 O O . PRO D 1 120 ? 39.162 51.237 0.283 1.00 15.29 117 PRO D O 1
ATOM 5739 N N . TRP D 1 121 ? 37.452 52.322 -0.711 1.00 9.72 118 TRP D N 1
ATOM 5740 C CA . TRP D 1 121 ? 36.520 52.094 0.380 1.00 13.37 118 TRP D CA 1
ATOM 5741 C C . TRP D 1 121 ? 35.711 50.812 0.276 1.00 17.17 118 TRP D C 1
ATOM 5742 O O . TRP D 1 121 ? 34.945 50.486 1.190 1.00 17.45 118 TRP D O 1
ATOM 5753 N N . GLU D 1 122 ? 35.849 50.104 -0.840 1.00 11.38 119 GLU D N 1
ATOM 5754 C CA . GLU D 1 122 ? 34.953 48.990 -1.128 1.00 8.84 119 GLU D CA 1
ATOM 5755 C C . GLU D 1 122 ? 34.767 48.017 0.022 1.00 13.66 119 GLU D C 1
ATOM 5756 O O . GLU D 1 122 ? 33.631 47.620 0.326 1.00 15.11 119 GLU D O 1
ATOM 5762 N N . LYS D 1 123 ? 35.859 47.615 0.664 1.00 14.37 120 LYS D N 1
ATOM 5763 C CA . LYS D 1 123 ? 35.721 46.668 1.773 1.00 11.77 120 LYS D CA 1
ATOM 5764 C C . LYS D 1 123 ? 34.820 47.205 2.880 1.00 12.03 120 LYS D C 1
ATOM 5765 O O . LYS D 1 123 ? 34.099 46.445 3.527 1.00 14.81 120 LYS D O 1
ATOM 5771 N N . ALA D 1 124 ? 34.896 48.507 3.128 1.00 12.96 121 ALA D N 1
ATOM 5772 C CA . ALA D 1 124 ? 34.107 49.131 4.197 1.00 15.28 121 ALA D CA 1
ATOM 5773 C C . ALA D 1 124 ? 32.673 49.515 3.790 1.00 22.52 121 ALA D C 1
ATOM 5774 O O . ALA D 1 124 ? 31.799 49.633 4.652 1.00 19.31 121 ALA D O 1
ATOM 5776 N N . LYS D 1 125 ? 32.476 49.846 2.510 1.00 21.01 122 LYS D N 1
ATOM 5777 C CA . LYS D 1 125 ? 31.150 50.211 1.993 1.00 18.39 122 LYS D CA 1
ATOM 5778 C C . LYS D 1 125 ? 30.373 49.217 1.112 1.00 16.30 122 LYS D C 1
ATOM 5779 O O . LYS D 1 125 ? 29.151 49.317 0.965 1.00 18.45 122 LYS D O 1
ATOM 5785 N N . ALA D 1 126 ? 31.088 48.278 0.511 1.00 15.00 123 ALA D N 1
ATOM 5786 C CA . ALA D 1 126 ? 30.520 47.392 -0.513 1.00 10.58 123 ALA D CA 1
ATOM 5787 C C . ALA D 1 126 ? 30.241 45.954 -0.089 1.00 18.31 123 ALA D C 1
ATOM 5788 O O . ALA D 1 126 ? 29.863 45.124 -0.932 1.00 12.69 123 ALA D O 1
ATOM 5790 N N . PHE D 1 127 ? 30.487 45.648 1.185 1.00 15.39 124 PHE D N 1
ATOM 5791 C CA . PHE D 1 127 ? 30.407 44.273 1.676 1.00 11.09 124 PHE D CA 1
ATOM 5792 C C . PHE D 1 127 ? 28.989 43.718 1.591 1.00 9.02 124 PHE D C 1
ATOM 5793 O O . PHE D 1 127 ? 28.016 44.471 1.538 1.00 12.01 124 PHE D O 1
ATOM 5801 N N . ASP D 1 128 ? 28.878 42.395 1.569 1.00 12.40 125 ASP D N 1
ATOM 5802 C CA . ASP D 1 128 ? 27.597 41.732 1.403 1.00 17.06 125 ASP D CA 1
ATOM 5803 C C . ASP D 1 128 ? 26.607 42.262 2.422 1.00 16.08 125 ASP D C 1
ATOM 5804 O O . ASP D 1 128 ? 26.933 42.330 3.595 1.00 14.74 125 ASP D O 1
ATOM 5809 N N . GLY D 1 129 ? 25.406 42.618 1.970 1.00 13.89 126 GLY D N 1
ATOM 5810 C CA . GLY D 1 129 ? 24.331 43.035 2.860 1.00 17.44 126 GLY D CA 1
ATOM 5811 C C . GLY D 1 129 ? 24.485 44.456 3.382 1.00 15.56 126 GLY D C 1
ATOM 5812 O O . GLY D 1 129 ? 23.820 44.836 4.342 1.00 14.25 126 GLY D O 1
ATOM 5813 N N . SER D 1 130 ? 25.351 45.253 2.758 1.00 17.43 127 SER D N 1
ATOM 5814 C CA . SER D 1 130 ? 25.654 46.589 3.301 1.00 16.57 127 SER D CA 1
ATOM 5815 C C . SER D 1 130 ? 24.652 47.638 2.835 1.00 21.95 127 SER D C 1
ATOM 5816 O O . SER D 1 130 ? 24.796 48.833 3.137 1.00 16.36 127 SER D O 1
ATOM 5819 N N . CYS D 1 131 ? 23.655 47.204 2.066 1.00 10.80 128 CYS D N 1
ATOM 5820 C CA . CYS D 1 131 ? 22.574 48.110 1.665 1.00 15.52 128 CYS D CA 1
ATOM 5821 C C . CYS D 1 131 ? 21.166 47.551 1.916 1.00 16.71 128 CYS D C 1
ATOM 5822 O O . CYS D 1 131 ? 20.427 47.265 0.978 1.00 16.14 128 CYS D O 1
ATOM 5825 N N . PRO D 1 132 ? 20.793 47.384 3.191 1.00 23.10 129 PRO D N 1
ATOM 5826 C CA . PRO D 1 132 ? 19.386 47.083 3.497 1.00 15.17 129 PRO D CA 1
ATOM 5827 C C . PRO D 1 132 ? 18.512 48.195 2.925 1.00 17.55 129 PRO D C 1
ATOM 5828 O O . PRO D 1 132 ? 18.818 49.360 3.143 1.00 18.49 129 PRO D O 1
ATOM 5832 N N . ILE D 1 133 ? 17.456 47.857 2.193 1.00 15.51 130 ILE D N 1
ATOM 5833 C CA . ILE D 1 133 ? 16.646 48.893 1.563 1.00 16.39 130 ILE D CA 1
ATOM 5834 C C . ILE D 1 133 ? 15.157 48.545 1.557 1.00 19.14 130 ILE D C 1
ATOM 5835 O O . ILE D 1 133 ? 14.783 47.375 1.488 1.00 13.81 130 ILE D O 1
ATOM 5840 N N . SER D 1 134 ? 14.322 49.573 1.652 1.00 19.76 131 SER D N 1
ATOM 5841 C CA . SER D 1 134 ? 12.871 49.424 1.666 1.00 20.53 131 SER D CA 1
ATOM 5842 C C . SER D 1 134 ? 12.330 49.301 0.250 1.00 21.55 131 SER D C 1
ATOM 5843 O O . SER D 1 134 ? 13.072 49.385 -0.719 1.00 23.22 131 SER D O 1
ATOM 5846 N N . GLY D 1 135 ? 11.021 49.131 0.128 1.00 19.67 132 GLY D N 1
ATOM 5847 C CA . GLY D 1 135 ? 10.391 49.217 -1.172 1.00 19.41 132 GLY D CA 1
ATOM 5848 C C . GLY D 1 135 ? 10.323 50.681 -1.574 1.00 17.50 132 GLY D C 1
ATOM 5849 O O . GLY D 1 135 ? 10.586 51.558 -0.752 1.00 22.34 132 GLY D O 1
ATOM 5850 N N . PHE D 1 136 ? 9.972 50.944 -2.832 1.00 21.59 133 PHE D N 1
ATOM 5851 C CA . PHE D 1 136 ? 9.923 52.307 -3.360 1.00 19.54 133 PHE D CA 1
ATOM 5852 C C . PHE D 1 136 ? 8.503 52.836 -3.516 1.00 29.19 133 PHE D C 1
ATOM 5853 O O . PHE D 1 136 ? 7.596 52.119 -3.934 1.00 30.88 133 PHE D O 1
ATOM 5861 N N . ILE D 1 137 ? 8.334 54.105 -3.168 1.00 24.63 134 ILE D N 1
ATOM 5862 C CA . ILE D 1 137 ? 7.088 54.821 -3.363 1.00 24.29 134 ILE D CA 1
ATOM 5863 C C . ILE D 1 137 ? 7.159 55.568 -4.682 1.00 24.45 134 ILE D C 1
ATOM 5864 O O . ILE D 1 137 ? 8.120 56.282 -4.932 1.00 25.08 134 ILE D O 1
ATOM 5869 N N . PRO D 1 138 ? 6.150 55.392 -5.545 1.00 30.72 135 PRO D N 1
ATOM 5870 C CA . PRO D 1 138 ? 6.128 56.111 -6.821 1.00 25.83 135 PRO D CA 1
ATOM 5871 C C . PRO D 1 138 ? 6.297 57.623 -6.659 1.00 23.21 135 PRO D C 1
ATOM 5872 O O . PRO D 1 138 ? 5.905 58.186 -5.643 1.00 23.19 135 PRO D O 1
ATOM 5876 N N . VAL D 1 139 ? 6.901 58.256 -7.658 1.00 27.15 136 VAL D N 1
ATOM 5877 C CA . VAL D 1 139 ? 7.144 59.689 -7.646 1.00 35.81 136 VAL D CA 1
ATOM 5878 C C . VAL D 1 139 ? 5.852 60.476 -7.429 1.00 42.37 136 VAL D C 1
ATOM 5879 O O . VAL D 1 139 ? 5.836 61.455 -6.686 1.00 45.45 136 VAL D O 1
ATOM 5883 N N . ALA D 1 140 ? 4.772 60.042 -8.071 1.00 43.00 137 ALA D N 1
ATOM 5884 C CA . ALA D 1 140 ? 3.503 60.764 -8.002 1.00 43.26 137 ALA D CA 1
ATOM 5885 C C . ALA D 1 140 ? 2.964 60.878 -6.579 1.00 41.89 137 ALA D C 1
ATOM 5886 O O . ALA D 1 140 ? 2.358 61.884 -6.222 1.00 45.54 137 ALA D O 1
ATOM 5888 N N . GLU D 1 141 ? 3.180 59.844 -5.773 1.00 40.17 138 GLU D N 1
ATOM 5889 C CA . GLU D 1 141 ? 2.636 59.805 -4.421 1.00 41.30 138 GLU D CA 1
ATOM 5890 C C . GLU D 1 141 ? 3.620 60.212 -3.320 1.00 40.94 138 GLU D C 1
ATOM 5891 O O . GLU D 1 141 ? 3.243 60.269 -2.149 1.00 41.61 138 GLU D O 1
ATOM 5897 N N . PHE D 1 142 ? 4.877 60.468 -3.677 1.00 38.13 139 PHE D N 1
ATOM 5898 C CA . PHE D 1 142 ? 5.890 60.765 -2.661 1.00 34.23 139 PHE D CA 1
ATOM 5899 C C . PHE D 1 142 ? 5.914 62.227 -2.196 1.00 35.81 139 PHE D C 1
ATOM 5900 O O . PHE D 1 142 ? 6.421 62.531 -1.117 1.00 36.85 139 PHE D O 1
ATOM 5908 N N . GLY D 1 143 ? 5.366 63.127 -3.002 1.00 35.50 140 GLY D N 1
ATOM 5909 C CA . GLY D 1 143 ? 5.471 64.541 -2.709 1.00 31.93 140 GLY D CA 1
ATOM 5910 C C . GLY D 1 143 ? 6.881 65.043 -2.949 1.00 37.23 140 GLY D C 1
ATOM 5911 O O . GLY D 1 143 ? 7.582 64.542 -3.829 1.00 42.49 140 GLY D O 1
ATOM 5912 N N . ASP D 1 144 ? 7.323 65.998 -2.137 1.00 36.45 141 ASP D N 1
ATOM 5913 C CA . ASP D 1 144 ? 8.576 66.700 -2.407 1.00 36.31 141 ASP D CA 1
ATOM 5914 C C . ASP D 1 144 ? 9.770 65.963 -1.807 1.00 32.94 141 ASP D C 1
ATOM 5915 O O . ASP D 1 144 ? 9.938 65.905 -0.590 1.00 33.12 141 ASP D O 1
ATOM 5920 N N . ALA D 1 145 ? 10.622 65.445 -2.680 1.00 30.48 142 ALA D N 1
ATOM 5921 C CA . ALA D 1 145 ? 11.691 64.544 -2.270 1.00 30.54 142 ALA D CA 1
ATOM 5922 C C . ALA D 1 145 ? 12.855 65.298 -1.644 1.00 27.71 142 ALA D C 1
ATOM 5923 O O . ALA D 1 145 ? 13.712 64.704 -0.986 1.00 23.87 142 ALA D O 1
ATOM 5925 N N . GLN D 1 146 ? 12.873 66.612 -1.850 1.00 27.54 143 GLN D N 1
ATOM 5926 C CA . GLN D 1 146 ? 13.898 67.465 -1.270 1.00 28.40 143 GLN D CA 1
ATOM 5927 C C . GLN D 1 146 ? 13.441 67.969 0.099 1.00 29.30 143 GLN D C 1
ATOM 5928 O O . GLN D 1 146 ? 14.160 68.703 0.773 1.00 33.41 143 GLN D O 1
ATOM 5934 N N . GLN D 1 147 ? 12.198 67.638 0.449 1.00 25.41 144 GLN D N 1
ATOM 5935 C CA . GLN D 1 147 ? 11.632 67.854 1.788 1.00 24.11 144 GLN D CA 1
ATOM 5936 C C . GLN D 1 147 ? 11.419 66.648 2.711 1.00 34.25 144 GLN D C 1
ATOM 5937 O O . GLN D 1 147 ? 10.745 66.770 3.733 1.00 28.26 144 GLN D O 1
ATOM 5943 N N . ALA D 1 148 ? 11.903 65.479 2.309 1.00 32.68 145 ALA D N 1
ATOM 5944 C CA . ALA D 1 148 ? 11.581 64.230 2.999 1.00 26.37 145 ALA D CA 1
ATOM 5945 C C . ALA D 1 148 ? 12.212 64.051 4.385 1.00 24.43 145 ALA D C 1
ATOM 5946 O O . ALA D 1 148 ? 13.410 64.243 4.562 1.00 26.01 145 ALA D O 1
ATOM 5948 N N . ASP D 1 149 ? 11.393 63.669 5.362 1.00 26.24 146 ASP D N 1
ATOM 5949 C CA . ASP D 1 149 ? 11.882 63.351 6.703 1.00 27.03 146 ASP D CA 1
ATOM 5950 C C . ASP D 1 149 ? 12.436 61.926 6.771 1.00 30.30 146 ASP D C 1
ATOM 5951 O O . ASP D 1 149 ? 11.826 60.980 6.271 1.00 28.41 146 ASP D O 1
ATOM 5956 N N . LEU D 1 150 ? 13.598 61.784 7.393 1.00 29.16 147 LEU D N 1
ATOM 5957 C CA . LEU D 1 150 ? 14.226 60.483 7.567 1.00 24.04 147 LEU D CA 1
ATOM 5958 C C . LEU D 1 150 ? 14.450 60.283 9.042 1.00 25.90 147 LEU D C 1
ATOM 5959 O O . LEU D 1 150 ? 14.860 61.203 9.743 1.00 28.08 147 LEU D O 1
ATOM 5964 N N . SER D 1 151 ? 14.156 59.087 9.524 1.00 23.51 148 SER D N 1
ATOM 5965 C CA . SER D 1 151 ? 14.256 58.832 10.942 1.00 18.42 148 SER D CA 1
ATOM 5966 C C . SER D 1 151 ? 14.701 57.411 11.250 1.00 18.85 148 SER D C 1
ATOM 5967 O O . SER D 1 151 ? 14.188 56.454 10.673 1.00 23.31 148 SER D O 1
ATOM 5970 N N . LEU D 1 152 ? 15.626 57.281 12.193 1.00 18.05 149 LEU D N 1
ATOM 5971 C CA . LEU D 1 152 ? 16.072 55.974 12.652 1.00 20.93 149 LEU D CA 1
ATOM 5972 C C . LEU D 1 152 ? 16.083 55.896 14.181 1.00 29.14 149 LEU D C 1
ATOM 5973 O O . LEU D 1 152 ? 16.821 56.623 14.857 1.00 29.81 149 LEU D O 1
ATOM 5978 N N . THR D 1 153 ? 15.261 55.005 14.718 1.00 21.43 150 THR D N 1
ATOM 5979 C CA . THR D 1 153 ? 15.251 54.749 16.147 1.00 19.70 150 THR D CA 1
ATOM 5980 C C . THR D 1 153 ? 15.806 53.372 16.456 1.00 23.40 150 THR D C 1
ATOM 5981 O O . THR D 1 153 ? 15.371 52.380 15.873 1.00 24.93 150 THR D O 1
ATOM 5985 N N . ILE D 1 154 ? 16.761 53.308 17.379 1.00 22.39 151 ILE D N 1
ATOM 5986 C CA . ILE D 1 154 ? 17.308 52.029 17.824 1.00 23.46 151 ILE D CA 1
ATOM 5987 C C . ILE D 1 154 ? 17.025 51.785 19.300 1.00 29.14 151 ILE D C 1
ATOM 5988 O O . ILE D 1 154 ? 17.401 52.594 20.154 1.00 24.57 151 ILE D O 1
ATOM 5993 N N . ASN D 1 155 ? 16.364 50.664 19.585 1.00 28.73 152 ASN D N 1
ATOM 5994 C CA . ASN D 1 155 ? 16.008 50.291 20.946 1.00 25.74 152 ASN D CA 1
ATOM 5995 C C . ASN D 1 155 ? 15.333 51.451 21.675 1.00 28.73 152 ASN D C 1
ATOM 5996 O O . ASN D 1 155 ? 15.679 51.758 22.815 1.00 31.85 152 ASN D O 1
ATOM 6001 N N . GLY D 1 156 ? 14.391 52.106 21.001 1.00 27.06 153 GLY D N 1
ATOM 6002 C CA . GLY D 1 156 ? 13.603 53.163 21.608 1.00 30.90 153 GLY D CA 1
ATOM 6003 C C . GLY D 1 156 ? 14.211 54.554 21.561 1.00 33.76 153 GLY D C 1
ATOM 6004 O O . GLY D 1 156 ? 13.519 55.548 21.800 1.00 31.60 153 GLY D O 1
ATOM 6005 N N . GLU D 1 157 ? 15.499 54.636 21.244 1.00 24.08 154 GLU D N 1
ATOM 6006 C CA . GLU D 1 157 ? 16.197 55.912 21.279 1.00 30.19 154 GLU D CA 1
ATOM 6007 C C . GLU D 1 157 ? 16.458 56.416 19.872 1.00 30.92 154 GLU D C 1
ATOM 6008 O O . GLU D 1 157 ? 16.998 55.699 19.032 1.00 20.41 154 GLU D O 1
ATOM 6010 N N . ILE D 1 158 ? 16.078 57.658 19.617 1.00 36.04 155 ILE D N 1
ATOM 6011 C CA . ILE D 1 158 ? 16.308 58.245 18.309 1.00 37.56 155 ILE D CA 1
ATOM 6012 C C . ILE D 1 158 ? 17.804 58.466 18.092 1.00 31.65 155 ILE D C 1
ATOM 6013 O O . ILE D 1 158 ? 18.471 59.113 18.889 1.00 35.23 155 ILE D O 1
ATOM 6018 N N . ARG D 1 159 ? 18.308 57.911 16.998 1.00 25.72 156 ARG D N 1
ATOM 6019 C CA . ARG D 1 159 ? 19.726 57.938 16.649 1.00 26.57 156 ARG D CA 1
ATOM 6020 C C . ARG D 1 159 ? 19.999 58.949 15.529 1.00 28.72 156 ARG D C 1
ATOM 6021 O O . ARG D 1 159 ? 20.932 59.742 15.607 1.00 22.35 156 ARG D O 1
ATOM 6029 N N . GLN D 1 160 ? 19.272 58.818 14.426 1.00 22.32 157 GLN D N 1
ATOM 6030 C CA . GLN D 1 160 ? 19.308 59.828 13.385 1.00 21.08 157 GLN D CA 1
ATOM 6031 C C . GLN D 1 160 ? 17.923 60.380 13.163 1.00 23.27 157 GLN D C 1
ATOM 6032 O O . GLN D 1 160 ? 16.935 59.643 13.221 1.00 21.68 157 GLN D O 1
ATOM 6038 N N . GLN D 1 161 ? 17.842 61.699 13.026 1.00 25.50 158 GLN D N 1
ATOM 6039 C CA . GLN D 1 161 ? 16.622 62.353 12.585 1.00 29.97 158 GLN D CA 1
ATOM 6040 C C . GLN D 1 161 ? 17.016 63.528 11.715 1.00 38.32 158 GLN D C 1
ATOM 6041 O O . GLN D 1 161 ? 17.660 64.461 12.200 1.00 36.05 158 GLN D O 1
ATOM 6047 N N . GLY D 1 162 ? 16.588 63.529 10.460 1.00 32.73 159 GLY D N 1
ATOM 6048 C CA . GLY D 1 162 ? 16.974 64.595 9.556 1.00 26.71 159 GLY D CA 1
ATOM 6049 C C . GLY D 1 162 ? 15.961 64.757 8.455 1.00 25.49 159 GLY D C 1
ATOM 6050 O O . GLY D 1 162 ? 14.925 64.101 8.454 1.00 28.81 159 GLY D O 1
ATOM 6051 N N . ASN D 1 163 ? 16.269 65.640 7.519 1.00 27.64 160 ASN D N 1
ATOM 6052 C CA . ASN D 1 163 ? 15.393 65.935 6.404 1.00 24.66 160 ASN D CA 1
ATOM 6053 C C . ASN D 1 163 ? 16.264 66.206 5.201 1.00 22.94 160 ASN D C 1
ATOM 6054 O O . ASN D 1 163 ? 17.320 66.835 5.325 1.00 24.76 160 ASN D O 1
ATOM 6059 N N . THR D 1 164 ? 15.823 65.754 4.034 1.00 23.82 161 THR D N 1
ATOM 6060 C CA . THR D 1 164 ? 16.623 65.894 2.824 1.00 23.64 161 THR D CA 1
ATOM 6061 C C . THR D 1 164 ? 16.833 67.348 2.383 1.00 25.72 161 THR D C 1
ATOM 6062 O O . THR D 1 164 ? 17.638 67.615 1.492 1.00 27.01 161 THR D O 1
ATOM 6066 N N . ARG D 1 165 ? 16.133 68.294 3.002 1.00 21.18 162 ARG D N 1
ATOM 6067 C CA . ARG D 1 165 ? 16.331 69.696 2.630 1.00 14.13 162 ARG D CA 1
ATOM 6068 C C . ARG D 1 165 ? 17.760 70.085 2.958 1.00 18.23 162 ARG D C 1
ATOM 6069 O O . ARG D 1 165 ? 18.260 71.100 2.488 1.00 29.56 162 ARG D O 1
ATOM 6077 N N . ASP D 1 166 ? 18.417 69.281 3.786 1.00 26.26 163 ASP D N 1
ATOM 6078 C CA . ASP D 1 166 ? 19.753 69.628 4.251 1.00 32.10 163 ASP D CA 1
ATOM 6079 C C . ASP D 1 166 ? 20.870 69.029 3.410 1.00 27.72 163 ASP D C 1
ATOM 6080 O O . ASP D 1 166 ? 22.048 69.192 3.723 1.00 28.59 163 ASP D O 1
ATOM 6093 N N . ILE D 1 168 ? 23.643 68.808 0.921 1.00 25.91 165 ILE D N 1
ATOM 6094 C CA . ILE D 1 168 ? 24.589 69.746 0.336 1.00 29.22 165 ILE D CA 1
ATOM 6095 C C . ILE D 1 168 ? 24.418 69.831 -1.188 1.00 32.20 165 ILE D C 1
ATOM 6096 O O . ILE D 1 168 ? 24.260 70.919 -1.733 1.00 26.78 165 ILE D O 1
ATOM 6101 N N . THR D 1 169 ? 24.440 68.697 -1.879 1.00 28.43 166 THR D N 1
ATOM 6102 C CA . THR D 1 169 ? 24.087 68.690 -3.296 1.00 25.26 166 THR D CA 1
ATOM 6103 C C . THR D 1 169 ? 22.735 68.020 -3.465 1.00 26.48 166 THR D C 1
ATOM 6104 O O . THR D 1 169 ? 22.585 66.841 -3.147 1.00 28.87 166 THR D O 1
ATOM 6108 N N . PRO D 1 170 ? 21.752 68.758 -3.995 1.00 24.00 167 PRO D N 1
ATOM 6109 C CA . PRO D 1 170 ? 20.378 68.250 -4.093 1.00 26.82 167 PRO D CA 1
ATOM 6110 C C . PRO D 1 170 ? 20.264 67.067 -5.054 1.00 26.94 167 PRO D C 1
ATOM 6111 O O . PRO D 1 170 ? 21.148 66.851 -5.887 1.00 23.71 167 PRO D O 1
ATOM 6115 N N . ILE D 1 171 ? 19.163 66.332 -4.940 1.00 25.44 168 ILE D N 1
ATOM 6116 C CA . ILE D 1 171 ? 18.974 65.079 -5.662 1.00 32.78 168 ILE D CA 1
ATOM 6117 C C . ILE D 1 171 ? 19.243 65.180 -7.155 1.00 30.97 168 ILE D C 1
ATOM 6118 O O . ILE D 1 171 ? 20.068 64.434 -7.691 1.00 23.88 168 ILE D O 1
ATOM 6123 N N . ILE D 1 172 ? 18.556 66.103 -7.822 1.00 33.30 169 ILE D N 1
ATOM 6124 C CA . ILE D 1 172 ? 18.636 66.207 -9.278 1.00 29.77 169 ILE D CA 1
ATOM 6125 C C . ILE D 1 172 ? 20.050 66.524 -9.782 1.00 28.80 169 ILE D C 1
ATOM 6126 O O . ILE D 1 172 ? 20.594 65.777 -10.597 1.00 28.03 169 ILE D O 1
ATOM 6131 N N . PRO D 1 173 ? 20.649 67.635 -9.312 1.00 27.13 170 PRO D N 1
ATOM 6132 C CA . PRO D 1 173 ? 22.041 67.885 -9.703 1.00 29.67 170 PRO D CA 1
ATOM 6133 C C . PRO D 1 173 ? 22.993 66.768 -9.273 1.00 22.72 170 PRO D C 1
ATOM 6134 O O . PRO D 1 173 ? 23.950 66.475 -9.996 1.00 24.62 170 PRO D O 1
ATOM 6138 N N . LEU D 1 174 ? 22.741 66.154 -8.121 1.00 16.52 171 LEU D N 1
ATOM 6139 C CA . LEU D 1 174 ? 23.572 65.033 -7.686 1.00 16.12 171 LEU D CA 1
ATOM 6140 C C . LEU D 1 174 ? 23.556 63.916 -8.716 1.00 20.32 171 LEU D C 1
ATOM 6141 O O . LEU D 1 174 ? 24.601 63.426 -9.144 1.00 18.96 171 LEU D O 1
ATOM 6146 N N . ILE 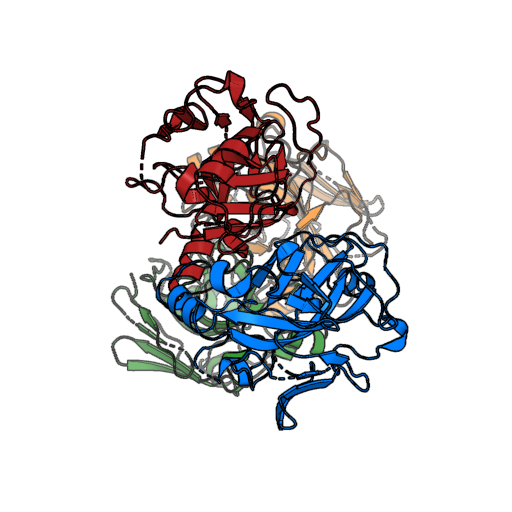D 1 175 ? 22.364 63.517 -9.128 1.00 21.38 172 ILE D N 1
ATOM 6147 C CA . ILE D 1 175 ? 22.241 62.416 -10.069 1.00 20.50 172 ILE D CA 1
ATOM 6148 C C . ILE D 1 175 ? 22.787 62.784 -11.444 1.00 23.37 172 ILE D C 1
ATOM 6149 O O . ILE D 1 175 ? 23.322 61.936 -12.152 1.00 23.14 172 ILE D O 1
ATOM 6154 N N . SER D 1 176 ? 22.670 64.056 -11.809 1.00 21.13 173 SER D N 1
ATOM 6155 C CA . SER D 1 176 ? 23.212 64.527 -13.076 1.00 14.86 173 SER D CA 1
ATOM 6156 C C . SER D 1 176 ? 24.725 64.386 -13.057 1.00 19.81 173 SER D C 1
ATOM 6157 O O . SER D 1 176 ? 25.314 63.858 -13.996 1.00 23.47 173 SER D O 1
ATOM 6160 N N . TYR D 1 177 ? 25.346 64.843 -11.971 1.00 17.29 174 TYR D N 1
ATOM 6161 C CA . TYR D 1 177 ? 26.795 64.713 -11.787 1.00 20.70 174 TYR D CA 1
ATOM 6162 C C . TYR D 1 177 ? 27.273 63.255 -11.867 1.00 23.15 174 TYR D C 1
ATOM 6163 O O . TYR D 1 177 ? 28.208 62.921 -12.606 1.00 14.40 174 TYR D O 1
ATOM 6180 N N . SER D 1 179 ? 26.059 60.761 -13.387 1.00 11.30 176 SER D N 1
ATOM 6181 C CA . SER D 1 179 ? 25.921 60.198 -14.727 1.00 19.47 176 SER D CA 1
ATOM 6182 C C . SER D 1 179 ? 27.029 60.670 -15.656 1.00 20.37 176 SER D C 1
ATOM 6183 O O . SER D 1 179 ? 27.147 60.178 -16.768 1.00 25.04 176 SER D O 1
ATOM 6186 N N . ARG D 1 180 ? 27.827 61.636 -15.218 1.00 18.35 177 ARG D N 1
ATOM 6187 C CA . ARG D 1 180 ? 28.987 62.045 -16.015 1.00 21.69 177 ARG D CA 1
ATOM 6188 C C . ARG D 1 180 ? 30.073 60.971 -15.952 1.00 19.37 177 ARG D C 1
ATOM 6189 O O . ARG D 1 180 ? 30.915 60.851 -16.844 1.00 20.39 177 ARG D O 1
ATOM 6197 N N . PHE D 1 181 ? 30.037 60.204 -14.872 1.00 17.53 178 PHE D N 1
ATOM 6198 C CA . PHE D 1 181 ? 31.015 59.157 -14.605 1.00 16.71 178 PHE D CA 1
ATOM 6199 C C . PHE D 1 181 ? 30.459 57.788 -14.903 1.00 17.62 178 PHE D C 1
ATOM 6200 O O . PHE D 1 181 ? 31.070 57.010 -15.627 1.00 22.38 178 PHE D O 1
ATOM 6208 N N . PHE D 1 182 ? 29.342 57.454 -14.271 1.00 17.37 179 PHE D N 1
ATOM 6209 C CA . PHE D 1 182 ? 28.781 56.120 -14.428 1.00 16.09 179 PHE D CA 1
ATOM 6210 C C . PHE D 1 182 ? 27.410 56.154 -15.091 1.00 21.77 179 PHE D C 1
ATOM 6211 O O . PHE D 1 182 ? 26.530 56.878 -14.646 1.00 22.77 179 PHE D O 1
ATOM 6219 N N . THR D 1 183 ? 27.217 55.363 -16.143 1.00 21.24 180 THR D N 1
ATOM 6220 C CA . THR D 1 183 ? 25.879 55.187 -16.703 1.00 18.63 180 THR D CA 1
ATOM 6221 C C . THR D 1 183 ? 24.959 54.583 -15.641 1.00 18.21 180 THR D C 1
ATOM 6222 O O . THR D 1 183 ? 25.300 53.565 -15.029 1.00 15.21 180 THR D O 1
ATOM 6226 N N . LEU D 1 184 ? 23.808 55.211 -15.425 1.00 14.15 181 LEU D N 1
ATOM 6227 C CA . LEU D 1 184 ? 22.814 54.695 -14.492 1.00 14.31 181 LEU D CA 1
ATOM 6228 C C . LEU D 1 184 ? 21.699 53.998 -15.256 1.00 23.15 181 LEU D C 1
ATOM 6229 O O . LEU D 1 184 ? 20.874 54.647 -15.895 1.00 28.12 181 LEU D O 1
ATOM 6234 N N . ARG D 1 185 ? 21.678 52.673 -15.192 1.00 16.44 182 ARG D N 1
ATOM 6235 C CA . ARG D 1 185 ? 20.679 51.907 -15.892 1.00 14.74 182 ARG D CA 1
ATOM 6236 C C . ARG D 1 185 ? 19.360 52.018 -15.154 1.00 21.27 182 ARG D C 1
ATOM 6237 O O . ARG D 1 185 ? 19.336 52.308 -13.955 1.00 21.26 182 ARG D O 1
ATOM 6245 N N . ALA D 1 186 ? 18.262 51.800 -15.872 1.00 19.85 183 ALA D N 1
ATOM 6246 C CA . ALA D 1 186 ? 16.972 51.602 -15.228 1.00 22.85 183 ALA D CA 1
ATOM 6247 C C . ALA D 1 186 ? 17.145 50.445 -14.254 1.00 21.40 183 ALA D C 1
ATOM 6248 O O . ALA D 1 186 ? 17.691 49.407 -14.619 1.00 19.73 183 ALA D O 1
ATOM 6250 N N . GLY D 1 187 ? 16.707 50.623 -13.012 1.00 16.79 184 GLY D N 1
ATOM 6251 C CA . GLY D 1 187 ? 16.917 49.609 -11.996 1.00 11.38 184 GLY D CA 1
ATOM 6252 C C . GLY D 1 187 ? 18.079 49.937 -11.065 1.00 17.14 184 GLY D C 1
ATOM 6253 O O . GLY D 1 187 ? 18.185 49.376 -9.975 1.00 16.62 184 GLY D O 1
ATOM 6254 N N . ASP D 1 188 ? 18.955 50.845 -11.485 1.00 15.31 185 ASP D N 1
ATOM 6255 C CA . ASP D 1 188 ? 19.979 51.352 -10.577 1.00 14.28 185 ASP D CA 1
ATOM 6256 C C . ASP D 1 188 ? 19.357 52.188 -9.464 1.00 22.30 185 ASP D C 1
ATOM 6257 O O . ASP D 1 188 ? 18.301 52.797 -9.633 1.00 21.28 185 ASP D O 1
ATOM 6262 N N . ILE D 1 189 ? 20.018 52.194 -8.318 1.00 17.38 186 ILE D N 1
ATOM 6263 C CA . ILE D 1 189 ? 19.562 52.933 -7.165 1.00 11.83 186 ILE D CA 1
ATOM 6264 C C . ILE D 1 189 ? 20.616 53.977 -6.843 1.00 19.10 186 ILE D C 1
ATOM 6265 O O . ILE D 1 189 ? 21.809 53.745 -7.033 1.00 17.73 186 ILE D O 1
ATOM 6270 N N . VAL D 1 190 ? 20.169 55.137 -6.384 1.00 16.06 187 VAL D N 1
ATOM 6271 C CA . VAL D 1 190 ? 21.069 56.196 -5.934 1.00 15.74 187 VAL D CA 1
ATOM 6272 C C . VAL D 1 190 ? 20.800 56.466 -4.460 1.00 18.62 187 VAL D C 1
ATOM 6273 O O . VAL D 1 190 ? 19.643 56.606 -4.051 1.00 16.58 187 VAL D O 1
ATOM 6277 N N . LEU D 1 191 ? 21.866 56.496 -3.664 1.00 14.24 188 LEU D N 1
ATOM 6278 C CA . LEU D 1 191 ? 21.779 56.843 -2.245 1.00 12.11 188 LEU D CA 1
ATOM 6279 C C . LEU D 1 191 ? 22.271 58.292 -2.060 1.00 20.55 188 LEU D C 1
ATOM 6280 O O . LEU D 1 191 ? 23.276 58.702 -2.646 1.00 18.07 188 LEU D O 1
ATOM 6285 N N . THR D 1 192 ? 21.532 59.065 -1.272 1.00 15.43 189 THR D N 1
ATOM 6286 C CA . THR D 1 192 ? 21.709 60.518 -1.227 1.00 14.90 189 THR D CA 1
ATOM 6287 C C . THR D 1 192 ? 22.498 61.119 -0.067 1.00 14.30 189 THR D C 1
ATOM 6288 O O . THR D 1 192 ? 22.565 62.345 0.065 1.00 21.19 189 THR D O 1
ATOM 6292 N N . GLY D 1 193 ? 23.056 60.275 0.787 1.00 17.73 190 GLY D N 1
ATOM 6293 C CA . GLY D 1 193 ? 23.832 60.754 1.912 1.00 19.88 190 GLY D CA 1
ATOM 6294 C C . GLY D 1 193 ? 23.064 60.575 3.203 1.00 27.66 190 GLY D C 1
ATOM 6295 O O . GLY D 1 193 ? 21.861 60.318 3.190 1.00 24.58 190 GLY D O 1
ATOM 6296 N N . THR D 1 194 ? 23.754 60.724 4.324 1.00 22.82 191 THR D N 1
ATOM 6297 C CA . THR D 1 194 ? 23.134 60.488 5.610 1.00 21.81 191 THR D CA 1
ATOM 6298 C C . THR D 1 194 ? 23.279 61.739 6.465 1.00 26.59 191 THR D C 1
ATOM 6299 O O . THR D 1 194 ? 24.311 62.416 6.406 1.00 24.16 191 THR D O 1
ATOM 6303 N N . PRO D 1 195 ? 22.238 62.066 7.256 1.00 28.20 192 PRO D N 1
ATOM 6304 C CA . PRO D 1 195 ? 22.359 63.181 8.199 1.00 27.34 192 PRO D CA 1
ATOM 6305 C C . PRO D 1 195 ? 23.220 62.775 9.396 1.00 34.45 192 PRO D C 1
ATOM 6306 O O . PRO D 1 195 ? 23.770 61.673 9.414 1.00 28.54 192 PRO D O 1
ATOM 6310 N N . GLN D 1 196 ? 23.354 63.660 10.377 1.00 31.37 193 GLN D N 1
ATOM 6311 C CA . GLN D 1 196 ? 24.197 63.380 11.539 1.00 28.58 193 GLN D CA 1
ATOM 6312 C C . GLN D 1 196 ? 23.605 62.294 12.425 1.00 24.87 193 GLN D C 1
ATOM 6313 O O . GLN D 1 196 ? 22.415 61.964 12.320 1.00 26.76 193 GLN D O 1
ATOM 6319 N N . GLY D 1 197 ? 24.448 61.733 13.285 1.00 22.46 194 GLY D N 1
ATOM 6320 C CA . GLY D 1 197 ? 24.004 60.768 14.260 1.00 22.28 194 GLY D CA 1
ATOM 6321 C C . GLY D 1 197 ? 24.428 59.364 13.901 1.00 23.22 194 GLY D C 1
ATOM 6322 O O . GLY D 1 197 ? 23.988 58.403 14.514 1.00 25.91 194 GLY D O 1
ATOM 6323 N N . VAL D 1 198 ? 25.293 59.239 12.902 1.00 22.19 195 VAL D N 1
ATOM 6324 C CA . VAL D 1 198 ? 25.812 57.926 12.529 1.00 19.42 195 VAL D CA 1
ATOM 6325 C C . VAL D 1 198 ? 26.461 57.264 13.747 1.00 25.50 195 VAL D C 1
ATOM 6326 O O . VAL D 1 198 ? 27.165 57.920 14.519 1.00 24.64 195 VAL D O 1
ATOM 6330 N N . GLY D 1 199 ? 26.227 55.970 13.927 1.00 21.27 196 GLY D N 1
ATOM 6331 C CA . GLY D 1 199 ? 26.728 55.291 15.113 1.00 23.93 196 GLY D CA 1
ATOM 6332 C C . GLY D 1 199 ? 26.742 53.792 14.925 1.00 15.14 196 GLY D C 1
ATOM 6333 O O . GLY D 1 199 ? 26.248 53.312 13.915 1.00 23.37 196 GLY D O 1
ATOM 6334 N N . PRO D 1 200 ? 27.301 53.049 15.896 1.00 18.40 197 PRO D N 1
ATOM 6335 C CA . PRO D 1 200 ? 27.429 51.590 15.787 1.00 24.04 197 PRO D CA 1
ATOM 6336 C C . PRO D 1 200 ? 26.118 50.842 16.033 1.00 25.65 197 PRO D C 1
ATOM 6337 O O . PRO D 1 200 ? 25.256 51.300 16.774 1.00 23.50 197 PRO D O 1
ATOM 6349 N N . GLN D 1 202 ? 24.576 46.718 16.899 1.00 29.39 199 GLN D N 1
ATOM 6350 C CA . GLN D 1 202 ? 25.000 45.380 17.288 1.00 30.32 199 GLN D CA 1
ATOM 6351 C C . GLN D 1 202 ? 23.860 44.364 17.218 1.00 26.60 199 GLN D C 1
ATOM 6352 O O . GLN D 1 202 ? 22.694 44.738 17.123 1.00 25.41 199 GLN D O 1
ATOM 6358 N N . SER D 1 203 ? 24.207 43.081 17.250 1.00 28.75 200 SER D N 1
ATOM 6359 C CA . SER D 1 203 ? 23.204 42.024 17.232 1.00 32.91 200 SER D CA 1
ATOM 6360 C C . SER D 1 203 ? 22.188 42.224 18.342 1.00 32.61 200 SER D C 1
ATOM 6361 O O . SER D 1 203 ? 22.548 42.537 19.471 1.00 37.49 200 SER D O 1
ATOM 6364 N N . GLY D 1 204 ? 20.914 42.061 18.005 1.00 32.43 201 GLY D N 1
ATOM 6365 C CA . GLY D 1 204 ? 19.842 42.244 18.961 1.00 28.51 201 GLY D CA 1
ATOM 6366 C C . GLY D 1 204 ? 19.192 43.610 18.852 1.00 28.47 201 GLY D C 1
ATOM 6367 O O . GLY D 1 204 ? 18.066 43.802 19.309 1.00 31.36 201 GLY D O 1
ATOM 6368 N N . ASP D 1 205 ? 19.890 44.565 18.247 1.00 23.85 202 ASP 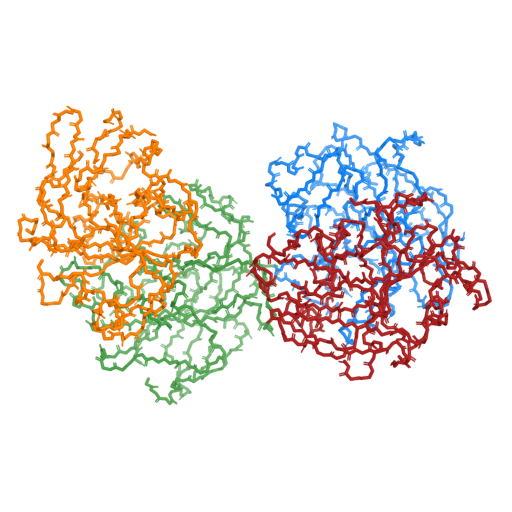D N 1
ATOM 6369 C CA . ASP D 1 205 ? 19.342 45.915 18.118 1.00 24.03 202 ASP D CA 1
ATOM 6370 C C . ASP D 1 205 ? 18.006 45.894 17.387 1.00 25.58 202 ASP D C 1
ATOM 6371 O O . ASP D 1 205 ? 17.862 45.241 16.351 1.00 24.16 202 ASP D O 1
ATOM 6384 N N . LEU D 1 207 ? 15.275 47.982 15.348 1.00 19.74 204 LEU D N 1
ATOM 6385 C CA . LEU D 1 207 ? 15.290 49.176 14.521 1.00 31.39 204 LEU D CA 1
ATOM 6386 C C . LEU D 1 207 ? 13.906 49.593 14.073 1.00 29.27 204 LEU D C 1
ATOM 6387 O O . LEU D 1 207 ? 13.136 48.773 13.567 1.00 24.85 204 LEU D O 1
ATOM 6392 N N . LYS D 1 208 ? 13.599 50.873 14.263 1.00 20.45 205 LYS D N 1
ATOM 6393 C CA . LYS D 1 208 ? 12.416 51.473 13.657 1.00 20.39 205 LYS D CA 1
ATOM 6394 C C . LYS D 1 208 ? 12.848 52.572 12.686 1.00 23.62 205 LYS D C 1
ATOM 6395 O O . LYS D 1 208 ? 13.525 53.525 13.074 1.00 22.18 205 LYS D O 1
ATOM 6401 N N . ILE D 1 209 ? 12.460 52.429 11.427 1.00 25.77 206 ILE D N 1
ATOM 6402 C CA . ILE D 1 209 ? 12.859 53.374 10.392 1.00 26.44 206 ILE D CA 1
ATOM 6403 C C . ILE D 1 209 ? 11.638 54.106 9.857 1.00 27.99 206 ILE D C 1
ATOM 6404 O O . ILE D 1 209 ? 10.599 53.492 9.620 1.00 20.27 206 ILE D O 1
ATOM 6417 N N . LEU D 1 211 ? 10.226 57.001 6.892 1.00 19.53 208 LEU D N 1
ATOM 6418 C CA . LEU D 1 211 ? 10.361 57.862 5.742 1.00 18.77 208 LEU D CA 1
ATOM 6419 C C . LEU D 1 211 ? 9.062 58.639 5.648 1.00 22.77 208 LEU D C 1
ATOM 6420 O O . LEU D 1 211 ? 8.030 58.072 5.301 1.00 29.18 208 LEU D O 1
ATOM 6425 N N . ASN D 1 212 ? 9.122 59.939 5.919 1.00 21.42 209 ASN D N 1
ATOM 6426 C CA . ASN D 1 212 ? 7.915 60.770 5.954 1.00 25.86 209 ASN D CA 1
ATOM 6427 C C . ASN D 1 212 ? 6.820 60.098 6.762 1.00 31.39 209 ASN D C 1
ATOM 6428 O O . ASN D 1 212 ? 5.666 60.074 6.344 1.00 34.83 209 ASN D O 1
ATOM 6433 N N . GLY D 1 213 ? 7.173 59.530 7.908 1.00 34.45 210 GLY D N 1
ATOM 6434 C CA . GLY D 1 213 ? 6.163 58.915 8.753 1.00 42.34 210 GLY D CA 1
ATOM 6435 C C . GLY D 1 213 ? 5.759 57.501 8.366 1.00 42.53 210 GLY D C 1
ATOM 6436 O O . GLY D 1 213 ? 5.130 56.795 9.152 1.00 46.48 210 GLY D O 1
ATOM 6437 N N . LYS D 1 214 ? 6.108 57.072 7.159 1.00 36.12 211 LYS D N 1
ATOM 6438 C CA . LYS D 1 214 ? 5.927 55.671 6.817 1.00 28.95 211 LYS D CA 1
ATOM 6439 C C . LYS D 1 214 ? 6.945 54.863 7.618 1.00 34.34 211 LYS D C 1
ATOM 6440 O O . LYS D 1 214 ? 8.146 55.137 7.557 1.00 26.35 211 LYS D O 1
ATOM 6446 N N . THR D 1 215 ? 6.468 53.871 8.368 1.00 32.87 212 THR D N 1
ATOM 6447 C CA . THR D 1 215 ? 7.322 53.162 9.314 1.00 26.10 212 THR D CA 1
ATOM 6448 C C . THR D 1 215 ? 7.602 51.728 8.882 1.00 29.12 212 THR D C 1
ATOM 6449 O O . THR D 1 215 ? 6.691 51.000 8.493 1.00 25.33 212 THR D O 1
ATOM 6453 N N . VAL D 1 216 ? 8.869 51.335 8.952 1.00 24.83 213 VAL D N 1
ATOM 6454 C CA . VAL D 1 216 ? 9.243 49.936 8.808 1.00 24.60 213 VAL D CA 1
ATOM 6455 C C . VAL D 1 216 ? 10.080 49.533 10.035 1.00 27.86 213 VAL D C 1
ATOM 6456 O O . VAL D 1 216 ? 10.898 50.311 10.529 1.00 22.18 213 VAL D O 1
ATOM 6460 N N . ASN D 1 217 ? 9.848 48.333 10.553 1.00 25.44 214 ASN D N 1
ATOM 6461 C CA . ASN D 1 217 ? 10.633 47.841 11.679 1.00 23.61 214 ASN D CA 1
ATOM 6462 C C . ASN D 1 217 ? 11.476 46.648 11.291 1.00 28.43 214 ASN D C 1
ATOM 6463 O O . ASN D 1 217 ? 11.070 45.830 10.464 1.00 34.46 214 ASN D O 1
ATOM 6468 N N . THR D 1 218 ? 12.655 46.545 11.892 1.00 28.77 215 THR D N 1
ATOM 6469 C CA . THR D 1 218 ? 13.513 45.390 11.664 1.00 29.03 215 THR D CA 1
ATOM 6470 C C . THR D 1 218 ? 14.449 45.179 12.864 1.00 24.50 215 THR D C 1
ATOM 6471 O O . THR D 1 218 ? 14.296 45.826 13.903 1.00 26.83 215 THR D O 1
ATOM 6475 N N . ARG D 1 219 ? 15.384 44.250 12.742 1.00 24.94 216 ARG D N 1
ATOM 6476 C CA . ARG D 1 219 ? 16.316 43.973 13.825 1.00 25.85 216 ARG D CA 1
ATOM 6477 C C . ARG D 1 219 ? 17.622 43.446 13.283 1.00 22.85 216 ARG D C 1
ATOM 6478 O O . ARG D 1 219 ? 17.686 42.973 12.147 1.00 25.56 216 ARG D O 1
ATOM 6486 N N . ILE D 1 220 ? 18.665 43.526 14.101 1.00 24.52 217 ILE D N 1
ATOM 6487 C CA . ILE D 1 220 ? 19.997 43.115 13.677 1.00 25.40 217 ILE D CA 1
ATOM 6488 C C . ILE D 1 220 ? 20.327 41.707 14.150 1.00 26.37 217 ILE D C 1
ATOM 6489 O O . ILE D 1 220 ? 20.110 41.368 15.314 1.00 23.26 217 ILE D O 1
ATOM 6494 N N . ILE D 1 221 ? 20.853 40.912 13.221 1.00 27.43 218 ILE D N 1
ATOM 6495 C CA . ILE D 1 221 ? 21.293 39.527 13.428 1.00 40.57 218 ILE D CA 1
ATOM 6496 C C . ILE D 1 221 ? 20.306 38.516 12.842 1.00 39.92 218 ILE D C 1
ATOM 6497 O O . ILE D 1 221 ? 20.228 38.343 11.620 1.00 37.68 218 ILE D O 1
#

Foldseek 3Di:
DFAAAQVRHGDDWDAWKEKEWEPQFPQACVCPHDDDPATHIDMATSQQEDALLEAAEDDDPLAWKKWFKFKKWAFAAKFALDDLVVQVVGTFFIWMKTQIFRVVVQVVCVVVVHDRCVGRHDGNRIHIHHTDGPVPQPDQQFKWKWKAKPNHTQDIDGSVGHDHDRVNVSCSNPDTAHRGYMYTNYGYPRMDTDAFMIWIMHPDIHDHGHD/DFAAAQVRHGDPWDAFKEKEWEPQFPQADDPDTDIDIATRQQEDALLEAQEDDDPLAWKKWFKWKKWAFAAKFALDDLVVLVVGTFFIWMKTQIFSVVNQVVCVVVVHDRCVGRHDGNRIHIGHTDGPVPQPDQQFKWKWKDKPNHTQDIDGNVGHQHDSSNVSCSNPDIAHRNYMYTRYGYPRMDGDAAMTWIMRVDIRDYGHD/DFAAAQVRHGDDFDAWKEKEWEPQFPQACVVPHDDDPATDIDIATSQQEDAQLEAAEDDPPLAWKKWFKFKKWAFAAKFALDDLVRLVVGTFFIWMKTQIFRVVVQVVCVVVVHDRCVGRHDGNRIHIGHTDGPVPQPDQLQKWKWKAKPNHTQFIDGSVGHQHDSRNVSSSNPDIAHRNYMYTYYGYPRMDGDAQMTWIIHPDIRDHGHD/DAAAAQVGHGDPWDAFKEKEFEPQFPQALTHIDIATSQQEDALLEAAEDDDPLAWKKWFKWKKWAFAAKFALDDLVVLVVGTFFIWMWTQIFRVVNQVVCVVVVHDRCVGRHDGNRIHIGHTHGPVPQPDQCFKWKWKDKPNHTQDTDGNVGHDHDSVVVSSSNPDIAHRNYMYTRYGYDRMDGDFQMTWIMNPDIRDYGYD

Sequence (829 aa):
YQHRDWQGALLDFPVNKVVCVGSNYAEHIKEGSTASVEPVLFIKPETALCDIRQPVSIPKDFGSVHHEIELAVLIGTPLKQASEDRVARAIAGYGVALDLTLRELQAGFKKAGQPWEKAKAFDGSCPISGFIPVAEFGDAQQADLSLTINGEIRQQGNTRDITPIIPLISYSRFFTLRAGDIVLTGTPQGVGPQSGDLKILNGKTVNTRIIYQHRDWQGALLDFPVNKVVCVGSNYAEHISVEPVLFIKPETALCDIRQPVSIPKDFGSVHHEIELAVLIGTPLKQASEDRVARAIAGYGVALDLTLRELQAGFKKAGQPWEKAKAFDGSCPISGFIPVAEFGDAQQADLSLTINGEIRQQGNTRDITPIIPLISYSRFFTLRAGDIVLTGTPQGVGPQSGDLKILNGKTVNTRIIYQHRDWQGALLDFPVNNKVVCVGSNYAEHIKEGSTASVEPVLFIKPETALCDIRRQPVSIPKDFGSVHHEIELAVLIGTPLKQASEDRVARAIAGYGVALDLTLRELQAGFKKAGQPWEKAKAFDGSCPISGFIPVAEFGDAQQADLSLTINGEIRQQGNTRDITPIIPLISYSRFFTLRAGDIVLTGTPQGVGPQSGDLKILNGKTVNTRIIYQHRDWQGALLDFPVNKVVCVGSNYAEHEPVLFIKPETALCDIRQPVSIPKDFGSVHHEIELAVLIGTPLKQASEDRVARAIAGYGVALDLTLRELQAGFKKAGQPWEKAKAFDGSCPISGFIPVAEFGDAQQADLSLTINGEIRQQGNTRDITPIIPLISYSRFFTLRAGDIVLTGTPQGVGPQSGDLKILNGKTVNTRII

Secondary structure (DSSP, 8-state):
---BBTTS-B--S---EEEEEES-SHHHHH------SS-EEEEEEGGGEEETTS-B---SSSS-EEB-EEEEEEE-S-BSS--HHHHHHHEEEEEEEE--EEHHHHHHHHHHT--SHHHHSSTT-EEE-PBEEHHHH--GGG-EEEEEETTEEEEEEETT----HHHHHH---SS-B-TT-EEE----S--B--TT--B--TT---B--B-/---BBTTSPBPS----EEEEEES-STTT---S-EEEEEEGGGEEETTSPBP--SSSS-EEB-EEEEEEE-S-BSS--HHHHHHHEEEEEEEE--EEHHHHHHHHHHT--SHHHHSSTT-EEE-PBEEHHHH--GGG-EEEEEETTEEEEEEETT----HHHHHH---SS-B-TT-EEE----S--B--TT--B--TT---B--B-/---BBTTSPBPS----EEEEEES-SHHHHH------SS-EEEEEEGGGEEETTSPBP--SSS--EEB-EEEEEEE-S-BSS--HHHHHHHEEEEEEEE--EEHHHHHHHHHHT--SHHHHSSTT-EEE-PBEEHHHH--GGG-EEEEEETTEEEEEEETT----HHHHHH---SS-B-TT-EEE----S--B--TT--B--TT---B--B-/---BBTTSPBPS----EEEEEES-STT---EEEEEEGGGEEETTSPBP--SSS--EEB-EEEEEEE-S-BSS--HHHHHHHEEEEEEEE--EEHHHHHHHHHHT--SHHHHSSTT-EEE--BEEHHHH--GGG-EEEEEETTEEEEEEETT----HHHHHH---SS-B-TT-EEE----S--B--TT--B--TT---B--B-

Radius of gyration: 29.82 Å; Cα contacts (8 Å, |Δi|>4): 2221; chains: 4; bounding box: 70×70×81 Å